Protein AF-0000000087412540 (afdb_homodimer)

Solvent-accessible surface area (backbone atoms only — not comparable to full-atom values): 39637 Å² total; per-residue (Å²): 127,53,72,64,56,51,34,50,54,49,45,61,53,50,50,49,47,44,45,43,29,36,66,30,49,36,34,37,52,28,37,33,37,39,32,28,35,69,85,44,72,61,42,77,41,51,27,46,19,31,36,70,96,54,81,54,59,36,45,64,71,35,19,38,80,34,24,37,55,26,21,46,58,40,35,47,55,48,50,42,36,37,77,68,64,77,45,56,52,80,39,49,39,48,81,55,36,56,70,61,69,72,46,31,24,46,74,52,61,48,100,82,59,45,74,36,72,43,77,60,94,52,78,49,25,43,45,29,26,45,52,23,14,39,17,32,47,31,52,46,56,20,63,66,46,33,52,45,28,65,67,69,66,42,52,57,62,75,63,26,38,69,64,25,66,62,59,55,19,70,40,59,50,70,74,51,70,36,74,41,52,31,39,31,52,52,24,48,38,48,19,52,74,70,71,41,56,43,59,58,48,42,40,66,62,45,25,55,79,60,71,38,73,62,60,37,52,49,76,49,73,71,45,55,76,36,44,49,39,34,27,40,44,38,68,62,16,41,66,45,69,35,80,83,64,67,72,46,78,72,42,84,30,66,38,18,33,34,44,31,32,29,21,60,63,44,53,49,46,55,53,28,28,60,52,47,37,18,68,83,65,38,52,48,68,54,44,54,58,33,58,35,75,68,46,77,88,52,59,47,78,63,51,53,45,52,29,69,75,52,17,36,62,46,54,82,60,56,54,50,53,28,24,28,13,56,48,31,38,26,31,66,38,59,43,46,39,41,50,58,50,58,25,38,29,55,47,15,54,35,36,28,39,38,38,42,34,63,90,74,36,36,33,40,38,38,38,42,42,34,25,15,17,74,30,45,30,53,46,38,38,42,52,52,46,51,20,23,50,37,37,39,35,34,75,67,66,71,39,94,94,131,52,70,65,58,51,34,49,55,48,44,61,51,48,50,51,46,42,46,44,29,34,66,30,49,35,35,36,52,28,35,33,38,38,32,30,35,68,86,45,71,61,40,78,40,50,25,47,19,30,37,68,97,52,81,55,58,35,43,62,70,34,19,36,79,34,22,38,54,26,22,44,58,40,35,48,56,49,49,43,36,37,78,69,65,76,44,55,53,79,38,48,39,48,81,53,39,54,72,61,70,71,47,32,24,47,71,52,61,48,98,86,58,44,74,33,70,43,76,59,92,51,79,48,26,44,44,28,26,48,51,23,13,37,16,32,46,31,53,45,54,21,60,68,46,32,50,46,27,64,67,68,65,41,50,56,62,72,62,26,39,70,61,25,65,64,59,54,19,68,39,59,48,69,72,51,69,32,75,41,50,29,38,31,53,50,23,49,38,47,21,53,74,69,73,42,57,44,60,58,49,41,39,65,62,46,25,56,77,59,69,36,72,60,58,36,53,50,76,47,74,70,44,55,77,36,42,48,39,32,27,39,43,38,67,60,16,40,66,45,70,34,79,83,63,67,72,47,78,69,42,83,29,65,39,18,31,31,44,28,32,27,20,58,62,43,53,49,47,54,52,27,29,59,51,48,37,17,66,83,64,38,52,49,68,54,44,54,57,31,58,36,76,70,46,75,87,51,58,46,76,61,52,53,46,53,29,68,74,53,18,37,61,45,54,82,62,54,54,52,53,27,24,28,15,55,48,30,37,26,31,67,38,60,43,45,38,42,50,58,49,57,25,39,29,55,46,14,52,34,36,27,40,39,38,41,34,62,89,75,36,36,31,38,38,38,38,41,42,34,26,14,17,75,30,45,30,52,47,40,37,41,52,52,45,51,20,23,51,35,36,38,36,36,75,68,66,73,38,94,97

Organism: NCBI:txid267746

Nearest PDB structures (foldseek):
  6kjd-assembly2_A  TM=8.462E-01  e=3.692E-27  Penicillium rubens Wisconsin 54-1255
  4ivi-assembly1_A  TM=7.961E-01  e=1.122E-27  uncultured bacterium
  6kje-assembly2_A  TM=8.165E-01  e=7.717E-27  Penicillium rubens Wisconsin 54-1255
  7atl-assembly1_AAA  TM=8.016E-01  e=2.117E-24  uncultured bacterium pCosCE1
  7ulw-assembly1_A  TM=6.589E-01  e=1.824E-18  Homo sapiens

Foldseek 3Di:
DDLVVLLVLLAVLQQVLQQCQCPDDLHAQKKWKWKAFLPGTSDTDIAHALFPPDDHGADLFFKEQFFQVLQLLLLLLLLLCCVVVLDPQQDQLCVQVVLLQVAWAFPDADPVLATDTDGAPDGAGNNLLLFQQQQAAALFQDVVQVSQCVNVVQDHVLLQAPSNRRTHGHDHRPDAHYDHLSSQSSQSSSCRSVVDASQVSSCVQPCVVLVQDFKGLAHDPVNLVSYRFFWWQDPVSDIHTDRPDDRDHNHNHDRSRGRMMGRVSSVVSVLSCLLVQNVVSDHNVSSVQQQAFSSVPHWDWWTPTPHQRQAHTDTDQPPWTWGAGSHWIFTQQAGPLQQHGRWTKDGRRQQKIKTHRSPLRMIMIMDDRYDGPVSVSSVVSVSSSSSSVNVSCVVVVSGPD/DDLVVLLVLLAVQLQVLQQCQCPDDLHAQKKWKWKAFLPGTSDTDMAHALFPPDDHGADLFFKEQFFQVLQLLLLLLLLLCCVVVLDPQFDQLCVQVVLLQVAWEFPDADPVLATDTDGAPDGAGNNLLLFQQQQAAALFQDVVQVSQCVNVVQDHVLLQAPSNRRTHGHDHRPPAHYDHLSSQSSQSSSCRSVVDASQVSSCVQPCVVLVQDFKGLAHDPVNLVRYRFFWFQDPVSDIHTDNVDDRDHNHNHPRSRGRMMGRVSSVVSVLSCLLNQNVVSDHNVSSVQQQAFSSVPHWDWWTPTPHQRQAHTDTDQPPWTWGAGSHWIFTQQAGPLQQHGRWTWDGRRQQKIKTHRSPLRMIMIMDDRYDGYVSVSSVVSVSSSSSSVNVSCVVVVSGVD

pLDDT: mean 97.21, std 3.03, range [70.19, 98.94]

Structure (mmCIF, N/CA/C/O backbone):
data_AF-0000000087412540-model_v1
#
loop_
_entity.id
_entity.type
_entity.pdbx_description
1 polymer '1,4-butanediol diacrylate esterase'
#
loop_
_atom_site.group_PDB
_atom_site.id
_atom_site.type_symbol
_atom_site.label_atom_id
_atom_site.label_alt_id
_atom_site.label_comp_id
_atom_site.label_asym_id
_atom_site.label_entity_id
_atom_site.label_seq_id
_atom_site.pdbx_PDB_ins_code
_atom_site.Cartn_x
_atom_site.Cartn_y
_atom_site.Cartn_z
_atom_site.occupancy
_atom_site.B_iso_or_equiv
_atom_site.auth_seq_id
_atom_site.auth_comp_id
_atom_site.auth_asym_id
_atom_site.auth_atom_id
_atom_site.pdbx_PDB_model_num
ATOM 1 N N . MET A 1 1 ? -27.844 -3.137 -12.75 1 72.25 1 MET A N 1
ATOM 2 C CA . MET A 1 1 ? -27.891 -3.811 -11.453 1 72.25 1 MET A CA 1
ATOM 3 C C . MET A 1 1 ? -28.547 -2.932 -10.406 1 72.25 1 MET A C 1
ATOM 5 O O . MET A 1 1 ? -28.406 -1.708 -10.43 1 72.25 1 MET A O 1
ATOM 9 N N . THR A 1 2 ? -29.281 -3.596 -9.461 1 81.75 2 THR A N 1
ATOM 10 C CA . THR A 1 2 ? -29.953 -2.844 -8.398 1 81.75 2 THR A CA 1
ATOM 11 C C . THR A 1 2 ? -28.938 -2.334 -7.383 1 81.75 2 THR A C 1
ATOM 13 O O . THR A 1 2 ? -27.812 -2.852 -7.301 1 81.75 2 THR A O 1
ATOM 16 N N . SER A 1 3 ? -29.297 -1.287 -6.875 1 83.81 3 SER A N 1
ATOM 17 C CA . SER A 1 3 ? -28.469 -0.729 -5.816 1 83.81 3 SER A CA 1
ATOM 18 C C . SER A 1 3 ? -28.156 -1.773 -4.75 1 83.81 3 SER A C 1
ATOM 20 O O . SER A 1 3 ? -27.031 -1.826 -4.238 1 83.81 3 SER A O 1
ATOM 22 N N . GLN A 1 4 ? -29.094 -2.615 -4.531 1 84.75 4 GLN A N 1
ATOM 23 C CA . GLN A 1 4 ? -28.906 -3.654 -3.525 1 84.75 4 GLN A CA 1
ATOM 24 C C . GLN A 1 4 ? -27.875 -4.684 -3.99 1 84.75 4 GLN A C 1
ATOM 26 O O . GLN A 1 4 ? -27.062 -5.152 -3.197 1 84.75 4 GLN A O 1
ATOM 31 N N . ALA A 1 5 ? -27.953 -5.043 -5.227 1 88.62 5 ALA A N 1
ATOM 32 C CA . ALA A 1 5 ? -27 -6.012 -5.781 1 88.62 5 ALA A CA 1
ATOM 33 C C . ALA A 1 5 ? -25.578 -5.453 -5.777 1 88.62 5 ALA A C 1
ATOM 35 O O . ALA A 1 5 ? -24.625 -6.176 -5.496 1 88.62 5 ALA A O 1
ATOM 36 N N . ILE A 1 6 ? -25.531 -4.234 -6.059 1 90.19 6 ILE A N 1
ATOM 37 C CA . ILE A 1 6 ? -24.25 -3.564 -6.059 1 90.19 6 ILE A CA 1
ATOM 38 C C . ILE A 1 6 ? -23.656 -3.566 -4.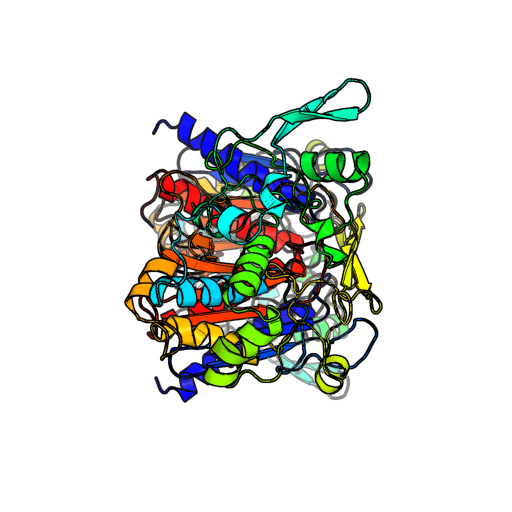645 1 90.19 6 ILE A C 1
ATOM 40 O O . ILE A 1 6 ? -22.5 -3.92 -4.449 1 90.19 6 ILE A O 1
ATOM 44 N N . LYS A 1 7 ? -24.531 -3.229 -3.652 1 91.81 7 LYS A N 1
ATOM 45 C CA . LYS A 1 7 ? -24.094 -3.184 -2.262 1 91.81 7 LYS A CA 1
ATOM 46 C C . LYS A 1 7 ? -23.688 -4.57 -1.768 1 91.81 7 LYS A C 1
ATOM 48 O O . LYS A 1 7 ? -22.703 -4.711 -1.045 1 91.81 7 LYS A O 1
ATOM 53 N N . SER A 1 8 ? -24.359 -5.559 -2.227 1 94 8 SER A N 1
ATOM 54 C CA . SER A 1 8 ? -24.062 -6.926 -1.808 1 94 8 SER A CA 1
ATOM 55 C C . SER A 1 8 ? -22.719 -7.391 -2.367 1 94 8 SER A C 1
ATOM 57 O O . SER A 1 8 ? -21.906 -7.977 -1.646 1 94 8 SER A O 1
ATOM 59 N N . THR A 1 9 ? -22.531 -7.102 -3.625 1 94.44 9 THR A N 1
ATOM 60 C CA . THR A 1 9 ? -21.281 -7.504 -4.262 1 94.44 9 THR A CA 1
ATOM 61 C C . THR A 1 9 ? -20.094 -6.766 -3.641 1 94.44 9 THR A C 1
ATOM 63 O O . THR A 1 9 ? -19.047 -7.367 -3.377 1 94.44 9 THR A O 1
ATOM 66 N N . LEU A 1 10 ? -20.281 -5.531 -3.385 1 96.12 10 LEU A N 1
ATOM 67 C CA . LEU A 1 10 ? -19.25 -4.738 -2.725 1 96.12 10 LEU A CA 1
ATOM 68 C C . LEU A 1 10 ? -18.938 -5.289 -1.338 1 96.12 10 LEU A C 1
ATOM 70 O O . LEU A 1 10 ? -17.781 -5.457 -0.976 1 96.12 10 LEU A O 1
ATOM 74 N N . THR A 1 11 ? -19.984 -5.574 -0.607 1 97.19 11 THR A N 1
ATOM 75 C CA . THR A 1 11 ? -19.828 -6.066 0.756 1 97.19 11 THR A CA 1
ATOM 76 C C . THR A 1 11 ? -19.078 -7.395 0.766 1 97.19 11 THR A C 1
ATOM 78 O O . THR A 1 11 ? -18.141 -7.582 1.543 1 97.19 11 THR A O 1
ATOM 81 N N . ASP A 1 12 ? -19.406 -8.312 -0.122 1 96.31 12 ASP A N 1
ATOM 82 C CA . ASP A 1 12 ? -18.781 -9.625 -0.184 1 96.31 12 ASP A CA 1
ATOM 83 C C . ASP A 1 12 ? -17.297 -9.5 -0.489 1 96.31 12 ASP A C 1
ATOM 85 O O . ASP A 1 12 ? -16.469 -10.156 0.153 1 96.31 12 ASP A O 1
ATOM 89 N N . THR A 1 13 ? -17 -8.633 -1.391 1 96.62 13 THR A N 1
ATOM 90 C CA . THR A 1 13 ? -15.617 -8.453 -1.816 1 96.62 13 THR A CA 1
ATOM 91 C C . THR A 1 13 ? -14.812 -7.727 -0.744 1 96.62 13 THR A C 1
ATOM 93 O O . THR A 1 13 ? -13.727 -8.172 -0.364 1 96.62 13 THR A O 1
ATOM 96 N N . LEU A 1 14 ? -15.352 -6.715 -0.234 1 98.5 14 LEU A N 1
ATOM 97 C CA . LEU A 1 14 ? -14.578 -5.828 0.63 1 98.5 14 LEU A CA 1
ATOM 98 C C . LEU A 1 14 ? -14.469 -6.402 2.039 1 98.5 14 LEU A C 1
ATOM 100 O O . LEU A 1 14 ? -13.461 -6.195 2.721 1 98.5 14 LEU A O 1
ATOM 104 N N . ASP A 1 15 ? -15.484 -7.156 2.533 1 98.44 15 ASP A N 1
ATOM 105 C CA . ASP A 1 15 ? -15.367 -7.832 3.82 1 98.44 15 ASP A CA 1
ATOM 106 C C . ASP A 1 15 ? -14.195 -8.805 3.826 1 98.44 15 ASP A C 1
ATOM 108 O O . ASP A 1 15 ? -13.516 -8.961 4.84 1 98.44 15 ASP A O 1
ATOM 112 N N . LYS A 1 16 ? -13.977 -9.461 2.723 1 97.56 16 LYS A N 1
ATOM 113 C CA . LYS A 1 16 ? -12.852 -10.383 2.631 1 97.56 16 LYS A CA 1
ATOM 114 C C . LYS A 1 16 ? -11.523 -9.633 2.703 1 97.56 16 LYS A C 1
ATOM 116 O O . LYS A 1 16 ? -10.578 -10.102 3.342 1 97.56 16 LYS A O 1
ATOM 121 N N . VAL A 1 17 ? -11.5 -8.5 2.047 1 98.19 17 VAL A N 1
ATOM 122 C CA . VAL A 1 17 ? -10.289 -7.684 2.078 1 98.19 17 VAL A CA 1
ATOM 123 C C . VAL A 1 17 ? -9.977 -7.289 3.518 1 98.19 17 VAL A C 1
ATOM 125 O O . VAL A 1 17 ? -8.828 -7.402 3.963 1 98.19 17 VAL A O 1
ATOM 128 N N . LEU A 1 18 ? -11.016 -6.848 4.285 1 98.81 18 LEU A N 1
ATOM 129 C CA . LEU A 1 18 ? -10.805 -6.43 5.668 1 98.81 18 LEU A CA 1
ATOM 130 C C . LEU A 1 18 ? -10.43 -7.621 6.547 1 98.81 18 LEU A C 1
ATOM 132 O O . LEU A 1 18 ? -9.555 -7.516 7.406 1 98.81 18 LEU A O 1
ATOM 136 N N . SER A 1 19 ? -11.07 -8.781 6.332 1 98.19 19 SER A N 1
ATOM 137 C CA . SER A 1 19 ? -10.766 -9.992 7.09 1 98.19 19 SER A CA 1
ATOM 138 C C . SER A 1 19 ? -9.32 -10.43 6.867 1 98.19 19 SER A C 1
ATOM 140 O O . SER A 1 19 ? -8.633 -10.82 7.816 1 98.19 19 SER A O 1
ATOM 142 N N . ASN A 1 20 ? -8.891 -10.312 5.672 1 97.5 20 ASN A N 1
ATOM 143 C CA . ASN A 1 20 ? -7.508 -10.672 5.359 1 97.5 20 ASN A CA 1
ATOM 144 C C . ASN A 1 20 ? -6.516 -9.711 6.008 1 97.5 20 ASN A C 1
ATOM 146 O O . ASN A 1 20 ? -5.461 -10.125 6.48 1 97.5 20 ASN A O 1
ATOM 150 N N . ALA A 1 21 ? -6.801 -8.5 6.023 1 98.06 21 ALA A N 1
ATOM 151 C CA . ALA A 1 21 ? -5.91 -7.496 6.602 1 98.06 21 ALA A CA 1
ATOM 152 C C . ALA A 1 21 ? -5.641 -7.785 8.07 1 98.06 21 ALA A C 1
ATOM 154 O O . ALA A 1 21 ? -4.539 -7.535 8.57 1 98.06 21 ALA A O 1
ATOM 155 N N . VAL A 1 22 ? -6.668 -8.281 8.805 1 98.12 22 VAL A N 1
ATOM 156 C CA . VAL A 1 22 ? -6.523 -8.516 10.242 1 98.12 22 VAL A CA 1
ATOM 157 C C . VAL A 1 22 ? -6.051 -9.945 10.484 1 98.12 22 VAL A C 1
ATOM 159 O O . VAL A 1 22 ? -5.371 -10.227 11.469 1 98.12 22 VAL A O 1
ATOM 162 N N . GLY A 1 23 ? -6.297 -10.906 9.562 1 97.25 23 GLY A N 1
ATOM 163 C CA . GLY A 1 23 ? -6.105 -12.32 9.828 1 97.25 23 GLY A CA 1
ATOM 164 C C . GLY A 1 23 ? -4.746 -12.836 9.391 1 97.25 23 GLY A C 1
ATOM 165 O O . GLY A 1 23 ? -4.289 -13.875 9.867 1 97.25 23 GLY A O 1
ATOM 166 N N . ARG A 1 24 ? -4.102 -12.156 8.469 1 97.31 24 ARG A N 1
ATOM 167 C CA . ARG A 1 24 ? -2.824 -12.641 7.961 1 97.31 24 ARG A CA 1
ATOM 168 C C . ARG A 1 24 ? -1.731 -12.508 9.016 1 97.31 24 ARG A C 1
ATOM 170 O O . ARG A 1 24 ? -1.815 -11.656 9.898 1 97.31 24 ARG A O 1
ATOM 177 N N . ALA A 1 25 ? -0.652 -13.461 8.875 1 97.69 25 ALA A N 1
ATOM 178 C CA . ALA A 1 25 ? 0.524 -13.328 9.734 1 97.69 25 ALA A CA 1
ATOM 179 C C . ALA A 1 25 ? 1.15 -11.945 9.594 1 97.69 25 ALA A C 1
ATOM 181 O O . ALA A 1 25 ? 1.479 -11.516 8.484 1 97.69 25 ALA A O 1
ATOM 182 N N . GLY A 1 26 ? 1.24 -11.227 10.773 1 97.06 26 GLY A N 1
ATOM 183 C CA . GLY A 1 26 ? 1.769 -9.875 10.766 1 97.06 26 GLY A CA 1
ATOM 184 C C . GLY A 1 26 ? 0.727 -8.828 10.406 1 97.06 26 GLY A C 1
ATOM 185 O O . GLY A 1 26 ? 1.065 -7.68 10.117 1 97.06 26 GLY A O 1
ATOM 186 N N . GLY A 1 27 ? -0.595 -9.18 10.344 1 97.94 27 GLY A N 1
ATOM 187 C CA . GLY A 1 27 ? -1.669 -8.258 10.008 1 97.94 27 GLY A CA 1
ATOM 188 C C . GLY A 1 27 ? -1.882 -7.18 11.055 1 97.94 27 GLY A C 1
ATOM 189 O O . GLY A 1 27 ? -1.048 -6.996 11.945 1 97.94 27 GLY A O 1
ATOM 190 N N . ILE A 1 28 ? -2.904 -6.34 10.891 1 98.38 28 ILE A N 1
ATOM 191 C CA . ILE A 1 28 ? -3.193 -5.246 11.812 1 98.38 28 ILE A CA 1
ATOM 192 C C . ILE A 1 28 ? -4.234 -5.695 12.828 1 98.38 28 ILE A C 1
ATOM 194 O O . ILE A 1 28 ? -5 -6.629 12.578 1 98.38 28 ILE A O 1
ATOM 198 N N . PRO A 1 29 ? -4.328 -5 14.062 1 98.38 29 PRO A N 1
ATOM 199 C CA . PRO A 1 29 ? -5.262 -5.387 15.125 1 98.38 29 PRO A CA 1
ATOM 200 C C . PRO A 1 29 ? -6.723 -5.227 14.711 1 98.38 29 PRO A C 1
ATOM 202 O O . PRO A 1 29 ? -7.559 -6.066 15.047 1 98.38 29 PRO A O 1
ATOM 205 N N . GLY A 1 30 ? -6.984 -4.176 14.016 1 98.81 30 GLY A N 1
ATOM 206 C CA . GLY A 1 30 ? -8.344 -3.852 13.625 1 98.81 30 GLY A CA 1
ATOM 207 C C . GLY A 1 30 ? -8.422 -2.77 12.562 1 98.81 30 GLY A C 1
ATOM 208 O O . GLY A 1 30 ? -7.465 -2.014 12.367 1 98.81 30 GLY A O 1
ATOM 209 N N . VAL A 1 31 ? -9.625 -2.711 11.859 1 98.94 31 VAL A N 1
ATOM 210 C CA . VAL A 1 31 ? -9.82 -1.752 10.781 1 98.94 31 VAL A CA 1
ATOM 211 C C . VAL A 1 31 ? -11.305 -1.429 10.633 1 98.94 31 VAL A C 1
ATOM 213 O O . VAL A 1 31 ? -12.156 -2.287 10.859 1 98.94 31 VAL A O 1
ATOM 216 N N . VAL A 1 32 ? -11.625 -0.198 10.336 1 98.94 32 VAL A N 1
ATOM 217 C CA . VAL A 1 32 ? -12.906 0.257 9.805 1 98.94 32 VAL A CA 1
ATOM 218 C C . VAL A 1 32 ? -12.703 0.863 8.422 1 98.94 32 VAL A C 1
ATOM 220 O O . VAL A 1 32 ? -11.75 1.613 8.195 1 98.94 32 VAL A O 1
ATOM 223 N N . ALA A 1 33 ? -13.531 0.486 7.488 1 98.94 33 ALA A N 1
ATOM 224 C CA . ALA A 1 33 ? -13.477 1.056 6.145 1 98.94 33 ALA A CA 1
ATOM 225 C C . ALA A 1 33 ? -14.883 1.334 5.613 1 98.94 33 ALA A C 1
ATOM 227 O O . ALA A 1 33 ? -15.82 0.582 5.891 1 98.94 33 ALA A O 1
ATOM 228 N N . MET A 1 34 ? -15.016 2.43 4.891 1 98.94 34 MET A N 1
ATOM 229 C CA . MET A 1 34 ? -16.312 2.824 4.344 1 98.94 34 MET A CA 1
ATOM 230 C C . MET A 1 34 ? -16.156 3.412 2.945 1 98.94 34 MET A C 1
ATOM 232 O O . MET A 1 34 ? -15.086 3.936 2.604 1 98.94 34 MET A O 1
ATOM 236 N N . ILE A 1 35 ? -17.172 3.275 2.119 1 98.81 35 ILE A N 1
ATOM 237 C CA . ILE A 1 35 ? -17.328 3.916 0.818 1 98.81 35 ILE A CA 1
ATOM 238 C C . ILE A 1 35 ? -18.641 4.684 0.774 1 98.81 35 ILE A C 1
ATOM 240 O O . ILE A 1 35 ? -19.672 4.188 1.236 1 98.81 35 ILE A O 1
ATOM 244 N N . THR A 1 36 ? -18.594 5.902 0.261 1 98.38 36 THR A N 1
ATOM 245 C CA . THR A 1 36 ? -19.812 6.695 0.055 1 98.38 36 THR A CA 1
ATOM 246 C C . THR A 1 36 ? -19.922 7.148 -1.397 1 98.38 36 THR A C 1
ATOM 248 O O . THR A 1 36 ? -18.906 7.273 -2.092 1 98.38 36 THR A O 1
ATOM 251 N N . ASP A 1 37 ? -21.109 7.246 -1.837 1 97.25 37 ASP A N 1
ATOM 252 C CA . ASP A 1 37 ? -21.375 8.062 -3.018 1 97.25 37 ASP A CA 1
ATOM 253 C C . ASP A 1 37 ? -22 9.406 -2.633 1 97.25 37 ASP A C 1
ATOM 255 O O . ASP A 1 37 ? -21.875 9.844 -1.487 1 97.25 37 ASP A O 1
ATOM 259 N N . ARG A 1 38 ? -22.656 10.133 -3.561 1 97.62 38 ARG A N 1
ATOM 260 C CA . ARG A 1 38 ? -23.188 11.461 -3.312 1 97.62 38 ARG A CA 1
ATOM 261 C C . ARG A 1 38 ? -24.391 11.406 -2.373 1 97.62 38 ARG A C 1
ATOM 263 O O . ARG A 1 38 ? -24.75 12.414 -1.754 1 97.62 38 ARG A O 1
ATOM 270 N N . GLU A 1 39 ? -24.953 10.273 -2.215 1 96.94 39 GLU A N 1
ATOM 271 C CA . GLU A 1 39 ? -26.203 10.156 -1.473 1 96.94 39 GLU A CA 1
ATOM 272 C C . GLU A 1 39 ? -25.969 9.586 -0.078 1 96.94 39 GLU A C 1
ATOM 274 O O . GLU A 1 39 ? -26.609 10 0.886 1 96.94 39 GLU A O 1
ATOM 279 N N . GLY A 1 40 ? -25.156 8.625 -0.004 1 97.19 40 GLY A N 1
ATOM 280 C CA . GLY A 1 40 ? -24.906 7.953 1.263 1 97.19 40 GLY A CA 1
ATOM 281 C C . GLY A 1 40 ? -23.844 6.871 1.168 1 97.19 40 GLY A C 1
ATOM 282 O O . GLY A 1 40 ? -23.312 6.605 0.086 1 97.19 40 GLY A O 1
ATOM 283 N N . ASN A 1 41 ? -23.562 6.305 2.314 1 97.81 41 ASN A N 1
ATOM 284 C CA . ASN A 1 41 ? -22.594 5.207 2.33 1 97.81 41 ASN A CA 1
ATOM 285 C C . ASN A 1 41 ? -23.125 3.988 1.583 1 97.81 41 ASN A C 1
ATOM 287 O O . ASN A 1 41 ? -24.266 3.57 1.798 1 97.81 41 ASN A O 1
ATOM 291 N N . ILE A 1 42 ? -22.266 3.4 0.698 1 97.88 42 ILE A N 1
ATOM 292 C CA . ILE A 1 42 ? -22.656 2.215 -0.052 1 97.88 42 ILE A CA 1
ATOM 293 C C . ILE A 1 42 ? -21.922 0.991 0.493 1 97.88 42 ILE A C 1
ATOM 295 O O . ILE A 1 42 ? -22.203 -0.141 0.096 1 97.88 42 ILE A O 1
ATOM 299 N N . TYR A 1 43 ? -21.016 1.169 1.463 1 98.44 43 TYR A N 1
ATOM 300 C CA . TYR A 1 43 ? -20.328 0.103 2.193 1 98.44 43 TYR A CA 1
ATOM 301 C C . TYR A 1 43 ? -19.844 0.596 3.549 1 98.44 43 TYR A C 1
ATOM 303 O O . TYR A 1 43 ? -19.297 1.697 3.656 1 98.44 43 TYR A O 1
ATOM 311 N N . GLU A 1 44 ? -20.047 -0.076 4.562 1 98.62 44 GLU A N 1
ATOM 312 C CA . GLU A 1 44 ? -19.5 0.081 5.906 1 98.62 44 GLU A CA 1
ATOM 313 C C . GLU A 1 44 ? -19.031 -1.258 6.469 1 98.62 44 GLU A C 1
ATOM 315 O O . GLU A 1 44 ? -19.828 -2.184 6.629 1 98.62 44 GLU A O 1
ATOM 320 N N . GLY A 1 45 ? -17.734 -1.4 6.77 1 98.81 45 GLY A N 1
ATOM 321 C CA . GLY A 1 45 ? -17.203 -2.652 7.285 1 98.81 45 GLY A CA 1
ATOM 322 C C . GLY A 1 45 ? -16.203 -2.457 8.406 1 98.81 45 GLY A C 1
ATOM 323 O O . GLY A 1 45 ? -15.625 -1.373 8.555 1 98.81 45 GLY A O 1
ATOM 324 N N . ALA A 1 46 ? -16.078 -3.389 9.234 1 98.88 46 ALA A N 1
ATOM 325 C CA . ALA A 1 46 ? -15.086 -3.463 10.305 1 98.88 46 ALA A CA 1
ATOM 326 C C . ALA A 1 46 ? -14.562 -4.887 10.469 1 98.88 46 ALA A C 1
ATOM 328 O O . ALA A 1 46 ? -15.281 -5.855 10.203 1 98.88 46 ALA A O 1
ATOM 329 N N . ALA A 1 47 ? -13.352 -5.094 10.852 1 98.88 47 ALA A N 1
ATOM 330 C CA . ALA A 1 47 ? -12.742 -6.379 11.18 1 98.88 47 ALA A CA 1
ATOM 331 C C . ALA A 1 47 ? -11.703 -6.223 12.281 1 98.88 47 ALA A C 1
ATOM 333 O O . ALA A 1 47 ? -11.102 -5.156 12.438 1 98.88 47 ALA A O 1
ATOM 334 N N . GLY A 1 48 ? -11.477 -7.266 13.086 1 98.75 48 GLY A N 1
ATOM 335 C CA . GLY A 1 48 ? -10.461 -7.277 14.133 1 98.75 48 GLY A CA 1
ATOM 336 C C . GLY A 1 48 ? -10.969 -6.73 15.453 1 98.75 48 GLY A C 1
ATOM 337 O O . GLY A 1 48 ? -12.164 -6.789 15.742 1 98.75 48 GLY A O 1
ATOM 338 N N . VAL A 1 49 ? -9.977 -6.262 16.281 1 98.75 49 VAL A N 1
ATOM 339 C CA . VAL A 1 49 ? -10.273 -5.832 17.641 1 98.75 49 VAL A CA 1
ATOM 340 C C . VAL A 1 49 ? -9.766 -4.406 17.859 1 98.75 49 VAL A C 1
ATOM 342 O O . VAL A 1 49 ? -8.898 -3.932 17.125 1 98.75 49 VAL A O 1
ATOM 345 N N . ARG A 1 50 ? -10.305 -3.744 18.828 1 98.69 50 ARG A N 1
ATOM 346 C CA . ARG A 1 50 ? -9.914 -2.375 19.156 1 98.69 50 ARG A CA 1
ATOM 347 C C . ARG A 1 50 ? -8.539 -2.338 19.812 1 98.69 50 ARG A C 1
ATOM 349 O O . ARG A 1 50 ? -7.824 -1.338 19.719 1 98.69 50 ARG A O 1
ATOM 356 N N . GLU A 1 51 ? -8.211 -3.402 20.469 1 98.56 51 GLU A N 1
ATOM 357 C CA . GLU A 1 51 ? -6.93 -3.564 21.156 1 98.56 51 GLU A CA 1
ATOM 358 C C . GLU A 1 51 ? -6.473 -5.02 21.125 1 98.56 51 GLU A C 1
ATOM 360 O O . GLU A 1 51 ? -7.172 -5.906 21.609 1 98.56 51 GLU A O 1
ATOM 365 N N . ILE A 1 52 ? -5.258 -5.199 20.562 1 97.19 52 ILE A N 1
ATOM 366 C CA . ILE A 1 52 ? -4.738 -6.559 20.5 1 97.19 52 ILE A CA 1
ATOM 367 C C . ILE A 1 52 ? -4.637 -7.133 21.922 1 97.19 52 ILE A C 1
ATOM 369 O O . ILE A 1 52 ? -4.254 -6.426 22.859 1 97.19 52 ILE A O 1
ATOM 373 N N . GLY A 1 53 ? -4.906 -8.438 22.078 1 96.19 53 GLY A N 1
ATOM 374 C CA . GLY A 1 53 ? -4.891 -9.086 23.391 1 96.19 53 GLY A CA 1
ATOM 375 C C . GLY A 1 53 ? -6.223 -9 24.109 1 96.19 53 GLY A C 1
ATOM 376 O O . GLY A 1 53 ? -6.434 -9.695 25.109 1 96.19 53 GLY A O 1
ATOM 377 N N . LYS A 1 54 ? -7.109 -8.086 23.656 1 97.19 54 LYS A N 1
ATOM 378 C CA . LYS A 1 54 ? -8.469 -7.996 24.188 1 97.19 54 LYS A CA 1
ATOM 379 C C . LYS A 1 54 ? -9.484 -8.531 23.172 1 97.19 54 LYS A C 1
ATOM 381 O O . LYS A 1 54 ? -9.141 -8.789 22.016 1 97.19 54 LYS A O 1
ATOM 386 N N . GLU A 1 55 ? -10.758 -8.688 23.578 1 97.19 55 GLU A N 1
ATOM 387 C CA . GLU A 1 55 ? -11.766 -9.344 22.766 1 97.19 55 GLU A CA 1
ATOM 388 C C . GLU A 1 55 ? -12.742 -8.328 22.172 1 97.19 55 GLU A C 1
ATOM 390 O O . GLU A 1 55 ? -13.562 -8.672 21.312 1 97.19 55 GLU A O 1
ATOM 395 N N . THR A 1 56 ? -12.641 -7.082 22.594 1 98.38 56 THR A N 1
ATOM 396 C CA . THR A 1 56 ? -13.586 -6.086 22.094 1 98.38 56 THR A CA 1
ATOM 397 C C . THR A 1 56 ? -13.398 -5.863 20.594 1 98.38 56 THR A C 1
ATOM 399 O O . THR A 1 56 ? -12.352 -5.391 20.156 1 98.38 56 THR A O 1
ATOM 402 N N . PRO A 1 57 ? -14.414 -6.16 19.812 1 98.62 57 PRO A N 1
ATOM 403 C CA . PRO A 1 57 ? -14.273 -6.051 18.359 1 98.62 57 PRO A CA 1
ATOM 404 C C . PRO A 1 57 ? -14.266 -4.605 17.875 1 98.62 57 PRO A C 1
ATOM 406 O O . PRO A 1 57 ? -14.828 -3.727 18.531 1 98.62 57 PRO A O 1
ATOM 409 N N . MET A 1 58 ? -13.57 -4.348 16.766 1 98.75 58 MET A N 1
ATOM 410 C CA . MET A 1 58 ? -13.836 -3.145 15.984 1 98.75 58 MET A CA 1
ATOM 411 C C . MET A 1 58 ? -15.289 -3.111 15.516 1 98.75 58 MET A C 1
ATOM 413 O O . MET A 1 58 ? -15.836 -4.133 15.102 1 98.75 58 MET A O 1
ATOM 417 N N . THR A 1 59 ? -15.906 -1.993 15.617 1 98.81 59 THR A N 1
ATOM 418 C CA . THR A 1 59 ? -17.234 -1.738 15.055 1 98.81 59 THR A CA 1
ATOM 419 C C . THR A 1 59 ? -17.219 -0.478 14.195 1 98.81 59 THR A C 1
ATOM 421 O O . THR A 1 59 ? -16.297 0.333 14.281 1 98.81 59 THR A O 1
ATOM 424 N N . THR A 1 60 ? -18.203 -0.295 13.352 1 98.69 60 THR A N 1
ATOM 425 C CA . THR A 1 60 ? -18.234 0.81 12.398 1 98.69 60 THR A CA 1
ATOM 426 C C . THR A 1 60 ? -18.328 2.148 13.125 1 98.69 60 THR A C 1
ATOM 428 O O . THR A 1 60 ? -18.094 3.201 12.539 1 98.69 60 THR A O 1
ATOM 431 N N . ASP A 1 61 ? -18.656 2.168 14.406 1 98.56 61 ASP A N 1
ATOM 432 C CA . ASP A 1 61 ? -18.75 3.422 15.148 1 98.56 61 ASP A CA 1
ATOM 433 C C . ASP A 1 61 ? -17.531 3.617 16.047 1 98.56 61 ASP A C 1
ATOM 435 O O . ASP A 1 61 ? -17.516 4.504 16.906 1 98.56 61 ASP A O 1
ATOM 439 N N . THR A 1 62 ? -16.531 2.727 15.906 1 98.88 62 THR A N 1
ATOM 440 C CA . THR A 1 62 ? -15.266 2.9 16.609 1 98.88 62 THR A CA 1
ATOM 441 C C . THR A 1 62 ? -14.688 4.293 16.359 1 98.88 62 THR A C 1
ATOM 443 O O . THR A 1 62 ? -14.781 4.816 15.25 1 98.88 62 THR A O 1
ATOM 446 N N . VAL A 1 63 ? -14.125 4.887 17.453 1 98.94 63 VAL A N 1
ATOM 447 C CA . VAL A 1 63 ? -13.578 6.242 17.391 1 98.94 63 VAL A CA 1
ATOM 448 C C . VAL A 1 63 ? -12.062 6.184 17.203 1 98.94 63 VAL A C 1
ATOM 450 O O . VAL A 1 63 ? -11.383 5.391 17.859 1 98.94 63 VAL A O 1
ATOM 453 N N . PHE A 1 64 ? -11.547 7.051 16.328 1 98.88 64 PHE A N 1
ATOM 454 C CA . PHE A 1 64 ? -10.133 7.066 15.953 1 98.88 64 PHE A CA 1
ATOM 455 C C . PHE A 1 64 ? -9.516 8.43 16.234 1 98.88 64 PHE A C 1
ATOM 457 O O . PHE A 1 64 ? -10.195 9.461 16.125 1 98.88 64 PHE A O 1
ATOM 464 N N . ALA A 1 65 ? -8.227 8.453 16.656 1 98.81 65 ALA A N 1
ATOM 465 C CA . ALA A 1 65 ? -7.43 9.664 16.453 1 98.81 65 ALA A CA 1
ATOM 466 C C . ALA A 1 65 ? -7.203 9.938 14.977 1 98.81 65 ALA A C 1
ATOM 468 O O . ALA A 1 65 ? -6.633 9.109 14.266 1 98.81 65 ALA A O 1
ATOM 469 N N . LEU A 1 66 ? -7.598 11.062 14.531 1 98.69 66 LEU A N 1
ATOM 470 C CA . LEU A 1 66 ? -7.648 11.32 13.094 1 98.69 66 LEU A CA 1
ATOM 471 C C . LEU A 1 66 ? -6.293 11.789 12.586 1 98.69 66 LEU A C 1
ATOM 473 O O . LEU A 1 66 ? -6.02 11.711 11.383 1 98.69 66 LEU A O 1
ATOM 477 N N . PHE A 1 67 ? -5.539 12.328 13.477 1 98.44 67 PHE A N 1
ATOM 478 C CA . PHE A 1 67 ? -4.27 12.922 13.07 1 98.44 67 PHE A CA 1
ATOM 479 C C . PHE A 1 67 ? -4.449 13.781 11.828 1 98.44 67 PHE A C 1
ATOM 481 O O . PHE A 1 67 ? -5.355 14.609 11.766 1 98.44 67 PHE A O 1
ATOM 488 N N . SER A 1 68 ? -3.654 13.703 10.875 1 98.62 68 SER A N 1
ATOM 489 C CA . SER A 1 68 ? -3.572 14.648 9.773 1 98.62 68 SER A CA 1
ATOM 490 C C . SER A 1 68 ? -4.836 14.609 8.914 1 98.62 68 SER A C 1
ATOM 492 O O . SER A 1 68 ? -5.039 15.477 8.062 1 98.62 68 SER A O 1
ATOM 494 N N . THR A 1 69 ? -5.762 13.688 9.039 1 98.69 69 THR A N 1
ATOM 495 C CA . THR A 1 69 ? -7.027 13.797 8.32 1 98.69 69 THR A CA 1
ATOM 496 C C . THR A 1 69 ? -7.855 14.961 8.859 1 98.69 69 THR A C 1
ATOM 498 O O . THR A 1 69 ? -8.844 15.359 8.242 1 98.69 69 THR A O 1
ATOM 501 N N . THR A 1 70 ? -7.395 15.602 9.953 1 98.81 70 THR A N 1
ATOM 502 C CA . THR A 1 70 ? -7.965 16.828 10.508 1 98.81 70 THR A CA 1
ATOM 503 C C . THR A 1 70 ? -7.785 18 9.547 1 98.81 70 THR A C 1
ATOM 505 O O . THR A 1 70 ? -8.648 18.875 9.461 1 98.81 70 THR A O 1
ATOM 508 N N . LYS A 1 71 ? -6.766 17.984 8.789 1 98.88 71 LYS A N 1
ATOM 509 C CA . LYS A 1 71 ? -6.332 19.109 7.977 1 98.88 71 LYS A CA 1
ATOM 510 C C . LYS A 1 71 ? -7.434 19.547 7.016 1 98.88 71 LYS A C 1
ATOM 512 O O . LYS A 1 71 ? -7.645 20.75 6.809 1 98.88 71 LYS A O 1
ATOM 517 N N . ALA A 1 72 ? -8.109 18.594 6.441 1 98.62 72 ALA A N 1
ATOM 518 C CA . ALA A 1 72 ? -9.117 18.938 5.445 1 98.62 72 ALA A CA 1
ATOM 519 C C . ALA A 1 72 ? -10.258 19.734 6.07 1 98.62 72 ALA A C 1
ATOM 521 O O . ALA A 1 72 ? -10.828 20.625 5.43 1 98.62 72 ALA A O 1
ATOM 522 N N . ILE A 1 73 ? -10.57 19.469 7.262 1 98.81 73 ILE A N 1
ATOM 523 C CA . ILE A 1 73 ? -11.641 20.172 7.961 1 98.81 73 ILE A CA 1
ATOM 524 C C . ILE A 1 73 ? -11.195 21.594 8.289 1 98.81 73 ILE A C 1
ATOM 526 O O . ILE A 1 73 ? -11.945 22.547 8.07 1 98.81 73 ILE A O 1
ATOM 530 N N . THR A 1 74 ? -9.984 21.703 8.766 1 98.88 74 THR A N 1
ATOM 531 C CA . THR A 1 74 ? -9.422 23.031 9.023 1 98.88 74 THR A CA 1
ATOM 532 C C . THR A 1 74 ? -9.375 23.859 7.746 1 98.88 74 THR A C 1
ATOM 534 O O . THR A 1 74 ? -9.789 25.016 7.742 1 98.88 74 THR A O 1
ATOM 537 N N . GLY A 1 75 ? -8.844 23.266 6.668 1 98.75 75 GLY A N 1
ATOM 538 C CA . GLY A 1 75 ? -8.797 23.969 5.391 1 98.75 75 GLY A CA 1
ATOM 539 C C . GLY A 1 75 ? -10.164 24.391 4.895 1 98.75 75 GLY A C 1
ATOM 540 O O . GLY A 1 75 ? -10.305 25.469 4.312 1 98.75 75 GLY A O 1
ATOM 541 N N . THR A 1 76 ? -11.188 23.594 5.18 1 98.81 76 THR A N 1
ATOM 542 C CA . THR A 1 76 ? -12.555 23.906 4.777 1 98.81 76 THR A CA 1
ATOM 543 C C . THR A 1 76 ? -13.062 25.141 5.516 1 98.81 76 THR A C 1
ATOM 545 O O . THR A 1 76 ? -13.656 26.031 4.91 1 98.81 76 THR A O 1
ATOM 548 N N . VAL A 1 77 ? -12.836 25.25 6.805 1 98.81 77 VAL A N 1
ATOM 549 C CA . VAL A 1 77 ? -13.227 26.422 7.57 1 98.81 77 VAL A CA 1
ATOM 550 C C . VAL A 1 77 ? -12.539 27.656 7 1 98.81 77 VAL A C 1
ATOM 552 O O . VAL A 1 77 ? -13.18 28.703 6.809 1 98.81 77 VAL A O 1
ATOM 555 N N . LEU A 1 78 ? -11.266 27.516 6.77 1 98.88 78 LEU A N 1
ATOM 556 C CA . LEU A 1 78 ? -10.531 28.641 6.215 1 98.88 78 LEU A CA 1
ATOM 557 C C . LEU A 1 78 ? -11.133 29.078 4.883 1 98.88 78 LEU A C 1
ATOM 559 O O . LEU A 1 78 ? -11.312 30.281 4.637 1 98.88 78 LEU A O 1
ATOM 563 N N . MET A 1 79 ? -11.461 28.141 4.012 1 98.81 79 MET A N 1
ATOM 564 C CA . MET A 1 79 ? -11.977 28.484 2.688 1 98.81 79 MET A CA 1
ATOM 565 C C . MET A 1 79 ? -13.375 29.078 2.783 1 98.81 79 MET A C 1
ATOM 567 O O . MET A 1 79 ? -13.781 29.859 1.926 1 98.81 79 MET A O 1
ATOM 571 N N . GLN A 1 80 ? -14.156 28.75 3.887 1 98.75 80 GLN A N 1
ATOM 572 C CA . GLN A 1 80 ? -15.391 29.484 4.168 1 98.75 80 GLN A CA 1
ATOM 573 C C . GLN A 1 80 ? -15.102 30.969 4.41 1 98.75 80 GLN A C 1
ATOM 575 O O . GLN A 1 80 ? -15.797 31.828 3.877 1 98.75 80 GLN A O 1
ATOM 580 N N . LEU A 1 81 ? -14.141 31.219 5.172 1 98.81 81 LEU A N 1
ATOM 581 C CA . LEU A 1 81 ? -13.781 32.594 5.484 1 98.81 81 LEU A CA 1
ATOM 582 C C . LEU A 1 81 ? -13.297 33.344 4.234 1 98.81 81 LEU A C 1
ATOM 584 O O . LEU A 1 81 ? -13.531 34.531 4.09 1 98.81 81 LEU A O 1
ATOM 588 N N . VAL A 1 82 ? -12.633 32.625 3.297 1 98.75 82 VAL A N 1
ATOM 589 C CA . VAL A 1 82 ? -12.211 33.188 2.025 1 98.75 82 VAL A CA 1
ATOM 590 C C . VAL A 1 82 ? -13.43 33.562 1.187 1 98.75 82 VAL A C 1
ATOM 592 O O . VAL A 1 82 ? -13.539 34.688 0.69 1 98.75 82 VAL A O 1
ATOM 595 N N . GLN A 1 83 ? -14.414 32.562 1.088 1 97.88 83 GLN A N 1
ATOM 596 C CA . GLN A 1 83 ? -15.578 32.875 0.247 1 97.88 83 GLN A CA 1
ATOM 597 C C . GLN A 1 83 ? -16.453 33.938 0.87 1 97.88 83 GLN A C 1
ATOM 599 O O . GLN A 1 83 ? -17.234 34.594 0.172 1 97.88 83 GLN A O 1
ATOM 604 N N . GLU A 1 84 ? -16.312 34.219 2.172 1 98.19 84 GLU A N 1
ATOM 605 C CA . GLU A 1 84 ? -17.031 35.281 2.879 1 98.19 84 GLU A CA 1
ATOM 606 C C . GLU A 1 84 ? -16.297 36.625 2.791 1 98.19 84 GLU A C 1
ATOM 608 O O . GLU A 1 84 ? -16.812 37.625 3.25 1 98.19 84 GLU A O 1
ATOM 613 N N . GLY A 1 85 ? -15.133 36.594 2.334 1 98.12 85 GLY A N 1
ATOM 614 C CA . GLY A 1 85 ? -14.352 37.812 2.203 1 98.12 85 GLY A CA 1
ATOM 615 C C . GLY A 1 85 ? -13.703 38.25 3.504 1 98.12 85 GLY A C 1
ATOM 616 O O . GLY A 1 85 ? -13.211 39.375 3.611 1 98.12 85 GLY A O 1
ATOM 617 N N . LYS A 1 86 ? -13.656 37.438 4.445 1 98.62 86 LYS A N 1
ATOM 618 C CA . LYS A 1 86 ? -13.102 37.781 5.75 1 98.62 86 LYS A CA 1
ATOM 619 C C . LYS A 1 86 ? -11.586 37.594 5.762 1 98.62 86 LYS A C 1
ATOM 621 O O . LYS A 1 86 ? -10.898 38.219 6.586 1 98.62 86 LYS A O 1
ATOM 626 N N . VAL A 1 87 ? -11.141 36.719 4.906 1 98.31 87 VAL A N 1
ATOM 627 C CA . VAL A 1 87 ? -9.711 36.531 4.715 1 98.31 87 VAL A CA 1
ATOM 628 C C . VAL A 1 87 ? -9.406 36.375 3.227 1 98.31 87 VAL A C 1
ATOM 630 O O . VAL A 1 87 ? -10.281 36 2.441 1 98.31 87 VAL A O 1
ATOM 633 N N . ARG A 1 88 ? -8.211 36.719 2.828 1 98.44 88 ARG A N 1
ATOM 634 C CA . ARG A 1 88 ? -7.688 36.438 1.496 1 98.44 88 ARG A CA 1
ATOM 635 C C . ARG A 1 88 ? -6.508 35.469 1.565 1 98.44 88 ARG A C 1
ATOM 637 O O . ARG A 1 88 ? -5.676 35.562 2.471 1 98.44 88 ARG A O 1
ATOM 644 N N . LEU A 1 89 ? -6.406 34.594 0.605 1 98.56 89 LEU A N 1
ATOM 645 C CA . LEU A 1 89 ? -5.328 33.625 0.574 1 98.56 89 LEU A CA 1
ATOM 646 C C . LEU A 1 89 ? -3.971 34.312 0.5 1 98.56 89 LEU A C 1
ATOM 648 O O . LEU A 1 89 ? -2.98 33.812 1.029 1 98.56 89 LEU A O 1
ATOM 652 N N . ASP A 1 90 ? -3.865 35.438 -0.092 1 98.25 90 ASP A N 1
ATOM 653 C CA . ASP A 1 90 ? -2.594 36.156 -0.25 1 98.25 90 ASP A CA 1
ATOM 654 C C . ASP A 1 90 ? -2.287 37.031 0.971 1 98.25 90 ASP A C 1
ATOM 656 O O . ASP A 1 90 ? -1.228 37.656 1.045 1 98.25 90 ASP A O 1
ATOM 660 N N . ASP A 1 91 ? -3.201 37.031 1.985 1 98.56 91 ASP A N 1
ATOM 661 C CA . ASP A 1 91 ? -2.922 37.781 3.203 1 98.56 91 ASP A CA 1
ATOM 662 C C . ASP A 1 91 ? -1.678 37.25 3.908 1 98.56 91 ASP A C 1
ATOM 664 O O . ASP A 1 91 ? -1.482 36.031 3.998 1 98.56 91 ASP A O 1
ATOM 668 N N . PRO A 1 92 ? -0.782 38.219 4.391 1 98.69 92 PRO A N 1
ATOM 669 C CA . PRO A 1 92 ? 0.225 37.75 5.344 1 98.69 92 PRO A CA 1
ATOM 670 C C . PRO A 1 92 ? -0.39 37.188 6.633 1 98.69 92 PRO A C 1
ATOM 672 O O . PRO A 1 92 ? -1.3 37.812 7.191 1 98.69 92 PRO A O 1
ATOM 675 N N . VAL A 1 93 ? 0.052 36.125 7.078 1 98.88 93 VAL A N 1
ATOM 676 C CA . VAL A 1 93 ? -0.489 35.469 8.258 1 98.88 93 VAL A CA 1
ATOM 677 C C . VAL A 1 93 ? -0.314 36.375 9.484 1 98.88 93 VAL A C 1
ATOM 679 O O . VAL A 1 93 ? -1.164 36.375 10.375 1 98.88 93 VAL A O 1
ATOM 682 N N . ARG A 1 94 ? 0.717 37.156 9.508 1 98.44 94 ARG A N 1
ATOM 683 C CA . ARG A 1 94 ? 1.042 38 10.648 1 98.44 94 ARG A CA 1
ATOM 684 C C . ARG A 1 94 ? -0.085 39 10.938 1 98.44 94 ARG A C 1
ATOM 686 O O . ARG A 1 94 ? -0.185 39.531 12.039 1 98.44 94 ARG A O 1
ATOM 693 N N . LYS A 1 95 ? -0.882 39.25 9.922 1 98.38 95 LYS A N 1
ATOM 694 C CA . LYS A 1 95 ? -2.053 40.094 10.094 1 98.38 95 LYS A CA 1
ATOM 695 C C . LYS A 1 95 ? -3.01 39.5 11.125 1 98.38 95 LYS A C 1
ATOM 697 O O . LYS A 1 95 ? -3.717 40.25 11.812 1 98.38 95 LYS A O 1
ATOM 702 N N . TYR A 1 96 ? -3.01 38.281 11.266 1 98.75 96 TYR A N 1
ATOM 703 C CA . TYR A 1 96 ? -3.967 37.562 12.117 1 98.75 96 TYR A CA 1
ATOM 704 C C . TYR A 1 96 ? -3.27 36.938 13.32 1 98.75 96 TYR A C 1
ATOM 706 O O . TYR A 1 96 ? -3.818 36.938 14.43 1 98.75 96 TYR A O 1
ATOM 714 N N . VAL A 1 97 ? -2.172 36.438 13.086 1 98.75 97 VAL A N 1
ATOM 715 C CA . VAL A 1 97 ? -1.375 35.75 14.102 1 98.75 97 VAL A CA 1
ATOM 716 C C . VAL A 1 97 ? 0.043 36.344 14.117 1 98.75 97 VAL A C 1
ATOM 718 O O . VAL A 1 97 ? 0.964 35.719 13.562 1 98.75 97 VAL A O 1
ATOM 721 N N . PRO A 1 98 ? 0.291 37.344 14.875 1 98.56 98 PRO A N 1
ATOM 722 C CA . PRO A 1 98 ? 1.566 38.062 14.805 1 98.56 98 PRO A CA 1
ATOM 723 C C . PRO A 1 98 ? 2.748 37.188 15.258 1 98.56 98 PRO A C 1
ATOM 725 O O . PRO A 1 98 ? 3.887 37.438 14.859 1 98.56 98 PRO A O 1
ATOM 728 N N . GLU A 1 99 ? 2.463 36.188 16.031 1 98.38 99 GLU A N 1
ATOM 729 C CA . GLU A 1 99 ? 3.525 35.344 16.547 1 98.38 99 GLU A CA 1
ATOM 730 C C . GLU A 1 99 ? 4.301 34.656 15.43 1 98.38 99 GLU A C 1
ATOM 732 O O . GLU A 1 99 ? 5.465 34.281 15.602 1 98.38 99 GLU A O 1
ATOM 737 N N . ILE A 1 100 ? 3.721 34.531 14.328 1 98.69 100 ILE A N 1
ATOM 738 C CA . ILE A 1 100 ? 4.367 33.812 13.242 1 98.69 100 ILE A CA 1
ATOM 739 C C . ILE A 1 100 ? 5.59 34.594 12.758 1 98.69 100 ILE A C 1
ATOM 741 O O . ILE A 1 100 ? 6.484 34.031 12.125 1 98.69 100 ILE A O 1
ATOM 745 N N . SER A 1 101 ? 5.656 35.844 12.992 1 97.38 101 SER A N 1
ATOM 746 C CA . SER A 1 101 ? 6.762 36.688 12.57 1 97.38 101 SER A CA 1
ATOM 747 C C . SER A 1 101 ? 8.039 36.375 13.336 1 97.38 101 SER A C 1
ATOM 749 O O . SER A 1 101 ? 9.133 36.781 12.945 1 97.38 101 SER A O 1
ATOM 751 N N . GLU A 1 102 ? 7.828 35.688 14.383 1 97.44 102 GLU A N 1
ATOM 752 C CA . GLU A 1 102 ? 8.992 35.312 15.188 1 97.44 102 GLU A CA 1
ATOM 753 C C . GLU A 1 102 ? 9.711 34.094 14.602 1 97.44 102 GLU A C 1
ATOM 755 O O . GLU A 1 102 ? 10.836 33.781 14.992 1 97.44 102 GLU A O 1
ATOM 760 N N . ILE A 1 103 ? 9.148 33.406 13.789 1 98.56 103 ILE A N 1
ATOM 761 C CA . ILE A 1 103 ? 9.727 32.188 13.211 1 98.56 103 ILE A CA 1
ATOM 762 C C . ILE A 1 103 ? 10.789 32.562 12.188 1 98.56 103 ILE A C 1
ATOM 764 O O . ILE A 1 103 ? 10.555 33.375 11.305 1 98.56 103 ILE A O 1
ATOM 768 N N . LYS A 1 104 ? 11.922 31.953 12.227 1 98.62 104 LYS A N 1
ATOM 769 C CA . LYS A 1 104 ? 13.07 32.25 11.383 1 98.62 104 LYS A CA 1
ATOM 770 C C . LYS A 1 104 ? 13.375 31.094 10.438 1 98.62 104 LYS A C 1
ATOM 772 O O . LYS A 1 104 ? 12.82 30 10.578 1 98.62 104 LYS A O 1
ATOM 777 N N . VAL A 1 105 ? 14.156 31.359 9.445 1 98.75 105 VAL A N 1
ATOM 778 C CA . VAL A 1 105 ? 14.617 30.359 8.477 1 98.75 105 VAL A CA 1
ATOM 779 C C . VAL A 1 105 ? 15.922 29.734 8.953 1 98.75 105 VAL A C 1
ATOM 781 O O . VAL A 1 105 ? 16.844 30.438 9.367 1 98.75 105 VAL A O 1
ATOM 784 N N . LEU A 1 106 ? 16.047 28.453 8.859 1 98.81 106 LEU A N 1
ATOM 785 C CA . LEU A 1 106 ? 17.234 27.703 9.242 1 98.81 106 LEU A CA 1
ATOM 786 C C . LEU A 1 106 ? 18.266 27.703 8.117 1 98.81 106 LEU A C 1
ATOM 788 O O . LEU A 1 106 ? 17.953 27.359 6.977 1 98.81 106 LEU A O 1
ATOM 792 N N . GLU A 1 107 ? 19.422 28.125 8.406 1 98.19 107 GLU A N 1
ATOM 793 C CA . GLU A 1 107 ? 20.531 28.109 7.457 1 98.19 107 GLU A CA 1
ATOM 794 C C . GLU A 1 107 ? 21.594 27.094 7.875 1 98.19 107 GLU A C 1
ATOM 796 O O . GLU A 1 107 ? 22.781 27.344 7.727 1 98.19 107 GLU A O 1
ATOM 801 N N . GLY A 1 108 ? 21.109 26.078 8.508 1 97.81 108 GLY A N 1
ATOM 802 C CA . GLY A 1 108 ? 22.031 25.062 8.969 1 97.81 108 GLY A CA 1
ATOM 803 C C . GLY A 1 108 ? 22.359 25.156 10.445 1 97.81 108 GLY A C 1
ATOM 804 O O . GLY A 1 108 ? 21.625 25.781 11.211 1 97.81 108 GLY A O 1
ATOM 805 N N . PHE A 1 109 ? 23.406 24.438 10.797 1 97.88 109 PHE A N 1
ATOM 806 C CA . PHE A 1 109 ? 23.859 24.406 12.188 1 97.88 109 PHE A CA 1
ATOM 807 C C . PHE A 1 109 ? 25.344 24.734 12.289 1 97.88 109 PHE A C 1
ATOM 809 O O . PHE A 1 109 ? 26.109 24.438 11.367 1 97.88 109 PHE A O 1
ATOM 816 N N . ASP A 1 110 ? 25.688 25.328 13.406 1 97.81 110 ASP A N 1
ATOM 817 C CA . ASP A 1 110 ? 27.094 25.625 13.625 1 97.81 110 ASP A CA 1
ATOM 818 C C . ASP A 1 110 ? 27.828 24.422 14.211 1 97.81 110 ASP A C 1
ATOM 820 O O . ASP A 1 110 ? 27.234 23.344 14.344 1 97.81 110 ASP A O 1
ATOM 824 N N . ALA A 1 111 ? 29.156 24.625 14.477 1 95.12 111 ALA A N 1
ATOM 825 C CA . ALA A 1 111 ? 30.031 23.562 14.93 1 95.12 111 ALA A CA 1
ATOM 826 C C . ALA A 1 111 ? 29.578 23 16.281 1 95.12 111 ALA A C 1
ATOM 828 O O . ALA A 1 111 ? 29.859 21.844 16.609 1 95.12 111 ALA A O 1
ATOM 829 N N . ASP A 1 112 ? 28.875 23.906 16.953 1 96.38 112 ASP A N 1
ATOM 830 C CA . ASP A 1 112 ? 28.406 23.516 18.281 1 96.38 112 ASP A CA 1
ATOM 831 C C . ASP A 1 112 ? 27 22.938 18.219 1 96.38 112 ASP A C 1
ATOM 833 O O . ASP A 1 112 ? 26.406 22.625 19.25 1 96.38 112 ASP A O 1
ATOM 837 N N . GLY A 1 113 ? 26.422 22.797 17.156 1 96.19 113 GLY A N 1
ATOM 838 C CA . GLY A 1 113 ? 25.094 22.234 16.984 1 96.19 113 GLY A CA 1
ATOM 839 C C . GLY A 1 113 ? 23.984 23.234 17.172 1 96.19 113 GLY A C 1
ATOM 840 O O . GLY A 1 113 ? 22.797 22.875 17.234 1 96.19 113 GLY A O 1
ATOM 841 N N . GLN A 1 114 ? 24.312 24.5 17.344 1 97.62 114 GLN A N 1
ATOM 842 C CA . GLN A 1 114 ? 23.297 25.547 17.469 1 97.62 114 GLN A CA 1
ATOM 843 C C . GLN A 1 114 ? 22.812 26.016 16.109 1 97.62 114 GLN A C 1
ATOM 845 O O . GLN A 1 114 ? 23.609 26.141 15.172 1 97.62 114 GLN A O 1
ATOM 850 N N . PRO A 1 115 ? 21.547 26.219 15.984 1 98.56 115 PRO A N 1
ATOM 851 C CA . PRO A 1 115 ? 21.016 26.625 14.68 1 98.56 115 PRO A CA 1
ATOM 852 C C . PRO A 1 115 ? 21.469 28.016 14.266 1 98.56 115 PRO A C 1
ATOM 854 O O . PRO A 1 115 ? 21.562 28.922 15.102 1 98.56 115 PRO A O 1
ATOM 857 N N . LYS A 1 116 ? 21.828 28.094 12.992 1 98.62 116 LYS A N 1
ATOM 858 C CA . LYS A 1 116 ? 22.016 29.375 12.312 1 98.62 116 LYS A CA 1
ATOM 859 C C . LYS A 1 116 ? 20.703 29.844 11.672 1 98.62 116 LYS A C 1
ATOM 861 O O . LYS A 1 116 ? 20.125 29.141 10.844 1 98.62 116 LYS A O 1
ATOM 866 N N . LEU A 1 117 ? 20.297 31.047 12.125 1 98.5 117 LEU A N 1
ATOM 867 C CA . LEU A 1 117 ? 18.969 31.516 11.727 1 98.5 117 LEU A CA 1
ATOM 868 C C . LEU A 1 117 ? 19.062 32.844 11.008 1 98.5 117 LEU A C 1
ATOM 870 O O . LEU A 1 117 ? 19.969 33.656 11.273 1 98.5 117 LEU A O 1
ATOM 874 N N . ARG A 1 118 ? 18.172 33.062 10.031 1 98.19 118 ARG A N 1
ATOM 875 C CA . ARG A 1 118 ? 17.953 34.375 9.406 1 98.19 118 ARG A CA 1
ATOM 876 C C . ARG A 1 118 ? 16.469 34.719 9.328 1 98.19 118 ARG A C 1
ATOM 878 O O . ARG A 1 118 ? 15.625 33.812 9.438 1 98.19 118 ARG A O 1
ATOM 885 N N . GLU A 1 119 ? 16.125 36.031 9.203 1 98.19 119 GLU A N 1
ATOM 886 C CA . GLU A 1 119 ? 14.758 36.469 8.953 1 98.19 119 GLU A CA 1
ATOM 887 C C . GLU A 1 119 ? 14.273 36 7.582 1 98.19 119 GLU A C 1
ATOM 889 O O . GLU A 1 119 ? 15.039 36 6.617 1 98.19 119 GLU A O 1
ATOM 894 N N . PRO A 1 120 ? 13.086 35.5 7.621 1 98.31 120 PRO A N 1
ATOM 895 C CA . PRO A 1 120 ? 12.539 35.281 6.281 1 98.31 120 PRO A CA 1
ATOM 896 C C . PRO A 1 120 ? 12.516 36.562 5.43 1 98.31 120 PRO A C 1
ATOM 898 O O . PRO A 1 120 ? 12.352 37.656 5.961 1 98.31 120 PRO A O 1
ATOM 901 N N . ARG A 1 121 ? 12.789 36.438 4.012 1 95.94 121 ARG A N 1
ATOM 902 C CA . ARG A 1 121 ? 12.758 37.531 3.062 1 95.94 121 ARG A CA 1
ATOM 903 C C . ARG A 1 121 ? 11.32 37.844 2.631 1 95.94 121 ARG A C 1
ATOM 905 O O . ARG A 1 121 ? 11.039 38.938 2.125 1 95.94 121 ARG A O 1
ATOM 912 N N . THR A 1 122 ? 10.43 36.906 2.828 1 95.94 122 THR A N 1
ATOM 913 C CA . THR A 1 122 ? 9.031 37.031 2.414 1 95.94 122 THR A CA 1
ATOM 914 C C . THR A 1 122 ? 8.094 36.656 3.559 1 95.94 122 THR A C 1
ATOM 916 O O . THR A 1 122 ? 8.391 35.75 4.344 1 95.94 122 THR A O 1
ATOM 919 N N . ASN A 1 123 ? 7.09 37.438 3.602 1 97.31 123 ASN A N 1
ATOM 920 C CA . ASN A 1 123 ? 6.07 37.094 4.582 1 97.31 123 ASN A CA 1
ATOM 921 C C . ASN A 1 123 ? 5.391 35.75 4.238 1 97.31 123 ASN A C 1
ATOM 923 O O . ASN A 1 123 ? 5.113 35.5 3.07 1 97.31 123 ASN A O 1
ATOM 927 N N . ILE A 1 124 ? 5.098 35 5.289 1 98.62 124 ILE A N 1
ATOM 928 C CA . ILE A 1 124 ? 4.297 33.781 5.113 1 98.62 124 ILE A CA 1
ATOM 929 C C . ILE A 1 124 ? 2.844 34.188 4.844 1 98.62 124 ILE A C 1
ATOM 931 O O . ILE A 1 124 ? 2.24 34.938 5.609 1 98.62 124 ILE A O 1
ATOM 935 N N . THR A 1 125 ? 2.26 33.719 3.73 1 98.88 125 THR A N 1
ATOM 936 C CA . THR A 1 125 ? 0.86 33.969 3.414 1 98.88 125 THR A CA 1
ATOM 937 C C . THR A 1 125 ? -0.011 32.781 3.789 1 98.88 125 THR A C 1
ATOM 939 O O . THR A 1 125 ? 0.499 31.688 4.035 1 98.88 125 THR A O 1
ATOM 942 N N . ILE A 1 126 ? -1.25 33.031 3.865 1 98.88 126 ILE A N 1
ATOM 943 C CA . ILE A 1 126 ? -2.211 31.984 4.129 1 98.88 126 ILE A CA 1
ATOM 944 C C . ILE A 1 126 ? -2.137 30.922 3.021 1 98.88 126 ILE A C 1
ATOM 946 O O . ILE A 1 126 ? -2.209 29.719 3.291 1 98.88 126 ILE A O 1
ATOM 950 N N . ASN A 1 127 ? -1.975 31.359 1.743 1 98.62 127 ASN A N 1
ATOM 951 C CA . ASN A 1 127 ? -1.818 30.453 0.611 1 98.62 127 ASN A CA 1
ATOM 952 C C . ASN A 1 127 ? -0.652 29.5 0.82 1 98.62 127 ASN A C 1
ATOM 954 O O . ASN A 1 127 ? -0.784 28.297 0.584 1 98.62 127 ASN A O 1
ATOM 958 N N . MET A 1 128 ? 0.491 30 1.265 1 98.62 128 MET A N 1
ATOM 959 C CA . MET A 1 128 ? 1.684 29.188 1.492 1 98.62 128 MET A CA 1
ATOM 960 C C . MET A 1 128 ? 1.428 28.141 2.562 1 98.62 128 MET A C 1
ATOM 962 O O . MET A 1 128 ? 1.911 27 2.455 1 98.62 128 MET A O 1
ATOM 966 N N . LEU A 1 129 ? 0.654 28.5 3.633 1 98.88 129 LEU A N 1
ATOM 967 C CA . LEU A 1 129 ? 0.302 27.547 4.672 1 98.88 129 LEU A CA 1
ATOM 968 C C . LEU A 1 129 ? -0.603 26.453 4.113 1 98.88 129 LEU A C 1
ATOM 970 O O . LEU A 1 129 ? -0.333 25.266 4.301 1 98.88 129 LEU A O 1
ATOM 974 N N . MET A 1 130 ? -1.604 26.859 3.32 1 98.75 130 MET A N 1
ATOM 975 C CA . MET A 1 130 ? -2.592 25.922 2.795 1 98.75 130 MET A CA 1
ATOM 976 C C . MET A 1 130 ? -1.944 24.938 1.836 1 98.75 130 MET A C 1
ATOM 978 O O . MET A 1 130 ? -2.373 23.781 1.745 1 98.75 130 MET A O 1
ATOM 982 N N . LEU A 1 131 ? -0.826 25.344 1.189 1 98.5 131 LEU A N 1
ATOM 983 C CA . LEU A 1 131 ? -0.194 24.531 0.153 1 98.5 131 LEU A CA 1
ATOM 984 C C . LEU A 1 131 ? 1.087 23.891 0.671 1 98.5 131 LEU A C 1
ATOM 986 O O . LEU A 1 131 ? 1.812 23.234 -0.088 1 98.5 131 LEU A O 1
ATOM 990 N N . HIS A 1 132 ? 1.43 24.031 1.93 1 98.38 132 HIS A N 1
ATOM 991 C CA . HIS A 1 132 ? 2.635 23.484 2.541 1 98.38 132 HIS A CA 1
ATOM 992 C C . HIS A 1 132 ? 3.889 23.984 1.829 1 98.38 132 HIS A C 1
ATOM 994 O O . HIS A 1 132 ? 4.797 23.203 1.544 1 98.38 132 HIS A O 1
ATOM 1000 N N . THR A 1 133 ? 3.883 25.281 1.542 1 98.12 133 THR A N 1
ATOM 1001 C CA . THR A 1 133 ? 5.062 25.859 0.909 1 98.12 133 THR A CA 1
ATOM 1002 C C . THR A 1 133 ? 5.68 26.938 1.8 1 98.12 133 THR A C 1
ATOM 1004 O O . THR A 1 133 ? 6.562 27.672 1.366 1 98.12 133 THR A O 1
ATOM 1007 N N . ALA A 1 134 ? 5.25 27.016 3.082 1 98.5 134 ALA A N 1
ATOM 1008 C CA . ALA A 1 134 ? 5.734 28.078 3.967 1 98.5 134 ALA A CA 1
ATOM 1009 C C . ALA A 1 134 ? 7.137 27.75 4.484 1 98.5 134 ALA A C 1
ATOM 1011 O O . ALA A 1 134 ? 7.848 28.641 4.949 1 98.5 134 ALA A O 1
ATOM 1012 N N . GLY A 1 135 ? 7.512 26.484 4.5 1 98.44 135 GLY A N 1
ATOM 1013 C CA . GLY A 1 135 ? 8.844 26.109 4.953 1 98.44 135 GLY A CA 1
ATOM 1014 C C . GLY A 1 135 ? 8.828 25.328 6.25 1 98.44 135 GLY A C 1
ATOM 1015 O O . GLY A 1 135 ? 9.883 24.906 6.738 1 98.44 135 GLY A O 1
ATOM 1016 N N . PHE A 1 136 ? 7.758 25.016 6.781 1 98.56 136 PHE A N 1
ATOM 1017 C CA . PHE A 1 136 ? 7.641 24.281 8.031 1 98.56 136 PHE A CA 1
ATOM 1018 C C . PHE A 1 136 ? 7.836 22.781 7.805 1 98.56 136 PHE A C 1
ATOM 1020 O O . PHE A 1 136 ? 7.594 22.281 6.707 1 98.56 136 PHE A O 1
ATOM 1027 N N . GLY A 1 137 ? 8.227 22.109 8.836 1 97.69 137 GLY A N 1
ATOM 1028 C CA . GLY A 1 137 ? 8.32 20.656 8.836 1 97.69 137 GLY A CA 1
ATOM 1029 C C . GLY A 1 137 ? 7.68 20.016 10.055 1 97.69 137 GLY A C 1
ATOM 1030 O O . GLY A 1 137 ? 7.207 20.719 10.953 1 97.69 137 GLY A O 1
ATOM 1031 N N . TYR A 1 138 ? 7.621 18.688 10.055 1 97.69 138 TYR A N 1
ATOM 1032 C CA . TYR A 1 138 ? 7.348 17.875 11.234 1 97.69 138 TYR A CA 1
ATOM 1033 C C . TYR A 1 138 ? 8.625 17.234 11.766 1 97.69 138 TYR A C 1
ATOM 1035 O O . TYR A 1 138 ? 9.477 16.781 10.984 1 97.69 138 TYR A O 1
ATOM 1043 N N . GLU A 1 139 ? 8.695 17.188 13.055 1 97.69 139 GLU A N 1
ATOM 1044 C CA . GLU A 1 139 ? 9.906 16.641 13.664 1 97.69 139 GLU A CA 1
ATOM 1045 C C . GLU A 1 139 ? 10.117 15.18 13.281 1 97.69 139 GLU A C 1
ATOM 1047 O O . GLU A 1 139 ? 11.227 14.664 13.367 1 97.69 139 GLU A O 1
ATOM 1052 N N . PHE A 1 140 ? 9.125 14.43 12.828 1 96.75 140 PHE A N 1
ATOM 1053 C CA . PHE A 1 140 ? 9.25 13.008 12.508 1 96.75 140 PHE A CA 1
ATOM 1054 C C . PHE A 1 140 ? 9.43 12.812 11.008 1 96.75 140 PHE A C 1
ATOM 1056 O O . PHE A 1 140 ? 9.617 11.688 10.547 1 96.75 140 PHE A O 1
ATOM 1063 N N . PHE A 1 141 ? 9.391 13.938 10.18 1 97.12 141 PHE A N 1
ATOM 1064 C CA . PHE A 1 141 ? 9.617 13.867 8.742 1 97.12 141 PHE A CA 1
ATOM 1065 C C . PHE A 1 141 ? 10.773 14.773 8.328 1 97.12 141 PHE A C 1
ATOM 1067 O O . PHE A 1 141 ? 11 14.984 7.141 1 97.12 141 PHE A O 1
ATOM 1074 N N . SER A 1 142 ? 11.484 15.336 9.297 1 97 142 SER A N 1
ATOM 1075 C CA . SER A 1 142 ? 12.586 16.25 9.008 1 97 142 SER A CA 1
ATOM 1076 C C . SER A 1 142 ? 13.688 16.141 10.062 1 97 142 SER A C 1
ATOM 1078 O O . SER A 1 142 ? 13.484 16.516 11.219 1 97 142 SER A O 1
ATOM 1080 N N . HIS A 1 143 ? 14.875 15.633 9.555 1 96.94 143 HIS A N 1
ATOM 1081 C CA . HIS A 1 143 ? 16.031 15.562 10.438 1 96.94 143 HIS A CA 1
ATOM 1082 C C . HIS A 1 143 ? 16.438 16.953 10.922 1 96.94 143 HIS A C 1
ATOM 1084 O O . HIS A 1 143 ? 16.828 17.125 12.078 1 96.94 143 HIS A O 1
ATOM 1090 N N . GLU A 1 144 ? 16.281 17.969 10.094 1 97.88 144 GLU A N 1
ATOM 1091 C CA . GLU A 1 144 ? 16.656 19.344 10.43 1 97.88 144 GLU A CA 1
ATOM 1092 C C . GLU A 1 144 ? 15.703 19.938 11.461 1 97.88 144 GLU A C 1
ATOM 1094 O O . GLU A 1 144 ? 16.141 20.594 12.414 1 97.88 144 GLU A O 1
ATOM 1099 N N . ASP A 1 145 ? 14.461 19.688 11.227 1 98.12 145 ASP A N 1
ATOM 1100 C CA . ASP A 1 145 ? 13.484 20.188 12.188 1 98.12 145 ASP A CA 1
ATOM 1101 C C . ASP A 1 145 ? 13.68 19.547 13.555 1 98.12 145 ASP A C 1
ATOM 1103 O O . ASP A 1 145 ? 13.641 20.219 14.578 1 98.12 145 ASP A O 1
ATOM 1107 N N . ARG A 1 146 ? 13.828 18.297 13.586 1 97.81 146 ARG A N 1
ATOM 1108 C CA . ARG A 1 146 ? 14.047 17.578 14.836 1 97.81 146 ARG A CA 1
ATOM 1109 C C . ARG A 1 146 ? 15.266 18.109 15.57 1 97.81 146 ARG A C 1
ATOM 1111 O O . ARG A 1 146 ? 15.211 18.359 16.781 1 97.81 146 ARG A O 1
ATOM 1118 N N . LYS A 1 147 ? 16.422 18.234 14.812 1 98.19 147 LYS A N 1
ATOM 1119 C CA . LYS A 1 147 ? 17.641 18.766 15.414 1 98.19 147 LYS A CA 1
ATOM 1120 C C . LYS A 1 147 ? 17.406 20.156 15.977 1 98.19 147 LYS A C 1
ATOM 1122 O O . LYS A 1 147 ? 17.906 20.484 17.062 1 98.19 147 LYS A O 1
ATOM 1127 N N . TYR A 1 148 ? 16.703 20.984 15.312 1 98.56 148 TYR A N 1
ATOM 1128 C CA . TYR A 1 148 ? 16.375 22.312 15.797 1 98.56 148 TYR A CA 1
ATOM 1129 C C . TYR A 1 148 ? 15.562 22.25 17.078 1 98.56 148 TYR A C 1
ATOM 1131 O O . TYR A 1 148 ? 15.875 22.938 18.062 1 98.56 148 TYR A O 1
ATOM 1139 N N . ARG A 1 149 ? 14.516 21.531 17.047 1 98.19 149 ARG A N 1
ATOM 1140 C CA . ARG A 1 149 ? 13.664 21.391 18.219 1 98.19 149 ARG A CA 1
ATOM 1141 C C . ARG A 1 149 ? 14.477 20.953 19.438 1 98.19 149 ARG A C 1
ATOM 1143 O O . ARG A 1 149 ? 14.266 21.453 20.547 1 98.19 149 ARG A O 1
ATOM 1150 N N . ASP A 1 150 ? 15.344 20 19.234 1 97.56 150 ASP A N 1
ATOM 1151 C CA . ASP A 1 150 ? 16.203 19.531 20.312 1 97.56 150 ASP A CA 1
ATOM 1152 C C . ASP A 1 150 ? 17.078 20.672 20.844 1 97.56 150 ASP A C 1
ATOM 1154 O O . ASP A 1 150 ? 17.203 20.844 22.062 1 97.56 150 ASP A O 1
ATOM 1158 N N . ALA A 1 151 ? 17.703 21.391 19.953 1 97.88 151 ALA A N 1
ATOM 1159 C CA . ALA A 1 151 ? 18.609 22.469 20.312 1 97.88 151 ALA A CA 1
ATOM 1160 C C . ALA A 1 151 ? 17.875 23.609 21.031 1 97.88 151 ALA A C 1
ATOM 1162 O O . ALA A 1 151 ? 18.438 24.234 21.922 1 97.88 151 ALA A O 1
ATOM 1163 N N . LYS A 1 152 ? 16.672 23.875 20.703 1 98.06 152 LYS A N 1
ATOM 1164 C CA . LYS A 1 152 ? 15.953 25.031 21.219 1 98.06 152 LYS A CA 1
ATOM 1165 C C . LYS A 1 152 ? 14.852 24.625 22.188 1 98.06 152 LYS A C 1
ATOM 1167 O O . LYS A 1 152 ? 14.094 25.453 22.672 1 98.06 152 LYS A O 1
ATOM 1172 N N . GLU A 1 153 ? 14.688 23.328 22.406 1 97.94 153 GLU A N 1
ATOM 1173 C CA . GLU A 1 153 ? 13.727 22.766 23.359 1 97.94 153 GLU A CA 1
ATOM 1174 C C . GLU A 1 153 ? 12.297 23.094 22.953 1 97.94 153 GLU A C 1
ATOM 1176 O O . GLU A 1 153 ? 11.477 23.5 23.781 1 97.94 153 GLU A O 1
ATOM 1181 N N . VAL A 1 154 ? 12.078 23.062 21.719 1 98.38 154 VAL A N 1
ATOM 1182 C CA . VAL A 1 154 ? 10.711 23.172 21.219 1 98.38 154 VAL A CA 1
ATOM 1183 C C . VAL A 1 154 ? 9.953 21.875 21.484 1 98.38 154 VAL A C 1
ATOM 1185 O O . VAL A 1 154 ? 10.422 20.797 21.125 1 98.38 154 VAL A O 1
ATOM 1188 N N . PRO A 1 155 ? 8.781 22 22.125 1 98.06 155 PRO A N 1
ATOM 1189 C CA . PRO A 1 155 ? 8.039 20.766 22.422 1 98.06 155 PRO A CA 1
ATOM 1190 C C . PRO A 1 155 ? 7.566 20.047 21.156 1 98.06 155 PRO A C 1
ATOM 1192 O O . PRO A 1 155 ? 7.453 20.656 20.094 1 98.06 155 PRO A O 1
ATOM 1195 N N . SER A 1 156 ? 7.336 18.719 21.312 1 96.62 156 SER A N 1
ATOM 1196 C CA . SER A 1 156 ? 6.746 17.922 20.234 1 96.62 156 SER A CA 1
ATOM 1197 C C . SER A 1 156 ? 5.352 18.438 19.875 1 96.62 156 SER A C 1
ATOM 1199 O O . SER A 1 156 ? 4.602 18.875 20.75 1 96.62 156 SER A O 1
ATOM 1201 N N . ILE A 1 157 ? 5.07 18.375 18.578 1 96.69 157 ILE A N 1
ATOM 1202 C CA . ILE A 1 157 ? 3.744 18.781 18.125 1 96.69 157 ILE A CA 1
ATOM 1203 C C . ILE A 1 157 ? 2.678 17.953 18.844 1 96.69 157 ILE A C 1
ATOM 1205 O O . ILE A 1 157 ? 1.524 18.375 18.938 1 96.69 157 ILE A O 1
ATOM 1209 N N . LEU A 1 158 ? 2.994 16.719 19.328 1 94.38 158 LEU A N 1
ATOM 1210 C CA . LEU A 1 158 ? 2.049 15.82 19.984 1 94.38 158 LEU A CA 1
ATOM 1211 C C . LEU A 1 158 ? 1.641 16.344 21.344 1 94.38 158 LEU A C 1
ATOM 1213 O O . LEU A 1 158 ? 0.679 15.852 21.953 1 94.38 158 LEU A O 1
ATOM 1217 N N . THR A 1 159 ? 2.357 17.469 21.906 1 97 159 THR A N 1
ATOM 1218 C CA . THR A 1 159 ? 1.953 18.109 23.141 1 97 159 THR A CA 1
ATOM 1219 C C . THR A 1 159 ? 0.731 19 22.922 1 97 159 THR A C 1
ATOM 1221 O O . THR A 1 159 ? 0.082 19.422 23.875 1 97 159 THR A O 1
ATOM 1224 N N . SER A 1 160 ? 0.404 19.297 21.672 1 98.12 160 SER A N 1
ATOM 1225 C CA . SER A 1 160 ? -0.741 20.109 21.281 1 98.12 160 SER A CA 1
ATOM 1226 C C . SER A 1 160 ? -0.723 21.469 21.969 1 98.12 160 SER A C 1
ATOM 1228 O O . SER A 1 160 ? -1.732 21.891 22.531 1 98.12 160 SER A O 1
ATOM 1230 N N . THR A 1 161 ? 0.441 22.156 21.953 1 98.31 161 THR A N 1
ATOM 1231 C CA . THR A 1 161 ? 0.613 23.5 22.484 1 98.31 161 THR A CA 1
ATOM 1232 C C . THR A 1 161 ? 0.978 24.484 21.359 1 98.31 161 THR A C 1
ATOM 1234 O O . THR A 1 161 ? 1.441 24.062 20.297 1 98.31 161 THR A O 1
ATOM 1237 N N . PHE A 1 162 ? 0.653 25.641 21.594 1 98.25 162 PHE A N 1
ATOM 1238 C CA . PHE A 1 162 ? 1.034 26.656 20.625 1 98.25 162 PHE A CA 1
ATOM 1239 C C . PHE A 1 162 ? 2.547 26.703 20.453 1 98.25 162 PHE A C 1
ATOM 1241 O O . PHE A 1 162 ? 3.047 26.875 19.328 1 98.25 162 PHE A O 1
ATOM 1248 N N . ASP A 1 163 ? 3.309 26.516 21.531 1 98.25 163 ASP A N 1
ATOM 1249 C CA . ASP A 1 163 ? 4.766 26.516 21.484 1 98.25 163 ASP A CA 1
ATOM 1250 C C . ASP A 1 163 ? 5.285 25.391 20.594 1 98.25 163 ASP A C 1
ATOM 1252 O O . ASP A 1 163 ? 6.359 25.516 20 1 98.25 163 ASP A O 1
ATOM 1256 N N . SER A 1 164 ? 4.492 24.359 20.406 1 98.31 164 SER A N 1
ATOM 1257 C CA . SER A 1 164 ? 4.953 23.188 19.641 1 98.31 164 SER A CA 1
ATOM 1258 C C . SER A 1 164 ? 4.961 23.484 18.141 1 98.31 164 SER A C 1
ATOM 1260 O O . SER A 1 164 ? 5.59 22.75 17.375 1 98.31 164 SER A O 1
ATOM 1262 N N . VAL A 1 165 ? 4.238 24.531 17.75 1 98.5 165 VAL A N 1
ATOM 1263 C CA . VAL A 1 165 ? 4.223 24.812 16.312 1 98.5 165 VAL A CA 1
ATOM 1264 C C . VAL A 1 165 ? 5.203 25.938 16 1 98.5 165 VAL A C 1
ATOM 1266 O O . VAL A 1 165 ? 5.414 26.281 14.836 1 98.5 165 VAL A O 1
ATOM 1269 N N . LYS A 1 166 ? 5.777 26.516 16.984 1 98.12 166 LYS A N 1
ATOM 1270 C CA . LYS A 1 166 ? 6.738 27.594 16.828 1 98.12 166 LYS A CA 1
ATOM 1271 C C . LYS A 1 166 ? 8.156 27.062 16.656 1 98.12 166 LYS A C 1
ATOM 1273 O O . LYS A 1 166 ? 9.055 27.391 17.438 1 98.12 166 LYS A O 1
ATOM 1278 N N . SER A 1 167 ? 8.289 26.375 15.664 1 98.06 167 SER A N 1
ATOM 1279 C CA . SER A 1 167 ? 9.594 25.844 15.328 1 98.06 167 SER A CA 1
ATOM 1280 C C . SER A 1 167 ? 10.352 26.75 14.375 1 98.06 167 SER A C 1
ATOM 1282 O O . SER A 1 167 ? 10.578 27.922 14.688 1 98.06 167 SER A O 1
ATOM 1284 N N . VAL A 1 168 ? 10.891 26.125 13.203 1 98.56 168 VAL A N 1
ATOM 1285 C CA . VAL A 1 168 ? 11.758 26.844 12.281 1 98.56 168 VAL A CA 1
ATOM 1286 C C . VAL A 1 168 ? 11.297 26.609 10.844 1 98.56 168 VAL A C 1
ATOM 1288 O O . VAL A 1 168 ? 10.594 25.641 10.562 1 98.56 168 VAL A O 1
ATOM 1291 N N . LEU A 1 169 ? 11.586 27.531 10.008 1 98.81 169 LEU A N 1
ATOM 1292 C CA . LEU A 1 169 ? 11.422 27.312 8.57 1 98.81 169 LEU A CA 1
ATOM 1293 C C . LEU A 1 169 ? 12.641 26.609 7.984 1 98.81 169 LEU A C 1
ATOM 1295 O O . LEU A 1 169 ? 13.773 27.047 8.195 1 98.81 169 LEU A O 1
ATOM 1299 N N . LEU A 1 170 ? 12.445 25.547 7.25 1 98.5 170 LEU A N 1
ATOM 1300 C CA . LEU A 1 170 ? 13.516 24.75 6.676 1 98.5 170 LEU A CA 1
ATOM 1301 C C . LEU A 1 170 ? 14.07 25.391 5.414 1 98.5 170 LEU A C 1
ATOM 1303 O O . LEU A 1 170 ? 15.156 25.031 4.949 1 98.5 170 LEU A O 1
ATOM 1307 N N . PHE A 1 171 ? 13.312 26.312 4.781 1 98.25 171 PHE A N 1
ATOM 1308 C CA . PHE A 1 171 ? 13.664 27.078 3.588 1 98.25 171 PHE A CA 1
ATOM 1309 C C . PHE A 1 171 ? 12.844 28.359 3.492 1 98.25 171 PHE A C 1
ATOM 1311 O O . PHE A 1 171 ? 11.953 28.578 4.312 1 98.25 171 PHE A O 1
ATOM 1318 N N . GLU A 1 172 ? 13.188 29.219 2.611 1 98.06 172 GLU A N 1
ATOM 1319 C CA . GLU A 1 172 ? 12.445 30.453 2.379 1 98.06 172 GLU A CA 1
ATOM 1320 C C . GLU A 1 172 ? 11 30.156 1.981 1 98.06 172 GLU A C 1
ATOM 1322 O O . GLU A 1 172 ? 10.742 29.281 1.157 1 98.06 172 GLU A O 1
ATOM 1327 N N . PRO A 1 173 ? 10.031 30.875 2.6 1 98.12 173 PRO A N 1
ATOM 1328 C CA . PRO A 1 173 ? 8.633 30.656 2.217 1 98.12 173 PRO A CA 1
ATOM 1329 C C . PRO A 1 173 ? 8.406 30.781 0.711 1 98.12 173 PRO A C 1
ATOM 1331 O O . PRO A 1 173 ? 8.891 31.734 0.085 1 98.12 173 PRO A O 1
ATOM 1334 N N . GLY A 1 174 ? 7.711 29.781 0.151 1 96.62 174 GLY A N 1
ATOM 1335 C CA . GLY A 1 174 ? 7.355 29.812 -1.26 1 96.62 174 GLY A CA 1
ATOM 1336 C C . GLY A 1 174 ? 8.32 29.031 -2.129 1 96.62 174 GLY A C 1
ATOM 1337 O O . GLY A 1 174 ? 8.047 28.797 -3.309 1 96.62 174 GLY A O 1
ATOM 1338 N N . GLU A 1 175 ? 9.406 28.422 -1.626 1 95.56 175 GLU A N 1
ATOM 1339 C CA . GLU A 1 175 ? 10.492 27.859 -2.42 1 95.56 175 GLU A CA 1
ATOM 1340 C C . GLU A 1 175 ? 10.234 26.406 -2.76 1 95.56 175 GLU A C 1
ATOM 1342 O O . GLU A 1 175 ? 10.539 25.953 -3.863 1 95.56 175 GLU A O 1
ATOM 1347 N N . ARG A 1 176 ? 9.836 25.734 -1.781 1 95.88 176 ARG A N 1
ATOM 1348 C CA . ARG A 1 176 ? 9.656 24.281 -1.906 1 95.88 176 ARG A CA 1
ATOM 1349 C C . ARG A 1 176 ? 8.375 23.828 -1.227 1 95.88 176 ARG A C 1
ATOM 1351 O O . ARG A 1 176 ? 7.684 24.641 -0.589 1 95.88 176 ARG A O 1
ATOM 1358 N N . TRP A 1 177 ? 8.031 22.641 -1.562 1 96.69 177 TRP A N 1
ATOM 1359 C CA . TRP A 1 177 ? 6.977 21.953 -0.824 1 96.69 177 TRP A CA 1
ATOM 1360 C C . TRP A 1 177 ? 7.559 21.125 0.315 1 96.69 177 TRP A C 1
ATOM 1362 O O . TRP A 1 177 ? 8.539 20.406 0.126 1 96.69 177 TRP A O 1
ATOM 1372 N N . ASN A 1 178 ? 7.082 21.328 1.537 1 97.56 178 ASN A N 1
ATOM 1373 C CA . ASN A 1 178 ? 7.457 20.5 2.672 1 97.56 178 ASN A CA 1
ATOM 1374 C C . ASN A 1 178 ? 6.297 20.328 3.648 1 97.56 178 ASN A C 1
ATOM 1376 O O . ASN A 1 178 ? 5.734 21.312 4.129 1 97.56 178 ASN A O 1
ATOM 1380 N N . TYR A 1 179 ? 5.938 19.109 3.857 1 97.38 179 TYR A N 1
ATOM 1381 C CA . TYR A 1 179 ? 4.852 18.766 4.77 1 97.38 179 TYR A CA 1
ATOM 1382 C C . TYR A 1 179 ? 5.227 19.094 6.211 1 97.38 179 TYR A C 1
ATOM 1384 O O . TYR A 1 179 ? 6.305 18.719 6.676 1 97.38 179 TYR A O 1
ATOM 1392 N N . GLY A 1 180 ? 4.41 19.875 6.91 1 97.75 180 GLY A N 1
ATOM 1393 C CA . GLY A 1 180 ? 4.734 20.281 8.266 1 97.75 180 GLY A CA 1
ATOM 1394 C C . GLY A 1 180 ? 3.549 20.859 9.016 1 97.75 180 GLY A C 1
ATOM 1395 O O . GLY A 1 180 ? 2.404 20.469 8.773 1 97.75 180 GLY A O 1
ATOM 1396 N N . VAL A 1 181 ? 3.76 21.703 9.969 1 98.44 181 VAL A N 1
ATOM 1397 C CA . VAL A 1 181 ? 2.773 22.203 10.914 1 98.44 181 VAL A CA 1
ATOM 1398 C C . VAL A 1 181 ? 1.985 23.344 10.281 1 98.44 181 VAL A C 1
ATOM 1400 O O . VAL A 1 181 ? 1.336 24.125 10.984 1 98.44 181 VAL A O 1
ATOM 1403 N N . ASN A 1 182 ? 1.966 23.484 8.945 1 98.75 182 ASN A N 1
ATOM 1404 C CA . ASN A 1 182 ? 1.344 24.578 8.203 1 98.75 182 ASN A CA 1
ATOM 1405 C C . ASN A 1 182 ? -0.126 24.75 8.578 1 98.75 182 ASN A C 1
ATOM 1407 O O . ASN A 1 182 ? -0.57 25.844 8.898 1 98.75 182 ASN A O 1
ATOM 1411 N N . ILE A 1 183 ? -0.846 23.688 8.656 1 98.81 183 ILE A N 1
ATOM 1412 C CA . ILE A 1 183 ? -2.293 23.766 8.828 1 98.81 183 ILE A CA 1
ATOM 1413 C C . ILE A 1 183 ? -2.627 24.047 10.289 1 98.81 183 ILE A C 1
ATOM 1415 O O . ILE A 1 183 ? -3.715 24.547 10.602 1 98.81 183 ILE A O 1
ATOM 1419 N N . ASP A 1 184 ? -1.737 23.812 11.188 1 98.88 184 ASP A N 1
ATOM 1420 C CA . ASP A 1 184 ? -1.924 24.25 12.57 1 98.88 184 ASP A CA 1
ATOM 1421 C C . ASP A 1 184 ? -1.938 25.766 12.672 1 98.88 184 ASP A C 1
ATOM 1423 O O . ASP A 1 184 ? -2.729 26.344 13.43 1 98.88 184 ASP A O 1
ATOM 1427 N N . TRP A 1 185 ? -1.107 26.375 11.977 1 98.88 185 TRP A N 1
ATOM 1428 C CA . TRP A 1 185 ? -1.121 27.828 11.914 1 98.88 185 TRP A CA 1
ATOM 1429 C C . TRP A 1 185 ? -2.406 28.328 11.273 1 98.88 185 TRP A C 1
ATOM 1431 O O . TRP A 1 185 ? -2.949 29.359 11.672 1 98.88 185 TRP A O 1
ATOM 1441 N N . VAL A 1 186 ? -2.842 27.625 10.227 1 98.94 186 VAL A N 1
ATOM 1442 C CA . VAL A 1 186 ? -4.125 27.984 9.625 1 98.94 186 VAL A CA 1
ATOM 1443 C C . VAL A 1 186 ? -5.215 27.969 10.695 1 98.94 186 VAL A C 1
ATOM 1445 O O . VAL A 1 186 ? -6.086 28.828 10.719 1 98.94 18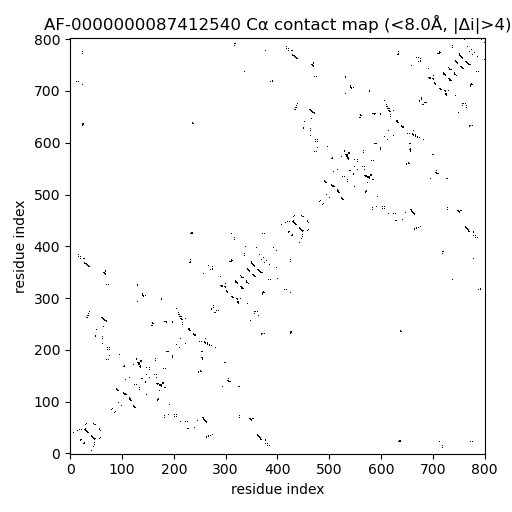6 VAL A O 1
ATOM 1448 N N . GLY A 1 187 ? -5.215 26.969 11.578 1 98.88 187 GLY A N 1
ATOM 1449 C CA . GLY A 1 187 ? -6.156 26.922 12.688 1 98.88 187 GLY A CA 1
ATOM 1450 C C . GLY A 1 187 ? -6.129 28.188 13.539 1 98.88 187 GLY A C 1
ATOM 1451 O O . GLY A 1 187 ? -7.176 28.688 13.945 1 98.88 187 GLY A O 1
ATOM 1452 N N . LYS A 1 188 ? -4.945 28.734 13.781 1 98.88 188 LYS A N 1
ATOM 1453 C CA . LYS A 1 188 ? -4.805 29.969 14.562 1 98.88 188 LYS A CA 1
ATOM 1454 C C . LYS A 1 188 ? -5.371 31.172 13.812 1 98.88 188 LYS A C 1
ATOM 1456 O O . LYS A 1 188 ? -5.934 32.062 14.422 1 98.88 188 LYS A O 1
ATOM 1461 N N . VAL A 1 189 ? -5.184 31.188 12.539 1 98.94 189 VAL A N 1
ATOM 1462 C CA . VAL A 1 189 ? -5.789 32.25 11.742 1 98.94 189 VAL A CA 1
ATOM 1463 C C . VAL A 1 189 ? -7.309 32.188 11.891 1 98.94 189 VAL A C 1
ATOM 1465 O O . VAL A 1 189 ? -7.949 33.219 12.117 1 98.94 189 VAL A O 1
ATOM 1468 N N . VAL A 1 190 ? -7.871 31.016 11.773 1 98.94 190 VAL A N 1
ATOM 1469 C CA . VAL A 1 190 ? -9.312 30.844 11.914 1 98.94 190 VAL A CA 1
ATOM 1470 C C . VAL A 1 190 ? -9.766 31.359 13.281 1 98.94 190 VAL A C 1
ATOM 1472 O O . VAL A 1 190 ? -10.766 32.094 13.375 1 98.94 190 VAL A O 1
ATOM 1475 N N . GLU A 1 191 ? -9.078 31 14.297 1 98.88 191 GLU A N 1
ATOM 1476 C CA . GLU A 1 191 ? -9.422 31.453 15.641 1 98.88 191 GLU A CA 1
ATOM 1477 C C . GLU A 1 191 ? -9.367 32.969 15.734 1 98.88 191 GLU A C 1
ATOM 1479 O O . GLU A 1 191 ? -10.242 33.594 16.344 1 98.88 191 GLU A O 1
ATOM 1484 N N . ALA A 1 192 ? -8.367 33.562 15.203 1 98.81 192 ALA A N 1
ATOM 1485 C CA . ALA A 1 192 ? -8.195 35 15.242 1 98.81 192 ALA A CA 1
ATOM 1486 C C . ALA A 1 192 ? -9.352 35.719 14.555 1 98.81 192 ALA A C 1
ATOM 1488 O O . ALA A 1 192 ? -9.852 36.719 15.039 1 98.81 192 ALA A O 1
ATOM 1489 N N . VAL A 1 193 ? -9.766 35.219 13.469 1 98.81 193 VAL A N 1
ATOM 1490 C CA . VAL A 1 193 ? -10.797 35.875 12.648 1 98.81 193 VAL A CA 1
ATOM 1491 C C . VAL A 1 193 ? -12.164 35.656 13.281 1 98.81 193 VAL A C 1
ATOM 1493 O O . VAL A 1 193 ? -13 36.562 13.297 1 98.81 193 VAL A O 1
ATOM 1496 N N . CYS A 1 194 ? -12.406 34.5 13.805 1 98.62 194 CYS A N 1
ATOM 1497 C CA . CYS A 1 194 ? -13.734 34.125 14.289 1 98.62 194 CYS A CA 1
ATOM 1498 C C . CYS A 1 194 ? -13.898 34.5 15.758 1 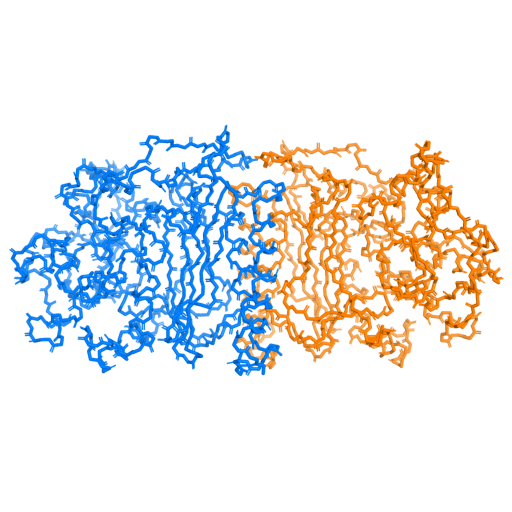98.62 194 CYS A C 1
ATOM 1500 O O . CYS A 1 194 ? -15.023 34.562 16.266 1 98.62 194 CYS A O 1
ATOM 1502 N N . GLY A 1 195 ? -12.812 34.625 16.484 1 98.44 195 GLY A N 1
ATOM 1503 C CA . GLY A 1 195 ? -12.867 34.969 17.891 1 98.44 195 GLY A CA 1
ATOM 1504 C C . GLY A 1 195 ? -13.266 33.812 18.781 1 98.44 195 GLY A C 1
ATOM 1505 O O . GLY A 1 195 ? -13.844 34.031 19.859 1 98.44 195 GLY A O 1
ATOM 1506 N N . LYS A 1 196 ? -13.164 32.656 18.375 1 98.38 196 LYS A N 1
ATOM 1507 C CA . LYS A 1 196 ? -13.477 31.422 19.078 1 98.38 196 LYS A CA 1
ATOM 1508 C C . LYS A 1 196 ? -12.383 30.375 18.875 1 98.38 196 LYS A C 1
ATOM 1510 O O . LYS A 1 196 ? -11.57 30.5 17.953 1 98.38 196 LYS A O 1
ATOM 1515 N N . ARG A 1 197 ? -12.328 29.422 19.781 1 98.25 197 ARG A N 1
ATOM 1516 C CA . ARG A 1 197 ? -11.43 28.281 19.594 1 98.25 197 ARG A CA 1
ATOM 1517 C C . ARG A 1 197 ? -11.781 27.516 18.328 1 98.25 197 ARG A C 1
ATOM 1519 O O . ARG A 1 197 ? -12.953 27.438 17.938 1 98.25 197 ARG A O 1
ATOM 1526 N N . LEU A 1 198 ? -10.789 26.906 17.703 1 98.81 198 LEU A N 1
ATOM 1527 C CA . LEU A 1 198 ? -10.969 26.25 16.422 1 98.81 198 LEU A CA 1
ATOM 1528 C C . LEU A 1 198 ? -12.062 25.188 16.5 1 98.81 198 LEU A C 1
ATOM 1530 O O . LEU A 1 198 ? -12.898 25.078 15.602 1 98.81 198 LEU A O 1
ATOM 1534 N N . GLY A 1 199 ? -12.062 24.375 17.609 1 98.75 199 GLY A N 1
ATOM 1535 C CA . GLY A 1 199 ? -13.078 23.344 17.766 1 98.75 199 GLY A CA 1
ATOM 1536 C C . GLY A 1 199 ? -14.484 23.906 17.781 1 98.75 199 GLY A C 1
ATOM 1537 O O . GLY A 1 199 ? -15.406 23.297 17.234 1 98.75 199 GLY A O 1
ATOM 1538 N N . GLU A 1 200 ? -14.656 25.109 18.406 1 98.69 200 GLU A N 1
ATOM 1539 C CA . GLU A 1 200 ? -15.953 25.766 18.422 1 98.69 200 GLU A CA 1
ATOM 1540 C C . GLU A 1 200 ? -16.359 26.234 17.031 1 98.69 200 GLU A C 1
ATOM 1542 O O . GLU A 1 200 ? -17.531 26.094 16.641 1 98.69 200 GLU A O 1
ATOM 1547 N N . VAL A 1 201 ? -15.453 26.766 16.344 1 98.88 201 VAL A N 1
ATOM 1548 C CA . VAL A 1 201 ? -15.719 27.234 14.984 1 98.88 201 VAL A CA 1
ATOM 1549 C C . VAL A 1 201 ? -16.109 26.047 14.102 1 98.88 201 VAL A C 1
ATOM 1551 O O . VAL A 1 201 ? -17.078 26.109 13.344 1 98.88 201 VAL A O 1
ATOM 1554 N N . MET A 1 202 ? -15.359 24.938 14.156 1 98.88 202 MET A N 1
ATOM 1555 C CA . MET A 1 202 ? -15.664 23.75 13.383 1 98.88 202 MET A CA 1
ATOM 1556 C C . MET A 1 202 ? -17.062 23.219 13.711 1 98.88 202 MET A C 1
ATOM 1558 O O . MET A 1 202 ? -17.797 22.828 12.812 1 98.88 202 MET A O 1
ATOM 1562 N N . ALA A 1 203 ? -17.375 23.156 15.023 1 98.62 203 ALA A N 1
ATOM 1563 C CA . ALA A 1 203 ? -18.688 22.672 15.453 1 98.62 203 ALA A CA 1
ATOM 1564 C C . ALA A 1 203 ? -19.812 23.5 14.836 1 98.62 203 ALA A C 1
ATOM 1566 O O . ALA A 1 203 ? -20.781 22.953 14.312 1 98.62 203 ALA A O 1
ATOM 1567 N N . GLU A 1 204 ? -19.641 24.828 14.828 1 98.44 204 GLU A N 1
ATOM 1568 C CA . GLU A 1 204 ? -20.672 25.75 14.344 1 98.44 204 GLU A CA 1
ATOM 1569 C C . GLU A 1 204 ? -20.766 25.719 12.828 1 98.44 204 GLU A C 1
ATOM 1571 O O . GLU A 1 204 ? -21.859 25.734 12.266 1 98.44 204 GLU A O 1
ATOM 1576 N N . ARG A 1 205 ? -19.688 25.594 12.18 1 98.44 205 ARG A N 1
ATOM 1577 C CA . ARG A 1 205 ? -19.672 25.906 10.75 1 98.44 205 ARG A CA 1
ATOM 1578 C C . ARG A 1 205 ? -19.641 24.641 9.914 1 98.44 205 ARG A C 1
ATOM 1580 O O . ARG A 1 205 ? -19.984 24.656 8.727 1 98.44 205 ARG A O 1
ATOM 1587 N N . ILE A 1 206 ? -19.188 23.547 10.484 1 98.69 206 ILE A N 1
ATOM 1588 C CA . ILE A 1 206 ? -19.031 22.328 9.703 1 98.69 206 ILE A CA 1
ATOM 1589 C C . ILE A 1 206 ? -19.812 21.203 10.359 1 98.69 206 ILE A C 1
ATOM 1591 O O . ILE A 1 206 ? -20.719 20.609 9.734 1 98.69 206 ILE A O 1
ATOM 1595 N N . PHE A 1 207 ? -19.562 20.891 11.68 1 98.75 207 PHE A N 1
ATOM 1596 C CA . PHE A 1 207 ? -20.125 19.703 12.312 1 98.75 207 PHE A CA 1
ATOM 1597 C C . PHE A 1 207 ? -21.641 19.797 12.398 1 98.75 207 PHE A C 1
ATOM 1599 O O . PHE A 1 207 ? -22.344 18.875 11.992 1 98.75 207 PHE A O 1
ATOM 1606 N N . ALA A 1 208 ? -22.141 20.938 12.852 1 98.38 208 ALA A N 1
ATOM 1607 C CA . ALA A 1 208 ? -23.594 21.078 13.023 1 98.38 208 ALA A CA 1
ATOM 1608 C C . ALA A 1 208 ? -24.312 21.047 11.68 1 98.38 208 ALA A C 1
ATOM 1610 O O . ALA A 1 208 ? -25.234 20.25 11.477 1 98.38 208 ALA A O 1
ATOM 1611 N N . PRO A 1 209 ? -23.828 21.781 10.727 1 98.44 209 PRO A N 1
ATOM 1612 C CA . PRO A 1 209 ? -24.516 21.766 9.43 1 98.44 209 PRO A CA 1
ATOM 1613 C C . PRO A 1 209 ? -24.516 20.391 8.773 1 98.4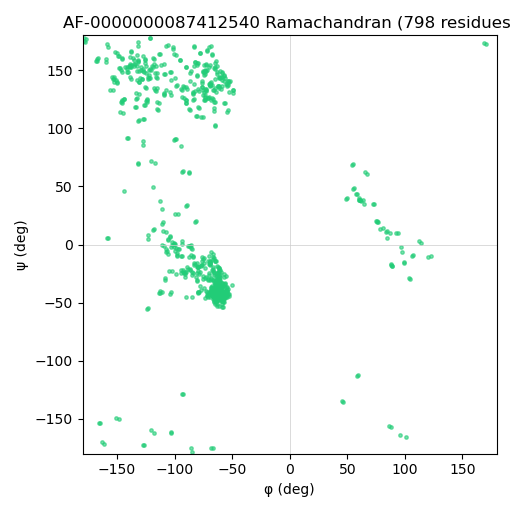4 209 PRO A C 1
ATOM 1615 O O . PRO A 1 209 ? -25.422 20.047 8.023 1 98.44 209 PRO A O 1
ATOM 1618 N N . LEU A 1 210 ? -23.547 19.562 9.023 1 98.38 210 LEU A N 1
ATOM 1619 C CA . LEU A 1 210 ? -23.422 18.266 8.383 1 98.38 210 LEU A CA 1
ATOM 1620 C C . LEU A 1 210 ? -23.906 17.156 9.297 1 98.38 210 LEU A C 1
ATOM 1622 O O . LEU A 1 210 ? -23.734 15.969 8.992 1 98.38 210 LEU A O 1
ATOM 1626 N N . ASP A 1 211 ? -24.375 17.547 10.461 1 98.12 211 ASP A N 1
ATOM 1627 C CA . ASP A 1 211 ? -24.891 16.594 11.445 1 98.12 211 ASP A CA 1
ATOM 1628 C C . ASP A 1 211 ? -23.797 15.617 11.883 1 98.12 211 ASP A C 1
ATOM 1630 O O . ASP A 1 211 ? -24.031 14.406 11.953 1 98.12 211 ASP A O 1
ATOM 1634 N N . MET A 1 212 ? -22.594 16.094 12.008 1 98.25 212 MET A N 1
ATOM 1635 C CA . MET A 1 212 ? -21.484 15.336 12.555 1 98.25 212 MET A CA 1
ATOM 1636 C C . MET A 1 212 ? -21.438 15.453 14.078 1 98.25 212 MET A C 1
ATOM 1638 O O . MET A 1 212 ? -21.219 16.547 14.609 1 98.25 212 MET A O 1
ATOM 1642 N N . ASN A 1 213 ? -21.625 14.375 14.766 1 97.44 213 ASN A N 1
ATOM 1643 C CA . ASN A 1 213 ? -21.844 14.438 16.203 1 97.44 213 ASN A CA 1
ATOM 1644 C C . ASN A 1 213 ? -20.688 13.828 16.984 1 97.44 213 ASN A C 1
ATOM 1646 O O . ASN A 1 213 ? -20.266 14.367 18.016 1 97.44 213 ASN A O 1
ATOM 1650 N N . ASP A 1 214 ? -20.125 12.695 16.562 1 97.69 214 ASP A N 1
ATOM 1651 C CA . ASP A 1 214 ? -19.016 12.023 17.234 1 97.69 214 ASP A CA 1
ATOM 1652 C C . ASP A 1 214 ? -17.672 12.453 16.656 1 97.69 214 ASP A C 1
ATOM 1654 O O . ASP A 1 214 ? -16.938 11.641 16.109 1 97.69 214 ASP A O 1
ATOM 1658 N N . ILE A 1 215 ? -17.406 13.773 16.812 1 98.69 215 ILE A N 1
ATOM 1659 C CA . ILE A 1 215 ? -16.172 14.375 16.328 1 98.69 215 ILE A CA 1
ATOM 1660 C C . ILE A 1 215 ? -15.789 15.562 17.219 1 98.69 215 ILE A C 1
ATOM 1662 O O . ILE A 1 215 ? -16.656 16.312 17.656 1 98.69 215 ILE A O 1
ATOM 1666 N N . GLY A 1 216 ? -14.492 15.695 17.516 1 98.56 216 GLY A N 1
ATOM 1667 C CA . GLY A 1 216 ? -14.016 16.828 18.297 1 98.56 216 GLY A CA 1
ATOM 1668 C C . GLY A 1 216 ? -12.57 16.688 18.734 1 98.56 216 GLY A C 1
ATOM 1669 O O . GLY A 1 216 ? -11.961 15.625 18.547 1 98.56 216 GLY A O 1
ATOM 1670 N N . PHE A 1 217 ? -11.992 17.766 19.328 1 98.69 217 PHE A N 1
ATOM 1671 C CA . PHE A 1 217 ? -10.633 17.766 19.844 1 98.69 217 PHE A CA 1
ATOM 1672 C C . PHE A 1 217 ? -10.57 17.094 21.219 1 98.69 217 PHE A C 1
ATOM 1674 O O . PHE A 1 217 ? -9.508 16.672 21.672 1 98.69 217 PHE A O 1
ATOM 1681 N N . THR A 1 218 ? -11.672 17.062 21.875 1 98.12 218 THR A N 1
ATOM 1682 C CA . THR A 1 218 ? -11.82 16.391 23.172 1 98.12 218 THR A CA 1
ATOM 1683 C C . THR A 1 218 ? -12.812 15.242 23.062 1 98.12 218 THR A C 1
ATOM 1685 O O . THR A 1 218 ? -13.898 15.398 22.484 1 98.12 218 THR A O 1
ATOM 1688 N N . LEU A 1 219 ? -12.422 14.141 23.578 1 98.12 219 LEU A N 1
ATOM 1689 C CA . LEU A 1 219 ? -13.273 12.961 23.562 1 98.12 219 LEU A CA 1
ATOM 1690 C C . LEU A 1 219 ? -14.414 13.102 24.562 1 98.12 219 LEU A C 1
ATOM 1692 O O . LEU A 1 219 ? -14.18 13.43 25.734 1 98.12 219 LEU A O 1
ATOM 1696 N N . THR A 1 220 ? -15.648 12.883 24.125 1 98 220 THR A N 1
ATOM 1697 C CA . THR A 1 220 ? -16.734 12.664 25.078 1 98 220 THR A CA 1
ATOM 1698 C C . THR A 1 220 ? -16.609 11.297 25.75 1 98 220 THR A C 1
ATOM 1700 O O . THR A 1 220 ? -15.859 10.438 25.281 1 98 220 THR A O 1
ATOM 1703 N N . PRO A 1 221 ? -17.359 11.125 26.812 1 97.88 221 PRO A N 1
ATOM 1704 C CA . PRO A 1 221 ? -17.328 9.797 27.438 1 97.88 221 PRO A CA 1
ATOM 1705 C C . PRO A 1 221 ? -17.703 8.68 26.484 1 97.88 221 PRO A C 1
ATOM 1707 O O . PRO A 1 221 ? -17.078 7.621 26.469 1 97.88 221 PRO A O 1
ATOM 1710 N N . SER A 1 222 ? -18.703 8.977 25.703 1 98.25 222 SER A N 1
ATOM 1711 C CA . SER A 1 222 ? -19.141 7.98 24.734 1 98.25 222 SER A CA 1
ATOM 1712 C C . SER A 1 222 ? -18.047 7.695 23.703 1 98.25 222 SER A C 1
ATOM 1714 O O . SER A 1 222 ? -17.812 6.539 23.359 1 98.25 222 SER A O 1
ATOM 1716 N N . MET A 1 223 ? -17.359 8.672 23.219 1 98.5 223 MET A N 1
ATOM 1717 C CA . MET A 1 223 ? -16.266 8.492 22.281 1 98.5 223 MET A CA 1
ATOM 1718 C C . MET A 1 223 ? -15.117 7.719 22.922 1 98.5 223 MET A C 1
ATOM 1720 O O . MET A 1 223 ? -14.531 6.84 22.297 1 98.5 223 MET A O 1
ATOM 1724 N N . MET A 1 224 ? -14.828 8.031 24.141 1 97.94 224 MET A N 1
ATOM 1725 C CA . MET A 1 224 ? -13.742 7.367 24.875 1 97.94 224 MET A CA 1
ATOM 1726 C C . MET A 1 224 ? -14.016 5.875 25 1 97.94 224 MET A C 1
ATOM 1728 O O . MET A 1 224 ? -13.109 5.059 24.828 1 97.94 224 MET A O 1
ATOM 1732 N N . GLU A 1 225 ? -15.234 5.508 25.266 1 97.75 225 GLU A N 1
ATOM 1733 C CA . GLU A 1 225 ? -15.633 4.113 25.438 1 97.75 225 GLU A CA 1
ATOM 1734 C C . GLU A 1 225 ? -15.445 3.32 24.141 1 97.75 225 GLU A C 1
ATOM 1736 O O . GLU A 1 225 ? -15.203 2.113 24.188 1 97.75 225 GLU A O 1
ATOM 1741 N N . ARG A 1 226 ? -15.508 3.986 23 1 98.38 226 ARG A N 1
ATOM 1742 C CA . ARG A 1 226 ? -15.484 3.322 21.703 1 98.38 226 ARG A CA 1
ATOM 1743 C C . ARG A 1 226 ? -14.148 3.547 21 1 98.38 226 ARG A C 1
ATOM 1745 O O . ARG A 1 226 ? -14.008 3.23 19.812 1 98.38 226 ARG A O 1
ATOM 1752 N N . ARG A 1 227 ? -13.188 4.082 21.734 1 98.56 227 ARG A N 1
ATOM 1753 C CA . ARG A 1 227 ? -11.922 4.484 21.141 1 98.56 227 ARG A CA 1
ATOM 1754 C C . ARG A 1 227 ? -11.07 3.264 20.781 1 98.56 227 ARG A C 1
ATOM 1756 O O . ARG A 1 227 ? -10.977 2.32 21.578 1 98.56 227 ARG A O 1
ATOM 1763 N N . ALA A 1 228 ? -10.508 3.205 19.578 1 98.81 228 ALA A N 1
ATOM 1764 C CA . ALA A 1 228 ? -9.5 2.213 19.234 1 98.81 228 ALA A CA 1
ATOM 1765 C C . ALA A 1 228 ? -8.148 2.562 19.844 1 98.81 228 ALA A C 1
ATOM 1767 O O . ALA A 1 228 ? -7.727 3.721 19.812 1 98.81 228 ALA A O 1
ATOM 1768 N N . THR A 1 229 ? -7.43 1.562 20.438 1 98.69 229 THR A N 1
ATOM 1769 C CA . THR A 1 229 ? -6.09 1.73 20.984 1 98.69 229 THR A CA 1
ATOM 1770 C C . THR A 1 229 ? -5.059 1.866 19.875 1 98.69 229 THR A C 1
ATOM 1772 O O . THR A 1 229 ? -5.109 1.141 18.875 1 98.69 229 THR A O 1
ATOM 1775 N N . ILE A 1 230 ? -4.18 2.848 19.984 1 98.62 230 ILE A N 1
ATOM 1776 C CA . ILE A 1 230 ? -3.029 2.938 19.094 1 98.62 230 ILE A CA 1
ATOM 1777 C C . ILE A 1 230 ? -2.051 1.804 19.391 1 98.62 230 ILE A C 1
ATOM 1779 O O . ILE A 1 230 ? -1.809 1.478 20.547 1 98.62 230 ILE A O 1
ATOM 1783 N N . HIS A 1 231 ? -1.484 1.166 18.344 1 98.75 231 HIS A N 1
ATOM 1784 C CA . HIS A 1 231 ? -0.51 0.087 18.453 1 98.75 231 HIS A CA 1
ATOM 1785 C C . HIS A 1 231 ? 0.822 0.481 17.828 1 98.75 231 HIS A C 1
ATOM 1787 O O . HIS A 1 231 ? 0.891 1.449 17.062 1 98.75 231 HIS A O 1
ATOM 1793 N N . ARG A 1 232 ? 1.878 -0.204 18.203 1 98.12 232 ARG A N 1
ATOM 1794 C CA . ARG A 1 232 ? 3.205 -0.007 17.625 1 98.12 232 ARG A CA 1
ATOM 1795 C C . ARG A 1 232 ? 3.756 -1.312 17.062 1 98.12 232 ARG A C 1
ATOM 1797 O O . ARG A 1 232 ? 3.789 -2.33 17.75 1 98.12 232 ARG A O 1
ATOM 1804 N N . ARG A 1 233 ? 4.098 -1.302 15.766 1 98 233 ARG A N 1
ATOM 1805 C CA . ARG A 1 233 ? 4.887 -2.379 15.172 1 98 233 ARG A CA 1
ATOM 1806 C C . ARG A 1 233 ? 6.379 -2.084 15.273 1 98 233 ARG A C 1
ATOM 1808 O O . ARG A 1 233 ? 6.844 -1.043 14.805 1 98 233 ARG A O 1
ATOM 1815 N N . THR A 1 234 ? 7.145 -3.033 15.883 1 96.69 234 THR A N 1
ATOM 1816 C CA . THR A 1 234 ? 8.586 -2.885 16.016 1 96.69 234 THR A CA 1
ATOM 1817 C C . THR A 1 234 ? 9.297 -3.328 14.742 1 96.69 234 THR A C 1
ATOM 1819 O O . THR A 1 234 ? 8.664 -3.857 13.828 1 96.69 234 THR A O 1
ATOM 1822 N N . GLN A 1 235 ? 10.586 -3.057 14.664 1 93.88 235 GLN A N 1
ATOM 1823 C CA . GLN A 1 235 ? 11.391 -3.365 13.484 1 93.88 235 GLN A CA 1
ATOM 1824 C C . GLN A 1 235 ? 11.305 -4.848 13.133 1 93.88 235 GLN A C 1
ATOM 1826 O O . GLN A 1 235 ? 11.281 -5.211 11.961 1 93.88 235 GLN A O 1
ATOM 1831 N N . ASP A 1 236 ? 11.18 -5.719 14.117 1 91.69 236 ASP A N 1
ATOM 1832 C CA . ASP A 1 236 ? 11.156 -7.16 13.883 1 91.69 236 ASP A CA 1
ATOM 1833 C C . ASP A 1 236 ? 9.742 -7.637 13.555 1 91.69 236 ASP A C 1
ATOM 1835 O O . ASP A 1 236 ? 9.516 -8.828 13.328 1 91.69 236 ASP A O 1
ATOM 1839 N N . GLY A 1 237 ? 8.773 -6.699 13.594 1 95.56 237 GLY A N 1
ATOM 1840 C CA . GLY A 1 237 ? 7.441 -7.008 13.109 1 95.56 237 GLY A CA 1
ATOM 1841 C C . GLY A 1 237 ? 6.426 -7.188 14.219 1 95.56 237 GLY A C 1
ATOM 1842 O O . GLY A 1 237 ? 5.219 -7.199 13.969 1 95.56 237 GLY A O 1
ATOM 1843 N N . ASN A 1 238 ? 6.887 -7.246 15.5 1 95.25 238 ASN A N 1
ATOM 1844 C CA . ASN A 1 238 ? 5.984 -7.457 16.625 1 95.25 238 ASN A CA 1
ATOM 1845 C C . ASN A 1 238 ? 5.078 -6.25 16.859 1 95.25 238 ASN A C 1
ATOM 1847 O O . ASN A 1 238 ? 5.535 -5.105 16.766 1 95.25 238 ASN A O 1
ATOM 1851 N N . ILE A 1 239 ? 3.771 -6.508 17.125 1 96.38 239 ILE A N 1
ATOM 1852 C CA . ILE A 1 239 ? 2.807 -5.438 17.359 1 96.38 239 ILE A CA 1
ATOM 1853 C C . ILE A 1 239 ? 2.402 -5.43 18.828 1 96.38 239 ILE A C 1
ATOM 1855 O O . ILE A 1 239 ? 2.045 -6.473 19.391 1 96.38 239 ILE A O 1
ATOM 1859 N N . THR A 1 240 ? 2.467 -4.25 19.484 1 97.12 240 THR A N 1
ATOM 1860 C CA . THR A 1 240 ? 2.09 -4.074 20.875 1 97.12 240 THR A CA 1
ATOM 1861 C C . THR A 1 240 ? 1.114 -2.91 21.031 1 97.12 240 THR A C 1
ATOM 1863 O O . THR A 1 240 ? 1.221 -1.906 20.328 1 97.12 240 THR A O 1
ATOM 1866 N N . PRO A 1 241 ? 0.132 -3.041 21.922 1 98.12 241 PRO A N 1
ATOM 1867 C CA . PRO A 1 241 ? -0.784 -1.927 22.172 1 98.12 241 PRO A CA 1
ATOM 1868 C C . PRO A 1 241 ? -0.146 -0.822 23.016 1 98.12 241 PRO A C 1
ATOM 1870 O O . PRO A 1 241 ? 0.727 -1.096 23.844 1 98.12 241 PRO A O 1
ATOM 1873 N N . LEU A 1 242 ? -0.561 0.409 22.766 1 98.12 242 LEU A N 1
ATOM 1874 C CA . LEU A 1 242 ? -0.201 1.577 23.562 1 98.12 242 LEU A CA 1
ATOM 1875 C C . LEU A 1 242 ? -1.444 2.238 24.141 1 98.12 242 LEU A C 1
ATOM 1877 O O . LEU A 1 242 ? -1.79 3.361 23.766 1 98.12 242 LEU A O 1
ATOM 1881 N N . PRO A 1 243 ? -2.064 1.596 25.125 1 96.56 243 PRO A N 1
ATOM 1882 C CA . PRO A 1 243 ? -3.355 2.086 25.609 1 96.56 243 PRO A CA 1
ATOM 1883 C C . PRO A 1 243 ? -3.266 3.488 26.203 1 96.56 243 PRO A C 1
ATOM 1885 O O . PRO A 1 243 ? -4.25 4.23 26.203 1 96.56 243 PRO A O 1
ATOM 1888 N N . GLY A 1 244 ? -2.17 3.846 26.688 1 95.81 244 GLY A N 1
ATOM 1889 C CA . GLY A 1 244 ? -2.006 5.152 27.312 1 95.81 244 GLY A CA 1
ATOM 1890 C C . GLY A 1 244 ? -1.718 6.254 26.312 1 95.81 244 GLY A C 1
ATOM 1891 O O . GLY A 1 244 ? -1.717 7.438 26.656 1 95.81 244 GLY A O 1
ATOM 1892 N N . LEU A 1 245 ? -1.43 5.926 25.078 1 96.12 245 LEU A N 1
ATOM 1893 C CA . LEU A 1 245 ? -1.096 6.934 24.078 1 96.12 245 LEU A CA 1
ATOM 1894 C C . LEU A 1 245 ? -2.357 7.582 23.516 1 96.12 245 LEU A C 1
ATOM 1896 O O . LEU A 1 245 ? -3.154 6.926 22.844 1 96.12 245 LEU A O 1
ATOM 1900 N N . MET A 1 246 ? -2.516 8.789 23.859 1 96.06 246 MET A N 1
ATOM 1901 C CA . MET A 1 246 ? -3.607 9.641 23.391 1 96.06 246 MET A CA 1
ATOM 1902 C C . MET A 1 246 ? -3.148 11.086 23.266 1 96.06 246 MET A C 1
ATOM 1904 O O . MET A 1 246 ? -2.254 11.531 23.984 1 96.06 246 MET A O 1
ATOM 1908 N N . LEU A 1 247 ? -3.75 11.812 22.344 1 96.56 247 LEU A N 1
ATOM 1909 C CA . LEU A 1 247 ? -3.529 13.258 22.297 1 96.56 247 LEU A CA 1
ATOM 1910 C C . LEU A 1 247 ? -4.07 13.93 23.547 1 96.56 247 LEU A C 1
ATOM 1912 O O . LEU A 1 247 ? -4.977 13.406 24.203 1 96.56 247 LEU A O 1
ATOM 1916 N N . PRO A 1 248 ? -3.498 15.078 23.922 1 96.62 248 PRO A N 1
ATOM 1917 C CA . PRO A 1 248 ? -3.92 15.766 25.141 1 96.62 248 PRO A CA 1
ATOM 1918 C C . PRO A 1 248 ? -5.43 15.992 25.203 1 96.62 248 PRO A C 1
ATOM 1920 O O . PRO A 1 248 ? -6.043 16.359 24.203 1 96.62 248 PRO A O 1
ATOM 1923 N N . GLN A 1 249 ? -6.02 15.82 26.422 1 96.38 249 GLN A N 1
ATOM 1924 C CA . GLN A 1 249 ? -7.449 15.953 26.688 1 96.38 249 GLN A CA 1
ATOM 1925 C C . GLN A 1 249 ? -7.707 16.828 27.906 1 96.38 249 GLN A C 1
ATOM 1927 O O . GLN A 1 249 ? -7.551 16.375 29.047 1 96.38 249 GLN A O 1
ATOM 1932 N N . SER A 1 250 ? -8.164 18.031 27.828 1 94.62 250 SER A N 1
ATOM 1933 C CA . SER A 1 250 ? -8.305 18.75 26.562 1 94.62 250 SER A CA 1
ATOM 1934 C C . SER A 1 250 ? -6.98 19.391 26.141 1 94.62 250 SER A C 1
ATOM 1936 O O . SER A 1 250 ? -6.133 19.688 26.984 1 94.62 250 SER A O 1
ATOM 1938 N N . PRO A 1 251 ? -6.734 19.609 24.875 1 97.94 251 PRO A N 1
ATOM 1939 C CA . PRO A 1 251 ? -5.484 20.219 24.406 1 97.94 251 PRO A CA 1
ATOM 1940 C C . PRO A 1 251 ? -5.418 21.719 24.703 1 97.94 251 PRO A C 1
ATOM 1942 O O . PRO A 1 251 ? -6.449 22.391 24.734 1 97.94 251 PRO A O 1
ATOM 1945 N N . GLU A 1 252 ? -4.254 22.172 24.953 1 98.19 252 GLU A N 1
ATOM 1946 C CA . GLU A 1 252 ? -4.043 23.609 25.062 1 98.19 252 GLU A CA 1
ATOM 1947 C C . GLU A 1 252 ? -4.391 24.328 23.75 1 98.19 252 GLU A C 1
ATOM 1949 O O . GLU A 1 252 ? -5.047 25.375 23.766 1 98.19 252 GLU A O 1
ATOM 1954 N N . MET A 1 253 ? -4.059 23.766 22.734 1 98.44 253 MET A N 1
ATOM 1955 C CA . MET A 1 253 ? -4.328 24.266 21.391 1 98.44 253 MET A CA 1
ATOM 1956 C C . MET A 1 253 ? -5.09 23.234 20.562 1 98.44 253 MET A C 1
ATOM 1958 O O . MET A 1 253 ? -4.715 22.062 20.531 1 98.44 253 MET A O 1
ATOM 1962 N N . ASP A 1 254 ? -6.242 23.656 20.016 1 98.69 254 ASP A N 1
ATOM 1963 C CA . ASP A 1 254 ? -6.859 22.844 18.984 1 98.69 254 ASP A CA 1
ATOM 1964 C C . ASP A 1 254 ? -5.98 22.781 17.734 1 98.69 254 ASP A C 1
ATOM 1966 O O . ASP A 1 254 ? -5.949 23.719 16.938 1 98.69 254 ASP A O 1
ATOM 1970 N N . MET A 1 255 ? -5.336 21.672 17.609 1 98.75 255 MET A N 1
ATOM 1971 C CA . MET A 1 255 ? -4.395 21.531 16.5 1 98.75 255 MET A CA 1
ATOM 1972 C C . MET A 1 255 ? -5.129 21.281 15.188 1 98.75 255 MET A C 1
ATOM 1974 O O . MET A 1 255 ? -5.602 20.172 14.945 1 98.75 255 MET A O 1
ATOM 1978 N N . GLY A 1 256 ? -5.102 22.281 14.32 1 98.75 256 GLY A N 1
ATOM 1979 C CA . GLY A 1 256 ? -5.793 22.172 13.047 1 98.75 256 GLY A CA 1
ATOM 1980 C C . GLY A 1 256 ? -5.164 21.172 12.102 1 98.75 256 GLY A C 1
ATOM 1981 O O . GLY A 1 256 ? -5.797 20.734 11.133 1 98.75 256 GLY A O 1
ATOM 1982 N N . GLY A 1 257 ? -3.99 20.766 12.398 1 98.5 257 GLY A N 1
ATOM 1983 C CA . GLY A 1 257 ? -3.268 19.828 11.562 1 98.5 257 GLY A CA 1
ATOM 1984 C C . GLY A 1 257 ? -3.504 18.375 11.953 1 98.5 257 GLY A C 1
ATOM 1985 O O . GLY A 1 257 ? -3.328 17.469 11.133 1 98.5 257 GLY A O 1
ATOM 1986 N N . HIS A 1 258 ? -3.877 17.906 13.25 1 97 258 HIS A N 1
ATOM 1987 C CA . HIS A 1 258 ? -3.906 16.5 13.586 1 97 258 HIS A CA 1
ATOM 1988 C C . HIS A 1 258 ? -4.824 16.234 14.773 1 97 258 HIS A C 1
ATOM 1990 O O . HIS A 1 258 ? -5.105 15.07 15.102 1 97 258 HIS A O 1
ATOM 1996 N N . GLY A 1 259 ? -5.617 17.109 15.391 1 97.12 259 GLY A N 1
ATOM 1997 C CA . GLY A 1 259 ? -6.051 17.016 16.781 1 97.12 259 GLY A CA 1
ATOM 1998 C C . GLY A 1 259 ? -7.422 16.391 16.938 1 97.12 259 GLY A C 1
ATOM 1999 O O . GLY A 1 259 ? -7.809 16.016 18.047 1 97.12 259 GLY A O 1
ATOM 2000 N N . LEU A 1 260 ? -8.086 16.078 15.852 1 98.75 260 LEU A N 1
ATOM 2001 C CA . LEU A 1 260 ? -9.469 15.625 15.977 1 98.75 260 LEU A CA 1
ATOM 2002 C C . LEU A 1 260 ? -9.516 14.117 16.234 1 98.75 260 LEU A C 1
ATOM 2004 O O . LEU A 1 260 ? -8.625 13.383 15.797 1 98.75 260 LEU A O 1
ATOM 2008 N N . TYR A 1 261 ? -10.562 13.672 16.984 1 98.81 261 TYR A N 1
ATOM 2009 C CA . TYR A 1 261 ? -11.086 12.32 17.078 1 98.81 261 TYR A CA 1
ATOM 2010 C C . TYR A 1 261 ? -12.445 12.211 16.406 1 98.81 261 TYR A C 1
ATOM 2012 O O . TYR A 1 261 ? -13.234 13.156 16.438 1 98.81 261 TYR A O 1
ATOM 2020 N N . ALA A 1 262 ? -12.711 11.094 15.836 1 98.88 262 ALA A N 1
ATOM 2021 C CA . ALA A 1 262 ? -14.031 10.898 15.25 1 98.88 262 ALA A CA 1
ATOM 2022 C C . ALA A 1 262 ? -14.266 9.438 14.906 1 98.88 262 ALA A C 1
ATOM 2024 O O . ALA A 1 262 ? -13.32 8.641 14.844 1 98.88 262 ALA A O 1
ATOM 2025 N N . SER A 1 263 ? -15.57 9.031 14.797 1 98.75 263 SER A N 1
ATOM 2026 C CA . SER A 1 263 ? -15.906 7.84 14.023 1 98.75 263 SER A CA 1
ATOM 2027 C C . SER A 1 263 ? -15.766 8.102 12.523 1 98.75 263 SER A C 1
ATOM 2029 O O . SER A 1 263 ? -15.883 9.242 12.078 1 98.75 263 SER A O 1
ATOM 2031 N N . ILE A 1 264 ? -15.531 7.074 11.766 1 98.81 264 ILE A N 1
ATOM 2032 C CA . ILE A 1 264 ? -15.297 7.234 10.336 1 98.81 264 ILE A CA 1
ATOM 2033 C C . ILE A 1 264 ? -16.609 7.617 9.641 1 98.81 264 ILE A C 1
ATOM 2035 O O . ILE A 1 264 ? -16.594 8.367 8.664 1 98.81 264 ILE A O 1
ATOM 2039 N N . GLY A 1 265 ? -17.719 7.16 10.211 1 98.81 265 GLY A N 1
ATOM 2040 C CA . GLY A 1 265 ? -19 7.578 9.688 1 98.81 265 GLY A CA 1
ATOM 2041 C C . GLY A 1 265 ? -19.172 9.086 9.656 1 98.81 265 GLY A C 1
ATOM 2042 O O . GLY A 1 265 ? -19.766 9.633 8.727 1 98.81 265 GLY A O 1
ATOM 2043 N N . GLU A 1 266 ? -18.719 9.781 10.648 1 98.81 266 GLU A N 1
ATOM 2044 C CA . GLU A 1 266 ? -18.766 11.242 10.68 1 98.81 266 GLU A CA 1
ATOM 2045 C C . GLU A 1 266 ? -17.922 11.852 9.562 1 98.81 266 GLU A C 1
ATOM 2047 O O . GLU A 1 266 ? -18.359 12.789 8.891 1 98.81 266 GLU A O 1
ATOM 2052 N N . TYR A 1 267 ? -16.734 11.297 9.352 1 98.81 267 TYR A N 1
ATOM 2053 C CA . TYR A 1 267 ? -15.852 11.82 8.32 1 98.81 267 TYR A CA 1
ATOM 2054 C C . TYR A 1 267 ? -16.438 11.602 6.934 1 98.81 267 TYR A C 1
ATOM 2056 O O . TYR A 1 267 ? -16.219 12.398 6.023 1 98.81 267 TYR A O 1
ATOM 2064 N N . MET A 1 268 ? -17.25 10.492 6.73 1 98.88 268 MET A N 1
ATOM 2065 C CA . MET A 1 268 ? -17.891 10.234 5.445 1 98.88 268 MET A CA 1
ATOM 2066 C C . MET A 1 268 ? -18.859 11.359 5.082 1 98.88 268 MET A C 1
ATOM 2068 O O . MET A 1 268 ? -19.031 11.68 3.904 1 98.88 268 MET A O 1
ATOM 2072 N N . LYS A 1 269 ? -19.516 12.016 6.109 1 98.81 269 LYS A N 1
ATOM 2073 C CA . LYS A 1 269 ? -20.391 13.156 5.859 1 98.81 269 LYS A CA 1
ATOM 2074 C C . LYS A 1 269 ? -19.609 14.336 5.293 1 98.81 269 LYS A C 1
ATOM 2076 O O . LYS A 1 269 ? -20.078 15.031 4.395 1 98.81 269 LYS A O 1
ATOM 2081 N N . PHE A 1 270 ? -18.453 14.5 5.797 1 98.81 270 PHE A N 1
ATOM 2082 C CA . PHE A 1 270 ? -17.562 15.531 5.273 1 98.81 270 PHE A CA 1
ATOM 2083 C C . PHE A 1 270 ? -17.172 15.234 3.828 1 98.81 270 PHE A C 1
ATOM 2085 O O . PHE A 1 270 ? -17.234 16.109 2.969 1 98.81 270 PHE A O 1
ATOM 2092 N N . ILE A 1 271 ? -16.734 13.969 3.547 1 98.88 271 ILE A N 1
ATOM 2093 C CA . ILE A 1 271 ? -16.375 13.555 2.195 1 98.88 271 ILE A CA 1
ATOM 2094 C C . ILE A 1 271 ? -17.547 13.789 1.249 1 98.88 271 ILE A C 1
ATOM 2096 O O . ILE A 1 271 ? -17.375 14.312 0.144 1 98.88 271 ILE A O 1
ATOM 2100 N N . ARG A 1 272 ? -18.719 13.508 1.661 1 98.75 272 ARG A N 1
ATOM 2101 C CA . ARG A 1 272 ? -19.922 13.68 0.835 1 98.75 272 ARG A CA 1
ATOM 2102 C C . ARG A 1 272 ? -20.203 15.156 0.582 1 98.75 272 ARG A C 1
ATOM 2104 O O . ARG A 1 272 ? -20.688 15.523 -0.489 1 98.75 272 ARG A O 1
ATOM 2111 N N . MET A 1 273 ? -19.953 15.969 1.521 1 98.88 273 MET A N 1
ATOM 2112 C CA . MET A 1 273 ? -20.094 17.406 1.328 1 98.88 273 MET A CA 1
ATOM 2113 C C . MET A 1 273 ? -19.234 17.875 0.16 1 98.88 273 MET A C 1
ATOM 2115 O O . MET A 1 273 ? -19.688 18.656 -0.683 1 98.88 273 MET A O 1
ATOM 2119 N N . ILE A 1 274 ? -18.016 17.406 0.074 1 98.75 274 ILE A N 1
ATOM 2120 C CA . ILE A 1 274 ? -17.141 17.766 -1.034 1 98.75 274 ILE A CA 1
ATOM 2121 C C . ILE A 1 274 ? -17.672 17.156 -2.332 1 98.75 274 ILE A C 1
ATOM 2123 O O . ILE A 1 274 ? -17.703 17.828 -3.367 1 98.75 274 ILE A O 1
ATOM 2127 N N . LEU A 1 275 ? -18.141 15.914 -2.291 1 98.62 275 LEU A N 1
ATOM 2128 C CA . LEU A 1 275 ? -18.688 15.258 -3.469 1 98.62 275 LEU A CA 1
ATOM 2129 C C . LEU A 1 275 ? -19.891 16.016 -4.004 1 98.62 275 LEU A C 1
ATOM 2131 O O . LEU A 1 275 ? -20.156 16 -5.211 1 98.62 275 LEU A O 1
ATOM 2135 N N . ASN A 1 276 ? -20.641 16.641 -3.078 1 98.5 276 ASN A N 1
ATOM 2136 C CA . ASN A 1 276 ? -21.844 17.359 -3.445 1 98.5 276 ASN A CA 1
ATOM 2137 C C . ASN A 1 276 ? -21.594 18.859 -3.602 1 98.5 276 ASN A C 1
ATOM 2139 O O . ASN A 1 276 ? -22.469 19.672 -3.299 1 98.5 276 ASN A O 1
ATOM 2143 N N . GLU A 1 277 ? -20.422 19.234 -3.904 1 98.12 277 GLU A N 1
ATOM 2144 C CA . GLU A 1 277 ? -20.047 20.578 -4.293 1 98.12 277 GLU A CA 1
ATOM 2145 C C . GLU A 1 277 ? -20.344 21.578 -3.18 1 98.12 277 GLU A C 1
ATOM 2147 O O . GLU A 1 277 ? -20.875 22.656 -3.438 1 98.12 277 GLU A O 1
ATOM 2152 N N . GLY A 1 278 ? -20.109 21.172 -1.965 1 97.81 278 GLY A N 1
ATOM 2153 C CA . GLY A 1 278 ? -20.188 22.062 -0.821 1 97.81 278 GLY A CA 1
ATOM 2154 C C . GLY A 1 278 ? -21.438 21.859 0.011 1 97.81 278 GLY A C 1
ATOM 2155 O O . GLY A 1 278 ? -21.453 22.156 1.208 1 97.81 278 GLY A O 1
ATOM 2156 N N . ALA A 1 279 ? -22.5 21.422 -0.658 1 95.25 279 ALA A N 1
ATOM 2157 C CA . ALA A 1 279 ? -23.734 21.078 0.023 1 95.25 279 ALA A CA 1
ATOM 2158 C C . ALA A 1 279 ? -24.172 22.188 0.976 1 95.25 279 ALA A C 1
ATOM 2160 O O . ALA A 1 279 ? -24.594 21.922 2.107 1 95.25 279 ALA A O 1
ATOM 2161 N N . GLY A 1 280 ? -24.062 23.359 0.669 1 94.38 280 GLY A N 1
ATOM 2162 C CA . GLY A 1 280 ? -24.5 24.484 1.479 1 94.38 280 GLY A CA 1
ATOM 2163 C C . GLY A 1 280 ? -23.438 24.969 2.461 1 94.38 280 GLY A C 1
ATOM 2164 O O . GLY A 1 280 ? -23.5 26.094 2.945 1 94.38 280 GLY A O 1
ATOM 2165 N N . VAL A 1 281 ? -22.438 24.141 2.744 1 97.56 281 VAL A N 1
ATOM 2166 C CA . VAL A 1 281 ? -21.344 24.484 3.631 1 97.56 281 VAL A CA 1
ATOM 2167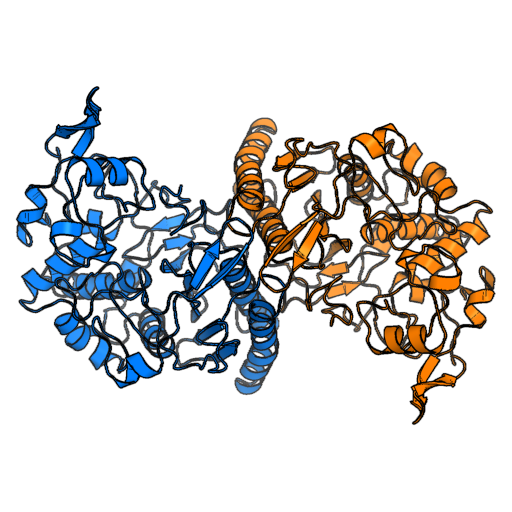 C C . VAL A 1 281 ? -20.328 25.344 2.871 1 97.56 281 VAL A C 1
ATOM 2169 O O . VAL A 1 281 ? -19.781 26.297 3.416 1 97.56 281 VAL A O 1
ATOM 2172 N N . LEU A 1 282 ? -20.047 25 1.663 1 98.31 282 LEU A N 1
ATOM 2173 C CA . LEU A 1 282 ? -19.203 25.719 0.718 1 98.31 282 LEU A CA 1
ATOM 2174 C C . LEU A 1 282 ? -19.953 26 -0.575 1 98.31 282 LEU A C 1
ATOM 2176 O O . LEU A 1 282 ? -20.906 25.281 -0.919 1 98.31 282 LEU A O 1
ATOM 2180 N N . ASN A 1 283 ? -19.594 27.047 -1.33 1 98 283 ASN A N 1
ATOM 2181 C CA . ASN A 1 283 ? -20.031 27.25 -2.707 1 98 283 ASN A CA 1
ATOM 2182 C C . ASN A 1 283 ? -19.328 26.281 -3.66 1 98 283 ASN A C 1
ATOM 2184 O O . ASN A 1 283 ? -18.188 25.891 -3.434 1 98 283 ASN A O 1
ATOM 2188 N N . PRO A 1 284 ? -20.031 25.922 -4.73 1 98.12 284 PRO A N 1
ATOM 2189 C CA . PRO A 1 284 ? -19.422 25.016 -5.707 1 98.12 284 PRO A CA 1
ATOM 2190 C C . PRO A 1 284 ? -18.094 25.547 -6.254 1 98.12 284 PRO A C 1
ATOM 2192 O O . PRO A 1 284 ? -17.156 24.766 -6.473 1 98.12 284 PRO A O 1
ATOM 2195 N N . GLU A 1 285 ? -18.016 26.797 -6.449 1 97.88 285 GLU A N 1
ATOM 2196 C CA . GLU A 1 285 ? -16.781 27.391 -6.973 1 97.88 285 GLU A CA 1
ATOM 2197 C C . GLU A 1 285 ? -15.625 27.219 -6 1 97.88 285 GLU A C 1
ATOM 2199 O O . GLU A 1 285 ? -14.484 27.016 -6.418 1 97.88 285 GLU A O 1
ATOM 2204 N N . THR A 1 286 ? -15.969 27.297 -4.703 1 98.19 286 THR A N 1
ATOM 2205 C CA . THR A 1 286 ? -14.945 27.109 -3.678 1 98.19 286 THR A CA 1
ATOM 2206 C C . THR A 1 286 ? -14.477 25.656 -3.648 1 98.19 286 THR A C 1
ATOM 2208 O O . THR A 1 286 ? -13.273 25.391 -3.541 1 98.19 286 THR A O 1
ATOM 2211 N N . VAL A 1 287 ? -15.375 24.719 -3.803 1 98.56 287 VAL A N 1
ATOM 2212 C CA . VAL A 1 287 ? -15.016 23.297 -3.855 1 98.56 287 VAL A CA 1
ATOM 2213 C C . VAL A 1 287 ? -14.102 23.047 -5.051 1 98.56 287 VAL A C 1
ATOM 2215 O O . VAL A 1 287 ? -13.094 22.344 -4.938 1 98.56 287 VAL A O 1
ATOM 2218 N N . ALA A 1 288 ? -14.445 23.641 -6.176 1 97.94 288 ALA A N 1
ATOM 2219 C CA . ALA A 1 288 ? -13.609 23.516 -7.367 1 97.94 288 ALA A CA 1
ATOM 2220 C C . ALA A 1 288 ? -12.211 24.062 -7.117 1 97.94 288 ALA A C 1
ATOM 2222 O O . ALA A 1 288 ? -11.211 23.438 -7.504 1 97.94 288 ALA A O 1
ATOM 2223 N N . GLN A 1 289 ? -12.141 25.172 -6.453 1 97.31 289 GLN A N 1
ATOM 2224 C CA . GLN A 1 289 ? -10.852 25.781 -6.133 1 97.31 289 GLN A CA 1
ATOM 2225 C C . GLN A 1 289 ? -10.039 24.891 -5.195 1 97.31 289 GLN A C 1
ATOM 2227 O O . GLN A 1 289 ? -8.828 24.75 -5.355 1 97.31 289 GLN A O 1
ATOM 2232 N N . MET A 1 290 ? -10.688 24.266 -4.289 1 98.19 290 MET A N 1
ATOM 2233 C CA . MET A 1 290 ? -10.039 23.422 -3.287 1 98.19 290 MET A CA 1
ATOM 2234 C C . MET A 1 290 ? -9.508 22.141 -3.916 1 98.19 290 MET A C 1
ATOM 2236 O O . MET A 1 290 ? -8.711 21.422 -3.303 1 98.19 290 MET A O 1
ATOM 2240 N N . SER A 1 291 ? -9.953 21.844 -5.168 1 97.56 291 SER A N 1
ATOM 2241 C CA . SER A 1 291 ? -9.711 20.531 -5.742 1 97.56 291 SER A CA 1
ATOM 2242 C C . SER A 1 291 ? -8.719 20.594 -6.898 1 97.56 291 SER A C 1
ATOM 2244 O O . SER A 1 291 ? -8.633 19.672 -7.711 1 97.56 291 SER A O 1
ATOM 2246 N N . GLN A 1 292 ? -7.969 21.672 -6.984 1 96.06 292 GLN A N 1
ATOM 2247 C CA . GLN A 1 292 ? -7.039 21.875 -8.094 1 96.06 292 GLN A CA 1
ATOM 2248 C C . GLN A 1 292 ? -5.602 21.969 -7.594 1 96.06 292 GLN A C 1
ATOM 2250 O O . GLN A 1 292 ? -5.352 22.344 -6.453 1 96.06 292 GLN A O 1
ATOM 2255 N N . ASN A 1 293 ? -4.715 21.594 -8.445 1 96.44 293 ASN A N 1
ATOM 2256 C CA . ASN A 1 293 ? -3.291 21.766 -8.172 1 96.44 293 ASN A CA 1
ATOM 2257 C C . ASN A 1 293 ? -2.963 23.219 -7.809 1 96.44 293 ASN A C 1
ATOM 2259 O O . ASN A 1 293 ? -3.129 24.125 -8.633 1 96.44 293 ASN A O 1
ATOM 2263 N N . GLY A 1 294 ? -2.506 23.422 -6.574 1 96.81 294 GLY A N 1
ATOM 2264 C CA . GLY A 1 294 ? -2.105 24.734 -6.113 1 96.81 294 GLY A CA 1
ATOM 2265 C C . GLY A 1 294 ? -0.602 24.938 -6.129 1 96.81 294 GLY A C 1
ATOM 2266 O O . GLY A 1 294 ? -0.118 26.047 -5.84 1 96.81 294 GLY A O 1
ATOM 2267 N N . LEU A 1 295 ? 0.155 23.891 -6.582 1 96.75 295 LEU A N 1
ATOM 2268 C CA . LEU A 1 295 ? 1.609 23.922 -6.465 1 96.75 295 LEU A CA 1
ATOM 2269 C C . LEU A 1 295 ? 2.252 24.359 -7.777 1 96.75 295 LEU A C 1
ATOM 2271 O O . LEU A 1 295 ? 3.451 24.641 -7.82 1 96.75 295 LEU A O 1
ATOM 2275 N N . GLY A 1 296 ? 1.516 24.484 -8.867 1 94.56 296 GLY A N 1
ATOM 2276 C CA . GLY A 1 296 ? 2.143 24.719 -10.164 1 94.56 296 GLY A CA 1
ATOM 2277 C C . GLY A 1 296 ? 3.119 23.625 -10.547 1 94.56 296 GLY A C 1
ATOM 2278 O O . GLY A 1 296 ? 2.748 22.453 -10.625 1 94.56 296 GLY A O 1
ATOM 2279 N N . ALA A 1 297 ? 4.398 23.891 -10.633 1 91.5 297 ALA A N 1
ATOM 2280 C CA . ALA A 1 297 ? 5.422 22.953 -11.094 1 91.5 297 ALA A CA 1
ATOM 2281 C C . ALA A 1 297 ? 5.969 22.125 -9.93 1 91.5 297 ALA A C 1
ATOM 2283 O O . ALA A 1 297 ? 6.602 21.094 -10.141 1 91.5 297 ALA A O 1
ATOM 2284 N N . LEU A 1 298 ? 5.801 22.641 -8.695 1 93.19 298 LEU A N 1
ATOM 2285 C CA . LEU A 1 298 ? 6.242 21.875 -7.539 1 93.19 298 LEU A CA 1
ATOM 2286 C C . LEU A 1 298 ? 5.43 20.578 -7.402 1 93.19 298 LEU A C 1
ATOM 2288 O O . LEU A 1 298 ? 4.32 20.484 -7.926 1 93.19 298 LEU A O 1
ATOM 2292 N N . LYS A 1 299 ? 6.059 19.594 -6.832 1 92.19 299 LYS A N 1
ATOM 2293 C CA . LYS A 1 299 ? 5.418 18.297 -6.637 1 92.19 299 LYS A CA 1
ATOM 2294 C C . LYS A 1 299 ? 5.402 17.922 -5.16 1 92.19 299 LYS A C 1
ATOM 2296 O O . LYS A 1 299 ? 6.277 18.328 -4.395 1 92.19 299 LYS A O 1
ATOM 2301 N N . SER A 1 300 ? 4.312 17.312 -4.848 1 92.25 300 SER A N 1
ATOM 2302 C CA . SER A 1 300 ? 4.266 16.641 -3.547 1 92.25 300 SER A CA 1
ATOM 2303 C C . SER A 1 300 ? 4.703 15.188 -3.652 1 92.25 300 SER A C 1
ATOM 2305 O O . SER A 1 300 ? 4.43 14.523 -4.656 1 92.25 300 SER A O 1
ATOM 2307 N N . GLY A 1 301 ? 5.504 14.727 -2.766 1 83.81 301 GLY A N 1
ATOM 2308 C CA . GLY A 1 301 ? 6.047 13.391 -2.939 1 83.81 301 GLY A CA 1
ATOM 2309 C C . GLY A 1 301 ? 6.305 12.672 -1.626 1 83.81 301 GLY A C 1
ATOM 2310 O O . GLY A 1 301 ? 5.578 12.875 -0.651 1 83.81 301 GLY A O 1
ATOM 2311 N N . GLY A 1 302 ? 7.387 11.742 -1.671 1 89.5 302 GLY A N 1
ATOM 2312 C CA . GLY A 1 302 ? 7.77 10.859 -0.578 1 89.5 302 GLY A CA 1
ATOM 2313 C C . GLY A 1 302 ? 8.391 11.602 0.592 1 89.5 302 GLY A C 1
ATOM 2314 O O . GLY A 1 302 ? 8.477 12.836 0.579 1 89.5 302 GLY A O 1
ATOM 2315 N N . TRP A 1 303 ? 8.57 10.891 1.71 1 94.69 303 TRP A N 1
ATOM 2316 C CA . TRP A 1 303 ? 9.156 11.414 2.938 1 94.69 303 TRP A CA 1
ATOM 2317 C C . TRP A 1 303 ? 10.25 10.492 3.461 1 94.69 303 TRP A C 1
ATOM 2319 O O . TRP A 1 303 ? 10.281 9.305 3.123 1 94.69 303 TRP A O 1
ATOM 2329 N N . SER A 1 304 ? 11.211 11.047 4.094 1 94.06 304 SER A N 1
ATOM 2330 C CA . SER A 1 304 ? 12.219 10.352 4.895 1 94.06 304 SER A CA 1
ATOM 2331 C C . SER A 1 304 ? 11.93 10.492 6.387 1 94.06 304 SER A C 1
ATOM 2333 O O . SER A 1 304 ? 11.719 11.609 6.879 1 94.06 304 SER A O 1
ATOM 2335 N N . SER A 1 305 ? 11.906 9.43 7.059 1 96.69 305 SER A N 1
ATOM 2336 C CA . SER A 1 305 ? 11.562 9.445 8.477 1 96.69 305 SER A CA 1
ATOM 2337 C C . SER A 1 305 ? 12.773 9.828 9.328 1 96.69 305 SER A C 1
ATOM 2339 O O . SER A 1 305 ? 13.867 9.305 9.125 1 96.69 305 SER A O 1
ATOM 2341 N N . SER A 1 306 ? 12.539 10.734 10.211 1 97.5 306 SER A N 1
ATOM 2342 C CA . SER A 1 306 ? 13.523 11.062 11.234 1 97.5 306 SER A CA 1
ATOM 2343 C C . SER A 1 306 ? 13.148 10.445 12.578 1 97.5 306 SER A C 1
ATOM 2345 O O . SER A 1 306 ? 13.859 10.625 13.57 1 97.5 306 SER A O 1
ATOM 2347 N N . ASP A 1 307 ? 12.094 9.797 12.672 1 96.75 307 ASP A N 1
ATOM 2348 C CA . ASP A 1 307 ? 11.641 9.047 13.836 1 96.75 307 ASP A CA 1
ATOM 2349 C C . ASP A 1 307 ? 10.984 7.73 13.406 1 96.75 307 ASP A C 1
ATOM 2351 O O . ASP A 1 307 ? 9.766 7.656 13.258 1 96.75 307 ASP A O 1
ATOM 2355 N N . PRO A 1 308 ? 11.742 6.637 13.312 1 95.25 308 PRO A N 1
ATOM 2356 C CA . PRO A 1 308 ? 11.227 5.359 12.805 1 95.25 308 PRO A CA 1
ATOM 2357 C C . PRO A 1 308 ? 10.141 4.766 13.695 1 95.25 308 PRO A C 1
ATOM 2359 O O . PRO A 1 308 ? 9.43 3.85 13.273 1 95.25 308 PRO A O 1
ATOM 2362 N N . SER A 1 309 ? 9.961 5.242 14.914 1 95.12 309 SER A N 1
ATOM 2363 C CA . SER A 1 309 ? 8.883 4.762 15.773 1 95.12 309 SER A CA 1
ATOM 2364 C C . SER A 1 309 ? 7.543 5.359 15.359 1 95.12 309 SER A C 1
ATOM 2366 O O . SER A 1 309 ? 6.488 4.816 15.688 1 95.12 309 SER A O 1
ATOM 2368 N N . LEU A 1 310 ? 7.57 6.508 14.547 1 96.81 310 LEU A N 1
ATOM 2369 C CA . LEU A 1 310 ? 6.34 7.195 14.164 1 96.81 310 LEU A CA 1
ATOM 2370 C C . LEU A 1 310 ? 6.039 6.98 12.688 1 96.81 310 LEU A C 1
ATOM 2372 O O . LEU A 1 310 ? 4.871 6.926 12.289 1 96.81 310 LEU A O 1
ATOM 2376 N N . ALA A 1 311 ? 7.109 6.793 11.938 1 97.62 311 ALA A N 1
ATOM 2377 C CA . ALA A 1 311 ? 6.875 6.664 10.5 1 97.62 311 ALA A CA 1
ATOM 2378 C C . ALA A 1 311 ? 7.988 5.859 9.836 1 97.62 311 ALA A C 1
ATOM 2380 O O . ALA A 1 311 ? 9.156 5.953 10.227 1 97.62 311 ALA A O 1
ATOM 2381 N N . ASN A 1 312 ? 7.645 5.078 8.844 1 98.06 312 ASN A N 1
ATOM 2382 C CA . ASN A 1 312 ? 8.594 4.543 7.879 1 98.06 312 ASN A CA 1
ATOM 2383 C C . ASN A 1 312 ? 8.914 5.551 6.781 1 98.06 312 ASN A C 1
ATOM 2385 O O . ASN A 1 312 ? 8.172 6.516 6.582 1 98.06 312 ASN A O 1
ATOM 2389 N N . ASP A 1 313 ? 10.133 5.371 6.117 1 96 313 ASP A N 1
ATOM 2390 C CA . ASP A 1 313 ? 10.297 6.043 4.828 1 96 313 ASP A CA 1
ATOM 2391 C C . ASP A 1 313 ? 9.203 5.617 3.85 1 96 313 ASP A C 1
ATOM 2393 O O . ASP A 1 313 ? 8.672 4.508 3.947 1 96 313 ASP A O 1
ATOM 2397 N N . GLY A 1 314 ? 8.781 6.617 3.004 1 94.31 314 GLY A N 1
ATOM 2398 C CA . GLY A 1 314 ? 7.777 6.129 2.07 1 94.31 314 GLY A CA 1
ATOM 2399 C C . GLY A 1 314 ? 7.312 7.188 1.088 1 94.31 314 GLY A C 1
ATOM 2400 O O . GLY A 1 314 ? 7.836 8.305 1.075 1 94.31 314 GLY A O 1
ATOM 2401 N N . GLU A 1 315 ? 6.527 6.715 0.218 1 93.62 315 GLU A N 1
ATOM 2402 C CA . GLU A 1 315 ? 5.785 7.492 -0.77 1 93.62 315 GLU A CA 1
ATOM 2403 C C . GLU A 1 315 ? 4.484 6.793 -1.155 1 93.62 315 GLU A C 1
ATOM 2405 O O . GLU A 1 315 ? 4.438 5.562 -1.247 1 93.62 315 GLU A O 1
ATOM 2410 N N . PHE A 1 316 ? 3.432 7.625 -1.338 1 96.25 316 PHE A N 1
ATOM 2411 C CA . PHE A 1 316 ? 2.223 7.035 -1.898 1 96.25 316 PHE A CA 1
ATOM 2412 C C . PHE A 1 316 ? 2.398 6.754 -3.387 1 96.25 316 PHE A C 1
ATOM 2414 O O . PHE A 1 316 ? 2.803 7.637 -4.145 1 96.25 316 PHE A O 1
ATOM 2421 N N . TYR A 1 317 ? 2.201 5.523 -3.844 1 95.88 317 TYR A N 1
ATOM 2422 C CA . TYR A 1 317 ? 2.15 5.137 -5.25 1 95.88 317 TYR A CA 1
ATOM 2423 C C . TYR A 1 317 ? 3.412 5.578 -5.98 1 95.88 317 TYR A C 1
ATOM 2425 O O . TYR A 1 317 ? 3.354 6.426 -6.879 1 95.88 317 TYR A O 1
ATOM 2433 N N . PRO A 1 318 ? 4.586 4.953 -5.668 1 93.31 318 PRO A N 1
ATOM 2434 C CA . PRO A 1 318 ? 5.828 5.301 -6.359 1 93.31 318 PRO A CA 1
ATOM 2435 C C . PRO A 1 318 ? 5.676 5.312 -7.879 1 93.31 318 PRO A C 1
ATOM 2437 O O . PRO A 1 318 ? 5.004 4.445 -8.445 1 93.31 318 PRO A O 1
ATOM 2440 N N . GLY A 1 319 ? 6.191 6.375 -8.492 1 91.25 319 GLY A N 1
ATOM 2441 C CA . GLY A 1 319 ? 6.137 6.504 -9.938 1 91.25 319 GLY A CA 1
ATOM 2442 C C . GLY A 1 319 ? 5.012 7.402 -10.414 1 91.25 319 GLY A C 1
ATOM 2443 O O . GLY A 1 319 ? 5.004 7.84 -11.57 1 91.25 319 GLY A O 1
ATOM 2444 N N . VAL A 1 320 ? 4.023 7.715 -9.523 1 94.38 320 VAL A N 1
ATOM 2445 C CA . VAL A 1 320 ? 2.91 8.594 -9.867 1 94.38 320 VAL A CA 1
ATOM 2446 C C . VAL A 1 320 ? 3.238 10.023 -9.445 1 94.38 320 VAL A C 1
ATOM 2448 O O . VAL A 1 320 ? 3.699 10.258 -8.328 1 94.38 320 VAL A O 1
ATOM 2451 N N . GLN A 1 321 ? 2.994 10.953 -10.328 1 94.12 321 GLN A N 1
ATOM 2452 C CA . GLN A 1 321 ? 3.193 12.352 -9.977 1 94.12 321 GLN A CA 1
ATOM 2453 C C . GLN A 1 321 ? 2.016 12.891 -9.172 1 94.12 321 GLN A C 1
ATOM 2455 O O . GLN A 1 321 ? 0.859 12.594 -9.477 1 94.12 321 GLN A O 1
ATOM 2460 N N . LYS A 1 322 ? 2.326 13.609 -8.086 1 96.81 322 LYS A N 1
ATOM 2461 C CA . LYS A 1 322 ? 1.313 14.195 -7.215 1 96.81 322 LYS A CA 1
ATOM 2462 C C . LYS A 1 322 ? 1.583 15.68 -6.973 1 96.81 322 LYS A C 1
ATOM 2464 O O . LYS A 1 322 ? 2.73 16.125 -7.035 1 96.81 322 LYS A O 1
ATOM 2469 N N . SER A 1 323 ? 0.519 16.391 -6.715 1 97.62 323 SER A N 1
ATOM 2470 C CA . SER A 1 323 ? 0.535 17.781 -6.301 1 97.62 323 SER A CA 1
ATOM 2471 C C . SER A 1 323 ? -0.272 18 -5.023 1 97.62 323 SER A C 1
ATOM 2473 O O . SER A 1 323 ? -0.57 17.047 -4.309 1 97.62 323 SER A O 1
ATOM 2475 N N . TRP A 1 324 ? -0.445 19.234 -4.656 1 98.12 324 TRP A N 1
ATOM 2476 C CA . TRP A 1 324 ? -1.193 19.609 -3.459 1 98.12 324 TRP A CA 1
ATOM 2477 C C . TRP A 1 324 ? -2.213 20.703 -3.775 1 98.12 324 TRP A C 1
ATOM 2479 O O . TRP A 1 324 ? -1.946 21.594 -4.582 1 98.12 324 TRP A O 1
ATOM 2489 N N . ALA A 1 325 ? -3.422 20.531 -3.131 1 98.12 325 ALA A N 1
ATOM 2490 C CA . ALA A 1 325 ? -4.512 21.5 -3.217 1 98.12 325 ALA A CA 1
ATOM 2491 C C . ALA A 1 325 ? -4.848 22.078 -1.841 1 98.12 325 ALA A C 1
ATOM 2493 O O . ALA A 1 325 ? -3.99 22.125 -0.955 1 98.12 325 ALA A O 1
ATOM 2494 N N . TYR A 1 326 ? -6.105 22.75 -1.61 1 97.81 326 TYR A N 1
ATOM 2495 C CA . TYR A 1 326 ? -6.504 23.344 -0.338 1 97.81 326 TYR A CA 1
ATOM 2496 C C . TYR A 1 326 ? -7.332 22.359 0.485 1 97.81 326 TYR A C 1
ATOM 2498 O O . TYR A 1 326 ? -8.562 22.391 0.44 1 97.81 326 TYR A O 1
ATOM 2506 N N . THR A 1 327 ? -6.551 21.5 1.215 1 93 327 THR A N 1
ATOM 2507 C CA . THR A 1 327 ? -5.527 20.797 1.975 1 93 327 THR A CA 1
ATOM 2508 C C . THR A 1 327 ? -5.559 19.297 1.657 1 93 327 THR A C 1
ATOM 2510 O O . THR A 1 327 ? -5.551 18.469 2.564 1 93 327 THR A O 1
ATOM 2513 N N . PHE A 1 328 ? -5.641 18.906 0.351 1 97.69 328 PHE A N 1
ATOM 2514 C CA . PHE A 1 328 ? -5.605 17.547 -0.146 1 97.69 328 PHE A CA 1
ATOM 2515 C C . PHE A 1 328 ? -4.391 17.312 -1.034 1 97.69 328 PHE A C 1
ATOM 2517 O O . PHE A 1 328 ? -3.939 18.234 -1.722 1 97.69 328 PHE A O 1
ATOM 2524 N N . GLN A 1 329 ? -3.852 16.062 -1.02 1 98 329 GLN A N 1
ATOM 2525 C CA . GLN A 1 329 ? -2.98 15.672 -2.121 1 98 329 GLN A CA 1
ATOM 2526 C C . GLN A 1 329 ? -3.789 15.352 -3.377 1 98 329 GLN A C 1
ATOM 2528 O O . GLN A 1 329 ? -4.875 14.773 -3.293 1 98 329 GLN A O 1
ATOM 2533 N N . VAL A 1 330 ? -3.248 15.781 -4.562 1 98.06 330 VAL A N 1
ATOM 2534 C CA . VAL A 1 330 ? -3.869 15.523 -5.855 1 98.06 330 VAL A CA 1
ATOM 2535 C C . VAL A 1 330 ? -2.967 14.617 -6.691 1 98.06 330 VAL A C 1
ATOM 2537 O O . VAL A 1 330 ? -1.776 14.891 -6.852 1 98.06 330 VAL A O 1
ATOM 2540 N N . ASN A 1 331 ? -3.506 13.461 -7.117 1 96.62 331 ASN A N 1
ATOM 2541 C CA . ASN A 1 331 ? -2.75 12.656 -8.07 1 96.62 331 ASN A CA 1
ATOM 2542 C C . ASN A 1 331 ? -2.877 13.195 -9.492 1 96.62 331 ASN A C 1
ATOM 2544 O O . ASN A 1 331 ? -3.971 13.211 -10.062 1 96.62 331 ASN A O 1
ATOM 2548 N N . GLU A 1 332 ? -1.742 13.586 -10.07 1 94.62 332 GLU A N 1
ATOM 2549 C CA . GLU A 1 332 ? -1.738 14.18 -11.406 1 94.62 332 GLU A CA 1
ATOM 2550 C C . GLU A 1 332 ? -1.942 13.125 -12.484 1 94.62 332 GLU A C 1
ATOM 2552 O O . GLU A 1 332 ? -2.432 13.422 -13.578 1 94.62 332 GLU A O 1
ATOM 2557 N N . ASP A 1 333 ? -1.486 11.938 -12.164 1 92.69 333 ASP A N 1
ATOM 2558 C CA . ASP A 1 333 ? -1.712 10.75 -12.992 1 92.69 333 ASP A CA 1
ATOM 2559 C C . ASP A 1 333 ? -2.682 9.789 -12.32 1 92.69 333 ASP A C 1
ATOM 2561 O O . ASP A 1 333 ? -2.902 9.859 -11.109 1 92.69 333 ASP A O 1
ATOM 2565 N N . PRO A 1 334 ? -3.369 8.953 -13.18 1 93.19 334 PRO A N 1
ATOM 2566 C CA . PRO A 1 334 ? -4.195 7.93 -12.539 1 93.19 334 PRO A CA 1
ATOM 2567 C C . PRO A 1 334 ? -3.406 7.055 -11.57 1 93.19 334 PRO A C 1
ATOM 2569 O O . PRO A 1 334 ? -2.246 6.73 -11.836 1 93.19 334 PRO A O 1
ATOM 2572 N N . ILE A 1 335 ? -4.008 6.781 -10.43 1 94.06 335 ILE A N 1
ATOM 2573 C CA . ILE A 1 335 ? -3.416 5.914 -9.414 1 94.06 335 ILE A CA 1
ATOM 2574 C C . ILE A 1 335 ? -3.637 4.453 -9.789 1 94.06 335 ILE A C 1
ATOM 2576 O O . ILE A 1 335 ? -4.688 4.094 -10.328 1 94.06 335 ILE A O 1
ATOM 2580 N N . PRO A 1 336 ? -2.662 3.602 -9.445 1 91.81 336 PRO A N 1
ATOM 2581 C CA . PRO A 1 336 ? -2.76 2.182 -9.797 1 91.81 336 PRO A CA 1
ATOM 2582 C C . PRO A 1 336 ? -4.027 1.525 -9.25 1 91.81 336 PRO A C 1
ATOM 2584 O O . PRO A 1 336 ? -4.578 0.618 -9.875 1 91.81 336 PRO A O 1
ATOM 2587 N N . THR A 1 337 ? -4.539 1.949 -8.242 1 94.81 337 THR A N 1
ATOM 2588 C CA . THR A 1 337 ? -5.695 1.313 -7.613 1 94.81 337 THR A CA 1
ATOM 2589 C C . THR A 1 337 ? -6.969 1.609 -8.398 1 94.81 337 THR A C 1
ATOM 2591 O O . THR A 1 337 ? -8.023 1.031 -8.125 1 94.81 337 THR A O 1
ATOM 2594 N N . GLY A 1 338 ? -6.957 2.555 -9.344 1 94.31 338 GLY A N 1
ATOM 2595 C CA . GLY A 1 338 ? -8.125 2.822 -10.172 1 94.31 338 GLY A CA 1
ATOM 2596 C C . GLY A 1 338 ? -8.602 4.258 -10.086 1 94.31 338 GLY A C 1
ATOM 2597 O O . GLY A 1 338 ? -9.43 4.691 -10.883 1 94.31 338 GLY A O 1
ATOM 2598 N N . ARG A 1 339 ? -8.031 5.043 -9.109 1 96.69 339 ARG A N 1
ATOM 2599 C CA . ARG A 1 339 ? -8.438 6.434 -8.953 1 96.69 339 ARG A CA 1
ATOM 2600 C C . ARG A 1 339 ? -7.953 7.285 -10.125 1 96.69 339 ARG A C 1
ATOM 2602 O O . ARG A 1 339 ? -6.762 7.289 -10.445 1 96.69 339 ARG A O 1
ATOM 2609 N N . PRO A 1 340 ? -8.891 8.047 -10.781 1 96.5 340 PRO A N 1
ATOM 2610 C CA . PRO A 1 340 ? -8.477 8.867 -11.93 1 96.5 340 PRO A CA 1
ATOM 2611 C C . PRO A 1 340 ? -7.562 10.016 -11.531 1 96.5 340 PRO A C 1
ATOM 2613 O O . PRO A 1 340 ? -7.461 10.352 -10.344 1 96.5 340 PRO A O 1
ATOM 2616 N N . ALA A 1 341 ? -6.875 10.555 -12.57 1 96 341 ALA A N 1
ATOM 2617 C CA . ALA A 1 341 ? -6.059 11.75 -12.359 1 96 341 ALA A CA 1
ATOM 2618 C C . ALA A 1 341 ? -6.898 12.906 -11.836 1 96 341 ALA A C 1
ATOM 2620 O O . ALA A 1 341 ? -8.078 13.031 -12.18 1 96 341 ALA A O 1
ATOM 2621 N N . GLY A 1 342 ? -6.34 13.656 -10.953 1 97.19 342 GLY A N 1
ATOM 2622 C CA . GLY A 1 342 ? -6.957 14.898 -10.531 1 97.19 342 GLY A CA 1
ATOM 2623 C C . GLY A 1 342 ? -7.82 14.742 -9.289 1 97.19 342 GLY A C 1
ATOM 2624 O O . GLY A 1 342 ? -8.578 15.648 -8.938 1 97.19 342 GLY A O 1
ATOM 2625 N N . GLN A 1 343 ? -7.727 13.578 -8.648 1 97.94 343 GLN A N 1
ATOM 2626 C CA . GLN A 1 343 ? -8.594 13.352 -7.496 1 97.94 343 GLN A CA 1
ATOM 2627 C C . GLN A 1 343 ? -7.828 13.555 -6.188 1 97.94 343 GLN A C 1
ATOM 2629 O O . GLN A 1 343 ? -6.609 13.734 -6.199 1 97.94 343 GLN A O 1
ATOM 2634 N N . LEU A 1 344 ? -8.617 13.602 -5.09 1 98.69 344 LEU A N 1
ATOM 2635 C CA . LEU A 1 344 ? -8.109 14.07 -3.809 1 98.69 344 LEU A CA 1
ATOM 2636 C C . LEU A 1 344 ? -7.84 12.906 -2.867 1 98.69 344 LEU A C 1
ATOM 2638 O O . LEU A 1 344 ? -8.555 11.898 -2.898 1 98.69 344 LEU A O 1
ATOM 2642 N N . MET A 1 345 ? -6.836 13.07 -2.004 1 98.44 345 MET A N 1
ATOM 2643 C CA . MET A 1 345 ? -6.555 12.086 -0.963 1 98.44 345 MET A CA 1
ATOM 2644 C C . MET A 1 345 ? -5.738 12.703 0.165 1 98.44 345 MET A C 1
ATOM 2646 O O . MET A 1 345 ? -5.105 13.75 -0.022 1 98.44 345 MET A O 1
ATOM 2650 N N . TRP A 1 346 ? -5.766 12.102 1.263 1 98.44 346 TRP A N 1
ATOM 2651 C CA . TRP A 1 346 ? -4.746 12.312 2.287 1 98.44 346 TRP A CA 1
ATOM 2652 C C . TRP A 1 346 ? -4.773 11.188 3.316 1 98.44 346 TRP A C 1
ATOM 2654 O O . TRP A 1 346 ? -5.332 10.117 3.061 1 98.44 346 TRP A O 1
ATOM 2664 N N . ALA A 1 347 ? -3.996 11.398 4.445 1 98.5 347 ALA A N 1
ATOM 2665 C CA . ALA A 1 347 ? -3.773 10.336 5.414 1 98.5 347 ALA A CA 1
ATOM 2666 C C . ALA A 1 347 ? -3.521 10.898 6.809 1 98.5 347 ALA A C 1
ATOM 2668 O O . ALA A 1 347 ? -3.367 12.109 6.973 1 98.5 347 ALA A O 1
ATOM 2669 N N . GLY A 1 348 ? -3.596 10.055 7.773 1 98.38 348 GLY A N 1
ATOM 2670 C CA . GLY A 1 348 ? -3.234 10.328 9.156 1 98.38 348 GLY A CA 1
ATOM 2671 C C . GLY A 1 348 ? -2.166 9.398 9.688 1 98.38 348 GLY A C 1
ATOM 2672 O O . GLY A 1 348 ? -2.068 8.242 9.266 1 98.38 348 GLY A O 1
ATOM 2673 N N . LEU A 1 349 ? -1.349 9.844 10.617 1 97.75 349 LEU A N 1
ATOM 2674 C CA . LEU A 1 349 ? -0.102 9.266 11.117 1 97.75 349 LEU A CA 1
ATOM 2675 C C . LEU A 1 349 ? -0.309 7.828 11.57 1 97.75 349 LEU A C 1
ATOM 2677 O O . LEU A 1 349 ? 0.568 6.98 11.383 1 97.75 349 LEU A O 1
ATOM 2681 N N . ALA A 1 350 ? -1.455 7.449 12.211 1 98.19 350 ALA A N 1
ATOM 2682 C CA . ALA A 1 350 ? -1.708 6.09 12.68 1 98.19 350 ALA A CA 1
ATOM 2683 C C . ALA A 1 350 ? -2.4 5.258 11.609 1 98.19 350 ALA A C 1
ATOM 2685 O O . ALA A 1 350 ? -3.258 4.426 11.914 1 98.19 350 ALA A O 1
ATOM 2686 N N . ASN A 1 351 ? -2.037 5.59 10.391 1 98.75 351 ASN A N 1
ATOM 2687 C CA . ASN A 1 351 ? -2.414 4.836 9.203 1 98.75 351 ASN A CA 1
ATOM 2688 C C . ASN A 1 351 ? -3.916 4.918 8.938 1 98.75 351 ASN A C 1
ATOM 2690 O O . ASN A 1 351 ? -4.602 3.891 8.914 1 98.75 351 ASN A O 1
ATOM 2694 N N . LEU A 1 352 ? -4.363 6.105 8.727 1 98.88 352 LEU A N 1
ATOM 2695 C CA . LEU A 1 352 ? -5.672 6.465 8.188 1 98.88 352 LEU A CA 1
ATOM 2696 C C . LEU A 1 352 ? -5.547 6.992 6.762 1 98.88 352 LEU A C 1
ATOM 2698 O O . LEU A 1 352 ? -4.668 7.809 6.469 1 98.88 352 LEU A O 1
ATOM 2702 N N . PHE A 1 353 ? -6.371 6.508 5.871 1 98.88 353 PHE A N 1
ATOM 2703 C CA . PHE A 1 353 ? -6.32 6.902 4.469 1 98.88 353 PHE A CA 1
ATOM 2704 C C . PHE A 1 353 ? -7.715 7.219 3.945 1 98.88 353 PHE A C 1
ATOM 2706 O O . PHE A 1 353 ? -8.648 6.441 4.148 1 98.88 353 PHE A O 1
ATOM 2713 N N . TYR A 1 354 ? -7.922 8.328 3.293 1 98.88 354 TYR A N 1
ATOM 2714 C CA . TYR A 1 354 ? -9.188 8.617 2.621 1 98.88 354 TYR A CA 1
ATOM 2715 C C . TYR A 1 354 ? -8.938 9.195 1.232 1 98.88 354 TYR A C 1
ATOM 2717 O O . TYR A 1 354 ? -7.848 9.688 0.94 1 98.88 354 TYR A O 1
ATOM 2725 N N . TRP A 1 355 ? -9.875 9.039 0.376 1 98.88 355 TRP A N 1
ATOM 2726 C CA . TRP A 1 355 ? -9.82 9.664 -0.94 1 98.88 355 TRP A CA 1
ATOM 2727 C C . TRP A 1 355 ? -11.195 10.156 -1.365 1 98.88 355 TRP A C 1
ATOM 2729 O O . TRP A 1 355 ? -12.211 9.719 -0.821 1 98.88 355 TRP A O 1
ATOM 2739 N N . ILE A 1 356 ? -11.219 11.172 -2.207 1 98.81 356 ILE A N 1
ATOM 2740 C CA . ILE A 1 356 ? -12.414 11.781 -2.785 1 98.81 356 ILE A CA 1
ATOM 2741 C C . ILE A 1 356 ? -12.289 11.82 -4.305 1 98.81 356 ILE A C 1
ATOM 2743 O O . ILE A 1 356 ? -11.469 12.57 -4.848 1 98.81 356 ILE A O 1
ATOM 2747 N N . ASP A 1 357 ? -13.023 11.023 -4.957 1 98.56 357 ASP A N 1
ATOM 2748 C CA . ASP A 1 357 ? -13.102 10.961 -6.414 1 98.56 357 ASP A CA 1
ATOM 2749 C C . ASP A 1 357 ? -14.328 11.695 -6.938 1 98.56 357 ASP A C 1
ATOM 2751 O O . ASP A 1 357 ? -15.391 11.102 -7.109 1 98.56 357 ASP A O 1
ATOM 2755 N N . ARG A 1 358 ? -14.156 12.977 -7.223 1 97.94 358 ARG A N 1
ATOM 2756 C CA . ARG A 1 358 ? -15.258 13.836 -7.656 1 97.94 358 ARG A CA 1
ATOM 2757 C C . ARG A 1 358 ? -15.742 13.438 -9.047 1 97.94 358 ARG A C 1
ATOM 2759 O O . ARG A 1 358 ? -16.922 13.594 -9.359 1 97.94 358 ARG A O 1
ATOM 2766 N N . GLN A 1 359 ? -14.836 12.914 -9.844 1 97.31 359 GLN A N 1
ATOM 2767 C CA . GLN A 1 359 ? -15.18 12.516 -11.203 1 97.31 359 GLN A CA 1
ATOM 2768 C C . GLN A 1 359 ? -16.188 11.367 -11.203 1 97.31 359 GLN A C 1
ATOM 2770 O O . GLN A 1 359 ? -17.203 11.414 -11.906 1 97.31 359 GLN A O 1
ATOM 2775 N N . ASN A 1 360 ? -15.977 10.359 -10.391 1 97.38 360 ASN A N 1
ATOM 2776 C CA . ASN A 1 360 ? -16.859 9.195 -10.336 1 97.38 360 ASN A CA 1
ATOM 2777 C C . ASN A 1 360 ? -17.922 9.352 -9.258 1 97.38 360 ASN A C 1
ATOM 2779 O O . ASN A 1 360 ? -18.844 8.539 -9.164 1 97.38 360 ASN A O 1
ATOM 2783 N N . GLY A 1 361 ? -17.812 10.383 -8.391 1 97.69 361 GLY A N 1
ATOM 2784 C CA . GLY A 1 361 ? -18.781 10.641 -7.348 1 97.69 361 GLY A CA 1
ATOM 2785 C C . GLY A 1 361 ? -18.719 9.641 -6.207 1 97.69 361 GLY A C 1
ATOM 2786 O O . GLY A 1 361 ? -19.75 9.227 -5.68 1 97.69 361 GLY A O 1
ATOM 2787 N N . ILE A 1 362 ? -17.5 9.18 -5.898 1 98.38 362 ILE A N 1
ATOM 2788 C CA . ILE A 1 362 ? -17.344 8.266 -4.773 1 98.38 362 ILE A CA 1
ATOM 2789 C C . ILE A 1 362 ? -16.203 8.742 -3.877 1 98.38 362 ILE A C 1
ATOM 2791 O O . ILE A 1 362 ? -15.352 9.523 -4.305 1 98.38 362 ILE A O 1
ATOM 2795 N N . GLY A 1 363 ? -16.203 8.344 -2.668 1 98.62 363 GLY A N 1
ATOM 2796 C CA . GLY A 1 363 ? -15.125 8.531 -1.703 1 98.62 363 GLY A CA 1
ATOM 2797 C C . GLY A 1 363 ? -14.984 7.375 -0.729 1 98.62 363 GLY A C 1
ATOM 2798 O O . GLY A 1 363 ? -15.914 6.57 -0.577 1 98.62 363 GLY A O 1
ATOM 2799 N N . GLY A 1 364 ? -13.906 7.234 -0.129 1 98.81 364 GLY A N 1
ATOM 2800 C CA . GLY A 1 364 ? -13.664 6.137 0.793 1 98.81 364 GLY A CA 1
ATOM 2801 C C . GLY A 1 364 ? -12.719 6.496 1.922 1 98.81 364 GLY A C 1
ATOM 2802 O O . GLY A 1 364 ? -12.078 7.547 1.886 1 98.81 364 GLY A O 1
ATOM 2803 N N . PHE A 1 365 ? -12.727 5.715 2.945 1 98.94 365 PHE A N 1
ATOM 2804 C CA . PHE A 1 365 ? -11.891 5.84 4.133 1 98.94 365 PHE A CA 1
ATOM 2805 C C . PHE A 1 365 ? -11.492 4.469 4.668 1 98.94 365 PHE A C 1
ATOM 2807 O O . PHE A 1 365 ? -12.336 3.58 4.797 1 98.94 365 PHE A O 1
ATOM 2814 N N . PHE A 1 366 ? -10.188 4.152 4.859 1 98.94 366 PHE A N 1
ATOM 2815 C CA . PHE A 1 366 ? -9.602 2.988 5.512 1 98.94 366 PHE A CA 1
ATOM 2816 C C . PHE A 1 366 ? -8.859 3.398 6.777 1 98.94 366 PHE A C 1
ATOM 2818 O O . PHE A 1 366 ? -7.871 4.133 6.719 1 98.94 366 PHE A O 1
ATOM 2825 N N . ALA A 1 367 ? -9.328 2.93 7.957 1 98.94 367 ALA A N 1
ATOM 2826 C CA . ALA A 1 367 ? -8.812 3.469 9.211 1 98.94 367 ALA A CA 1
ATOM 2827 C C . ALA A 1 367 ? -8.289 2.355 10.109 1 98.94 367 ALA A C 1
ATOM 2829 O O . ALA A 1 367 ? -9.023 1.429 10.461 1 98.94 367 ALA A O 1
ATOM 2830 N N . SER A 1 368 ? -7.035 2.41 10.445 1 98.69 368 SER A N 1
ATOM 2831 C CA . SER A 1 368 ? -6.406 1.646 11.516 1 98.69 368 SER A CA 1
ATOM 2832 C C . SER A 1 368 ? -5.77 2.566 12.555 1 98.69 368 SER A C 1
ATOM 2834 O O . SER A 1 368 ? -5.938 3.787 12.492 1 98.69 368 SER A O 1
ATOM 2836 N N . GLN A 1 369 ? -5.18 2.072 13.648 1 98.75 369 GLN A N 1
ATOM 2837 C CA . GLN A 1 369 ? -4.449 2.797 14.688 1 98.75 369 GLN A CA 1
ATOM 2838 C C . GLN A 1 369 ? -3.117 2.119 14.992 1 98.75 369 GLN A C 1
ATOM 2840 O O . GLN A 1 369 ? -2.926 1.586 16.094 1 98.75 369 GLN A O 1
ATOM 2845 N N . VAL A 1 370 ? -2.146 2.188 13.984 1 98.62 370 VAL A N 1
ATOM 2846 C CA . VAL A 1 370 ? -0.871 1.488 14.094 1 98.62 370 VAL A CA 1
ATOM 2847 C C . VAL A 1 370 ? 0.27 2.436 13.727 1 98.62 370 VAL A C 1
ATOM 2849 O O . VAL A 1 370 ? 0.195 3.146 12.727 1 98.62 370 VAL A O 1
ATOM 2852 N N . PHE A 1 371 ? 1.224 2.592 14.562 1 98.5 371 PHE A N 1
ATOM 2853 C CA . PHE A 1 371 ? 2.525 3.143 14.211 1 98.5 371 PHE A CA 1
ATOM 2854 C C . PHE A 1 371 ? 3.486 2.035 13.789 1 98.5 371 PHE A C 1
ATOM 2856 O O . PHE A 1 371 ? 3.373 0.899 14.258 1 98.5 371 PHE A O 1
ATOM 2863 N N . PRO A 1 372 ? 4.465 2.365 12.953 1 98.44 372 PRO A N 1
ATOM 2864 C CA . PRO A 1 372 ? 4.719 3.654 12.305 1 98.44 372 PRO A CA 1
ATOM 2865 C C . PRO A 1 372 ? 3.803 3.908 11.109 1 98.44 372 PRO A C 1
ATOM 2867 O O . PRO A 1 372 ? 3.119 2.992 10.648 1 98.44 372 PRO A O 1
ATOM 2870 N N . PHE A 1 373 ? 3.75 5.156 10.672 1 98.31 373 PHE A N 1
ATOM 2871 C CA . PHE A 1 373 ? 3.051 5.496 9.438 1 98.31 373 PHE A CA 1
ATOM 2872 C C . PHE A 1 373 ? 3.639 4.738 8.258 1 98.31 373 PHE A C 1
ATOM 2874 O O . PHE A 1 373 ? 4.848 4.5 8.203 1 98.31 373 PHE A O 1
ATOM 2881 N N . GLN A 1 374 ? 2.707 4.441 7.32 1 97.81 374 GLN A N 1
ATOM 2882 C CA . GLN A 1 374 ? 3.002 3.531 6.219 1 97.81 374 GLN A CA 1
ATOM 2883 C C . GLN A 1 374 ? 3.381 2.146 6.734 1 97.81 374 GLN A C 1
ATOM 2885 O O . GLN A 1 374 ? 4.355 1.55 6.27 1 97.81 374 GLN A O 1
ATOM 2890 N N . ASP A 1 375 ? 2.686 1.744 7.77 1 98.56 375 ASP A N 1
ATOM 2891 C CA . ASP A 1 375 ? 2.775 0.389 8.305 1 98.56 375 ASP A CA 1
ATOM 2892 C C . ASP A 1 375 ? 2.523 -0.651 7.215 1 98.56 375 ASP A C 1
ATOM 2894 O O . ASP A 1 375 ? 1.565 -0.535 6.449 1 98.56 375 ASP A O 1
ATOM 2898 N N . VAL A 1 376 ? 3.305 -1.598 7.262 1 97.88 376 VAL A N 1
ATOM 2899 C CA . VAL A 1 376 ? 3.357 -2.566 6.172 1 97.88 376 VAL A CA 1
ATOM 2900 C C . VAL A 1 376 ? 1.986 -3.215 5.988 1 97.88 376 VAL A C 1
ATOM 2902 O O . VAL A 1 376 ? 1.491 -3.33 4.867 1 97.88 376 VAL A O 1
ATOM 2905 N N . ALA A 1 377 ? 1.322 -3.639 7.008 1 98.31 377 ALA A N 1
ATOM 2906 C CA . ALA A 1 377 ? 0.048 -4.348 6.922 1 98.31 377 ALA A CA 1
ATOM 2907 C C . ALA A 1 377 ? -1.103 -3.377 6.668 1 98.31 377 ALA A C 1
ATOM 2909 O O . ALA A 1 377 ? -2.008 -3.67 5.883 1 98.31 377 ALA A O 1
ATOM 2910 N N . SER A 1 378 ? -1.106 -2.184 7.328 1 98.69 378 SER A N 1
ATOM 2911 C CA . SER A 1 378 ? -2.156 -1.188 7.145 1 98.69 378 SER A CA 1
ATOM 2912 C C . SER A 1 378 ? -2.17 -0.657 5.715 1 98.69 378 SER A C 1
ATOM 2914 O O . SER A 1 378 ? -3.232 -0.556 5.094 1 98.69 378 SER A O 1
ATOM 2916 N N . TYR A 1 379 ? -0.981 -0.347 5.25 1 98.62 379 TYR A N 1
ATOM 2917 C CA . TYR A 1 379 ? -0.898 0.235 3.914 1 98.62 379 TYR A CA 1
ATOM 2918 C C . TYR A 1 379 ? -1.282 -0.786 2.85 1 98.62 379 TYR A C 1
ATOM 2920 O O . TYR A 1 379 ? -1.988 -0.458 1.894 1 98.62 379 TYR A O 1
ATOM 2928 N N . LEU A 1 380 ? -0.862 -2.039 2.975 1 98.5 380 LEU A N 1
ATOM 2929 C CA . LEU A 1 380 ? -1.322 -3.076 2.059 1 98.5 380 LEU A CA 1
ATOM 2930 C C . LEU A 1 380 ? -2.842 -3.193 2.09 1 98.5 380 LEU A C 1
ATOM 2932 O O . LEU A 1 380 ? -3.482 -3.299 1.041 1 98.5 380 LEU A O 1
ATOM 2936 N N . GLY A 1 381 ? -3.424 -3.266 3.342 1 98.62 381 GLY A N 1
ATOM 2937 C CA . GLY A 1 381 ? -4.871 -3.314 3.465 1 98.62 381 GLY A CA 1
ATOM 2938 C C . GLY A 1 381 ? -5.57 -2.191 2.725 1 98.62 381 GLY A C 1
ATOM 2939 O O . GLY A 1 381 ? -6.574 -2.42 2.043 1 98.62 381 GLY A O 1
ATOM 2940 N N . PHE A 1 382 ? -5.023 -1.002 2.836 1 98.81 382 PHE A N 1
ATOM 2941 C CA . PHE A 1 382 ? -5.578 0.163 2.158 1 98.81 382 PHE A CA 1
ATOM 2942 C C . PHE A 1 382 ? -5.5 -0.003 0.646 1 98.81 382 PHE A C 1
ATOM 2944 O O . PHE A 1 382 ? -6.48 0.24 -0.061 1 98.81 382 PHE A O 1
ATOM 2951 N N . ILE A 1 383 ? -4.332 -0.4 0.078 1 98.44 383 ILE A N 1
ATOM 2952 C CA . ILE A 1 383 ? -4.137 -0.572 -1.357 1 98.44 383 ILE A CA 1
ATOM 2953 C C . ILE A 1 383 ? -5.117 -1.613 -1.892 1 98.44 383 ILE A C 1
ATOM 2955 O O . ILE A 1 383 ? -5.762 -1.398 -2.92 1 98.44 383 ILE A O 1
ATOM 2959 N N . GLU A 1 384 ? -5.227 -2.746 -1.199 1 98.25 384 GLU A N 1
ATOM 2960 C CA . GLU A 1 384 ? -6.16 -3.791 -1.615 1 98.25 384 GLU A CA 1
ATOM 2961 C C . GLU A 1 384 ? -7.602 -3.303 -1.554 1 98.25 384 GLU A C 1
ATOM 2963 O O . GLU A 1 384 ? -8.406 -3.617 -2.432 1 98.25 384 GLU A O 1
ATOM 2968 N N . PHE A 1 385 ? -7.961 -2.502 -0.47 1 98.69 385 PHE A N 1
ATOM 2969 C CA . PHE A 1 385 ? -9.312 -1.983 -0.288 1 98.69 385 PHE A CA 1
ATOM 2970 C C . PHE A 1 385 ? -9.695 -1.048 -1.429 1 98.69 385 PHE A C 1
ATOM 2972 O O . PHE A 1 385 ? -10.695 -1.266 -2.109 1 98.69 385 PHE A O 1
ATOM 2979 N N . GLU A 1 386 ? -8.828 -0.073 -1.711 1 98.62 386 GLU A N 1
ATOM 2980 C CA . GLU A 1 386 ? -9.133 0.887 -2.77 1 98.62 386 GLU A CA 1
ATOM 2981 C C . GLU A 1 386 ? -9.188 0.206 -4.133 1 98.62 386 GLU A C 1
ATOM 2983 O O . GLU A 1 386 ? -10.086 0.47 -4.934 1 98.62 386 GLU A O 1
ATOM 2988 N N . SER A 1 387 ? -8.281 -0.67 -4.391 1 97.88 387 SER A N 1
ATOM 2989 C CA . SER A 1 387 ? -8.25 -1.392 -5.656 1 97.88 387 SER A CA 1
ATOM 2990 C C . SER A 1 387 ? -9.523 -2.205 -5.859 1 97.88 387 SER A C 1
ATOM 2992 O O . SER A 1 387 ? -10.102 -2.203 -6.949 1 97.88 387 SER A O 1
ATOM 2994 N N . ALA A 1 388 ? -9.914 -2.904 -4.816 1 97.62 388 ALA A N 1
ATOM 2995 C CA . ALA A 1 388 ? -11.109 -3.74 -4.895 1 97.62 388 ALA A CA 1
ATOM 2996 C C . ALA A 1 388 ? -12.352 -2.893 -5.129 1 97.62 388 ALA A C 1
ATOM 2998 O O . ALA A 1 388 ? -13.273 -3.314 -5.836 1 97.62 388 ALA A O 1
ATOM 2999 N N . VAL A 1 389 ? -12.383 -1.713 -4.52 1 98.06 389 VAL A N 1
ATOM 3000 C CA . VAL A 1 389 ? -13.5 -0.8 -4.73 1 98.06 389 VAL A CA 1
ATOM 3001 C C . VAL A 1 389 ? -13.625 -0.468 -6.215 1 98.06 389 VAL A C 1
ATOM 3003 O O . VAL A 1 389 ? -14.688 -0.661 -6.812 1 98.06 389 VAL A O 1
ATOM 3006 N N . TYR A 1 390 ? -12.586 -0.022 -6.816 1 96.94 390 TYR A N 1
ATOM 3007 C CA . TYR A 1 390 ? -12.633 0.417 -8.203 1 96.94 390 TYR A CA 1
ATOM 3008 C C . TYR A 1 390 ? -12.883 -0.759 -9.141 1 96.94 390 TYR A C 1
ATOM 3010 O O . TYR A 1 390 ? -13.695 -0.659 -10.07 1 96.94 390 TYR A O 1
ATOM 3018 N N . SER A 1 391 ? -12.227 -1.882 -8.922 1 95.31 391 SER A N 1
ATOM 3019 C CA . SER A 1 391 ? -12.414 -3.049 -9.773 1 95.31 391 SER A CA 1
ATOM 3020 C C . SER A 1 391 ? -13.852 -3.541 -9.727 1 95.31 391 SER A C 1
ATOM 3022 O O . SER A 1 391 ? -14.438 -3.863 -10.766 1 95.31 391 SER A O 1
ATOM 3024 N N . THR A 1 392 ? -14.398 -3.611 -8.516 1 95.5 392 THR A N 1
ATOM 3025 C CA . THR A 1 392 ? -15.758 -4.098 -8.344 1 95.5 392 THR A CA 1
ATOM 3026 C C . THR A 1 392 ? -16.766 -3.137 -8.984 1 95.5 392 THR A C 1
ATOM 3028 O O . THR A 1 392 ? -17.656 -3.562 -9.711 1 95.5 392 THR A O 1
ATOM 3031 N N . LEU A 1 393 ? -16.609 -1.861 -8.758 1 96.25 393 LEU A N 1
ATOM 3032 C CA . LEU A 1 393 ? -17.547 -0.879 -9.297 1 96.25 393 LEU A CA 1
ATOM 3033 C C . LEU A 1 393 ? -17.453 -0.824 -10.82 1 96.25 393 LEU A C 1
ATOM 3035 O O . LEU A 1 393 ? -18.453 -0.626 -11.5 1 96.25 393 LEU A O 1
ATOM 3039 N N . LYS A 1 394 ? -16.25 -0.936 -11.328 1 93.56 394 LYS A N 1
ATOM 3040 C CA . LYS A 1 394 ? -16.078 -0.978 -12.773 1 93.56 394 LYS A CA 1
ATOM 3041 C C . LYS A 1 394 ? -16.75 -2.207 -13.375 1 93.56 394 LYS A C 1
ATOM 3043 O O . LYS A 1 394 ? -17.438 -2.111 -14.391 1 93.56 394 LYS A O 1
ATOM 3048 N N . GLN A 1 395 ? -16.516 -3.328 -12.805 1 89.69 395 GLN A N 1
ATOM 3049 C CA . GLN A 1 395 ? -17.125 -4.574 -13.266 1 89.69 395 GLN A CA 1
ATOM 3050 C C . GLN A 1 395 ? -18.641 -4.48 -13.266 1 89.69 395 GLN A C 1
ATOM 3052 O O . GLN A 1 395 ? -19.312 -5.051 -14.141 1 89.69 395 GLN A O 1
ATOM 3057 N N . LEU A 1 396 ? -19.156 -3.719 -12.281 1 92.12 396 LEU A N 1
ATOM 3058 C CA . LEU A 1 396 ? -20.609 -3.584 -12.141 1 92.12 396 LEU A CA 1
ATOM 3059 C C . LEU A 1 396 ? -21.125 -2.451 -13.023 1 92.12 396 LEU A C 1
ATOM 3061 O O . LEU A 1 396 ? -22.328 -2.178 -13.031 1 92.12 396 LEU A O 1
ATOM 3065 N N . GLY A 1 397 ? -20.266 -1.736 -13.758 1 91.5 397 GLY A N 1
ATOM 3066 C CA . GLY A 1 397 ? -20.672 -0.674 -14.664 1 91.5 397 GLY A CA 1
ATOM 3067 C C . GLY A 1 397 ? -21.062 0.604 -13.953 1 91.5 397 GLY A C 1
ATOM 3068 O O . GLY A 1 397 ? -21.844 1.401 -14.484 1 91.5 397 GLY A O 1
ATOM 3069 N N . GLN A 1 398 ? -20.609 0.744 -12.688 1 92.56 398 GLN A N 1
ATOM 3070 C CA . GLN A 1 398 ? -21 1.912 -11.906 1 92.56 398 GLN A CA 1
ATOM 3071 C C . GLN A 1 398 ? -20.047 3.078 -12.156 1 92.56 398 GLN A C 1
ATOM 3073 O O . GLN A 1 398 ? -20.375 4.23 -11.859 1 92.56 398 GLN A O 1
ATOM 3078 N N . ILE A 1 399 ? -18.859 2.688 -12.641 1 91.25 399 ILE A N 1
ATOM 3079 C CA . ILE A 1 399 ? -17.891 3.721 -13.008 1 91.25 399 ILE A CA 1
ATOM 3080 C C . ILE A 1 399 ? -17.203 3.34 -14.312 1 91.25 399 ILE A C 1
ATOM 3082 O O . ILE A 1 399 ? -17.188 2.17 -14.703 1 91.25 399 ILE A O 1
ATOM 3086 N N . ASP A 1 400 ? -16.641 4.426 -15.133 1 79.56 400 ASP A N 1
ATOM 3087 C CA . ASP A 1 400 ? -16.031 4.211 -16.438 1 79.56 400 ASP A CA 1
ATOM 3088 C C . ASP A 1 400 ? -14.523 4.051 -16.328 1 79.56 400 ASP A C 1
ATOM 3090 O O . ASP A 1 400 ? -13.883 3.484 -17.219 1 79.56 400 ASP A O 1
ATOM 3094 N N . THR A 1 401 ? -13.977 4.566 -15.328 1 71.12 401 THR A N 1
ATOM 3095 C CA . THR A 1 401 ? -12.523 4.562 -15.242 1 71.12 401 THR A CA 1
ATOM 3096 C C . THR A 1 401 ? -12.047 3.615 -14.148 1 71.12 401 THR A C 1
ATOM 3098 O O . THR A 1 401 ? -12.766 3.361 -13.18 1 71.12 401 THR A O 1
ATOM 3101 N N . MET B 1 1 ? 12.711 9.781 -25.219 1 71.94 1 MET B N 1
ATOM 3102 C CA . MET B 1 1 ? 13.719 9.57 -24.188 1 71.94 1 MET B CA 1
ATOM 3103 C C . MET B 1 1 ? 14.68 8.453 -24.594 1 71.94 1 MET B C 1
ATOM 3105 O O . MET B 1 1 ? 14.273 7.484 -25.234 1 71.94 1 MET B O 1
ATOM 3109 N N . THR B 1 2 ? 15.922 8.547 -24.219 1 81.62 2 THR B N 1
ATOM 3110 C CA . THR B 1 2 ? 16.906 7.52 -24.531 1 81.62 2 THR B CA 1
ATOM 3111 C C . THR B 1 2 ? 16.688 6.289 -23.656 1 81.62 2 THR B C 1
ATOM 3113 O O . THR B 1 2 ? 16.062 6.375 -22.594 1 81.62 2 THR B O 1
ATOM 3116 N N . SER B 1 3 ? 17.094 5.312 -24.172 1 84.62 3 SER B N 1
ATOM 3117 C CA . SER B 1 3 ? 17.031 4.066 -23.422 1 84.62 3 SER B CA 1
ATOM 3118 C C . SER B 1 3 ? 17.734 4.195 -22.078 1 84.62 3 SER B C 1
ATOM 3120 O O . SER B 1 3 ? 17.266 3.666 -21.062 1 84.62 3 SER B O 1
ATOM 3122 N N . GLN B 1 4 ? 18.75 4.895 -22.109 1 86.75 4 GLN B N 1
ATOM 3123 C CA . GLN B 1 4 ? 19.5 5.078 -20.891 1 86.75 4 GLN B CA 1
ATOM 3124 C C . GLN B 1 4 ? 18.719 5.902 -19.875 1 86.75 4 GLN B C 1
ATOM 3126 O O . GLN B 1 4 ? 18.734 5.613 -18.672 1 86.75 4 GLN B O 1
ATOM 3131 N N . ALA B 1 5 ? 18.094 6.961 -20.328 1 89.19 5 ALA B N 1
ATOM 3132 C CA . ALA B 1 5 ? 17.281 7.801 -19.453 1 89.19 5 ALA B CA 1
ATOM 3133 C C . ALA B 1 5 ? 16.109 7.012 -18.859 1 89.19 5 ALA B C 1
ATOM 3135 O O . ALA B 1 5 ? 15.766 7.184 -17.688 1 89.19 5 ALA B O 1
ATOM 3136 N N . ILE B 1 6 ? 15.594 6.145 -19.672 1 90.06 6 ILE B N 1
ATOM 3137 C CA . ILE B 1 6 ? 14.484 5.305 -19.219 1 90.06 6 ILE B CA 1
ATOM 3138 C C . ILE B 1 6 ? 14.961 4.355 -18.125 1 90.06 6 ILE B C 1
ATOM 3140 O O . ILE B 1 6 ? 14.328 4.238 -17.078 1 90.06 6 ILE B O 1
ATOM 3144 N N . LYS B 1 7 ? 16.141 3.805 -18.328 1 92.81 7 LYS B N 1
ATOM 3145 C CA . LYS B 1 7 ? 16.703 2.865 -17.359 1 92.81 7 LYS B CA 1
ATOM 3146 C C . LYS B 1 7 ? 17.062 3.566 -16.062 1 92.81 7 LYS B C 1
ATOM 3148 O O . LYS B 1 7 ? 16.844 3.02 -14.977 1 92.81 7 LYS B O 1
ATOM 3153 N N . SER B 1 8 ? 17.547 4.664 -16.203 1 94.69 8 SER B N 1
ATOM 3154 C CA . SER B 1 8 ? 17.922 5.414 -15.016 1 94.69 8 SER B CA 1
ATOM 3155 C C . SER B 1 8 ? 16.703 5.777 -14.172 1 94.69 8 SER B C 1
ATOM 3157 O O . SER B 1 8 ? 16.719 5.621 -12.953 1 94.69 8 SER B O 1
ATOM 3159 N N . THR B 1 9 ? 15.68 6.285 -14.828 1 94.31 9 THR B N 1
ATOM 3160 C CA . THR B 1 9 ? 14.461 6.66 -14.125 1 94.31 9 THR B CA 1
ATOM 3161 C C . THR B 1 9 ? 13.82 5.438 -13.469 1 94.31 9 THR B C 1
ATOM 3163 O O . THR B 1 9 ? 13.367 5.504 -12.32 1 94.31 9 THR B O 1
ATOM 3166 N N . LEU B 1 10 ? 13.828 4.32 -14.18 1 96.12 10 LEU B N 1
ATOM 3167 C CA . LEU B 1 10 ? 13.305 3.07 -13.641 1 96.12 10 LEU B CA 1
ATOM 3168 C C . LEU B 1 10 ? 14.109 2.633 -12.414 1 96.12 10 LEU B C 1
ATOM 3170 O O . LEU B 1 10 ? 13.531 2.277 -11.383 1 96.12 10 LEU B O 1
ATOM 3174 N N . THR B 1 11 ? 15.383 2.736 -12.539 1 97.44 11 THR B N 1
ATOM 3175 C CA . THR B 1 11 ? 16.266 2.299 -11.461 1 97.44 11 THR B CA 1
ATOM 3176 C C . THR B 1 11 ? 16.047 3.152 -10.211 1 97.44 11 THR B C 1
ATOM 3178 O O . THR B 1 11 ? 15.914 2.625 -9.109 1 97.44 11 THR B O 1
ATOM 3181 N N . ASP B 1 12 ? 15.992 4.41 -10.375 1 96.31 12 ASP B N 1
ATOM 3182 C CA . ASP B 1 12 ? 15.812 5.32 -9.25 1 96.31 12 ASP B CA 1
ATOM 3183 C C . ASP B 1 12 ? 14.5 5.031 -8.516 1 96.31 12 ASP B C 1
ATOM 3185 O O . ASP B 1 12 ? 14.477 4.973 -7.285 1 96.31 12 ASP B O 1
ATOM 3189 N N . THR B 1 13 ? 13.477 4.832 -9.281 1 96.62 13 THR B N 1
ATOM 3190 C CA . THR B 1 13 ? 12.156 4.594 -8.711 1 96.62 13 THR B CA 1
ATOM 3191 C C . THR B 1 13 ? 12.086 3.215 -8.062 1 96.62 13 THR B C 1
ATOM 3193 O O . THR B 1 13 ? 11.648 3.082 -6.918 1 96.62 13 THR B O 1
ATOM 3196 N N . LEU B 1 14 ? 12.586 2.223 -8.727 1 98.56 14 LEU B N 1
ATOM 3197 C CA . LEU B 1 14 ? 12.367 0.847 -8.297 1 98.56 14 LEU B CA 1
ATOM 3198 C C . LEU B 1 14 ? 13.328 0.469 -7.176 1 98.56 14 LEU B C 1
ATOM 3200 O O . LEU B 1 14 ? 12.992 -0.328 -6.297 1 98.56 14 LEU B O 1
ATOM 3204 N N . ASP B 1 15 ? 14.555 1.06 -7.156 1 98.44 15 ASP B N 1
ATOM 3205 C CA . ASP B 1 15 ? 15.469 0.821 -6.043 1 98.44 15 ASP B CA 1
ATOM 3206 C C . ASP B 1 15 ? 14.859 1.301 -4.723 1 98.44 15 ASP B C 1
ATOM 3208 O O . ASP B 1 15 ? 15.055 0.675 -3.68 1 98.44 15 ASP B O 1
ATOM 3212 N N . LYS B 1 16 ? 14.164 2.391 -4.758 1 97.5 16 LYS B N 1
ATOM 3213 C CA . LYS B 1 16 ? 13.508 2.895 -3.555 1 97.5 16 LYS B CA 1
ATOM 3214 C C . LYS B 1 16 ? 12.414 1.942 -3.088 1 97.5 16 LYS B C 1
ATOM 3216 O O . LYS B 1 16 ? 12.25 1.715 -1.887 1 97.5 16 LYS B O 1
ATOM 3221 N N . VAL B 1 17 ? 11.711 1.391 -4.098 1 98.19 17 VAL B N 1
ATOM 3222 C CA . VAL B 1 17 ? 10.656 0.436 -3.773 1 98.19 17 VAL B CA 1
ATOM 3223 C C . VAL B 1 17 ? 11.258 -0.775 -3.062 1 98.19 17 VAL B C 1
ATOM 3225 O O . VAL B 1 17 ? 10.742 -1.221 -2.037 1 98.19 17 VAL B O 1
ATOM 3228 N N . LEU B 1 18 ? 12.375 -1.252 -3.527 1 98.81 18 LEU B N 1
ATOM 3229 C CA . LEU B 1 18 ? 13.008 -2.416 -2.922 1 98.81 18 LEU B CA 1
ATOM 3230 C C . LEU B 1 18 ? 13.594 -2.07 -1.558 1 98.81 18 LEU B C 1
ATOM 3232 O O . LEU B 1 18 ? 13.484 -2.855 -0.613 1 98.81 18 LEU B O 1
ATOM 3236 N N . SER B 1 19 ? 14.227 -0.938 -1.489 1 98.19 19 SER B N 1
ATOM 3237 C CA . SER B 1 19 ? 14.789 -0.5 -0.216 1 98.19 19 SER B CA 1
ATOM 3238 C C . SER B 1 19 ? 13.711 -0.379 0.853 1 98.19 19 SER B C 1
ATOM 3240 O O . SER B 1 19 ? 13.914 -0.784 1.999 1 98.19 19 SER B O 1
ATOM 3242 N N . ASN B 1 20 ? 12.586 0.172 0.524 1 97.44 20 ASN B N 1
ATOM 3243 C CA . ASN B 1 20 ? 11.477 0.297 1.457 1 97.44 20 ASN B CA 1
ATOM 3244 C C . ASN B 1 20 ? 10.938 -1.068 1.881 1 97.44 20 ASN B C 1
ATOM 3246 O O . ASN B 1 20 ? 10.578 -1.266 3.043 1 97.44 20 ASN B O 1
ATOM 3250 N N . ALA B 1 21 ? 10.891 -2.064 0.929 1 98.19 21 ALA B N 1
ATOM 3251 C CA . ALA B 1 21 ? 10.375 -3.398 1.217 1 98.19 21 ALA B CA 1
ATOM 3252 C C . ALA B 1 21 ? 11.195 -4.082 2.305 1 98.19 21 ALA B C 1
ATOM 3254 O O . ALA B 1 21 ? 10.656 -4.836 3.119 1 98.19 21 ALA B O 1
ATOM 3255 N N . VAL B 1 22 ? 12.477 -3.754 2.367 1 98.12 22 VAL B N 1
ATOM 3256 C CA . VAL B 1 22 ? 13.352 -4.43 3.326 1 98.12 22 VAL B CA 1
ATOM 3257 C C . VAL B 1 22 ? 13.523 -3.559 4.566 1 98.12 22 VAL B C 1
ATOM 3259 O O . VAL B 1 22 ? 13.75 -4.07 5.668 1 98.12 22 VAL B O 1
ATOM 3262 N N . GLY B 1 23 ? 13.375 -2.266 4.453 1 97.25 23 GLY B N 1
ATOM 3263 C CA . GLY B 1 23 ? 13.75 -1.354 5.52 1 97.25 23 GLY B CA 1
ATOM 3264 C C . GLY B 1 23 ? 12.609 -1.03 6.465 1 97.25 23 GLY B C 1
ATOM 3265 O O . GLY B 1 23 ? 12.836 -0.599 7.594 1 97.25 23 GLY B O 1
ATOM 3266 N N . ARG B 1 24 ? 11.383 -1.152 6.047 1 97.25 24 ARG B N 1
ATOM 3267 C CA . ARG B 1 24 ? 10.25 -0.791 6.887 1 97.25 24 ARG B CA 1
ATOM 3268 C C . ARG B 1 24 ? 10.109 -1.759 8.055 1 97.25 24 ARG B C 1
ATOM 3270 O O . ARG B 1 24 ? 10.523 -2.916 7.969 1 97.25 24 ARG B O 1
ATOM 3277 N N . ALA B 1 25 ? 9.461 -1.234 9.195 1 97.69 25 ALA B N 1
ATOM 3278 C CA . ALA B 1 25 ? 9.117 -2.105 10.312 1 97.69 25 ALA B CA 1
ATOM 3279 C C . ALA B 1 25 ? 8.234 -3.262 9.859 1 97.69 25 ALA B C 1
ATOM 3281 O O . ALA B 1 25 ? 7.18 -3.045 9.258 1 97.69 25 ALA B O 1
ATOM 3282 N N . GLY B 1 26 ? 8.742 -4.496 10.102 1 96.94 26 GLY B N 1
ATOM 3283 C CA . GLY B 1 26 ? 8.016 -5.68 9.664 1 96.94 26 GLY B CA 1
ATOM 3284 C C . GLY B 1 26 ? 8.289 -6.047 8.219 1 96.94 26 GLY B C 1
ATOM 3285 O O . GLY B 1 26 ? 7.582 -6.867 7.633 1 96.94 26 GLY B O 1
ATOM 3286 N N . GLY B 1 27 ? 9.312 -5.438 7.547 1 97.88 27 GLY B N 1
ATOM 3287 C CA . GLY B 1 27 ? 9.648 -5.707 6.16 1 97.88 27 GLY B CA 1
ATOM 3288 C C . GLY B 1 27 ? 10.211 -7.098 5.941 1 97.88 27 GLY B C 1
ATOM 3289 O O . GLY B 1 27 ? 10.141 -7.945 6.832 1 97.88 27 GLY B O 1
ATOM 3290 N N . ILE B 1 28 ? 10.641 -7.414 4.727 1 98.38 28 ILE B N 1
ATOM 3291 C CA . ILE B 1 28 ? 11.18 -8.727 4.391 1 98.38 28 ILE B CA 1
ATOM 3292 C C . ILE B 1 28 ? 12.703 -8.703 4.492 1 98.38 28 ILE B C 1
ATOM 3294 O O . ILE B 1 28 ? 13.32 -7.641 4.402 1 98.38 28 ILE B O 1
ATOM 3298 N N . PRO B 1 29 ? 13.375 -9.922 4.652 1 98.25 29 PRO B N 1
ATOM 3299 C CA . PRO B 1 29 ? 14.828 -9.992 4.82 1 98.25 29 PRO B CA 1
ATOM 3300 C C . PRO B 1 29 ? 15.586 -9.531 3.574 1 98.25 29 PRO B C 1
ATOM 3302 O O . PRO B 1 29 ? 16.609 -8.859 3.684 1 98.25 29 PRO B O 1
ATOM 3305 N N . GLY B 1 30 ? 15.062 -9.898 2.463 1 98.81 30 GLY B N 1
ATOM 3306 C CA . GLY B 1 30 ? 15.719 -9.602 1.201 1 98.81 30 GLY B CA 1
ATOM 3307 C C . GLY B 1 30 ? 14.828 -9.836 -0.005 1 98.81 30 GLY B C 1
ATOM 3308 O O . GLY B 1 30 ? 13.828 -10.555 0.084 1 98.81 30 GLY B O 1
ATOM 3309 N N . VAL B 1 31 ? 15.227 -9.172 -1.163 1 98.94 31 VAL B N 1
ATOM 3310 C CA . VAL B 1 31 ? 14.438 -9.258 -2.385 1 98.94 31 VAL B CA 1
ATOM 3311 C C . VAL B 1 31 ? 15.336 -9.07 -3.602 1 98.94 31 VAL B C 1
ATOM 3313 O O . VAL B 1 31 ? 16.312 -8.328 -3.549 1 98.94 31 VAL B O 1
ATOM 3316 N N . VAL B 1 32 ? 15.055 -9.789 -4.625 1 98.94 32 VAL B N 1
ATOM 3317 C CA . VAL B 1 32 ? 15.539 -9.531 -5.977 1 98.94 32 VAL B CA 1
ATOM 3318 C C . VAL B 1 32 ? 14.352 -9.266 -6.902 1 98.94 32 VAL B C 1
ATOM 3320 O O . VAL B 1 32 ? 13.336 -9.969 -6.836 1 98.94 32 VAL B O 1
ATOM 3323 N N . ALA B 1 33 ? 14.461 -8.242 -7.711 1 98.94 33 ALA B N 1
ATOM 3324 C CA . ALA B 1 33 ? 13.414 -7.934 -8.688 1 98.94 33 ALA B CA 1
ATOM 3325 C C . ALA B 1 33 ? 14.023 -7.516 -10.023 1 98.94 33 ALA B C 1
ATOM 3327 O O . ALA B 1 33 ? 15.07 -6.859 -10.062 1 98.94 33 ALA B O 1
ATOM 3328 N N . MET B 1 34 ? 13.375 -7.906 -11.055 1 98.94 34 MET B N 1
ATOM 3329 C CA . MET B 1 34 ? 13.867 -7.586 -12.391 1 98.94 34 MET B CA 1
ATOM 3330 C C . MET B 1 34 ? 12.703 -7.293 -13.344 1 98.94 34 MET B C 1
ATOM 3332 O O . MET B 1 34 ? 11.594 -7.777 -13.133 1 98.94 34 MET B O 1
ATOM 3336 N N . ILE B 1 35 ? 12.938 -6.484 -14.359 1 98.81 35 ILE B N 1
ATOM 3337 C CA . ILE B 1 35 ? 12.055 -6.203 -15.484 1 98.81 35 ILE B CA 1
ATOM 3338 C C . ILE B 1 35 ? 12.797 -6.465 -16.797 1 98.81 35 ILE B C 1
ATOM 3340 O O . ILE B 1 35 ? 13.961 -6.094 -16.938 1 98.81 35 ILE B O 1
ATOM 3344 N N . THR B 1 36 ? 12.125 -7.105 -17.688 1 98.5 36 THR B N 1
ATOM 3345 C CA . THR B 1 36 ? 12.68 -7.316 -19.016 1 98.5 36 THR B CA 1
ATOM 3346 C C . THR B 1 36 ? 11.711 -6.82 -20.094 1 98.5 36 THR B C 1
ATOM 3348 O O . THR B 1 36 ? 10.5 -6.77 -19.875 1 98.5 36 THR B O 1
ATOM 3351 N N . ASP B 1 37 ? 12.242 -6.355 -21.172 1 97.31 37 ASP B N 1
ATOM 3352 C CA . ASP B 1 37 ? 11.477 -6.25 -22.406 1 97.31 37 ASP B CA 1
ATOM 3353 C C . ASP B 1 37 ? 11.852 -7.367 -23.375 1 97.31 37 ASP B C 1
ATOM 3355 O O . ASP B 1 37 ? 12.383 -8.398 -22.969 1 97.31 37 ASP B O 1
ATOM 3359 N N . ARG B 1 38 ? 11.547 -7.27 -24.656 1 97.81 38 ARG B N 1
ATOM 3360 C CA . ARG B 1 38 ? 11.766 -8.328 -25.641 1 97.81 38 ARG B CA 1
ATOM 3361 C C . ARG B 1 38 ? 13.258 -8.531 -25.906 1 97.81 38 ARG B C 1
ATOM 3363 O O . ARG B 1 38 ? 13.664 -9.594 -26.375 1 97.81 38 ARG B O 1
ATOM 3370 N N . GLU B 1 39 ? 14.039 -7.551 -25.531 1 97.06 39 GLU B N 1
ATOM 3371 C CA . GLU B 1 39 ? 15.453 -7.582 -25.891 1 97.06 39 GLU B CA 1
ATOM 3372 C C . GLU B 1 39 ? 16.328 -7.988 -24.703 1 97.06 39 GLU B C 1
ATOM 3374 O O . GLU B 1 39 ? 17.312 -8.703 -24.875 1 97.06 39 GLU B O 1
ATOM 3379 N N . GLY B 1 40 ? 16.016 -7.5 -23.609 1 97.38 40 GLY B N 1
ATOM 3380 C CA . GLY B 1 40 ? 16.812 -7.758 -22.422 1 97.38 40 GLY B CA 1
ATOM 3381 C C . GLY B 1 40 ? 16.266 -7.105 -21.172 1 97.38 40 GLY B C 1
ATOM 3382 O O . GLY B 1 40 ? 15.258 -6.391 -21.234 1 97.38 40 GLY B O 1
ATOM 3383 N N . ASN B 1 41 ? 16.938 -7.359 -20.062 1 97.88 41 ASN B N 1
ATOM 3384 C CA . ASN B 1 41 ? 16.516 -6.738 -18.812 1 97.88 41 ASN B CA 1
ATOM 3385 C C . ASN B 1 41 ? 16.719 -5.227 -18.844 1 97.88 41 ASN B C 1
ATOM 3387 O O . ASN B 1 41 ? 17.781 -4.742 -19.234 1 97.88 41 ASN B O 1
ATOM 3391 N N . ILE B 1 42 ? 15.695 -4.539 -18.422 1 97.94 42 ILE B N 1
ATOM 3392 C CA . ILE B 1 42 ? 15.789 -3.086 -18.375 1 97.94 42 ILE B CA 1
ATOM 3393 C C . ILE B 1 42 ? 15.906 -2.615 -16.938 1 97.94 42 ILE B C 1
ATOM 3395 O O . ILE B 1 42 ? 16.141 -1.431 -16.672 1 97.94 42 ILE B O 1
ATOM 3399 N N . TYR B 1 43 ? 15.781 -3.514 -15.977 1 98.5 43 TYR B N 1
ATOM 3400 C CA . TYR B 1 43 ? 16.016 -3.258 -14.562 1 98.5 43 TYR B CA 1
ATOM 3401 C C . TYR B 1 43 ? 16.422 -4.535 -13.836 1 98.5 43 TYR B C 1
ATOM 3403 O O . TYR B 1 43 ? 15.828 -5.594 -14.055 1 98.5 43 TYR B O 1
ATOM 3411 N N . GLU B 1 44 ? 17.438 -4.531 -13.039 1 98.69 44 GLU B N 1
ATOM 3412 C CA . GLU B 1 44 ? 17.859 -5.551 -12.086 1 98.69 44 GLU B CA 1
ATOM 3413 C C . GLU B 1 44 ? 18.203 -4.934 -10.734 1 98.69 44 GLU B C 1
ATOM 3415 O O . GLU B 1 44 ? 19.109 -4.102 -10.641 1 98.69 44 GLU B O 1
ATOM 3420 N N . GLY B 1 45 ? 17.484 -5.328 -9.711 1 98.81 45 GLY B N 1
ATOM 3421 C CA . GLY B 1 45 ? 17.734 -4.77 -8.391 1 98.81 45 GLY B CA 1
ATOM 3422 C C . GLY B 1 45 ? 17.672 -5.809 -7.281 1 98.81 45 GLY B C 1
ATOM 3423 O O . GLY B 1 45 ? 17.094 -6.879 -7.457 1 98.81 45 GLY B O 1
ATOM 3424 N N . ALA B 1 46 ? 18.375 -5.562 -6.234 1 98.81 46 ALA B N 1
ATOM 3425 C CA . ALA B 1 46 ? 18.359 -6.352 -5.008 1 98.81 46 ALA B CA 1
ATOM 3426 C C . ALA B 1 46 ? 18.438 -5.457 -3.775 1 98.81 46 ALA B C 1
ATOM 3428 O O . ALA B 1 46 ? 19.016 -4.367 -3.826 1 98.81 46 ALA B O 1
ATOM 3429 N N . ALA B 1 47 ? 17.859 -5.84 -2.725 1 98.88 47 ALA B N 1
ATOM 3430 C CA . ALA B 1 47 ? 17.938 -5.168 -1.432 1 98.88 47 ALA B CA 1
ATOM 3431 C C . ALA B 1 47 ? 17.844 -6.168 -0.284 1 98.88 47 ALA B C 1
ATOM 3433 O O . ALA B 1 47 ? 17.266 -7.242 -0.429 1 98.88 47 ALA B O 1
ATOM 3434 N N . GLY B 1 48 ? 18.453 -5.828 0.864 1 98.75 48 GLY B N 1
ATOM 3435 C CA . GLY B 1 48 ? 18.406 -6.66 2.057 1 98.75 48 GLY B CA 1
ATOM 3436 C C . GLY B 1 48 ? 19.484 -7.723 2.1 1 98.75 48 GLY B C 1
ATOM 3437 O O . GLY B 1 48 ? 20.547 -7.555 1.511 1 98.75 48 GLY B O 1
ATOM 3438 N N . VAL B 1 49 ? 19.172 -8.805 2.889 1 98.69 49 VAL B N 1
ATOM 3439 C CA . VAL B 1 49 ? 20.172 -9.844 3.148 1 98.69 49 VAL B CA 1
ATOM 3440 C C . VAL B 1 49 ? 19.594 -11.211 2.773 1 98.69 49 VAL B C 1
ATOM 3442 O O . VAL B 1 49 ? 18.375 -11.375 2.689 1 98.69 49 VAL B O 1
ATOM 3445 N N . ARG B 1 50 ? 20.438 -12.141 2.562 1 98.56 50 ARG B N 1
ATOM 3446 C CA . ARG B 1 50 ? 20.031 -13.5 2.199 1 98.56 50 ARG B CA 1
ATOM 3447 C C . ARG B 1 50 ? 19.453 -14.242 3.398 1 98.56 50 ARG B C 1
ATOM 3449 O O . ARG B 1 50 ? 18.625 -15.141 3.236 1 98.56 50 ARG B O 1
ATOM 3456 N N . GLU B 1 51 ? 19.938 -13.844 4.52 1 98.38 51 GLU B N 1
ATOM 3457 C CA . GLU B 1 51 ? 19.484 -14.422 5.781 1 98.38 51 GLU B CA 1
ATOM 3458 C C . GLU B 1 51 ? 19.484 -13.375 6.895 1 98.38 51 GLU B C 1
ATOM 3460 O O . GLU B 1 51 ? 20.531 -12.781 7.195 1 98.38 51 GLU B O 1
ATOM 3465 N N . ILE B 1 52 ? 18.281 -13.219 7.496 1 97.12 52 ILE B N 1
ATOM 3466 C CA . ILE B 1 52 ? 18.203 -12.242 8.578 1 97.12 52 ILE B CA 1
ATOM 3467 C C . ILE B 1 52 ? 19.172 -12.625 9.688 1 97.12 52 ILE B C 1
ATOM 3469 O O . ILE B 1 52 ? 19.344 -13.805 10 1 97.12 52 ILE B O 1
ATOM 3473 N N . GLY B 1 53 ? 19.781 -11.617 10.32 1 95.88 53 GLY B N 1
ATOM 3474 C CA . GLY B 1 53 ? 20.766 -11.852 11.359 1 95.88 53 GLY B CA 1
ATOM 3475 C C . GLY B 1 53 ? 22.172 -12 10.828 1 95.88 53 GLY B C 1
ATOM 3476 O O . GLY B 1 53 ? 23.141 -11.969 11.586 1 95.88 53 GLY B O 1
ATOM 3477 N N . LYS B 1 54 ? 22.312 -12.266 9.531 1 96.88 54 LYS B N 1
ATOM 3478 C CA . LYS B 1 54 ? 23.625 -12.297 8.875 1 96.88 54 LYS B CA 1
ATOM 3479 C C . LYS B 1 54 ? 23.828 -11.055 8.008 1 96.88 54 LYS B C 1
ATOM 3481 O O . LYS B 1 54 ? 22.891 -10.281 7.789 1 96.88 54 LYS B O 1
ATOM 3486 N N . GLU B 1 55 ? 25.047 -10.867 7.492 1 96.62 55 GLU B N 1
ATOM 3487 C CA . GLU B 1 55 ? 25.391 -9.641 6.793 1 96.62 55 GLU B CA 1
ATOM 3488 C C . GLU B 1 55 ? 25.484 -9.867 5.285 1 96.62 55 GLU B C 1
ATOM 3490 O O . GLU B 1 55 ? 25.609 -8.906 4.516 1 96.62 55 GLU B O 1
ATOM 3495 N N . THR B 1 56 ? 25.359 -11.102 4.863 1 98.38 56 THR B N 1
ATOM 3496 C CA . THR B 1 56 ? 25.484 -11.375 3.434 1 98.38 56 THR B CA 1
ATOM 3497 C C . THR B 1 56 ? 24.344 -10.742 2.658 1 98.38 56 THR B C 1
ATOM 3499 O O . THR B 1 56 ? 23.188 -11.117 2.846 1 98.38 56 THR B O 1
ATOM 3502 N N . PRO B 1 57 ? 24.625 -9.789 1.809 1 98.5 57 PRO B N 1
ATOM 3503 C CA . PRO B 1 57 ? 23.562 -9.078 1.097 1 98.5 57 PRO B CA 1
ATOM 3504 C C . PRO B 1 57 ? 22.891 -9.945 0.027 1 98.5 57 PRO B C 1
ATOM 3506 O O . PRO B 1 57 ? 23.516 -10.867 -0.505 1 98.5 57 PRO B O 1
ATOM 3509 N N . MET B 1 58 ? 21.641 -9.727 -0.261 1 98.62 58 MET B N 1
ATOM 3510 C CA . MET B 1 58 ? 21.031 -10.164 -1.515 1 98.62 58 MET B CA 1
ATOM 3511 C C . MET B 1 58 ? 21.781 -9.578 -2.711 1 98.62 58 MET B C 1
ATOM 3513 O O . MET B 1 58 ? 22.156 -8.406 -2.699 1 98.62 58 MET B O 1
ATOM 3517 N N . THR B 1 59 ? 21.938 -10.297 -3.654 1 98.81 59 THR B N 1
ATOM 3518 C CA . THR B 1 59 ? 22.469 -9.859 -4.938 1 98.81 59 THR B CA 1
ATOM 3519 C C . THR B 1 59 ? 21.625 -10.375 -6.09 1 98.81 59 THR B C 1
ATOM 3521 O O . THR B 1 59 ? 20.812 -11.289 -5.91 1 98.81 59 THR B O 1
ATOM 3524 N N . THR B 1 60 ? 21.766 -9.805 -7.262 1 98.62 60 THR B N 1
ATOM 3525 C CA . THR B 1 60 ? 20.906 -10.125 -8.391 1 98.62 60 THR B CA 1
ATOM 3526 C C . THR B 1 60 ? 21.125 -11.562 -8.852 1 98.62 60 THR B C 1
ATOM 3528 O O . THR B 1 60 ? 20.312 -12.117 -9.594 1 98.62 60 THR B O 1
ATOM 3531 N N . ASP B 1 61 ? 22.172 -12.234 -8.391 1 98.5 61 ASP B N 1
ATOM 3532 C CA . ASP B 1 61 ? 22.422 -13.625 -8.781 1 98.5 61 ASP B CA 1
ATOM 3533 C C . ASP B 1 61 ? 22.047 -14.586 -7.648 1 98.5 61 ASP B C 1
ATOM 3535 O O . ASP B 1 61 ? 22.375 -15.773 -7.711 1 98.5 61 ASP B O 1
ATOM 3539 N N . THR B 1 62 ? 21.453 -14.016 -6.613 1 98.88 62 THR B N 1
ATOM 3540 C CA . THR B 1 62 ? 20.953 -14.867 -5.539 1 98.88 62 THR B CA 1
ATOM 3541 C C . THR B 1 62 ? 20.031 -15.945 -6.086 1 98.88 62 THR B C 1
ATOM 3543 O O . THR B 1 62 ? 19.25 -15.703 -7.012 1 98.88 62 THR B O 1
ATOM 3546 N N . VAL B 1 63 ? 20.188 -17.203 -5.473 1 98.88 63 VAL B N 1
ATOM 3547 C CA . VAL B 1 63 ? 19.422 -18.359 -5.934 1 98.88 63 VAL B CA 1
ATOM 3548 C C . VAL B 1 63 ? 18.219 -18.578 -5.02 1 98.88 63 VAL B C 1
ATOM 3550 O O . VAL B 1 63 ? 18.328 -18.5 -3.797 1 98.88 63 VAL B O 1
ATOM 3553 N N . PHE B 1 64 ? 17.062 -18.859 -5.664 1 98.88 64 PHE B N 1
ATOM 3554 C CA . PHE B 1 64 ? 15.797 -19 -4.957 1 98.88 64 PHE B CA 1
ATOM 3555 C C . PHE B 1 64 ? 15.195 -20.375 -5.191 1 98.88 64 PHE B C 1
ATOM 3557 O O . PHE B 1 64 ? 15.359 -20.953 -6.27 1 98.88 64 PHE B O 1
ATOM 3564 N N . ALA B 1 65 ? 14.531 -20.969 -4.133 1 98.75 65 ALA B N 1
ATOM 3565 C CA . ALA B 1 65 ? 13.539 -22 -4.41 1 98.75 65 ALA B CA 1
ATOM 3566 C C . ALA B 1 65 ? 12.352 -21.422 -5.176 1 98.75 65 ALA B C 1
ATOM 3568 O O . ALA B 1 65 ? 11.688 -20.5 -4.703 1 98.75 65 ALA B O 1
ATOM 3569 N N . LEU B 1 66 ? 12.055 -21.938 -6.32 1 98.69 66 LEU B N 1
ATOM 3570 C CA . LEU B 1 66 ? 11.109 -21.328 -7.238 1 98.69 66 LEU B CA 1
ATOM 3571 C C . LEU B 1 66 ? 9.68 -21.719 -6.898 1 98.69 66 LEU B C 1
ATOM 3573 O O . LEU B 1 66 ? 8.727 -21.047 -7.297 1 98.69 66 LEU B O 1
ATOM 3577 N N . PHE B 1 67 ? 9.586 -22.828 -6.254 1 98.44 67 PHE B N 1
ATOM 3578 C CA . PHE B 1 67 ? 8.258 -23.359 -5.973 1 98.44 67 PHE B CA 1
ATOM 3579 C C . PHE B 1 67 ? 7.375 -23.297 -7.211 1 98.44 67 PHE B C 1
ATOM 3581 O O . PHE B 1 67 ? 7.789 -23.703 -8.297 1 98.44 67 PHE B O 1
ATOM 3588 N N . SER B 1 68 ? 6.188 -22.891 -7.141 1 98.56 68 SER B N 1
ATOM 3589 C CA . SER B 1 68 ? 5.184 -23.031 -8.188 1 98.56 68 SER B CA 1
ATOM 3590 C C . SER B 1 68 ? 5.551 -22.219 -9.422 1 98.56 68 SER B C 1
ATOM 3592 O O . SER B 1 68 ? 4.934 -22.359 -10.477 1 98.56 68 SER B O 1
ATOM 3594 N N . THR B 1 69 ? 6.523 -21.328 -9.398 1 98.69 69 THR B N 1
ATOM 3595 C CA . THR B 1 69 ? 6.949 -20.703 -10.648 1 98.69 69 THR B CA 1
ATOM 3596 C C . THR B 1 69 ? 7.605 -21.734 -11.57 1 98.69 69 THR B C 1
ATOM 3598 O O . THR B 1 69 ? 7.82 -21.469 -12.75 1 98.69 69 THR B O 1
ATOM 3601 N N . THR B 1 70 ? 7.84 -22.922 -11.102 1 98.81 70 THR B N 1
ATOM 3602 C CA . THR B 1 70 ? 8.312 -24.078 -11.875 1 98.81 70 THR B CA 1
ATOM 3603 C C . THR B 1 70 ? 7.27 -24.484 -12.906 1 98.81 70 THR B C 1
ATOM 3605 O O . THR B 1 70 ? 7.621 -24.922 -14.008 1 98.81 70 THR B O 1
ATOM 3608 N N . LYS B 1 71 ? 6.012 -24.281 -12.625 1 98.81 71 LYS B N 1
ATOM 3609 C CA . LYS B 1 71 ? 4.898 -24.828 -13.406 1 98.81 71 LYS B CA 1
ATOM 3610 C C . LYS B 1 71 ? 4.969 -24.359 -14.852 1 98.81 71 LYS B C 1
ATOM 3612 O O . LYS B 1 71 ? 4.699 -25.125 -15.773 1 98.81 71 LYS B O 1
ATOM 3617 N N . ALA B 1 72 ? 5.316 -23.125 -15.023 1 98.62 72 ALA B N 1
ATOM 3618 C CA . ALA B 1 72 ? 5.332 -22.578 -16.375 1 98.62 72 ALA B CA 1
ATOM 3619 C C . ALA B 1 72 ? 6.367 -23.297 -17.25 1 98.62 72 ALA B C 1
ATOM 3621 O O . ALA B 1 72 ? 6.152 -23.484 -18.438 1 98.62 72 ALA B O 1
ATOM 3622 N N . ILE B 1 73 ? 7.438 -23.672 -16.656 1 98.81 73 ILE B N 1
ATOM 3623 C CA . ILE B 1 73 ? 8.492 -24.359 -17.406 1 98.81 73 ILE B CA 1
ATOM 3624 C C . ILE B 1 73 ? 8.031 -25.781 -17.75 1 98.81 73 ILE B C 1
ATOM 3626 O O . ILE B 1 73 ? 8.195 -26.234 -18.891 1 98.81 73 ILE B O 1
ATOM 3630 N N . THR B 1 74 ? 7.391 -26.422 -16.828 1 98.88 74 THR B N 1
ATOM 3631 C CA . THR B 1 74 ? 6.832 -27.75 -17.078 1 98.88 74 THR B CA 1
ATOM 3632 C C . THR B 1 74 ? 5.773 -27.688 -18.172 1 98.88 74 THR B C 1
ATOM 3634 O O . THR B 1 74 ? 5.785 -28.5 -19.094 1 98.88 74 THR B O 1
ATOM 3637 N N . GLY B 1 75 ? 4.875 -26.719 -18.016 1 98.62 75 GLY B N 1
ATOM 3638 C CA . GLY B 1 75 ? 3.85 -26.547 -19.031 1 98.62 75 GLY B CA 1
ATOM 3639 C C . GLY B 1 75 ? 4.414 -26.281 -20.422 1 98.62 75 GLY B C 1
ATOM 3640 O O . GLY B 1 75 ? 3.877 -26.75 -21.422 1 98.62 75 GLY B O 1
ATOM 3641 N N . THR B 1 76 ? 5.496 -25.578 -20.469 1 98.75 76 THR B N 1
ATOM 3642 C CA . THR B 1 76 ? 6.148 -25.281 -21.734 1 98.75 76 THR B CA 1
ATOM 3643 C C . THR B 1 76 ? 6.691 -26.547 -22.375 1 98.75 76 THR B C 1
ATOM 3645 O O . THR B 1 76 ? 6.516 -26.766 -23.578 1 98.75 76 THR B O 1
ATOM 3648 N N . VAL B 1 77 ? 7.34 -27.406 -21.641 1 98.75 77 VAL B N 1
ATOM 3649 C CA . VAL B 1 77 ? 7.832 -28.672 -22.172 1 98.75 77 VAL B CA 1
ATOM 3650 C C . VAL B 1 77 ? 6.664 -29.484 -22.719 1 98.75 77 VAL B C 1
ATOM 3652 O O . VAL B 1 77 ? 6.75 -30.031 -23.812 1 98.75 77 VAL B O 1
ATOM 3655 N N . LEU B 1 78 ? 5.609 -29.516 -21.938 1 98.81 78 LEU B N 1
ATOM 3656 C CA . LEU B 1 78 ? 4.449 -30.281 -22.391 1 98.81 78 LEU B CA 1
ATOM 3657 C C . LEU B 1 78 ? 3.92 -29.719 -23.719 1 98.81 78 LEU B C 1
ATOM 3659 O O . LEU B 1 78 ? 3.604 -30.469 -24.625 1 98.81 78 LEU B O 1
ATOM 3663 N N . MET B 1 79 ? 3.859 -28.422 -23.797 1 98.69 79 MET B N 1
ATOM 3664 C CA . MET B 1 79 ? 3.305 -27.797 -25 1 98.69 79 MET B CA 1
ATOM 3665 C C . MET B 1 79 ? 4.238 -27.984 -26.188 1 98.69 79 MET B C 1
ATOM 3667 O O . MET B 1 79 ? 3.791 -28.031 -27.344 1 98.69 79 MET B O 1
ATOM 3671 N N . GLN B 1 80 ? 5.539 -28.156 -25.953 1 98.69 80 GLN B N 1
ATOM 3672 C CA . GLN B 1 80 ? 6.438 -28.594 -27.016 1 98.69 80 GLN B CA 1
ATOM 3673 C C . GLN B 1 80 ? 6.023 -29.969 -27.547 1 98.69 80 GLN B C 1
ATOM 3675 O O . GLN B 1 80 ? 5.977 -30.188 -28.766 1 98.69 80 GLN B O 1
ATOM 3680 N N . LEU B 1 81 ? 5.758 -30.828 -26.703 1 98.69 81 LEU B N 1
ATOM 3681 C CA . LEU B 1 81 ? 5.367 -32.188 -27.094 1 98.69 81 LEU B CA 1
ATOM 3682 C C . LEU B 1 81 ? 4.039 -32.156 -27.844 1 98.69 81 LEU B C 1
ATOM 3684 O O . LEU B 1 81 ? 3.822 -32.969 -28.75 1 98.69 81 LEU B O 1
ATOM 3688 N N . VAL B 1 82 ? 3.176 -31.25 -27.453 1 98.56 82 VAL B N 1
ATOM 3689 C CA . VAL B 1 82 ? 1.907 -31.078 -28.156 1 98.56 82 VAL B CA 1
ATOM 3690 C C . VAL B 1 82 ? 2.166 -30.594 -29.578 1 98.56 82 VAL B C 1
ATOM 3692 O O . VAL B 1 82 ? 1.647 -31.172 -30.547 1 98.56 82 VAL B O 1
ATOM 3695 N N . GLN B 1 83 ? 2.963 -29.531 -29.703 1 97.81 83 GLN B N 1
ATOM 3696 C CA . GLN B 1 83 ? 3.191 -29 -31.031 1 97.81 83 GLN B CA 1
ATOM 3697 C C . GLN B 1 83 ? 3.975 -29.984 -31.891 1 97.81 83 GLN B C 1
ATOM 3699 O O . GLN B 1 83 ? 3.932 -29.922 -33.125 1 97.81 83 GLN B O 1
ATOM 3704 N N . GLU B 1 84 ? 4.691 -30.984 -31.297 1 98 84 GLU B N 1
ATOM 3705 C CA . GLU B 1 84 ? 5.418 -32.031 -32 1 98 84 GLU B CA 1
ATOM 3706 C C . GLU B 1 84 ? 4.504 -33.219 -32.344 1 98 84 GLU B C 1
ATOM 3708 O O . GLU B 1 84 ? 4.918 -34.156 -33 1 98 84 GLU B O 1
ATOM 3713 N N . GLY B 1 85 ? 3.312 -33.188 -31.812 1 97.88 85 GLY B N 1
ATOM 3714 C CA . GLY B 1 85 ? 2.357 -34.25 -32.062 1 97.88 85 GLY B CA 1
ATOM 3715 C C . GLY B 1 85 ? 2.617 -35.5 -31.234 1 97.88 85 GLY B C 1
ATOM 3716 O O . GLY B 1 85 ? 2.039 -36.562 -31.484 1 97.88 85 GLY B O 1
ATOM 3717 N N . LYS B 1 86 ? 3.428 -35.406 -30.266 1 98.44 86 LYS B N 1
ATOM 3718 C CA . LYS B 1 86 ? 3.779 -36.531 -29.422 1 98.44 86 LYS B CA 1
ATOM 3719 C C . LYS B 1 86 ? 2.727 -36.781 -28.344 1 98.44 86 LYS B C 1
ATOM 3721 O O . LYS B 1 86 ? 2.604 -37.906 -27.828 1 98.44 86 LYS B O 1
ATOM 3726 N N . VAL B 1 87 ? 2.076 -35.719 -27.984 1 98.31 87 VAL B N 1
ATOM 3727 C CA . VAL B 1 87 ? 0.965 -35.812 -27.047 1 98.31 87 VAL B CA 1
ATOM 3728 C C . VAL B 1 87 ? -0.178 -34.906 -27.516 1 98.31 87 VAL B C 1
ATOM 3730 O O . VAL B 1 87 ? 0.039 -33.969 -28.281 1 98.31 87 VAL B O 1
ATOM 3733 N N . ARG B 1 88 ? -1.388 -35.25 -27.125 1 98.31 88 ARG B N 1
ATOM 3734 C CA . ARG B 1 88 ? -2.553 -34.375 -27.328 1 98.31 88 ARG B CA 1
ATOM 3735 C C . ARG B 1 88 ? -3.137 -33.938 -25.984 1 98.31 88 ARG B C 1
ATOM 3737 O O . ARG B 1 88 ? -3.189 -34.719 -25.031 1 98.31 88 ARG B O 1
ATOM 3744 N N . LEU B 1 89 ? -3.596 -32.75 -25.969 1 98.44 89 LEU B N 1
ATOM 3745 C CA . LEU B 1 89 ? -4.16 -32.219 -24.734 1 98.44 89 LEU B CA 1
ATOM 3746 C C . LEU B 1 89 ? -5.359 -33.031 -24.281 1 98.44 89 LEU B C 1
ATOM 3748 O O . LEU B 1 89 ? -5.613 -33.188 -23.078 1 98.44 89 LEU B O 1
ATOM 3752 N N . ASP B 1 90 ? -6.055 -33.625 -25.172 1 98.19 90 ASP B N 1
ATOM 3753 C CA . ASP B 1 90 ? -7.25 -34.375 -24.828 1 98.19 90 ASP B CA 1
ATOM 3754 C C . ASP B 1 90 ? -6.898 -35.812 -24.5 1 98.19 90 ASP B C 1
ATOM 3756 O O . ASP B 1 90 ? -7.773 -36.625 -24.125 1 98.19 90 ASP B O 1
ATOM 3760 N N . ASP B 1 91 ? -5.641 -36.219 -24.578 1 98.62 91 ASP B N 1
ATOM 3761 C CA . ASP B 1 91 ? -5.246 -37.594 -24.219 1 98.62 91 ASP B CA 1
ATOM 3762 C C . ASP B 1 91 ? -5.562 -37.875 -22.75 1 98.62 91 ASP B C 1
ATOM 3764 O O . ASP B 1 91 ? -5.344 -37 -21.891 1 98.62 91 ASP B O 1
ATOM 3768 N N . PRO B 1 92 ? -6.117 -39.031 -22.469 1 98.69 92 PRO B N 1
ATOM 3769 C CA . PRO B 1 92 ? -6.125 -39.438 -21.062 1 98.69 92 PRO B CA 1
ATOM 3770 C C . PRO B 1 92 ? -4.719 -39.625 -20.484 1 98.69 92 PRO B C 1
ATOM 3772 O O . PRO B 1 92 ? -3.85 -40.188 -21.141 1 98.69 92 PRO B O 1
ATOM 3775 N N . VAL B 1 93 ? -4.543 -39.156 -19.344 1 98.81 93 VAL B N 1
ATOM 3776 C CA . VAL B 1 93 ? -3.227 -39.188 -18.703 1 98.81 93 VAL B CA 1
ATOM 3777 C C . VAL B 1 93 ? -2.785 -40.625 -18.469 1 98.81 93 VAL B C 1
ATOM 3779 O O . VAL B 1 93 ? -1.599 -40.938 -18.578 1 98.81 93 VAL B O 1
ATOM 3782 N N . ARG B 1 94 ? -3.727 -41.531 -18.25 1 98.44 94 ARG B N 1
ATOM 3783 C CA . ARG B 1 94 ? -3.438 -42.938 -17.938 1 98.44 94 ARG B CA 1
ATOM 3784 C C . ARG B 1 94 ? -2.682 -43.594 -19.094 1 98.44 94 ARG B C 1
ATOM 3786 O O . ARG B 1 94 ? -2.025 -44.625 -18.891 1 98.44 94 ARG B O 1
ATOM 3793 N N . LYS B 1 95 ? -2.789 -43 -20.25 1 98.19 95 LYS B N 1
ATOM 3794 C CA . LYS B 1 95 ? -2.041 -43.5 -21.406 1 98.19 95 LYS B CA 1
ATOM 3795 C C . LYS B 1 95 ? -0.538 -43.406 -21.156 1 98.19 95 LYS B C 1
ATOM 3797 O O . LYS B 1 95 ? 0.23 -44.219 -21.688 1 98.19 95 LYS B O 1
ATOM 3802 N N . TYR B 1 96 ? -0.155 -42.5 -20.406 1 98.56 96 TYR B N 1
ATOM 3803 C CA . TYR B 1 96 ? 1.26 -42.219 -20.188 1 98.56 96 TYR B CA 1
ATOM 3804 C C . TYR B 1 96 ? 1.684 -42.594 -18.766 1 98.56 96 TYR B C 1
ATOM 3806 O O . TYR B 1 96 ? 2.789 -43.094 -18.562 1 98.56 96 TYR B O 1
ATOM 3814 N N . VAL B 1 97 ? 0.884 -42.312 -17.875 1 98.62 97 VAL B N 1
ATOM 3815 C CA . VAL B 1 97 ? 1.132 -42.562 -16.453 1 98.62 97 VAL B CA 1
ATOM 3816 C C . VAL B 1 97 ? -0.031 -43.344 -15.852 1 98.62 97 VAL B C 1
ATOM 3818 O O . VAL B 1 97 ? -0.911 -42.781 -15.211 1 98.62 97 VAL B O 1
ATOM 3821 N N . PRO B 1 98 ? -0.014 -44.594 -15.945 1 98.44 98 PRO B N 1
ATOM 3822 C CA . PRO B 1 98 ? -1.167 -45.406 -15.57 1 98.44 98 PRO B CA 1
ATOM 3823 C C . PRO B 1 98 ? -1.519 -45.281 -14.094 1 98.44 98 PRO B C 1
ATOM 3825 O O . PRO B 1 98 ? -2.666 -45.531 -13.703 1 98.44 98 PRO B O 1
ATOM 3828 N N . GLU B 1 99 ? -0.577 -44.906 -13.242 1 98.38 99 GLU B N 1
ATOM 3829 C CA . GLU B 1 99 ? -0.798 -44.812 -11.805 1 98.38 99 GLU B CA 1
ATOM 3830 C C . GLU B 1 99 ? -1.913 -43.812 -11.492 1 98.38 99 GLU B C 1
ATOM 3832 O O . GLU B 1 99 ? -2.559 -43.906 -10.445 1 98.38 99 GLU B O 1
ATOM 3837 N N . ILE B 1 100 ? -2.145 -42.906 -12.391 1 98.56 100 ILE B N 1
ATOM 3838 C CA . ILE B 1 100 ? -3.137 -41.875 -12.117 1 98.56 100 ILE B CA 1
ATOM 3839 C C . ILE B 1 100 ? -4.523 -42.5 -12.031 1 98.56 100 ILE B C 1
ATOM 3841 O O . ILE B 1 100 ? -5.445 -41.938 -11.453 1 98.56 100 ILE B O 1
ATOM 3845 N N . SER B 1 101 ? -4.742 -43.688 -12.594 1 97.44 101 SER B N 1
ATOM 3846 C CA . SER B 1 101 ? -6.031 -44.375 -12.578 1 97.44 101 SER B CA 1
ATOM 3847 C C . SER B 1 101 ? -6.387 -44.844 -11.18 1 97.44 101 SER B C 1
ATOM 3849 O O . SER B 1 101 ? -7.535 -45.219 -10.922 1 97.44 101 SER B O 1
ATOM 3851 N N . GLU B 1 102 ? -5.398 -44.844 -10.312 1 97.38 102 GLU B N 1
ATOM 3852 C CA . GLU B 1 102 ? -5.637 -45.281 -8.945 1 97.38 102 GLU B CA 1
ATOM 3853 C C . GLU B 1 102 ? -6.234 -44.188 -8.094 1 97.38 102 GLU B C 1
ATOM 3855 O O . GLU B 1 102 ? -6.727 -44.438 -6.992 1 97.38 102 GLU B O 1
ATOM 3860 N N . ILE B 1 103 ? -6.141 -43.031 -8.547 1 98.5 103 ILE B N 1
ATOM 3861 C CA . ILE B 1 103 ? -6.629 -41.875 -7.781 1 98.5 103 ILE B CA 1
ATOM 3862 C C . ILE B 1 103 ? -8.156 -41.844 -7.824 1 98.5 103 ILE B C 1
ATOM 3864 O O . ILE B 1 103 ? -8.75 -41.938 -8.898 1 98.5 103 ILE B O 1
ATOM 3868 N N . LYS B 1 104 ? -8.797 -41.688 -6.688 1 98.56 104 LYS B N 1
ATOM 3869 C CA . LYS B 1 104 ? -10.25 -41.719 -6.566 1 98.56 104 LYS B CA 1
ATOM 3870 C C . LYS B 1 104 ? -10.797 -40.344 -6.188 1 98.56 104 LYS B C 1
ATOM 3872 O O . LYS B 1 104 ? -10.031 -39.438 -5.832 1 98.56 104 LYS B O 1
ATOM 3877 N N . VAL B 1 105 ? -12.078 -40.156 -6.355 1 98.75 105 VAL B N 1
ATOM 3878 C CA . VAL B 1 105 ? -12.789 -38.938 -5.992 1 98.75 105 VAL B CA 1
ATOM 3879 C C . VAL B 1 105 ? -13.266 -39.031 -4.543 1 98.75 105 VAL B C 1
ATOM 3881 O O . VAL B 1 105 ? -13.836 -40.031 -4.133 1 98.75 105 VAL B O 1
ATOM 3884 N N . LEU B 1 106 ? -13.055 -38.031 -3.854 1 98.81 106 LEU B N 1
ATOM 3885 C CA . LEU B 1 106 ? -13.477 -37.969 -2.461 1 98.81 106 LEU B CA 1
ATOM 3886 C C . LEU B 1 106 ? -14.945 -37.562 -2.359 1 98.81 106 LEU B C 1
ATOM 3888 O O . LEU B 1 106 ? -15.375 -36.562 -2.947 1 98.81 106 LEU B O 1
ATOM 3892 N N . GLU B 1 107 ? -15.695 -38.344 -1.698 1 98.06 107 GLU B N 1
ATOM 3893 C CA . GLU B 1 107 ? -17.094 -38.062 -1.436 1 98.06 107 GLU B CA 1
ATOM 3894 C C . GLU B 1 107 ? -17.344 -37.812 0.048 1 98.06 107 GLU B C 1
ATOM 3896 O O . GLU B 1 107 ? -18.312 -38.281 0.62 1 98.06 107 GLU B O 1
ATOM 3901 N N . GLY B 1 108 ? -16.359 -37.156 0.594 1 97.88 108 GLY B N 1
ATOM 3902 C CA . GLY B 1 108 ? -16.469 -36.844 2.008 1 97.88 108 GLY B CA 1
ATOM 3903 C C . GLY B 1 108 ? -15.773 -37.844 2.906 1 97.88 108 GLY B C 1
ATOM 3904 O O . GLY B 1 108 ? -14.891 -38.594 2.459 1 97.88 108 GLY B O 1
ATOM 3905 N N . PHE B 1 109 ? -16.125 -37.781 4.152 1 98 109 PHE B N 1
ATOM 3906 C CA . PHE B 1 109 ? -15.539 -38.656 5.164 1 98 109 PHE B CA 1
ATOM 3907 C C . PHE B 1 109 ? -16.625 -39.344 5.992 1 98 109 PHE B C 1
ATOM 3909 O O . PHE B 1 109 ? -17.703 -38.75 6.203 1 98 109 PHE B O 1
ATOM 3916 N N . ASP B 1 110 ? -16.344 -40.469 6.453 1 97.31 110 ASP B N 1
ATOM 3917 C CA . ASP B 1 110 ? -17.312 -41.156 7.312 1 97.31 110 ASP B CA 1
ATOM 3918 C C . ASP B 1 110 ? -17.156 -40.719 8.766 1 97.31 110 ASP B C 1
ATOM 3920 O O . ASP B 1 110 ? -16.375 -39.812 9.07 1 97.31 110 ASP B O 1
ATOM 3924 N N . ALA B 1 111 ? -17.922 -41.344 9.672 1 95.19 111 ALA B N 1
ATOM 3925 C CA . ALA B 1 111 ? -18.016 -40.969 11.078 1 95.19 111 ALA B CA 1
ATOM 3926 C C . ALA B 1 111 ? -16.688 -41.188 11.789 1 95.19 111 ALA B C 1
ATOM 3928 O O . ALA B 1 111 ? -16.391 -40.531 12.797 1 95.19 111 ALA B O 1
ATOM 3929 N N . ASP B 1 112 ? -15.891 -42.125 11.172 1 96.19 112 ASP B N 1
ATOM 3930 C CA . ASP B 1 112 ? -14.609 -42.469 11.766 1 96.19 112 ASP B CA 1
ATOM 3931 C C . ASP B 1 112 ? -13.477 -41.625 11.156 1 96.19 112 ASP B C 1
ATOM 3933 O O . ASP B 1 112 ? -12.305 -41.844 11.477 1 96.19 112 ASP B O 1
ATOM 3937 N N . GLY B 1 113 ? -13.758 -40.781 10.273 1 96.19 113 GLY B N 1
ATOM 3938 C CA . GLY B 1 113 ? -12.781 -39.906 9.648 1 96.19 113 GLY B CA 1
ATOM 3939 C C . GLY B 1 113 ? -12.094 -40.531 8.453 1 96.19 113 GLY B C 1
ATOM 3940 O O . GLY B 1 113 ? -11.109 -40 7.938 1 96.19 113 GLY B O 1
ATOM 3941 N N . GLN B 1 114 ? -12.617 -41.656 8.055 1 97.62 114 GLN B N 1
ATOM 3942 C CA . GLN B 1 114 ? -12.047 -42.312 6.875 1 97.62 114 GLN B CA 1
ATOM 3943 C C . GLN B 1 114 ? -12.695 -41.781 5.598 1 97.62 114 GLN B C 1
ATOM 3945 O O . GLN B 1 114 ? -13.906 -41.531 5.559 1 97.62 114 GLN B O 1
ATOM 3950 N N . PRO B 1 115 ? -11.883 -41.625 4.613 1 98.5 115 PRO B N 1
ATOM 3951 C CA . PRO B 1 115 ? -12.438 -41.062 3.379 1 98.5 115 PRO B CA 1
ATOM 3952 C C . PRO B 1 115 ? -13.391 -42.031 2.668 1 98.5 115 PRO B C 1
ATOM 3954 O O . PRO B 1 115 ? -13.156 -43.219 2.648 1 98.5 115 PRO B O 1
ATOM 3957 N N . LYS B 1 116 ? -14.547 -41.406 2.203 1 98.5 116 LYS B N 1
ATOM 3958 C CA . LYS B 1 116 ? -15.43 -42.094 1.25 1 98.5 116 LYS B CA 1
ATOM 3959 C C . LYS B 1 116 ? -15.016 -41.781 -0.188 1 98.5 116 LYS B C 1
ATOM 3961 O O . LYS B 1 116 ? -14.945 -40.625 -0.592 1 98.5 116 LYS B O 1
ATOM 3966 N N . LEU B 1 117 ? -14.727 -42.844 -0.868 1 98.44 117 LEU B N 1
ATOM 3967 C CA . LEU B 1 117 ? -14.133 -42.688 -2.188 1 98.44 117 LEU B CA 1
ATOM 3968 C C . LEU B 1 117 ? -14.992 -43.344 -3.262 1 98.44 117 LEU B C 1
ATOM 3970 O O . LEU B 1 117 ? -15.695 -44.312 -2.99 1 98.44 117 LEU B O 1
ATOM 3974 N N . ARG B 1 118 ? -14.961 -42.844 -4.484 1 98.19 118 ARG B N 1
ATOM 3975 C CA . ARG B 1 118 ? -15.531 -43.469 -5.68 1 98.19 118 ARG B CA 1
ATOM 3976 C C . ARG B 1 118 ? -14.586 -43.312 -6.867 1 98.19 118 ARG B C 1
ATOM 3978 O O . ARG B 1 118 ? -13.688 -42.469 -6.855 1 98.19 118 ARG B O 1
ATOM 3985 N N . GLU B 1 119 ? -14.812 -44.125 -7.824 1 98.06 119 GLU B N 1
ATOM 3986 C CA . GLU B 1 119 ? -14.086 -44 -9.086 1 98.06 119 GLU B CA 1
ATOM 3987 C C . GLU B 1 119 ? -14.5 -42.719 -9.828 1 98.06 119 GLU B C 1
ATOM 3989 O O . GLU B 1 119 ? -15.672 -42.344 -9.836 1 98.06 119 GLU B O 1
ATOM 3994 N N . PRO B 1 120 ? -13.492 -42.094 -10.391 1 98.25 120 PRO B N 1
ATOM 3995 C CA . PRO B 1 120 ? -13.906 -41 -11.289 1 98.25 120 PRO B CA 1
ATOM 3996 C C . PRO B 1 120 ? -14.75 -41.5 -12.461 1 98.25 120 PRO B C 1
ATOM 3998 O O . PRO B 1 120 ? -14.57 -42.625 -12.922 1 98.25 120 PRO B O 1
ATOM 4001 N N . ARG B 1 121 ? -15.789 -40.719 -12.945 1 96.62 121 ARG B N 1
ATOM 4002 C CA . ARG B 1 121 ? -16.641 -41.062 -14.078 1 96.62 121 ARG B CA 1
ATOM 4003 C C . ARG B 1 121 ? -15.969 -40.688 -15.398 1 96.62 121 ARG B C 1
ATOM 4005 O O . ARG B 1 121 ? -16.359 -41.188 -16.453 1 96.62 121 ARG B O 1
ATOM 4012 N N . THR B 1 122 ? -14.969 -39.875 -15.234 1 95.38 122 THR B N 1
ATOM 4013 C CA . THR B 1 122 ? -14.266 -39.375 -16.406 1 95.38 122 THR B CA 1
ATOM 4014 C C . THR B 1 122 ? -12.758 -39.5 -16.234 1 95.38 122 THR B C 1
ATOM 4016 O O . THR B 1 122 ? -12.242 -39.312 -15.133 1 95.38 122 THR B O 1
ATOM 4019 N N . ASN B 1 123 ? -12.133 -39.875 -17.406 1 97.31 123 ASN B N 1
ATOM 4020 C CA . ASN B 1 123 ? -10.68 -39.938 -17.359 1 97.31 123 ASN B CA 1
ATOM 4021 C C . ASN B 1 123 ? -10.078 -38.531 -17.219 1 97.31 123 ASN B C 1
ATOM 4023 O O . ASN B 1 123 ? -10.555 -37.594 -17.828 1 97.31 123 ASN B O 1
ATOM 4027 N N . ILE B 1 124 ? -9.07 -38.469 -16.391 1 98.69 124 ILE B N 1
ATOM 4028 C CA . ILE B 1 124 ? -8.297 -37.25 -16.312 1 98.69 124 ILE B CA 1
ATOM 4029 C C . ILE B 1 124 ? -7.512 -37.031 -17.609 1 98.69 124 ILE B C 1
ATOM 4031 O O . ILE B 1 124 ? -6.773 -37.938 -18.031 1 98.69 124 ILE B O 1
ATOM 4035 N N . THR B 1 125 ? -7.688 -35.906 -18.25 1 98.75 125 THR B N 1
ATOM 4036 C CA . THR B 1 125 ? -6.941 -35.594 -19.453 1 98.75 125 THR B CA 1
ATOM 4037 C C . THR B 1 125 ? -5.773 -34.656 -19.156 1 98.75 125 THR B C 1
ATOM 4039 O O . THR B 1 125 ? -5.723 -34.062 -18.094 1 98.75 125 THR B O 1
ATOM 4042 N N . ILE B 1 126 ? -4.875 -34.594 -20.094 1 98.88 126 ILE B N 1
ATOM 4043 C CA . ILE B 1 126 ? -3.742 -33.688 -19.969 1 98.88 126 ILE B CA 1
ATOM 4044 C C . ILE B 1 126 ? -4.246 -32.25 -19.906 1 98.88 126 ILE B C 1
ATOM 4046 O O . ILE B 1 126 ? -3.723 -31.438 -19.125 1 98.88 126 ILE B O 1
ATOM 4050 N N . ASN B 1 127 ? -5.289 -31.922 -20.672 1 98.62 127 ASN B N 1
ATOM 4051 C CA . ASN B 1 127 ? -5.902 -30.609 -20.625 1 98.62 127 ASN B CA 1
ATOM 4052 C C . ASN B 1 127 ? -6.375 -30.25 -19.234 1 98.62 127 ASN B C 1
ATOM 4054 O O . ASN B 1 127 ? -6.129 -29.141 -18.75 1 98.62 127 ASN B O 1
ATOM 4058 N N . MET B 1 128 ? -7.02 -31.188 -18.625 1 98.56 128 MET B N 1
ATOM 4059 C CA . MET B 1 128 ? -7.543 -30.953 -17.266 1 98.56 128 MET B CA 1
ATOM 4060 C C . MET B 1 128 ? -6.414 -30.672 -16.297 1 98.56 128 MET B C 1
ATOM 4062 O O . MET B 1 128 ? -6.555 -29.844 -15.391 1 98.56 128 MET B O 1
ATOM 4066 N N . LEU B 1 129 ? -5.301 -31.375 -16.422 1 98.81 129 LEU B N 1
ATOM 4067 C CA . LEU B 1 129 ? -4.141 -31.141 -15.562 1 98.81 129 LEU B CA 1
ATOM 4068 C C . LEU B 1 129 ? -3.568 -29.75 -15.805 1 98.81 129 LEU B C 1
ATOM 4070 O O . LEU B 1 129 ? -3.35 -28.984 -14.867 1 98.81 129 LEU B O 1
ATOM 4074 N N . MET B 1 130 ? -3.422 -29.391 -17.094 1 98.75 130 MET B N 1
ATOM 4075 C CA . MET B 1 130 ? -2.807 -28.109 -17.469 1 98.75 130 MET B CA 1
ATOM 4076 C C . MET B 1 130 ? -3.646 -26.938 -16.969 1 98.75 130 MET B C 1
ATOM 4078 O O . MET B 1 130 ? -3.107 -25.875 -16.641 1 98.75 130 MET B O 1
ATOM 4082 N N . LEU B 1 131 ? -4.953 -27.172 -16.828 1 98.44 131 LEU B N 1
ATOM 4083 C CA . LEU B 1 131 ? -5.883 -26.094 -16.5 1 98.44 131 LEU B CA 1
ATOM 4084 C C . LEU B 1 131 ? -6.32 -26.203 -15.031 1 98.44 131 LEU B C 1
ATOM 4086 O O . LEU B 1 131 ? -7.164 -25.422 -14.586 1 98.44 131 LEU B O 1
ATOM 4090 N N . HIS B 1 132 ? -5.789 -27.125 -14.297 1 98.38 132 HIS B N 1
ATOM 4091 C CA . HIS B 1 132 ? -6.133 -27.328 -12.891 1 98.38 132 HIS B CA 1
ATOM 4092 C C . HIS B 1 132 ? -7.625 -27.609 -12.727 1 98.38 132 HIS B C 1
ATOM 4094 O O . HIS B 1 132 ? -8.273 -27.062 -11.836 1 98.38 132 HIS B O 1
ATOM 4100 N N . THR B 1 133 ? -8.141 -28.453 -13.602 1 98 133 THR B N 1
ATOM 4101 C CA . THR B 1 133 ? -9.547 -28.828 -13.5 1 98 133 THR B CA 1
ATOM 4102 C C . THR B 1 133 ? -9.695 -30.328 -13.258 1 98 133 THR B C 1
ATOM 4104 O O . THR B 1 133 ? -10.797 -30.859 -13.32 1 98 133 THR B O 1
ATOM 4107 N N . ALA B 1 134 ? -8.648 -31 -12.922 1 98.44 134 ALA B N 1
ATOM 4108 C CA . ALA B 1 134 ? -8.688 -32.469 -12.75 1 98.44 134 ALA B CA 1
ATOM 4109 C C . ALA B 1 134 ? -9.297 -32.844 -11.398 1 98.44 134 ALA B C 1
ATOM 4111 O O . ALA B 1 134 ? -9.742 -33.969 -11.211 1 98.44 134 ALA B O 1
ATOM 4112 N N . GLY B 1 135 ? -9.203 -31.922 -10.422 1 98.44 135 GLY B N 1
ATOM 4113 C CA . GLY B 1 135 ? -9.781 -32.219 -9.117 1 98.44 135 GLY B CA 1
ATOM 4114 C C . GLY B 1 135 ? -8.742 -32.344 -8.016 1 98.44 135 GLY B C 1
ATOM 4115 O O . GLY B 1 135 ? -9.086 -32.531 -6.852 1 98.44 135 GLY B O 1
ATOM 4116 N N . PHE B 1 136 ? -7.543 -32.156 -8.328 1 98.62 136 PHE B N 1
ATOM 4117 C CA . PHE B 1 136 ? -6.469 -32.281 -7.344 1 98.62 136 PHE B CA 1
ATOM 4118 C C . PHE B 1 136 ? -6.383 -31.016 -6.492 1 98.62 136 PHE B C 1
ATOM 4120 O O . PHE B 1 136 ? -6.793 -29.938 -6.926 1 98.62 136 PHE B O 1
ATOM 4127 N N . GLY B 1 137 ? -5.828 -31.188 -5.289 1 97.75 137 GLY B N 1
ATOM 4128 C CA . GLY B 1 137 ? -5.543 -30.062 -4.406 1 97.75 137 GLY B CA 1
ATOM 4129 C C . GLY B 1 137 ? -4.141 -30.094 -3.834 1 97.75 137 GLY B C 1
ATOM 4130 O O . GLY B 1 137 ? -3.385 -31.031 -4.082 1 97.75 137 GLY B O 1
ATOM 4131 N N . TYR B 1 138 ? -3.752 -29.047 -3.191 1 97.75 138 TYR B N 1
ATOM 4132 C CA . TYR B 1 138 ? -2.596 -29.016 -2.301 1 97.75 138 TYR B CA 1
ATOM 4133 C C . TYR B 1 138 ? -3.027 -29.125 -0.844 1 97.75 138 TYR B C 1
ATOM 4135 O O . TYR B 1 138 ? -4.035 -28.547 -0.44 1 97.75 138 TYR B O 1
ATOM 4143 N N . GLU B 1 139 ? -2.221 -29.844 -0.039 1 97.62 139 GLU B N 1
ATOM 4144 C CA . GLU B 1 139 ? -2.562 -30.047 1.364 1 97.62 139 GLU B CA 1
ATOM 4145 C C . GLU B 1 139 ? -2.604 -28.734 2.129 1 97.62 139 GLU B C 1
ATOM 4147 O O . GLU B 1 139 ? -3.221 -28.641 3.191 1 97.62 139 GLU B O 1
ATOM 4152 N N . PHE B 1 140 ? -1.99 -27.656 1.615 1 97.25 140 PHE B N 1
ATOM 4153 C CA . PHE B 1 140 ? -1.946 -26.391 2.342 1 97.25 140 PHE B CA 1
ATOM 4154 C C . PHE B 1 140 ? -2.992 -25.422 1.806 1 97.25 140 PHE B C 1
ATOM 4156 O O . PHE B 1 140 ? -3.15 -24.312 2.332 1 97.25 140 PHE B O 1
ATOM 4163 N N . PHE B 1 141 ? -3.738 -25.812 0.784 1 97.12 141 PHE B N 1
ATOM 4164 C CA . PHE B 1 141 ? -4.812 -25 0.238 1 97.12 141 PHE B CA 1
ATOM 4165 C C . PHE B 1 141 ? -6.137 -25.75 0.263 1 97.12 141 PHE B C 1
ATOM 4167 O O . PHE B 1 141 ? -7.125 -25.297 -0.32 1 97.12 141 PHE B O 1
ATOM 4174 N N . SER B 1 142 ? -6.219 -26.922 0.814 1 97.25 142 SER B N 1
ATOM 4175 C CA . SER B 1 142 ? -7.43 -27.734 0.863 1 97.25 142 SER B CA 1
ATOM 4176 C C . SER B 1 142 ? -7.523 -28.516 2.172 1 97.25 142 SER B C 1
ATOM 4178 O O . SER B 1 142 ? -6.73 -29.422 2.416 1 97.25 142 SER B O 1
ATOM 4180 N N . HIS B 1 143 ? -8.531 -28.141 2.975 1 97 143 HIS B N 1
ATOM 4181 C CA . HIS B 1 143 ? -8.789 -28.875 4.211 1 97 143 HIS B CA 1
ATOM 4182 C C . HIS B 1 143 ? -9.117 -30.328 3.934 1 97 143 HIS B C 1
ATOM 4184 O O . HIS B 1 143 ? -8.695 -31.219 4.676 1 97 143 HIS B O 1
ATOM 4190 N N . GLU B 1 144 ? -9.82 -30.562 2.877 1 97.88 144 GLU B N 1
ATOM 4191 C CA . GLU B 1 144 ? -10.219 -31.922 2.521 1 97.88 144 GLU B CA 1
ATOM 4192 C C . GLU B 1 144 ? -9.016 -32.75 2.086 1 97.88 144 GLU B C 1
ATOM 4194 O O . GLU B 1 144 ? -8.875 -33.906 2.492 1 97.88 144 GLU B O 1
ATOM 4199 N N . ASP B 1 145 ? -8.172 -32.156 1.284 1 98.25 145 ASP B N 1
ATOM 4200 C CA . ASP B 1 145 ? -6.969 -32.875 0.86 1 98.25 145 ASP B CA 1
ATOM 4201 C C . ASP B 1 145 ? -6.066 -33.188 2.051 1 98.25 145 ASP B C 1
ATOM 4203 O O . ASP B 1 145 ? -5.551 -34.281 2.17 1 98.25 145 ASP B O 1
ATOM 4207 N N . ARG B 1 146 ? -5.879 -32.25 2.889 1 97.75 146 ARG B N 1
ATOM 4208 C CA . ARG B 1 146 ? -5.059 -32.438 4.078 1 97.75 146 ARG B CA 1
ATOM 4209 C C . ARG B 1 146 ? -5.598 -33.594 4.941 1 97.75 146 ARG B C 1
ATOM 4211 O O . ARG B 1 146 ? -4.844 -34.438 5.379 1 97.75 146 ARG B O 1
ATOM 4218 N N . LYS B 1 147 ? -6.895 -33.531 5.199 1 98.12 147 LYS B N 1
ATOM 4219 C CA . LYS B 1 147 ? -7.527 -34.562 5.996 1 98.12 147 LYS B CA 1
ATOM 4220 C C . LYS B 1 147 ? -7.348 -35.938 5.348 1 98.12 147 LYS B C 1
ATOM 4222 O O . LYS B 1 147 ? -7.098 -36.938 6.039 1 98.12 147 LYS B O 1
ATOM 4227 N N . TYR B 1 148 ? -7.527 -36 4.102 1 98.62 148 TYR B N 1
ATOM 4228 C CA . TYR B 1 148 ? -7.312 -37.25 3.383 1 98.62 148 TYR B CA 1
ATOM 4229 C C . TYR B 1 148 ? -5.879 -37.75 3.553 1 98.62 148 TYR B C 1
ATOM 4231 O O . TYR B 1 148 ? -5.648 -38.906 3.855 1 98.62 148 TYR B O 1
ATOM 4239 N N . ARG B 1 149 ? -4.926 -36.875 3.295 1 98.12 149 ARG B N 1
ATOM 4240 C CA . ARG B 1 149 ? -3.518 -37.25 3.422 1 98.12 149 ARG B CA 1
ATOM 4241 C C . ARG B 1 149 ? -3.213 -37.781 4.816 1 98.12 149 ARG B C 1
ATOM 4243 O O . ARG B 1 149 ? -2.469 -38.75 4.965 1 98.12 149 ARG B O 1
ATOM 4250 N N . ASP B 1 150 ? -3.754 -37.156 5.785 1 97.31 150 ASP B N 1
ATOM 4251 C CA . ASP B 1 150 ? -3.564 -37.625 7.16 1 97.31 150 ASP B CA 1
ATOM 4252 C C . ASP B 1 150 ? -4.141 -39 7.359 1 97.31 150 ASP B C 1
ATOM 4254 O O . ASP B 1 150 ? -3.498 -39.875 7.961 1 97.31 150 ASP B O 1
ATOM 4258 N N . ALA B 1 151 ? -5.32 -39.219 6.883 1 97.94 151 ALA B N 1
ATOM 4259 C CA . ALA B 1 151 ? -6.02 -40.5 7.055 1 97.94 151 ALA B CA 1
ATOM 4260 C C . ALA B 1 151 ? -5.305 -41.625 6.305 1 97.94 151 ALA B C 1
ATOM 4262 O O . ALA B 1 151 ? -5.281 -42.781 6.762 1 97.94 151 ALA B O 1
ATOM 4263 N N . LYS B 1 152 ? -4.711 -41.312 5.23 1 98 152 LYS B N 1
ATOM 4264 C CA . LYS B 1 152 ? -4.152 -42.344 4.371 1 98 152 LYS B CA 1
ATOM 4265 C C . LYS B 1 152 ? -2.625 -42.312 4.383 1 98 152 LYS B C 1
ATOM 4267 O O . LYS B 1 152 ? -1.974 -43.094 3.668 1 98 152 LYS B O 1
ATOM 4272 N N . GLU B 1 153 ? -2.055 -41.406 5.121 1 97.69 153 GLU B N 1
ATOM 4273 C CA . GLU B 1 153 ? -0.614 -41.281 5.312 1 97.69 153 GLU B CA 1
ATOM 4274 C C . GLU B 1 153 ? 0.089 -40.938 3.994 1 97.69 153 GLU B C 1
ATOM 4276 O O . GLU B 1 153 ? 1.123 -41.531 3.68 1 97.69 153 GLU B O 1
ATOM 4281 N N . VAL B 1 154 ? -0.578 -40.188 3.223 1 98.19 154 VAL B N 1
ATOM 4282 C CA . VAL B 1 154 ? 0.06 -39.656 2.018 1 98.19 154 VAL B CA 1
ATOM 4283 C C . VAL B 1 154 ? 1.103 -38.594 2.396 1 98.19 154 VAL B C 1
ATOM 4285 O O . VAL B 1 154 ? 0.804 -37.656 3.133 1 98.19 154 VAL B O 1
ATOM 4288 N N . PRO B 1 155 ? 2.328 -38.781 1.923 1 98.06 155 PRO B N 1
ATOM 4289 C CA . PRO B 1 155 ? 3.359 -37.812 2.297 1 98.06 155 PRO B CA 1
ATOM 4290 C C . PRO B 1 155 ? 3.074 -36.406 1.766 1 98.06 155 PRO B C 1
ATOM 4292 O O . PRO B 1 155 ? 2.322 -36.25 0.798 1 98.06 155 PRO B O 1
ATOM 4295 N N . SER B 1 156 ? 3.678 -35.406 2.414 1 97 156 SER B N 1
ATOM 4296 C CA . SER B 1 156 ? 3.604 -34.031 1.931 1 97 156 SER B CA 1
ATOM 4297 C C . SER B 1 156 ? 4.258 -33.906 0.562 1 97 156 SER B C 1
ATOM 4299 O O . SER B 1 156 ? 5.262 -34.562 0.276 1 97 156 SER B O 1
ATOM 4301 N N . ILE B 1 157 ? 3.658 -32.969 -0.224 1 96.19 157 ILE B N 1
ATOM 4302 C CA . ILE B 1 157 ? 4.227 -32.719 -1.543 1 96.19 157 ILE B CA 1
ATOM 4303 C C . ILE B 1 157 ? 5.66 -32.219 -1.397 1 96.19 157 ILE B C 1
ATOM 4305 O O . ILE B 1 157 ? 6.465 -32.344 -2.324 1 96.19 157 ILE B O 1
ATOM 4309 N N . LEU B 1 158 ? 6.027 -31.703 -0.248 1 94.5 158 LEU B N 1
ATOM 4310 C CA . LEU B 1 158 ? 7.352 -31.141 -0.011 1 94.5 158 LEU B CA 1
ATOM 4311 C C . LEU B 1 158 ? 8.398 -32.25 0.126 1 94.5 158 LEU B C 1
ATOM 4313 O O . LEU B 1 158 ? 9.602 -31.969 0.081 1 94.5 158 LEU B O 1
ATOM 4317 N N . THR B 1 159 ? 7.988 -33.5 0.25 1 96.62 159 THR B N 1
ATOM 4318 C CA . THR B 1 159 ? 8.922 -34.625 0.259 1 96.62 159 THR B CA 1
ATOM 4319 C C . THR B 1 159 ? 9.445 -34.906 -1.148 1 96.62 159 THR B C 1
ATOM 4321 O O . THR B 1 159 ? 10.422 -35.625 -1.319 1 96.62 159 THR B O 1
ATOM 4324 N N . SER B 1 160 ? 8.797 -34.375 -2.154 1 98.12 160 SER B N 1
ATOM 4325 C CA . SER B 1 160 ? 9.172 -34.531 -3.555 1 98.12 160 SER B CA 1
ATOM 4326 C C . SER B 1 160 ? 9.266 -36 -3.951 1 98.12 160 SER B C 1
ATOM 4328 O O . SER B 1 160 ? 10.258 -36.438 -4.555 1 98.12 160 SER B O 1
ATOM 4330 N N . THR B 1 161 ? 8.234 -36.75 -3.604 1 98.25 161 THR B N 1
ATOM 4331 C CA . THR B 1 161 ? 8.117 -38.156 -3.99 1 98.25 161 THR B CA 1
ATOM 4332 C C . THR B 1 161 ? 6.891 -38.375 -4.871 1 98.25 161 THR B C 1
ATOM 4334 O O . THR B 1 161 ? 5.961 -37.562 -4.867 1 98.25 161 THR B O 1
ATOM 4337 N N . PHE B 1 162 ? 6.961 -39.375 -5.633 1 98.25 162 PHE B N 1
ATOM 4338 C CA . PHE B 1 162 ? 5.809 -39.688 -6.461 1 98.25 162 PHE B CA 1
ATOM 4339 C C . PHE B 1 162 ? 4.59 -40 -5.598 1 98.25 162 PHE B C 1
ATOM 4341 O O . PHE B 1 162 ? 3.469 -39.625 -5.941 1 98.25 162 PHE B O 1
ATOM 4348 N N . ASP B 1 163 ? 4.805 -40.625 -4.441 1 98.12 163 ASP B N 1
ATOM 4349 C CA . ASP B 1 163 ? 3.709 -40.938 -3.533 1 98.12 163 ASP B CA 1
ATOM 4350 C C . ASP B 1 163 ? 3.031 -39.688 -3.014 1 98.12 163 ASP B C 1
ATOM 4352 O O . ASP B 1 163 ? 1.841 -39.688 -2.695 1 98.12 163 ASP B O 1
ATOM 4356 N N . SER B 1 164 ? 3.744 -38.625 -3.01 1 98.19 164 SER B N 1
ATOM 4357 C CA . SER B 1 164 ? 3.207 -37.375 -2.445 1 98.19 164 SER B CA 1
ATOM 4358 C C . SER B 1 164 ? 2.166 -36.75 -3.369 1 98.19 164 SER B C 1
ATOM 4360 O O . SER B 1 164 ? 1.391 -35.906 -2.947 1 98.19 164 SER B O 1
ATOM 4362 N N . VAL B 1 165 ? 2.172 -37.125 -4.652 1 98.5 165 VAL B N 1
ATOM 4363 C CA . VAL B 1 165 ? 1.192 -36.531 -5.559 1 98.5 165 VAL B CA 1
ATOM 4364 C C . VAL B 1 165 ? 0.004 -37.469 -5.727 1 98.5 165 VAL B C 1
ATOM 4366 O O . VAL B 1 165 ? -0.979 -37.125 -6.387 1 98.5 165 VAL B O 1
ATOM 4369 N N . LYS B 1 166 ? 0.078 -38.688 -5.188 1 98.25 166 LYS B N 1
ATOM 4370 C CA . LYS B 1 166 ? -0.993 -39.656 -5.27 1 98.25 166 LYS B CA 1
ATOM 4371 C C . LYS B 1 166 ? -2.002 -39.5 -4.141 1 98.25 166 LYS B C 1
ATOM 4373 O O . LYS B 1 166 ? -2.242 -40.406 -3.361 1 98.25 166 LYS B O 1
ATOM 4378 N N . SER B 1 167 ? -2.576 -38.406 -4.16 1 98 167 SER B N 1
ATOM 4379 C CA . SER B 1 167 ? -3.602 -38.094 -3.168 1 98 167 SER B CA 1
ATOM 4380 C C . SER B 1 167 ? -4.992 -38.438 -3.686 1 98 167 SER B C 1
ATOM 4382 O O . SER B 1 167 ? -5.25 -39.594 -4.047 1 98 167 SER B O 1
ATOM 4384 N N . VAL B 1 168 ? -5.961 -37.438 -3.605 1 98.56 168 VAL B N 1
ATOM 4385 C CA . VAL B 1 168 ? -7.359 -37.688 -3.932 1 98.56 168 VAL B CA 1
ATOM 4386 C C . VAL B 1 168 ? -7.895 -36.562 -4.82 1 98.56 168 VAL B C 1
ATOM 4388 O O . VAL B 1 168 ? -7.324 -35.469 -4.863 1 98.56 168 VAL B O 1
ATOM 4391 N N . LEU B 1 169 ? -8.891 -36.844 -5.582 1 98.81 169 LEU B N 1
ATOM 4392 C CA . LEU B 1 169 ? -9.633 -35.844 -6.297 1 98.81 169 LEU B CA 1
ATOM 4393 C C . LEU B 1 169 ? -10.719 -35.219 -5.414 1 98.81 169 LEU B C 1
ATOM 4395 O O . LEU B 1 169 ? -11.516 -35.969 -4.82 1 98.81 169 LEU B O 1
ATOM 4399 N N . LEU B 1 170 ? -10.773 -33.969 -5.387 1 98.5 170 LEU B N 1
ATOM 4400 C CA . LEU B 1 170 ? -11.719 -33.281 -4.527 1 98.5 170 LEU B CA 1
ATOM 4401 C C . LEU B 1 170 ? -13.094 -33.188 -5.184 1 98.5 170 LEU B C 1
ATOM 4403 O O . LEU B 1 170 ? -14.086 -32.906 -4.52 1 98.5 170 LEU B O 1
ATOM 4407 N N . PHE B 1 171 ? -13.148 -33.375 -6.469 1 98.38 171 PHE B N 1
ATOM 4408 C CA . PHE B 1 171 ? -14.367 -33.375 -7.273 1 98.38 171 PHE B CA 1
ATOM 4409 C C . PHE B 1 171 ? -14.148 -34.125 -8.586 1 98.38 171 PHE B C 1
ATOM 4411 O O . PHE B 1 171 ? -13.031 -34.562 -8.883 1 98.38 171 PHE B O 1
ATOM 4418 N N . GLU B 1 172 ? -15.25 -34.312 -9.32 1 97.69 172 GLU B N 1
ATOM 4419 C CA . GLU B 1 172 ? -15.156 -35 -10.617 1 97.69 172 GLU B CA 1
ATOM 4420 C C . GLU B 1 172 ? -14.297 -34.188 -11.594 1 97.69 172 GLU B C 1
ATOM 4422 O O . GLU B 1 172 ? -14.422 -32.969 -11.68 1 97.69 172 GLU B O 1
ATOM 4427 N N . PRO B 1 173 ? -13.312 -34.875 -12.266 1 98.19 173 PRO B N 1
ATOM 4428 C CA . PRO B 1 173 ? -12.492 -34.156 -13.234 1 98.19 173 PRO B CA 1
ATOM 4429 C C . PRO B 1 173 ? -13.32 -33.344 -14.227 1 98.19 173 PRO B C 1
ATOM 4431 O O . PRO B 1 173 ? -14.305 -33.812 -14.773 1 98.19 173 PRO B O 1
ATOM 4434 N N . GLY B 1 174 ? -12.938 -32.062 -14.375 1 96.38 174 GLY B N 1
ATOM 4435 C CA . GLY B 1 174 ? -13.594 -31.188 -15.336 1 96.38 174 GLY B CA 1
ATOM 4436 C C . GLY B 1 174 ? -14.656 -30.312 -14.711 1 96.38 174 GLY B C 1
ATOM 4437 O O . GLY B 1 174 ? -15.172 -29.391 -15.359 1 96.38 174 GLY B O 1
ATOM 4438 N N . GLU B 1 175 ? -14.961 -30.5 -13.453 1 95.81 175 GLU B N 1
ATOM 4439 C CA . GLU B 1 175 ? -16.125 -29.859 -12.844 1 95.81 175 GLU B CA 1
ATOM 4440 C C . GLU B 1 175 ? -15.797 -28.453 -12.352 1 95.81 175 GLU B C 1
ATOM 4442 O O . GLU B 1 175 ? -16.609 -27.531 -12.477 1 95.81 175 GLU B O 1
ATOM 4447 N N . ARG B 1 176 ? -14.727 -28.359 -11.734 1 96.19 176 ARG B N 1
ATOM 4448 C CA . ARG B 1 176 ? -14.328 -27.094 -11.102 1 96.19 176 ARG B CA 1
ATOM 4449 C C . ARG B 1 176 ? -12.844 -26.828 -11.328 1 96.19 176 ARG B C 1
ATOM 4451 O O . ARG B 1 176 ? -12.133 -27.656 -11.898 1 96.19 176 ARG B O 1
ATOM 4458 N N . TRP B 1 177 ? -12.5 -25.609 -11.031 1 96.62 177 TRP B N 1
ATOM 4459 C CA . TRP B 1 177 ? -11.086 -25.25 -10.945 1 96.62 177 TRP B CA 1
ATOM 4460 C C . TRP B 1 177 ? -10.578 -25.375 -9.516 1 96.62 177 TRP B C 1
ATOM 4462 O O . TRP B 1 177 ? -11.234 -24.938 -8.57 1 96.62 177 TRP B O 1
ATOM 4472 N N . ASN B 1 178 ? -9.477 -26.141 -9.391 1 97.69 178 ASN B N 1
ATOM 4473 C CA . ASN B 1 178 ? -8.812 -26.219 -8.094 1 97.69 178 ASN B CA 1
ATOM 4474 C C . ASN B 1 178 ? -7.305 -26.359 -8.242 1 97.69 178 ASN B C 1
ATOM 4476 O O . ASN B 1 178 ? -6.828 -27.266 -8.93 1 97.69 178 ASN B O 1
ATOM 4480 N N . TYR B 1 179 ? -6.645 -25.422 -7.598 1 97.12 179 TYR B N 1
ATOM 4481 C CA . TYR B 1 179 ? -5.184 -25.406 -7.645 1 97.12 179 TYR B CA 1
ATOM 4482 C C . TYR B 1 179 ? -4.605 -26.562 -6.844 1 97.12 179 TYR B C 1
ATOM 4484 O O . TYR B 1 179 ? -4.996 -26.797 -5.695 1 97.12 179 TYR B O 1
ATOM 4492 N N . GLY B 1 180 ? -3.723 -27.391 -7.488 1 97.69 180 GLY B N 1
ATOM 4493 C CA . GLY B 1 180 ? -3.186 -28.562 -6.82 1 97.69 180 GLY B CA 1
ATOM 4494 C C . GLY B 1 180 ? -1.989 -29.156 -7.535 1 97.69 180 GLY B C 1
ATOM 4495 O O . GLY B 1 180 ? -1.213 -28.438 -8.164 1 97.69 180 GLY B O 1
ATOM 4496 N N . VAL B 1 181 ? -1.775 -30.422 -7.355 1 98.44 181 VAL B N 1
ATOM 4497 C CA . VAL B 1 181 ? -0.572 -31.125 -7.797 1 98.44 181 VAL B CA 1
ATOM 4498 C C . VAL B 1 181 ? -0.689 -31.469 -9.281 1 98.44 181 VAL B C 1
ATOM 4500 O O . VAL B 1 181 ? 0.048 -32.312 -9.781 1 98.44 181 VAL B O 1
ATOM 4503 N N . ASN B 1 182 ? -1.562 -30.797 -10.039 1 98.69 182 ASN B N 1
ATOM 4504 C CA . ASN B 1 182 ? -1.854 -31.094 -11.438 1 98.69 182 ASN B CA 1
ATOM 4505 C C . ASN B 1 182 ? -0.586 -31.078 -12.289 1 98.69 182 ASN B C 1
ATOM 4507 O O . ASN B 1 182 ? -0.332 -32.031 -13.047 1 98.69 182 ASN B O 1
ATOM 4511 N N . ILE B 1 183 ? 0.233 -30.125 -12.109 1 98.81 183 ILE B N 1
ATOM 4512 C CA . ILE B 1 183 ? 1.371 -29.938 -13 1 98.81 183 ILE B CA 1
ATOM 4513 C C . ILE B 1 183 ? 2.488 -30.906 -12.625 1 98.81 183 ILE B C 1
ATOM 4515 O O . ILE B 1 183 ? 3.355 -31.219 -13.453 1 98.81 183 ILE B O 1
ATOM 4519 N N . ASP B 1 184 ? 2.479 -31.438 -11.438 1 98.88 184 ASP B N 1
ATOM 4520 C CA . ASP B 1 184 ? 3.393 -32.531 -11.094 1 98.88 184 ASP B CA 1
ATOM 4521 C C . ASP B 1 184 ? 3.09 -33.781 -11.914 1 98.88 184 ASP B C 1
ATOM 4523 O O . ASP B 1 184 ? 4.004 -34.469 -12.367 1 98.88 184 ASP B O 1
ATOM 4527 N N . TRP B 1 185 ? 1.844 -34.031 -12.109 1 98.81 185 TRP B N 1
ATOM 4528 C CA . TRP B 1 185 ? 1.457 -35.156 -12.977 1 98.81 185 TRP B CA 1
ATOM 4529 C C . TRP B 1 185 ? 1.85 -34.875 -14.422 1 98.81 185 TRP B C 1
ATOM 4531 O O . TRP B 1 185 ? 2.258 -35.781 -15.148 1 98.81 185 TRP B O 1
ATOM 4541 N N . VAL B 1 186 ? 1.712 -33.594 -14.812 1 98.88 186 VAL B N 1
ATOM 4542 C CA . VAL B 1 186 ? 2.166 -33.219 -16.156 1 98.88 186 VAL B CA 1
ATOM 4543 C C . VAL B 1 186 ? 3.648 -33.562 -16.297 1 98.88 186 VAL B C 1
ATOM 4545 O O . VAL B 1 186 ? 4.078 -34.062 -17.344 1 98.88 186 VAL B O 1
ATOM 4548 N N . GLY B 1 187 ? 4.43 -33.281 -15.273 1 98.88 187 GLY B N 1
ATOM 4549 C CA . GLY B 1 187 ? 5.836 -33.688 -15.289 1 98.88 187 GLY B CA 1
ATOM 4550 C C . GLY B 1 187 ? 6.051 -35.156 -15.547 1 98.88 187 GLY B C 1
ATOM 4551 O O . GLY B 1 187 ? 6.953 -35.531 -16.297 1 98.88 187 GLY B O 1
ATOM 4552 N N . LYS B 1 188 ? 5.25 -36 -14.969 1 98.81 188 LYS B N 1
ATOM 4553 C CA . LYS B 1 188 ? 5.348 -37.438 -15.172 1 98.81 188 LYS B CA 1
ATOM 4554 C C . LYS B 1 188 ? 4.98 -37.812 -16.609 1 98.81 188 LYS B C 1
ATOM 4556 O O . LYS B 1 188 ? 5.562 -38.75 -17.172 1 98.81 188 LYS B O 1
ATOM 4561 N N . VAL B 1 189 ? 3.998 -37.125 -17.141 1 98.88 189 VAL B N 1
ATOM 4562 C CA . VAL B 1 189 ? 3.668 -37.375 -18.547 1 98.88 189 VAL B CA 1
ATOM 4563 C C . VAL B 1 189 ? 4.879 -37.062 -19.422 1 98.88 189 VAL B C 1
ATOM 4565 O O . VAL B 1 189 ? 5.234 -37.844 -20.297 1 98.88 189 VAL B O 1
ATOM 4568 N N . VAL B 1 190 ? 5.5 -35.938 -19.156 1 98.88 190 VAL B N 1
ATOM 4569 C CA . VAL B 1 190 ? 6.68 -35.531 -19.922 1 98.88 190 VAL B CA 1
ATOM 4570 C C . VAL B 1 190 ? 7.758 -36.594 -19.812 1 98.88 190 VAL B C 1
ATOM 4572 O O . VAL B 1 190 ? 8.367 -37 -20.812 1 98.88 190 VAL B O 1
ATOM 4575 N N . GLU B 1 191 ? 7.996 -37.062 -18.625 1 98.88 191 GLU B N 1
ATOM 4576 C CA . GLU B 1 191 ? 8.992 -38.125 -18.422 1 98.88 191 GLU B CA 1
ATOM 4577 C C . GLU B 1 191 ? 8.641 -39.375 -19.188 1 98.88 191 GLU B C 1
ATOM 4579 O O . GLU B 1 191 ? 9.508 -40 -19.797 1 98.88 191 GLU B O 1
ATOM 4584 N N . ALA B 1 192 ? 7.426 -39.75 -19.172 1 98.75 192 ALA B N 1
ATOM 4585 C CA . ALA B 1 192 ? 6.973 -40.969 -19.859 1 98.75 192 ALA B CA 1
ATOM 4586 C C . ALA B 1 192 ? 7.195 -40.844 -21.359 1 98.75 192 ALA B C 1
ATOM 4588 O O . ALA B 1 192 ? 7.625 -41.812 -22 1 98.75 192 ALA B O 1
ATOM 4589 N N . VAL B 1 193 ? 6.922 -39.719 -21.875 1 98.69 193 VAL B N 1
ATOM 4590 C CA . VAL B 1 193 ? 6.984 -39.531 -23.328 1 98.69 193 VAL B CA 1
ATOM 4591 C C . VAL B 1 193 ? 8.438 -39.375 -23.766 1 98.69 193 VAL B C 1
ATOM 4593 O O . VAL B 1 193 ? 8.828 -39.906 -24.812 1 98.69 193 VAL B O 1
ATOM 4596 N N . CYS B 1 194 ? 9.211 -38.75 -22.984 1 98.56 194 CYS B N 1
ATOM 4597 C CA . CYS B 1 194 ? 10.57 -38.406 -23.391 1 98.56 194 CYS B CA 1
ATOM 4598 C C . CYS B 1 194 ? 11.555 -39.5 -22.953 1 98.56 194 CYS B C 1
ATOM 4600 O O . CYS B 1 194 ? 12.672 -39.562 -23.453 1 98.56 194 CYS B O 1
ATOM 4602 N N . GLY B 1 195 ? 11.195 -40.281 -21.969 1 98.25 195 GLY B N 1
ATOM 4603 C CA . GLY B 1 195 ? 12.055 -41.375 -21.484 1 98.25 195 GLY B CA 1
ATOM 4604 C C . GLY B 1 195 ? 13.211 -40.875 -20.641 1 98.25 195 GLY B C 1
ATOM 4605 O O . GLY B 1 195 ? 14.266 -41.5 -20.578 1 98.25 195 GLY B O 1
ATOM 4606 N N . LYS B 1 196 ? 13.125 -39.719 -20.109 1 98.19 196 LYS B N 1
ATOM 4607 C CA . LYS B 1 196 ? 14.125 -39.062 -19.266 1 98.19 196 LYS B CA 1
ATOM 4608 C C . LYS B 1 196 ? 13.461 -38.406 -18.062 1 98.19 196 LYS B C 1
ATOM 4610 O O . LYS B 1 196 ? 12.25 -38.156 -18.062 1 98.19 196 LYS B O 1
ATOM 4615 N N . ARG B 1 197 ? 14.281 -38.125 -17 1 98.06 197 ARG B N 1
ATOM 4616 C CA . ARG B 1 197 ? 13.789 -37.344 -15.875 1 98.06 197 ARG B CA 1
ATOM 4617 C C . ARG B 1 197 ? 13.414 -35.938 -16.312 1 98.06 197 ARG B C 1
ATOM 4619 O O . ARG B 1 197 ? 14.039 -35.375 -17.219 1 98.06 197 ARG B O 1
ATOM 4626 N N . LEU B 1 198 ? 12.438 -35.375 -15.664 1 98.81 198 LEU B N 1
ATOM 4627 C CA . LEU B 1 198 ? 11.906 -34.094 -16.062 1 98.81 198 LEU B CA 1
ATOM 4628 C C . LEU B 1 198 ? 13.016 -33.031 -16.141 1 98.81 198 LEU B C 1
ATOM 4630 O O . LEU B 1 198 ? 13.07 -32.25 -17.078 1 98.81 198 LEU B O 1
ATOM 4634 N N . GLY B 1 199 ? 13.922 -33.031 -15.109 1 98.62 199 GLY B N 1
ATOM 4635 C CA . GLY B 1 199 ? 15.016 -32.062 -15.102 1 98.62 199 GLY B CA 1
ATOM 4636 C C . GLY B 1 199 ? 15.914 -32.188 -16.312 1 98.62 199 GLY B C 1
ATOM 4637 O O . GLY B 1 199 ? 16.391 -31.172 -16.844 1 98.62 199 GLY B O 1
ATOM 4638 N N . GLU B 1 200 ? 16.156 -33.375 -16.766 1 98.56 200 GLU B N 1
ATOM 4639 C CA . GLU B 1 200 ? 16.953 -33.625 -17.969 1 98.56 200 GLU B CA 1
ATOM 4640 C C . GLU B 1 200 ? 16.234 -33.094 -19.203 1 98.56 200 GLU B C 1
ATOM 4642 O O . GLU B 1 200 ? 16.859 -32.5 -20.078 1 98.56 200 GLU B O 1
ATOM 4647 N N . VAL B 1 201 ? 14.961 -33.344 -19.281 1 98.88 201 VAL B N 1
ATOM 4648 C CA . VAL B 1 201 ? 14.172 -32.875 -20.422 1 98.88 201 VAL B CA 1
ATOM 4649 C C . VAL B 1 201 ? 14.172 -31.359 -20.453 1 98.88 201 VAL B C 1
ATOM 4651 O O . VAL B 1 201 ? 14.383 -30.766 -21.516 1 98.88 201 VAL B O 1
ATOM 4654 N N . MET B 1 202 ? 13.977 -30.719 -19.312 1 98.81 202 MET B N 1
ATOM 4655 C CA . MET B 1 202 ? 13.992 -29.266 -19.234 1 98.81 202 MET B CA 1
ATOM 4656 C C . MET B 1 202 ? 15.344 -28.719 -19.656 1 98.81 202 MET B C 1
ATOM 4658 O O . MET B 1 202 ? 15.406 -27.719 -20.391 1 98.81 202 MET B O 1
ATOM 4662 N N . ALA B 1 203 ? 16.406 -29.312 -19.156 1 98.56 203 ALA B N 1
ATOM 4663 C CA . ALA B 1 203 ? 17.75 -28.859 -19.5 1 98.56 203 ALA B CA 1
ATOM 4664 C C . ALA B 1 203 ? 17.969 -28.891 -21.016 1 98.56 203 ALA B C 1
ATOM 4666 O O . ALA B 1 203 ? 18.469 -27.922 -21.594 1 98.56 203 ALA B O 1
ATOM 4667 N N . GLU B 1 204 ? 17.547 -29.938 -21.625 1 98.38 204 GLU B N 1
ATOM 4668 C CA . GLU B 1 204 ? 17.75 -30.141 -23.062 1 98.38 204 GLU B CA 1
ATOM 4669 C C . GLU B 1 204 ? 16.844 -29.234 -23.875 1 98.38 204 GLU B C 1
ATOM 4671 O O . GLU B 1 204 ? 17.281 -28.672 -24.891 1 98.38 204 GLU B O 1
ATOM 4676 N N . ARG B 1 205 ? 15.641 -29.062 -23.469 1 98.38 205 ARG B N 1
ATOM 4677 C CA . ARG B 1 205 ? 14.641 -28.5 -24.375 1 98.38 205 ARG B CA 1
ATOM 4678 C C . ARG B 1 205 ? 14.398 -27.016 -24.062 1 98.38 205 ARG B C 1
ATOM 4680 O O . ARG B 1 205 ? 13.883 -26.281 -24.922 1 98.38 205 ARG B O 1
ATOM 4687 N N . ILE B 1 206 ? 14.703 -26.625 -22.859 1 98.56 206 ILE B N 1
ATOM 4688 C CA . ILE B 1 206 ? 14.391 -25.25 -22.484 1 98.56 206 ILE B CA 1
ATOM 4689 C C . ILE B 1 206 ? 15.664 -24.547 -22.016 1 98.56 206 ILE B C 1
ATOM 4691 O O . ILE B 1 206 ? 16.062 -23.531 -22.578 1 98.56 206 ILE B O 1
ATOM 4695 N N . PHE B 1 207 ? 16.406 -25.094 -21.016 1 98.62 207 PHE B N 1
ATOM 4696 C CA . PHE B 1 207 ? 17.5 -24.391 -20.375 1 98.62 207 PHE B CA 1
ATOM 4697 C C . PHE B 1 207 ? 18.641 -24.156 -21.375 1 98.62 207 PHE B C 1
ATOM 4699 O O . PHE B 1 207 ? 19.125 -23.031 -21.5 1 98.62 207 PHE B O 1
ATOM 4706 N N . ALA B 1 208 ? 19.031 -25.156 -22.047 1 98.5 208 ALA B N 1
ATOM 4707 C CA . ALA B 1 208 ? 20.156 -25.031 -22.969 1 98.5 208 ALA B CA 1
ATOM 4708 C C . ALA B 1 208 ? 19.828 -24.062 -24.109 1 98.5 208 ALA B C 1
ATOM 4710 O O . ALA B 1 208 ? 20.562 -23.109 -24.344 1 98.5 208 ALA B O 1
ATOM 4711 N N . PRO B 1 209 ? 18.672 -24.234 -24.719 1 98.44 209 PRO B N 1
ATOM 4712 C CA . PRO B 1 209 ? 18.344 -23.312 -25.812 1 98.44 209 PRO B CA 1
ATOM 4713 C C . PRO B 1 209 ? 18.25 -21.859 -25.359 1 98.44 209 PRO B C 1
ATOM 4715 O O . PRO B 1 209 ? 18.516 -20.938 -26.141 1 98.44 209 PRO B O 1
ATOM 4718 N N . LEU B 1 210 ? 17.938 -21.625 -24.141 1 98.38 210 LEU B N 1
ATOM 4719 C CA . LEU B 1 210 ? 17.734 -20.25 -23.656 1 98.38 210 LEU B CA 1
ATOM 4720 C C . LEU B 1 210 ? 18.953 -19.781 -22.875 1 98.38 210 LEU B C 1
ATOM 4722 O O . LEU B 1 210 ? 18.922 -18.719 -22.25 1 98.38 210 LEU B O 1
ATOM 4726 N N . ASP B 1 211 ? 19.938 -20.625 -22.812 1 98.06 211 ASP B N 1
ATOM 4727 C CA . ASP B 1 211 ? 21.188 -20.312 -22.094 1 98.06 211 ASP B CA 1
ATOM 4728 C C . ASP B 1 211 ? 20.906 -20.062 -20.625 1 98.06 211 ASP B C 1
ATOM 4730 O O . ASP B 1 211 ? 21.422 -19.094 -20.047 1 98.06 211 ASP B O 1
ATOM 4734 N N . MET B 1 212 ? 20.016 -20.797 -20.062 1 98.25 212 MET B N 1
ATOM 4735 C CA . MET B 1 212 ? 19.75 -20.781 -18.625 1 98.25 212 MET B CA 1
ATOM 4736 C C . MET B 1 212 ? 20.656 -21.75 -17.891 1 98.25 212 MET B C 1
ATOM 4738 O O . MET B 1 212 ? 20.578 -22.953 -18.094 1 98.25 212 MET B O 1
ATOM 4742 N N . ASN B 1 213 ? 21.5 -21.25 -17.031 1 96.81 213 ASN B N 1
ATOM 4743 C CA . ASN B 1 213 ? 22.562 -22.062 -16.484 1 96.81 213 ASN B CA 1
ATOM 4744 C C . ASN B 1 213 ? 22.375 -22.312 -14.984 1 96.81 213 ASN B C 1
ATOM 4746 O O . ASN B 1 213 ? 22.609 -23.406 -14.492 1 96.81 213 ASN B O 1
ATOM 4750 N N . ASP B 1 214 ? 21.984 -21.328 -14.234 1 97.5 214 ASP B N 1
ATOM 4751 C CA . ASP B 1 214 ? 21.781 -21.453 -12.789 1 97.5 214 ASP B CA 1
ATOM 4752 C C . ASP B 1 214 ? 20.328 -21.797 -12.469 1 97.5 214 ASP B C 1
ATOM 4754 O O . ASP B 1 214 ? 19.641 -21.016 -11.805 1 97.5 214 ASP B O 1
ATOM 4758 N N . ILE B 1 215 ? 19.922 -22.969 -12.945 1 98.62 215 ILE B N 1
ATOM 4759 C CA . ILE B 1 215 ? 18.562 -23.469 -12.75 1 98.62 215 ILE B CA 1
ATOM 4760 C C . ILE B 1 215 ? 18.578 -25 -12.711 1 98.62 215 ILE B C 1
ATOM 4762 O O . ILE B 1 215 ? 19.297 -25.641 -13.477 1 98.62 215 ILE B O 1
ATOM 4766 N N . GLY B 1 216 ? 17.781 -25.594 -11.82 1 98.5 216 GLY B N 1
ATOM 4767 C CA . GLY B 1 216 ? 17.656 -27.047 -11.766 1 98.5 216 GLY B CA 1
ATOM 4768 C C . GLY B 1 216 ? 16.922 -27.531 -10.531 1 98.5 216 GLY B C 1
ATOM 4769 O O . GLY B 1 216 ? 16.625 -26.75 -9.625 1 98.5 216 GLY B O 1
ATOM 4770 N N . PHE B 1 217 ? 16.641 -28.812 -10.445 1 98.56 217 PHE B N 1
ATOM 4771 C CA . PHE B 1 217 ? 15.984 -29.438 -9.305 1 98.56 217 PHE B CA 1
ATOM 4772 C C . PHE B 1 217 ? 16.984 -29.703 -8.188 1 98.56 217 PHE B C 1
ATOM 4774 O O . PHE B 1 217 ? 16.594 -29.891 -7.031 1 98.56 217 PHE B O 1
ATOM 4781 N N . THR B 1 218 ? 18.219 -29.812 -8.547 1 98.12 218 THR B N 1
ATOM 4782 C CA . THR B 1 218 ? 19.312 -29.969 -7.598 1 98.12 218 THR B CA 1
ATOM 4783 C C . THR B 1 218 ? 20.25 -28.766 -7.637 1 98.12 218 THR B C 1
ATOM 4785 O O . THR B 1 218 ? 20.641 -28.312 -8.711 1 98.12 218 THR B O 1
ATOM 4788 N N . LEU B 1 219 ? 20.594 -28.312 -6.5 1 97.88 219 LEU B N 1
ATOM 4789 C CA . LEU B 1 219 ? 21.484 -27.172 -6.391 1 97.88 219 LEU B CA 1
ATOM 4790 C C . LEU B 1 219 ? 22.922 -27.578 -6.695 1 97.88 219 LEU B C 1
ATOM 4792 O O . LEU B 1 219 ? 23.422 -28.562 -6.145 1 97.88 219 LEU B O 1
ATOM 4796 N N . THR B 1 220 ? 23.578 -26.859 -7.582 1 97.94 220 THR B N 1
ATOM 4797 C CA . THR B 1 220 ? 25.031 -26.969 -7.684 1 97.94 220 THR B CA 1
ATOM 4798 C C . THR B 1 220 ? 25.703 -26.312 -6.48 1 97.94 220 THR B C 1
ATOM 4800 O O . THR B 1 220 ? 25.062 -25.547 -5.742 1 97.94 220 THR B O 1
ATOM 4803 N N . PRO B 1 221 ? 26.969 -26.578 -6.344 1 97.69 221 PRO B N 1
ATOM 4804 C CA . PRO B 1 221 ? 27.688 -25.906 -5.25 1 97.69 221 PRO B CA 1
ATOM 4805 C C . PRO B 1 221 ? 27.625 -24.391 -5.352 1 97.69 221 PRO B C 1
ATOM 4807 O O . PRO B 1 221 ? 27.422 -23.703 -4.344 1 97.69 221 PRO B O 1
ATOM 4810 N N . SER B 1 222 ? 27.766 -23.953 -6.5 1 98.06 222 SER B N 1
ATOM 4811 C CA . SER B 1 222 ? 27.703 -22.516 -6.715 1 98.06 222 SER B CA 1
ATOM 4812 C C . SER B 1 222 ? 26.328 -21.969 -6.375 1 98.06 222 SER B C 1
ATOM 4814 O O . SER B 1 222 ? 26.203 -20.922 -5.734 1 98.06 222 SER B O 1
ATOM 4816 N N . MET B 1 223 ? 25.297 -22.625 -6.77 1 98.31 223 MET B N 1
ATOM 4817 C CA . MET B 1 223 ? 23.938 -22.219 -6.438 1 98.31 223 MET B CA 1
ATOM 4818 C C . MET B 1 223 ? 23.703 -22.25 -4.93 1 98.31 223 MET B C 1
ATOM 4820 O O . MET B 1 223 ? 23.094 -21.344 -4.371 1 98.31 223 MET B O 1
ATOM 4824 N N . MET B 1 224 ? 24.203 -23.266 -4.309 1 97.88 224 MET B N 1
ATOM 4825 C CA . MET B 1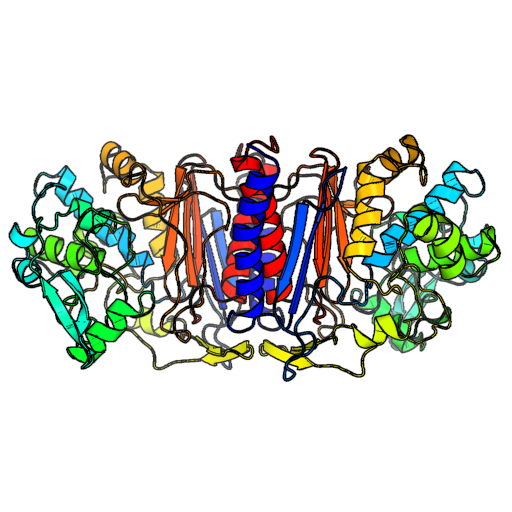 224 ? 24.047 -23.422 -2.867 1 97.88 224 MET B CA 1
ATOM 4826 C C . MET B 1 224 ? 24.688 -22.266 -2.121 1 97.88 224 MET B C 1
ATOM 4828 O O . MET B 1 224 ? 24.125 -21.734 -1.163 1 97.88 224 MET B O 1
ATOM 4832 N N . GLU B 1 225 ? 25.844 -21.812 -2.568 1 97.38 225 GLU B N 1
ATOM 4833 C CA . GLU B 1 225 ? 26.594 -20.734 -1.938 1 97.38 225 GLU B CA 1
ATOM 4834 C C . GLU B 1 225 ? 25.828 -19.406 -2.029 1 97.38 225 GLU B C 1
ATOM 4836 O O . GLU B 1 225 ? 25.969 -18.547 -1.165 1 97.38 225 GLU B O 1
ATOM 4841 N N . ARG B 1 226 ? 24.953 -19.312 -3.02 1 98.31 226 ARG B N 1
ATOM 4842 C CA . ARG B 1 226 ? 24.266 -18.047 -3.289 1 98.31 226 ARG B CA 1
ATOM 4843 C C . ARG B 1 226 ? 22.797 -18.141 -2.924 1 98.31 226 ARG B C 1
ATOM 4845 O O . ARG B 1 226 ? 22 -17.25 -3.258 1 98.31 226 ARG B O 1
ATOM 4852 N N . ARG B 1 227 ? 22.484 -19.188 -2.256 1 98.5 227 ARG B N 1
ATOM 4853 C CA . ARG B 1 227 ? 21.078 -19.469 -1.979 1 98.5 227 ARG B CA 1
ATOM 4854 C C . ARG B 1 227 ? 20.531 -18.531 -0.917 1 98.5 227 ARG B C 1
ATOM 4856 O O . ARG B 1 227 ? 21.203 -18.266 0.089 1 98.5 227 ARG B O 1
ATOM 4863 N N . ALA B 1 228 ? 19.359 -17.969 -1.144 1 98.75 228 ALA B N 1
ATOM 4864 C CA . ALA B 1 228 ? 18.641 -17.234 -0.107 1 98.75 228 ALA B CA 1
ATOM 4865 C C . ALA B 1 228 ? 17.984 -18.188 0.882 1 98.75 228 ALA B C 1
ATOM 4867 O O . ALA B 1 228 ? 17.375 -19.188 0.481 1 98.75 228 ALA B O 1
ATOM 4868 N N . THR B 1 229 ? 18.094 -17.922 2.176 1 98.69 229 THR B N 1
ATOM 4869 C CA . THR B 1 229 ? 17.453 -18.688 3.225 1 98.69 229 THR B CA 1
ATOM 4870 C C . THR B 1 229 ? 15.945 -18.406 3.248 1 98.69 229 THR B C 1
ATOM 4872 O O . THR B 1 229 ? 15.523 -17.266 3.123 1 98.69 229 THR B O 1
ATOM 4875 N N . ILE B 1 230 ? 15.141 -19.453 3.334 1 98.62 230 ILE B N 1
ATOM 4876 C CA . ILE B 1 230 ? 13.711 -19.297 3.564 1 98.62 230 ILE B CA 1
ATOM 4877 C C . ILE B 1 230 ? 13.469 -18.812 4.992 1 98.62 230 ILE B C 1
ATOM 4879 O O . ILE B 1 230 ? 14.109 -19.281 5.934 1 98.62 230 ILE B O 1
ATOM 4883 N N . HIS B 1 231 ? 12.57 -17.906 5.16 1 98.75 231 HIS B N 1
ATOM 4884 C CA . HIS B 1 231 ? 12.195 -17.359 6.457 1 98.75 231 HIS B CA 1
ATOM 4885 C C . HIS B 1 231 ? 10.727 -17.625 6.766 1 98.75 231 HIS B C 1
ATOM 4887 O O . HIS B 1 231 ? 9.953 -17.953 5.867 1 98.75 231 HIS B O 1
ATOM 4893 N N . ARG B 1 232 ? 10.398 -17.531 8.023 1 98.06 232 ARG B N 1
ATOM 4894 C CA . ARG B 1 232 ? 9.016 -17.688 8.477 1 98.06 232 ARG B CA 1
ATOM 4895 C C . ARG B 1 232 ? 8.57 -16.469 9.281 1 98.06 232 ARG B C 1
ATOM 4897 O O . ARG B 1 232 ? 9.234 -16.078 10.234 1 98.06 232 ARG B O 1
ATOM 4904 N N . ARG B 1 233 ? 7.484 -15.828 8.844 1 98.06 233 ARG B N 1
ATOM 4905 C CA . ARG B 1 233 ? 6.793 -14.836 9.656 1 98.06 233 ARG B CA 1
ATOM 4906 C C . ARG B 1 233 ? 5.703 -15.484 10.508 1 98.06 233 ARG B C 1
ATOM 4908 O O . ARG B 1 233 ? 4.809 -16.141 9.969 1 98.06 233 ARG B O 1
ATOM 4915 N N . THR B 1 234 ? 5.742 -15.305 11.828 1 96.69 234 THR B N 1
ATOM 4916 C CA . THR B 1 234 ? 4.746 -15.852 12.742 1 96.69 234 THR B CA 1
ATOM 4917 C C . THR B 1 234 ? 3.52 -14.945 12.812 1 96.69 234 THR B C 1
ATOM 4919 O O . THR B 1 234 ? 3.52 -13.852 12.25 1 96.69 234 THR B O 1
ATOM 4922 N N . GLN B 1 235 ? 2.479 -15.398 13.438 1 93.94 235 GLN B N 1
ATOM 4923 C CA . GLN B 1 235 ? 1.214 -14.672 13.539 1 93.94 235 GLN B CA 1
ATOM 4924 C C . GLN B 1 235 ? 1.416 -13.289 14.156 1 93.94 235 GLN B C 1
ATOM 4926 O O . GLN B 1 235 ? 0.768 -12.32 13.75 1 93.94 235 GLN B O 1
ATOM 4931 N N . ASP B 1 236 ? 2.357 -13.188 15.07 1 91.75 236 ASP B N 1
ATOM 4932 C CA . ASP B 1 236 ? 2.582 -11.922 15.758 1 91.75 236 ASP B CA 1
ATOM 4933 C C . ASP B 1 236 ? 3.506 -11.008 14.953 1 91.75 236 ASP B C 1
ATOM 4935 O O . ASP B 1 236 ? 3.809 -9.891 15.367 1 91.75 236 ASP B O 1
ATOM 4939 N N . GLY B 1 237 ? 4.008 -11.508 13.836 1 95.5 237 GLY B N 1
ATOM 4940 C CA . GLY B 1 237 ? 4.738 -10.656 12.906 1 95.5 237 GLY B CA 1
ATOM 4941 C C . GLY B 1 237 ? 6.234 -10.906 12.922 1 95.5 237 GLY B C 1
ATOM 4942 O O . GLY B 1 237 ? 6.957 -10.453 12.031 1 95.5 237 GLY B O 1
ATOM 4943 N N . ASN B 1 238 ? 6.723 -11.711 13.898 1 95.25 238 ASN B N 1
ATOM 4944 C CA . ASN B 1 238 ? 8.156 -11.961 14.008 1 95.25 238 ASN B CA 1
ATOM 4945 C C . ASN B 1 238 ? 8.664 -12.82 12.852 1 95.25 238 ASN B C 1
ATOM 4947 O O . ASN B 1 238 ? 8.008 -13.781 12.453 1 95.25 238 ASN B O 1
ATOM 4951 N N . ILE B 1 239 ? 9.852 -12.438 12.297 1 96.25 239 ILE B N 1
ATOM 4952 C CA . ILE B 1 239 ? 10.445 -13.18 11.188 1 96.25 239 ILE B CA 1
ATOM 4953 C C . ILE B 1 239 ? 11.688 -13.922 11.672 1 96.25 239 ILE B C 1
ATOM 4955 O O . ILE B 1 239 ? 12.555 -13.336 12.312 1 96.25 239 ILE B O 1
ATOM 4959 N N . THR B 1 240 ? 11.75 -15.234 11.383 1 96.94 240 THR B N 1
ATOM 4960 C CA . THR B 1 240 ? 12.891 -16.078 11.75 1 96.94 240 THR B CA 1
ATOM 4961 C C . THR B 1 240 ? 13.406 -16.844 10.531 1 96.94 240 THR B C 1
ATOM 4963 O O . THR B 1 240 ? 12.633 -17.25 9.672 1 96.94 240 THR B O 1
ATOM 4966 N N . PRO B 1 241 ? 14.734 -17 10.438 1 97.88 241 PRO B N 1
ATOM 4967 C CA . PRO B 1 241 ? 15.289 -17.797 9.344 1 97.88 241 PRO B CA 1
ATOM 4968 C C . PRO B 1 241 ? 15.094 -19.297 9.547 1 97.88 241 PRO B C 1
ATOM 4970 O O . PRO B 1 241 ? 15.055 -19.766 10.688 1 97.88 241 PRO B O 1
ATOM 4973 N N . LEU B 1 242 ? 14.891 -20 8.477 1 98.12 242 LEU B N 1
ATOM 4974 C CA . LEU B 1 242 ? 14.859 -21.453 8.445 1 98.12 242 LEU B CA 1
ATOM 4975 C C . LEU B 1 242 ? 15.977 -22.016 7.57 1 98.12 242 LEU B C 1
ATOM 4977 O O . LEU B 1 242 ? 15.711 -22.609 6.52 1 98.12 242 LEU B O 1
ATOM 4981 N N . PRO B 1 243 ? 17.234 -21.891 8.031 1 96.56 243 PRO B N 1
ATOM 4982 C CA . PRO B 1 243 ? 18.359 -22.25 7.172 1 96.56 243 PRO B CA 1
ATOM 4983 C C . PRO B 1 243 ? 18.328 -23.719 6.738 1 96.56 243 PRO B C 1
ATOM 4985 O O . PRO B 1 243 ? 18.859 -24.062 5.676 1 96.56 243 PRO B O 1
ATOM 4988 N N . GLY B 1 244 ? 17.734 -24.562 7.496 1 95.81 244 GLY B N 1
ATOM 4989 C CA . GLY B 1 244 ? 17.688 -25.969 7.176 1 95.81 244 GLY B CA 1
ATOM 4990 C C . GLY B 1 244 ? 16.562 -26.344 6.223 1 95.81 244 GLY B C 1
ATOM 4991 O O . GLY B 1 244 ? 16.5 -27.469 5.73 1 95.81 244 GLY B O 1
ATOM 4992 N N . LEU B 1 245 ? 15.648 -25.406 5.961 1 96.06 245 LEU B N 1
ATOM 4993 C CA . LEU B 1 245 ? 14.516 -25.703 5.098 1 96.06 245 LEU B CA 1
ATOM 4994 C C . LEU B 1 245 ? 14.906 -25.594 3.627 1 96.06 245 LEU B C 1
ATOM 4996 O O . LEU B 1 245 ? 15.203 -24.5 3.143 1 96.06 245 LEU B O 1
ATOM 5000 N N . MET B 1 246 ? 14.938 -26.719 3.039 1 96.06 246 MET B N 1
ATOM 5001 C CA . MET B 1 246 ? 15.227 -26.859 1.613 1 96.06 246 MET B CA 1
ATOM 5002 C C . MET B 1 246 ? 14.445 -28.016 1.015 1 96.06 246 MET B C 1
ATOM 5004 O O . MET B 1 246 ? 14.148 -29 1.707 1 96.06 246 MET B O 1
ATOM 5008 N N . LEU B 1 247 ? 14.094 -27.891 -0.246 1 96.62 247 LEU B N 1
ATOM 5009 C CA . LEU B 1 247 ? 13.539 -29.047 -0.95 1 96.62 247 LEU B CA 1
ATOM 5010 C C . LEU B 1 247 ? 14.57 -30.172 -1.036 1 96.62 247 LEU B C 1
ATOM 5012 O O . LEU B 1 247 ? 15.773 -29.922 -0.992 1 96.62 247 LEU B O 1
ATOM 5016 N N . PRO B 1 248 ? 14.102 -31.406 -1.138 1 96.56 248 PRO B N 1
ATOM 5017 C CA . PRO B 1 248 ? 15.023 -32.531 -1.168 1 96.56 248 PRO B CA 1
ATOM 5018 C C . PRO B 1 248 ? 16.109 -32.406 -2.234 1 96.56 248 PRO B C 1
ATOM 5020 O O . PRO B 1 248 ? 15.82 -31.969 -3.355 1 96.56 248 PRO B O 1
ATOM 5023 N N . GLN B 1 249 ? 17.344 -32.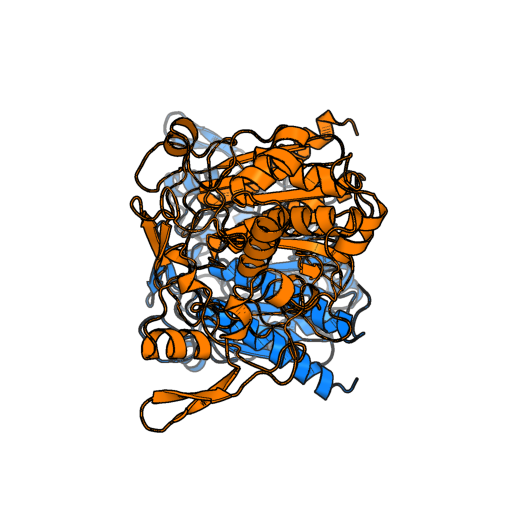812 -1.889 1 96.31 249 GLN B N 1
ATOM 5024 C CA . GLN B 1 249 ? 18.531 -32.719 -2.744 1 96.31 249 GLN B CA 1
ATOM 5025 C C . GLN B 1 249 ? 19.281 -34.062 -2.775 1 96.31 249 GLN B C 1
ATOM 5027 O O . GLN B 1 249 ? 19.984 -34.375 -1.823 1 96.31 249 GLN B O 1
ATOM 5032 N N . SER B 1 250 ? 19.266 -34.812 -3.797 1 94.81 250 SER B N 1
ATOM 5033 C CA . SER B 1 250 ? 18.375 -34.625 -4.941 1 94.81 250 SER B CA 1
ATOM 5034 C C . SER B 1 250 ? 16.984 -35.188 -4.664 1 94.81 250 SER B C 1
ATOM 5036 O O . SER B 1 250 ? 16.844 -36.094 -3.861 1 94.81 250 SER B O 1
ATOM 5038 N N . PRO B 1 251 ? 15.977 -34.719 -5.289 1 97.94 251 PRO B N 1
ATOM 5039 C CA . PRO B 1 251 ? 14.625 -35.219 -5.059 1 97.94 251 PRO B CA 1
ATOM 5040 C C . PRO B 1 251 ? 14.391 -36.594 -5.715 1 97.94 251 PRO B C 1
ATOM 5042 O O . PRO B 1 251 ? 15 -36.875 -6.75 1 97.94 251 PRO B O 1
ATOM 5045 N N . GLU B 1 252 ? 13.539 -37.375 -5.086 1 98.19 252 GLU B N 1
ATOM 5046 C CA . GLU B 1 252 ? 13.102 -38.625 -5.711 1 98.19 252 GLU B CA 1
ATOM 5047 C C . GLU B 1 252 ? 12.344 -38.375 -7.004 1 98.19 252 GLU B C 1
ATOM 5049 O O . GLU B 1 252 ? 12.562 -39.031 -8.016 1 98.19 252 GLU B O 1
ATOM 5054 N N . MET B 1 253 ? 11.562 -37.406 -6.984 1 98.31 253 MET B N 1
ATOM 5055 C CA . MET B 1 253 ? 10.773 -36.969 -8.133 1 98.31 253 MET B CA 1
ATOM 5056 C C . MET B 1 253 ? 11.047 -35.5 -8.469 1 98.31 253 MET B C 1
ATOM 5058 O O . MET B 1 253 ? 11.039 -34.656 -7.578 1 98.31 253 MET B O 1
ATOM 5062 N N . ASP B 1 254 ? 11.445 -35.25 -9.734 1 98.62 254 ASP B N 1
ATOM 5063 C CA . ASP B 1 254 ? 11.43 -33.875 -10.195 1 98.62 254 ASP B CA 1
ATOM 5064 C C . ASP B 1 254 ? 10 -33.312 -10.242 1 98.62 254 ASP B C 1
ATOM 5066 O O . ASP B 1 254 ? 9.242 -33.625 -11.164 1 98.62 254 ASP B O 1
ATOM 5070 N N . MET B 1 255 ? 9.742 -32.562 -9.258 1 98.69 255 MET B N 1
ATOM 5071 C CA . MET B 1 255 ? 8.383 -32.031 -9.141 1 98.69 255 MET B CA 1
ATOM 5072 C C . MET B 1 255 ? 8.141 -30.906 -10.148 1 98.69 255 MET B C 1
ATOM 5074 O O . MET B 1 255 ? 8.617 -29.797 -9.961 1 98.69 255 MET B O 1
ATOM 5078 N N . GLY B 1 256 ? 7.293 -31.219 -11.156 1 98.75 256 GLY B N 1
ATOM 5079 C CA . GLY B 1 256 ? 7.004 -30.25 -12.195 1 98.75 256 GLY B CA 1
ATOM 5080 C C . GLY B 1 256 ? 6.191 -29.078 -11.703 1 98.75 256 GLY B C 1
ATOM 5081 O O . GLY B 1 256 ? 6.137 -28.031 -12.359 1 98.75 256 GLY B O 1
ATOM 5082 N N . GLY B 1 257 ? 5.637 -29.234 -10.562 1 98.5 257 GLY B N 1
ATOM 5083 C CA . GLY B 1 257 ? 4.805 -28.172 -10 1 98.5 257 GLY B CA 1
ATOM 5084 C C . GLY B 1 257 ? 5.586 -27.203 -9.133 1 98.5 257 GLY B C 1
ATOM 5085 O O . GLY B 1 257 ? 5.16 -26.062 -8.938 1 98.5 257 GLY B O 1
ATOM 5086 N N . HIS B 1 258 ? 6.816 -27.469 -8.461 1 97 258 HIS B N 1
ATOM 5087 C CA . HIS B 1 258 ? 7.406 -26.547 -7.508 1 97 258 HIS B CA 1
ATOM 5088 C C . HIS B 1 258 ? 8.898 -26.797 -7.34 1 97 258 HIS B C 1
ATOM 5090 O O . HIS B 1 258 ? 9.602 -26.016 -6.699 1 97 258 HIS B O 1
ATOM 5096 N N . GLY B 1 259 ? 9.633 -27.641 -8.031 1 97 259 GLY B N 1
ATOM 5097 C CA . GLY B 1 259 ? 10.852 -28.266 -7.543 1 97 259 GLY B CA 1
ATOM 5098 C C . GLY B 1 259 ? 12.109 -27.531 -7.98 1 97 259 GLY B C 1
ATOM 5099 O O . GLY B 1 259 ? 13.195 -27.766 -7.449 1 97 259 GLY B O 1
ATOM 5100 N N . LEU B 1 260 ? 12.031 -26.469 -8.797 1 98.69 260 LEU B N 1
ATOM 5101 C CA . LEU B 1 260 ? 13.227 -25.844 -9.367 1 98.69 260 LEU B CA 1
ATOM 5102 C C . LEU B 1 260 ? 13.797 -24.812 -8.414 1 98.69 260 LEU B C 1
ATOM 5104 O O . LEU B 1 260 ? 13.062 -24.188 -7.648 1 98.69 260 LEU B O 1
ATOM 5108 N N . TYR B 1 261 ? 15.086 -24.672 -8.438 1 98.75 261 TYR B N 1
ATOM 5109 C CA . TYR B 1 261 ? 15.867 -23.547 -7.949 1 98.75 261 TYR B CA 1
ATOM 5110 C C . TYR B 1 261 ? 16.453 -22.75 -9.109 1 98.75 261 TYR B C 1
ATOM 5112 O O . TYR B 1 261 ? 16.812 -23.312 -10.141 1 98.75 261 TYR B O 1
ATOM 5120 N N . ALA B 1 262 ? 16.578 -21.469 -8.938 1 98.88 262 ALA B N 1
ATOM 5121 C CA . ALA B 1 262 ? 17.219 -20.656 -9.977 1 98.88 262 ALA B CA 1
ATOM 5122 C C . ALA B 1 262 ? 17.531 -19.25 -9.469 1 98.88 262 ALA B C 1
ATOM 5124 O O . ALA B 1 262 ? 16.984 -18.828 -8.445 1 98.88 262 ALA B O 1
ATOM 5125 N N . SER B 1 263 ? 18.484 -18.578 -10.125 1 98.75 263 SER B N 1
ATOM 5126 C CA . SER B 1 263 ? 18.516 -17.125 -10.055 1 98.75 263 SER B CA 1
ATOM 5127 C C . SER B 1 263 ? 17.375 -16.5 -10.875 1 98.75 263 SER B C 1
ATOM 5129 O O . SER B 1 263 ? 16.891 -17.125 -11.828 1 98.75 263 SER B O 1
ATOM 5131 N N . ILE B 1 264 ? 17.016 -15.328 -10.508 1 98.75 264 ILE B N 1
ATOM 5132 C CA . ILE B 1 264 ? 15.883 -14.688 -11.18 1 98.75 264 ILE B CA 1
ATOM 5133 C C . ILE B 1 264 ? 16.281 -14.289 -12.594 1 98.75 264 ILE B C 1
ATOM 5135 O O . ILE B 1 264 ? 15.469 -14.328 -13.516 1 98.75 264 ILE B O 1
ATOM 5139 N N . GLY B 1 265 ? 17.531 -13.984 -12.766 1 98.81 265 GLY B N 1
ATOM 5140 C CA . GLY B 1 265 ? 18.031 -13.703 -14.102 1 98.81 265 GLY B CA 1
ATOM 5141 C C . GLY B 1 265 ? 17.766 -14.828 -15.086 1 98.81 265 GLY B C 1
ATOM 5142 O O . GLY B 1 265 ? 17.469 -14.578 -16.25 1 98.81 265 GLY B O 1
ATOM 5143 N N . GLU B 1 266 ? 17.906 -16.047 -14.664 1 98.75 266 GLU B N 1
ATOM 5144 C CA . GLU B 1 266 ? 17.609 -17.188 -15.523 1 98.75 266 GLU B CA 1
ATOM 5145 C C . GLU B 1 266 ? 16.141 -17.234 -15.898 1 98.75 266 GLU B C 1
ATOM 5147 O O . GLU B 1 266 ? 15.789 -17.484 -17.047 1 98.75 266 GLU B O 1
ATOM 5152 N N . TYR B 1 267 ? 15.273 -16.953 -14.945 1 98.81 267 TYR B N 1
ATOM 5153 C CA . TYR B 1 267 ? 13.836 -17 -15.203 1 98.81 267 TYR B CA 1
ATOM 5154 C C . TYR B 1 267 ? 13.414 -15.891 -16.156 1 98.81 267 TYR B C 1
ATOM 5156 O O . TYR B 1 267 ? 12.477 -16.062 -16.938 1 98.81 267 TYR B O 1
ATOM 5164 N N . MET B 1 268 ? 14.156 -14.75 -16.141 1 98.88 268 MET B N 1
ATOM 5165 C CA . MET B 1 268 ? 13.867 -13.656 -17.078 1 98.88 268 MET B CA 1
ATOM 5166 C C . MET B 1 268 ? 14.055 -14.109 -18.516 1 98.88 268 MET B C 1
ATOM 5168 O O . MET B 1 268 ? 13.352 -13.641 -19.406 1 98.88 268 MET B O 1
ATOM 5172 N N . LYS B 1 269 ? 15.016 -14.977 -18.766 1 98.81 269 LYS B N 1
ATOM 5173 C CA . LYS B 1 269 ? 15.211 -15.523 -20.109 1 98.81 269 LYS B CA 1
ATOM 5174 C C . LYS B 1 269 ? 13.984 -16.312 -20.562 1 98.81 269 LYS B C 1
ATOM 5176 O O . LYS B 1 269 ? 13.578 -16.234 -21.719 1 98.81 269 LYS B O 1
ATOM 5181 N N . PHE B 1 270 ? 13.414 -17.047 -19.672 1 98.81 270 PHE B N 1
ATOM 5182 C CA . PHE B 1 270 ? 12.188 -17.781 -19.969 1 98.81 270 PHE B CA 1
ATOM 5183 C C . PHE B 1 270 ? 11.055 -16.812 -20.297 1 98.81 270 PHE B C 1
ATOM 5185 O O . PHE B 1 270 ? 10.336 -17 -21.281 1 98.81 270 PHE B O 1
ATOM 5192 N N . ILE B 1 271 ? 10.891 -15.742 -19.422 1 98.88 271 ILE B N 1
ATOM 5193 C CA . ILE B 1 271 ? 9.859 -14.734 -19.641 1 98.88 271 ILE B CA 1
ATOM 5194 C C . ILE B 1 271 ? 10.047 -14.102 -21.031 1 98.88 271 ILE B C 1
ATOM 5196 O O . ILE B 1 271 ? 9.078 -13.922 -21.766 1 98.88 271 ILE B O 1
ATOM 5200 N N . ARG B 1 272 ? 11.227 -13.836 -21.391 1 98.69 272 ARG B N 1
ATOM 5201 C CA . ARG B 1 272 ? 11.516 -13.219 -22.688 1 98.69 272 ARG B CA 1
ATOM 5202 C C . ARG B 1 272 ? 11.195 -14.164 -23.828 1 98.69 272 ARG B C 1
ATOM 5204 O O . ARG B 1 272 ? 10.766 -13.727 -24.906 1 98.69 272 ARG B O 1
ATOM 5211 N N . MET B 1 273 ? 11.422 -15.391 -23.641 1 98.88 273 MET B N 1
ATOM 5212 C CA . MET B 1 273 ? 11.047 -16.391 -24.641 1 98.88 273 MET B CA 1
ATOM 5213 C C . MET B 1 273 ? 9.555 -16.297 -24.969 1 98.88 273 MET B C 1
ATOM 5215 O O . MET B 1 273 ? 9.172 -16.297 -26.141 1 98.88 273 MET B O 1
ATOM 5219 N N . ILE B 1 274 ? 8.711 -16.156 -23.984 1 98.75 274 ILE B N 1
ATOM 5220 C CA . ILE B 1 274 ? 7.273 -16.016 -24.188 1 98.75 274 ILE B CA 1
ATOM 5221 C C . ILE B 1 274 ? 6.977 -14.68 -24.859 1 98.75 274 ILE B C 1
ATOM 5223 O O . ILE B 1 274 ? 6.168 -14.609 -25.797 1 98.75 274 ILE B O 1
ATOM 5227 N N . LEU B 1 275 ? 7.691 -13.633 -24.406 1 98.56 275 LEU B N 1
ATOM 5228 C CA . LEU B 1 275 ? 7.496 -12.305 -24.984 1 98.56 275 LEU B CA 1
ATOM 5229 C C . LEU B 1 275 ? 7.844 -12.305 -26.469 1 98.56 275 LEU B C 1
ATOM 5231 O O . LEU B 1 275 ? 7.262 -11.547 -27.25 1 98.56 275 LEU B O 1
ATOM 5235 N N . ASN B 1 276 ? 8.773 -13.141 -26.828 1 98.56 276 ASN B N 1
ATOM 5236 C CA . ASN B 1 276 ? 9.242 -13.195 -28.203 1 98.56 276 ASN B CA 1
ATOM 5237 C C . ASN B 1 276 ? 8.594 -14.344 -28.969 1 98.56 276 ASN B C 1
ATOM 5239 O O . ASN B 1 276 ? 9.227 -14.945 -29.844 1 98.56 276 ASN B O 1
ATOM 5243 N N . GLU B 1 277 ? 7.457 -14.75 -28.594 1 98.06 277 GLU B N 1
ATOM 5244 C CA . GLU B 1 277 ? 6.594 -15.68 -29.312 1 98.06 277 GLU B CA 1
ATOM 5245 C C . GLU B 1 277 ? 7.285 -17.031 -29.516 1 98.06 277 GLU B C 1
ATOM 5247 O O . GLU B 1 277 ? 7.238 -17.594 -30.594 1 98.06 277 GLU B O 1
ATOM 5252 N N . GLY B 1 278 ? 7.98 -17.438 -28.484 1 97.5 278 GLY B N 1
ATOM 5253 C CA . GLY B 1 278 ? 8.547 -18.781 -28.453 1 97.5 278 GLY B CA 1
ATOM 5254 C C . GLY B 1 278 ? 10.039 -18.797 -28.719 1 97.5 278 GLY B C 1
ATOM 5255 O O . GLY B 1 278 ? 10.742 -19.703 -28.266 1 97.5 278 GLY B O 1
ATOM 5256 N N . ALA B 1 279 ? 10.516 -17.812 -29.484 1 95.25 279 ALA B N 1
ATOM 5257 C CA . ALA B 1 279 ? 11.945 -17.641 -29.734 1 95.25 279 ALA B CA 1
ATOM 5258 C C . ALA B 1 279 ? 12.602 -18.953 -30.156 1 95.25 279 ALA B C 1
ATOM 5260 O O . ALA B 1 279 ? 13.695 -19.266 -29.703 1 95.25 279 ALA B O 1
ATOM 5261 N N . GLY B 1 280 ? 12.008 -19.734 -30.906 1 94 280 GLY B N 1
ATOM 5262 C CA . GLY B 1 280 ? 12.57 -20.969 -31.422 1 94 280 GLY B CA 1
ATOM 5263 C C . GLY B 1 280 ? 12.312 -22.156 -30.5 1 94 280 GLY B C 1
ATOM 5264 O O . GLY B 1 280 ? 12.375 -23.312 -30.953 1 94 280 GLY B O 1
ATOM 5265 N N . VAL B 1 281 ? 11.984 -21.906 -29.234 1 97.12 281 VAL B N 1
ATOM 5266 C CA . VAL B 1 281 ? 11.664 -22.953 -28.266 1 97.12 281 VAL B CA 1
ATOM 5267 C C . VAL B 1 281 ? 10.227 -23.422 -28.484 1 97.12 281 VAL B C 1
ATOM 5269 O O . VAL B 1 281 ? 9.945 -24.625 -28.422 1 97.12 281 VAL B O 1
ATOM 5272 N N . LEU B 1 282 ? 9.359 -22.5 -28.734 1 98 282 LEU B N 1
ATOM 5273 C CA . LEU B 1 282 ? 7.961 -22.75 -29.094 1 98 282 LEU B CA 1
ATOM 5274 C C . LEU B 1 282 ? 7.617 -22.047 -30.406 1 98 282 LEU B C 1
ATOM 5276 O O . LEU B 1 282 ? 8.258 -21.062 -30.781 1 98 282 LEU B O 1
ATOM 5280 N N . ASN B 1 283 ? 6.562 -22.562 -31.141 1 98.06 283 ASN B N 1
ATOM 5281 C CA . ASN B 1 283 ? 5.949 -21.828 -32.25 1 98.06 283 ASN B CA 1
ATOM 5282 C C . ASN B 1 283 ? 5.07 -20.688 -31.734 1 98.06 283 ASN B C 1
ATOM 5284 O O . ASN B 1 283 ? 4.469 -20.797 -30.656 1 98.06 283 ASN B O 1
ATOM 5288 N N . PRO B 1 284 ? 5.012 -19.625 -32.531 1 97.81 284 PRO B N 1
ATOM 5289 C CA . PRO B 1 284 ? 4.168 -18.5 -32.125 1 97.81 284 PRO B CA 1
ATOM 5290 C C . PRO B 1 284 ? 2.721 -18.906 -31.844 1 97.81 284 PRO B C 1
ATOM 5292 O O . PRO B 1 284 ? 2.092 -18.406 -30.922 1 97.81 284 PRO B O 1
ATOM 5295 N N . GLU B 1 285 ? 2.236 -19.828 -32.625 1 97.75 285 GLU B N 1
ATOM 5296 C CA . GLU B 1 285 ? 0.865 -20.297 -32.438 1 97.75 285 GLU B CA 1
ATOM 5297 C C . GLU B 1 285 ? 0.689 -20.984 -31.094 1 97.75 285 GLU B C 1
ATOM 5299 O O . GLU B 1 285 ? -0.359 -20.844 -30.469 1 97.75 285 GLU B O 1
ATOM 5304 N N . THR B 1 286 ? 1.704 -21.703 -30.688 1 98.25 286 THR B N 1
ATOM 5305 C CA . THR B 1 286 ? 1.664 -22.375 -29.406 1 98.25 286 THR B CA 1
ATOM 5306 C C . THR B 1 286 ? 1.704 -21.375 -28.25 1 98.25 286 THR B C 1
ATOM 5308 O O . THR B 1 286 ? 0.969 -21.516 -27.281 1 98.25 286 THR B O 1
ATOM 5311 N N . VAL B 1 287 ? 2.533 -20.344 -28.406 1 98.5 287 VAL B N 1
ATOM 5312 C CA . VAL B 1 287 ? 2.584 -19.297 -27.391 1 98.5 287 VAL B CA 1
ATOM 5313 C C . VAL B 1 287 ? 1.218 -18.625 -27.266 1 98.5 287 VAL B C 1
ATOM 5315 O O . VAL B 1 287 ? 0.735 -18.375 -26.172 1 98.5 287 VAL B O 1
ATOM 5318 N N . ALA B 1 288 ? 0.596 -18.359 -28.391 1 97.75 288 ALA B N 1
ATOM 5319 C CA . ALA B 1 288 ? -0.743 -17.766 -28.391 1 97.75 288 ALA B CA 1
ATOM 5320 C C . ALA B 1 288 ? -1.737 -18.672 -27.672 1 97.75 288 ALA B C 1
ATOM 5322 O O . ALA B 1 288 ? -2.553 -18.203 -26.875 1 97.75 288 ALA B O 1
ATOM 5323 N N . GLN B 1 289 ? -1.64 -19.938 -27.922 1 97.19 289 GLN B N 1
ATOM 5324 C CA . GLN B 1 289 ? -2.52 -20.906 -27.281 1 97.19 289 GLN B CA 1
ATOM 5325 C C . GLN B 1 289 ? -2.289 -20.938 -25.766 1 97.19 289 GLN B C 1
ATOM 5327 O O . GLN B 1 289 ? -3.242 -21.031 -25 1 97.19 289 GLN B O 1
ATOM 5332 N N . MET B 1 290 ? -1.094 -20.844 -25.375 1 98.19 290 MET B N 1
ATOM 5333 C CA . MET B 1 290 ? -0.711 -20.906 -23.969 1 98.19 290 MET B CA 1
ATOM 5334 C C . MET B 1 290 ? -1.184 -19.672 -23.203 1 98.19 290 MET B C 1
ATOM 5336 O O . MET B 1 290 ? -1.193 -19.656 -21.984 1 98.19 290 MET B O 1
ATOM 5340 N N . SER B 1 291 ? -1.562 -18.609 -23.984 1 97.56 291 SER B N 1
ATOM 5341 C CA . SER B 1 291 ? -1.78 -17.297 -23.375 1 97.56 291 SER B CA 1
ATOM 5342 C C . SER B 1 291 ? -3.26 -16.922 -23.375 1 97.56 291 SER B C 1
ATOM 5344 O O . SER B 1 291 ? -3.611 -15.758 -23.219 1 97.56 291 SER B O 1
ATOM 5346 N N . GLN B 1 292 ? -4.105 -17.922 -23.531 1 95.94 292 GLN B N 1
ATOM 5347 C CA . GLN B 1 292 ? -5.539 -17.656 -23.625 1 95.94 292 GLN B CA 1
ATOM 5348 C C . GLN B 1 292 ? -6.289 -18.359 -22.484 1 95.94 292 GLN B C 1
ATOM 5350 O O . GLN B 1 292 ? -5.832 -19.375 -21.969 1 95.94 292 GLN B O 1
ATOM 5355 N N . ASN B 1 293 ? -7.426 -17.797 -22.141 1 96.19 293 ASN B N 1
ATOM 5356 C CA . ASN B 1 293 ? -8.328 -18.422 -21.188 1 96.19 293 ASN B CA 1
ATOM 5357 C C . ASN B 1 293 ? -8.688 -19.844 -21.609 1 96.19 293 ASN B C 1
ATOM 5359 O O . ASN B 1 293 ? -9.312 -20.047 -22.656 1 96.19 293 ASN B O 1
ATOM 5363 N N . GLY B 1 294 ? -8.258 -20.828 -20.812 1 96.69 294 GLY B N 1
ATOM 5364 C CA . GLY B 1 294 ? -8.578 -22.219 -21.078 1 96.69 294 GLY B CA 1
ATOM 5365 C C . GLY B 1 294 ? -9.734 -22.734 -20.234 1 96.69 294 GLY B C 1
ATOM 5366 O O . GLY B 1 294 ? -10.172 -23.875 -20.406 1 96.69 294 GLY B O 1
ATOM 5367 N N . LEU B 1 295 ? -10.289 -21.828 -19.391 1 96.88 295 LEU B N 1
ATOM 5368 C CA . LEU B 1 295 ? -11.281 -22.266 -18.406 1 96.88 295 LEU B CA 1
ATOM 5369 C C . LEU B 1 295 ? -12.695 -22 -18.922 1 96.88 295 LEU B C 1
ATOM 5371 O O . LEU B 1 295 ? -13.664 -22.484 -18.328 1 96.88 295 LEU B O 1
ATOM 5375 N N . GLY B 1 296 ? -12.883 -21.281 -20 1 94.25 296 GLY B N 1
ATOM 5376 C CA . GLY B 1 296 ? -14.227 -20.859 -20.391 1 94.25 296 GLY B CA 1
ATOM 5377 C C . GLY B 1 296 ? -14.906 -20.016 -19.328 1 94.25 296 GLY B C 1
ATOM 5378 O O . GLY B 1 296 ? -14.391 -18.969 -18.938 1 94.25 296 GLY B O 1
ATOM 5379 N N . ALA B 1 297 ? -15.945 -20.531 -18.719 1 92.38 297 ALA B N 1
ATOM 5380 C CA . ALA B 1 297 ? -16.75 -19.766 -17.75 1 92.38 297 ALA B CA 1
ATOM 5381 C C . ALA B 1 297 ? -16.203 -19.922 -16.344 1 92.38 297 ALA B C 1
ATOM 5383 O O . ALA B 1 297 ? -16.531 -19.141 -15.453 1 92.38 297 ALA B O 1
ATOM 5384 N N . LEU B 1 298 ? -15.43 -20.953 -16.141 1 93.12 298 LEU B N 1
ATOM 5385 C CA . LEU B 1 298 ? -14.82 -21.125 -14.836 1 93.12 298 LEU B CA 1
ATOM 5386 C C . LEU B 1 298 ? -13.828 -20 -14.547 1 93.12 298 LEU B C 1
ATOM 5388 O O . LEU B 1 298 ? -13.328 -19.359 -15.469 1 93.12 298 LEU B O 1
ATOM 5392 N N . LYS B 1 299 ? -13.703 -19.75 -13.266 1 91.31 299 LYS B N 1
ATOM 5393 C CA . LYS B 1 299 ? -12.789 -18.703 -12.836 1 91.31 299 LYS B CA 1
ATOM 5394 C C . LYS B 1 299 ? -11.734 -19.234 -11.867 1 91.31 299 LYS B C 1
ATOM 5396 O O . LYS B 1 299 ? -11.977 -20.219 -11.156 1 91.31 299 LYS B O 1
ATOM 5401 N N . SER B 1 300 ? -10.555 -18.641 -12.109 1 92.06 300 SER B N 1
ATOM 5402 C CA . SER B 1 300 ? -9.523 -18.859 -11.102 1 92.06 300 SER B CA 1
ATOM 5403 C C . SER B 1 300 ? -9.539 -17.75 -10.055 1 92.06 300 SER B C 1
ATOM 5405 O O . SER B 1 300 ? -9.82 -16.594 -10.375 1 92.06 300 SER B O 1
ATOM 5407 N N . GLY B 1 301 ? -9.414 -18.109 -8.797 1 84.12 301 GLY B N 1
ATOM 5408 C CA . GLY B 1 301 ? -9.578 -17.078 -7.785 1 84.12 301 GLY B CA 1
ATOM 5409 C C . GLY B 1 301 ? -8.773 -17.344 -6.523 1 84.12 301 GLY B C 1
ATOM 5410 O O . GLY B 1 301 ? -7.676 -17.891 -6.59 1 84.12 301 GLY B O 1
ATOM 5411 N N . GLY B 1 302 ? -9.375 -16.844 -5.367 1 89.75 302 GLY B N 1
ATOM 5412 C CA . GLY B 1 302 ? -8.742 -16.875 -4.055 1 89.75 302 GLY B CA 1
ATOM 5413 C C . GLY B 1 302 ? -8.609 -18.281 -3.49 1 89.75 302 GLY B C 1
ATOM 5414 O O . GLY B 1 302 ? -8.953 -19.266 -4.156 1 89.75 302 GLY B O 1
ATOM 5415 N N . TRP B 1 303 ? -7.871 -18.422 -2.377 1 94.75 303 TRP B N 1
ATOM 5416 C CA . TRP B 1 303 ? -7.637 -19.688 -1.679 1 94.75 303 TRP B CA 1
ATOM 5417 C C . TRP B 1 303 ? -7.852 -19.531 -0.178 1 94.75 303 TRP B C 1
ATOM 5419 O O . TRP B 1 303 ? -7.789 -18.406 0.348 1 94.75 303 TRP B O 1
ATOM 5429 N N . SER B 1 304 ? -8.273 -20.562 0.393 1 94.06 304 SER B N 1
ATOM 5430 C CA . SER B 1 304 ? -8.312 -20.703 1.843 1 94.06 304 SER B CA 1
ATOM 5431 C C . SER B 1 304 ? -7.18 -21.594 2.336 1 94.06 304 SER B C 1
ATOM 5433 O O . SER B 1 304 ? -6.973 -22.703 1.819 1 94.06 304 SER B O 1
ATOM 5435 N N . SER B 1 305 ? -6.492 -21.109 3.332 1 97.06 305 SER B N 1
ATOM 5436 C CA . SER B 1 305 ? -5.336 -21.844 3.83 1 97.06 305 SER B CA 1
ATOM 5437 C C . SER B 1 305 ? -5.758 -22.906 4.828 1 97.06 305 SER B C 1
ATOM 5439 O O . SER B 1 305 ? -6.559 -22.656 5.727 1 97.06 305 SER B O 1
ATOM 5441 N N . SER B 1 306 ? -5.215 -24.125 4.582 1 97.75 306 SER B N 1
ATOM 5442 C CA . SER B 1 306 ? -5.352 -25.203 5.555 1 97.75 306 SER B CA 1
ATOM 5443 C C . SER B 1 306 ? -4.066 -25.391 6.352 1 97.75 306 SER B C 1
ATOM 5445 O O . SER B 1 306 ? -3.99 -26.266 7.219 1 97.75 306 SER B O 1
ATOM 5447 N N . ASP B 1 307 ? -3.094 -24.672 6.102 1 96.75 307 ASP B N 1
ATOM 5448 C CA . ASP B 1 307 ? -1.83 -24.625 6.832 1 96.75 307 ASP B CA 1
ATOM 5449 C C . ASP B 1 307 ? -1.303 -23.203 6.941 1 96.75 307 ASP B C 1
ATOM 5451 O O . ASP B 1 307 ? -0.508 -22.766 6.105 1 96.75 307 ASP B O 1
ATOM 5455 N N . PRO B 1 308 ? -1.636 -22.484 7.988 1 95.25 308 PRO B N 1
ATOM 5456 C CA . PRO B 1 308 ? -1.278 -21.062 8.125 1 95.25 308 PRO B CA 1
ATOM 5457 C C . PRO B 1 308 ? 0.23 -20.844 8.219 1 95.25 308 PRO B C 1
ATOM 5459 O O . PRO B 1 308 ? 0.703 -19.719 8.062 1 95.25 308 PRO B O 1
ATOM 5462 N N . SER B 1 309 ? 1.023 -21.875 8.453 1 95.19 309 SER B N 1
ATOM 5463 C CA . SER B 1 309 ? 2.475 -21.734 8.469 1 95.19 309 SER B CA 1
ATOM 5464 C C . SER B 1 309 ? 3.041 -21.641 7.055 1 95.19 309 SER B C 1
ATOM 5466 O O . SER B 1 309 ? 4.152 -21.156 6.855 1 95.19 309 SER B O 1
ATOM 5468 N N . LEU B 1 310 ? 2.242 -22.078 6.023 1 96.81 310 LEU B N 1
ATOM 5469 C CA . LEU B 1 310 ? 2.719 -22.109 4.648 1 96.81 310 LEU B CA 1
ATOM 5470 C C . LEU B 1 310 ? 2.045 -21.031 3.816 1 96.81 310 LEU B C 1
ATOM 5472 O O . LEU B 1 310 ? 2.656 -20.469 2.904 1 96.81 310 LEU B O 1
ATOM 5476 N N . ALA B 1 311 ? 0.812 -20.734 4.207 1 97.62 311 ALA B N 1
ATOM 5477 C CA . ALA B 1 311 ? 0.09 -19.75 3.396 1 97.62 311 ALA B CA 1
ATOM 5478 C C . ALA B 1 311 ? -0.949 -19.016 4.23 1 97.62 311 ALA B C 1
ATOM 5480 O O . ALA B 1 311 ? -1.572 -19.594 5.121 1 97.62 311 ALA B O 1
ATOM 5481 N N . ASN B 1 312 ? -1.128 -17.766 3.945 1 98.12 312 ASN B N 1
ATOM 5482 C CA . ASN B 1 312 ? -2.305 -17.016 4.379 1 98.12 312 ASN B CA 1
ATOM 5483 C C . ASN B 1 312 ? -3.49 -17.25 3.443 1 98.12 312 ASN B C 1
ATOM 5485 O O . ASN B 1 312 ? -3.312 -17.688 2.311 1 98.12 312 ASN B O 1
ATOM 5489 N N . ASP B 1 313 ? -4.77 -17.016 3.996 1 96.75 313 ASP B N 1
ATOM 5490 C CA . ASP B 1 313 ? -5.871 -16.844 3.057 1 96.75 313 ASP B CA 1
ATOM 5491 C C . ASP B 1 313 ? -5.602 -15.695 2.09 1 96.75 313 ASP B C 1
ATOM 5493 O O . ASP B 1 313 ? -4.879 -14.758 2.426 1 96.75 313 ASP B O 1
ATOM 5497 N N . GLY B 1 314 ? -6.105 -15.883 0.839 1 94.19 314 GLY B N 1
ATOM 5498 C CA . GLY B 1 314 ? -5.848 -14.727 -0.004 1 94.19 314 GLY B CA 1
ATOM 5499 C C . GLY B 1 314 ? -6.41 -14.867 -1.404 1 94.19 314 GLY B C 1
ATOM 5500 O O . GLY B 1 314 ? -7.082 -15.859 -1.71 1 94.19 314 GLY B O 1
ATOM 5501 N N . GLU B 1 315 ? -6.285 -13.836 -2.113 1 94.25 315 GLU B N 1
ATOM 5502 C CA . GLU B 1 315 ? -6.578 -13.695 -3.537 1 94.25 315 GLU B CA 1
ATOM 5503 C C . GLU B 1 315 ? -5.715 -12.609 -4.172 1 94.25 315 GLU B C 1
ATOM 5505 O O . GLU B 1 315 ? -5.469 -11.57 -3.559 1 94.25 315 GLU B O 1
ATOM 5510 N N . PHE B 1 316 ? -5.266 -12.898 -5.367 1 96.19 316 PHE B N 1
ATOM 5511 C CA . PHE B 1 316 ? -4.602 -11.82 -6.09 1 96.19 316 PHE B CA 1
ATOM 5512 C C . PHE B 1 316 ? -5.617 -10.797 -6.582 1 96.19 316 PHE B C 1
ATOM 5514 O O . PHE B 1 316 ? -6.613 -11.156 -7.211 1 96.19 316 PHE B O 1
ATOM 5521 N N . TYR B 1 317 ? -5.457 -9.547 -6.266 1 95.81 317 TYR B N 1
ATOM 5522 C CA . TYR B 1 317 ? -6.23 -8.438 -6.797 1 95.81 317 TYR B CA 1
ATOM 5523 C C . TYR B 1 317 ? -7.723 -8.664 -6.613 1 95.81 317 TYR B C 1
ATOM 5525 O O . TYR B 1 317 ? -8.461 -8.805 -7.59 1 95.81 317 TYR B O 1
ATOM 5533 N N . PRO B 1 318 ? -8.219 -8.641 -5.355 1 93.62 318 PRO B N 1
ATOM 5534 C CA . PRO B 1 318 ? -9.648 -8.812 -5.109 1 93.62 318 PRO B CA 1
ATOM 5535 C C . PRO B 1 318 ? -10.516 -7.914 -5.984 1 93.62 318 PRO B C 1
ATOM 5537 O O . PRO B 1 318 ? -10.18 -6.746 -6.199 1 93.62 318 PRO B O 1
ATOM 5540 N N . GLY B 1 319 ? -11.555 -8.531 -6.578 1 91.12 319 GLY B N 1
ATOM 5541 C CA . GLY B 1 319 ? -12.477 -7.789 -7.422 1 91.12 319 GLY B CA 1
ATOM 5542 C C . GLY B 1 319 ? -12.188 -7.945 -8.906 1 91.12 319 GLY B C 1
ATOM 5543 O O . GLY B 1 319 ? -13.023 -7.621 -9.742 1 91.12 319 GLY B O 1
ATOM 5544 N N . VAL B 1 320 ? -10.992 -8.438 -9.227 1 94.25 320 VAL B N 1
ATOM 5545 C CA . VAL B 1 320 ? -10.617 -8.664 -10.617 1 94.25 320 VAL B CA 1
ATOM 5546 C C . VAL B 1 320 ? -10.945 -10.109 -11.008 1 94.25 320 VAL B C 1
ATOM 5548 O O . VAL B 1 320 ? -10.625 -11.047 -10.266 1 94.25 320 VAL B O 1
ATOM 5551 N N . GLN 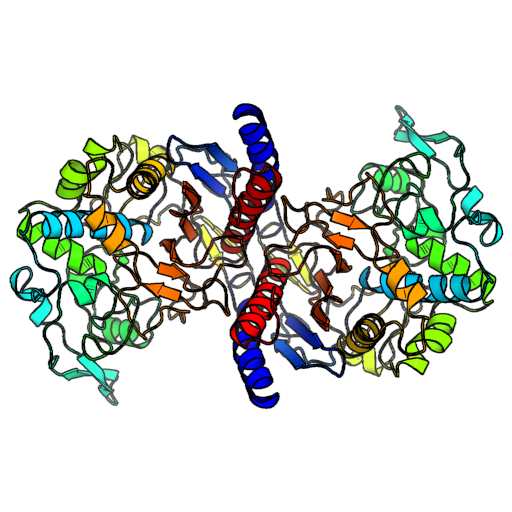B 1 321 ? -11.602 -10.266 -12.188 1 94 321 GLN B N 1
ATOM 5552 C CA . GLN B 1 321 ? -11.875 -11.617 -12.68 1 94 321 GLN B CA 1
ATOM 5553 C C . GLN B 1 321 ? -10.633 -12.227 -13.32 1 94 321 GLN B C 1
ATOM 5555 O O . GLN B 1 321 ? -9.914 -11.555 -14.07 1 94 321 GLN B O 1
ATOM 5560 N N . LYS B 1 322 ? -10.312 -13.492 -12.938 1 96.56 322 LYS B N 1
ATOM 5561 C CA . LYS B 1 322 ? -9.156 -14.211 -13.469 1 96.56 322 LYS B CA 1
ATOM 5562 C C . LYS B 1 322 ? -9.555 -15.578 -14.016 1 96.56 322 LYS B C 1
ATOM 5564 O O . LYS B 1 322 ? -10.516 -16.188 -13.539 1 96.56 322 LYS B O 1
ATOM 5569 N N . SER B 1 323 ? -8.781 -15.984 -14.977 1 97.56 323 SER B N 1
ATOM 5570 C CA . SER B 1 323 ? -8.875 -17.328 -15.547 1 97.56 323 SER B CA 1
ATOM 5571 C C . SER B 1 323 ? -7.52 -18.031 -15.531 1 97.56 323 SER B C 1
ATOM 5573 O O . SER B 1 323 ? -6.609 -17.625 -14.812 1 97.56 323 SER B O 1
ATOM 5575 N N . TRP B 1 324 ? -7.488 -19.141 -16.141 1 98.12 324 TRP B N 1
ATOM 5576 C CA . TRP B 1 324 ? -6.262 -19.922 -16.234 1 98.12 324 TRP B CA 1
ATOM 5577 C C . TRP B 1 324 ? -5.988 -20.344 -17.672 1 98.12 324 TRP B C 1
ATOM 5579 O O . TRP B 1 324 ? -6.918 -20.641 -18.422 1 98.12 324 TRP B O 1
ATOM 5589 N N . ALA B 1 325 ? -4.66 -20.328 -18 1 98.06 325 ALA B N 1
ATOM 5590 C CA . ALA B 1 325 ? -4.16 -20.766 -19.297 1 98.06 325 ALA B CA 1
ATOM 5591 C C . ALA B 1 325 ? -3.172 -21.922 -19.141 1 98.06 325 ALA B C 1
ATOM 5593 O O . ALA B 1 325 ? -3.229 -22.672 -18.156 1 98.06 325 ALA B O 1
ATOM 5594 N N . TYR B 1 326 ? -2.277 -22.188 -20.172 1 97.69 326 TYR B N 1
ATOM 5595 C CA . TYR B 1 326 ? -1.315 -23.281 -20.109 1 97.69 326 TYR B CA 1
ATOM 5596 C C . TYR B 1 326 ? 0.069 -22.781 -19.734 1 97.69 326 TYR B C 1
ATOM 5598 O O . TYR B 1 326 ? 0.885 -22.469 -20.594 1 97.69 326 TYR B O 1
ATOM 5606 N N . THR B 1 327 ? 0.28 -22.766 -18.406 1 92.88 327 THR B N 1
ATOM 5607 C CA . THR B 1 327 ? 0.055 -22.906 -16.969 1 92.88 327 THR B CA 1
ATOM 5608 C C . THR B 1 327 ? 0.213 -21.562 -16.266 1 92.88 327 THR B C 1
ATOM 5610 O O . THR B 1 327 ? 0.924 -21.453 -15.258 1 92.88 327 THR B O 1
ATOM 5613 N N . PHE B 1 328 ? -0.443 -20.484 -16.766 1 97.38 328 PHE B N 1
ATOM 5614 C CA . PHE B 1 328 ? -0.458 -19.141 -16.203 1 97.38 328 PHE B CA 1
ATOM 5615 C C . PHE B 1 328 ? -1.861 -18.75 -15.75 1 97.38 328 PHE B C 1
ATOM 5617 O O . PHE B 1 328 ? -2.852 -19.188 -16.344 1 97.38 328 PHE B O 1
ATOM 5624 N N . GLN B 1 329 ? -1.875 -17.938 -14.695 1 98 329 GLN B N 1
ATOM 5625 C CA . GLN B 1 329 ? -3.115 -17.203 -14.469 1 98 329 GLN B CA 1
ATOM 5626 C C . GLN B 1 329 ? -3.256 -16.031 -15.453 1 98 329 GLN B C 1
ATOM 5628 O O . GLN B 1 329 ? -2.271 -15.375 -15.781 1 98 329 GLN B O 1
ATOM 5633 N N . VAL B 1 330 ? -4.555 -15.852 -15.961 1 98 330 VAL B N 1
ATOM 5634 C CA . VAL B 1 330 ? -4.871 -14.758 -16.875 1 98 330 VAL B CA 1
ATOM 5635 C C . VAL B 1 330 ? -5.828 -13.781 -16.203 1 98 330 VAL B C 1
ATOM 5637 O O . VAL B 1 330 ? -6.863 -14.18 -15.664 1 98 330 VAL B O 1
ATOM 5640 N N . ASN B 1 331 ? -5.391 -12.484 -16.109 1 96.56 331 ASN B N 1
ATOM 5641 C CA . ASN B 1 331 ? -6.352 -11.492 -15.656 1 96.56 331 ASN B CA 1
ATOM 5642 C C . ASN B 1 331 ? -7.305 -11.07 -16.766 1 96.56 331 ASN B C 1
ATOM 5644 O O . ASN B 1 331 ? -6.879 -10.484 -17.766 1 96.56 331 ASN B O 1
ATOM 5648 N N . GLU B 1 332 ? -8.633 -11.352 -16.547 1 94.56 332 GLU B N 1
ATOM 5649 C CA . GLU B 1 332 ? -9.633 -11.062 -17.578 1 94.56 332 GLU B CA 1
ATOM 5650 C C . GLU B 1 332 ? -9.922 -9.562 -17.656 1 94.56 332 GLU B C 1
ATOM 5652 O O . GLU B 1 332 ? -10.352 -9.062 -18.688 1 94.56 332 GLU B O 1
ATOM 5657 N N . ASP B 1 333 ? -9.727 -8.898 -16.531 1 92.69 333 ASP B N 1
ATOM 5658 C CA . ASP B 1 333 ? -9.797 -7.445 -16.438 1 92.69 333 ASP B CA 1
ATOM 5659 C C . ASP B 1 333 ? -8.422 -6.84 -16.156 1 92.69 333 ASP B C 1
ATOM 5661 O O . ASP B 1 333 ? -7.504 -7.543 -15.727 1 92.69 333 ASP B O 1
ATOM 5665 N N . PRO B 1 334 ? -8.273 -5.551 -16.578 1 93.12 334 PRO B N 1
ATOM 5666 C CA . PRO B 1 334 ? -7.012 -4.914 -16.203 1 93.12 334 PRO B CA 1
ATOM 5667 C C . PRO B 1 334 ? -6.75 -4.977 -14.695 1 93.12 334 PRO B C 1
ATOM 5669 O O . PRO B 1 334 ? -7.68 -4.852 -13.898 1 93.12 334 PRO B O 1
ATOM 5672 N N . ILE B 1 335 ? -5.488 -5.273 -14.344 1 94.19 335 ILE B N 1
ATOM 5673 C CA . ILE B 1 335 ? -5.062 -5.316 -12.953 1 94.19 335 ILE B CA 1
ATOM 5674 C C . ILE B 1 335 ? -4.781 -3.902 -12.445 1 94.19 335 ILE B C 1
ATOM 5676 O O . ILE B 1 335 ? -4.273 -3.062 -13.195 1 94.19 335 ILE B O 1
ATOM 5680 N N . PRO B 1 336 ? -5.094 -3.664 -11.141 1 91.56 336 PRO B N 1
ATOM 5681 C CA . PRO B 1 336 ? -4.895 -2.332 -10.57 1 91.56 336 PRO B CA 1
ATOM 5682 C C . PRO B 1 336 ? -3.463 -1.828 -10.734 1 91.56 336 PRO B C 1
ATOM 5684 O O . PRO B 1 336 ? -3.24 -0.624 -10.875 1 91.56 336 PRO B O 1
ATOM 5687 N N . THR B 1 337 ? -2.502 -2.623 -10.82 1 94.75 337 THR B N 1
ATOM 5688 C CA . THR B 1 337 ? -1.105 -2.203 -10.875 1 94.75 337 THR B CA 1
ATOM 5689 C C . THR B 1 337 ? -0.757 -1.669 -12.258 1 94.75 337 THR B C 1
ATOM 5691 O O . THR B 1 337 ? 0.323 -1.111 -12.461 1 94.75 337 THR B O 1
ATOM 5694 N N . GLY B 1 338 ? -1.658 -1.851 -13.25 1 94.19 338 GLY B N 1
ATOM 5695 C CA . GLY B 1 338 ? -1.414 -1.3 -14.578 1 94.19 338 GLY B CA 1
ATOM 5696 C C . GLY B 1 338 ? -1.361 -2.357 -15.664 1 94.19 338 GLY B C 1
ATOM 5697 O O . GLY B 1 338 ? -1.371 -2.035 -16.859 1 94.19 338 GLY B O 1
ATOM 5698 N N . ARG B 1 339 ? -1.307 -3.682 -15.266 1 96.69 339 ARG B N 1
ATOM 5699 C CA . ARG B 1 339 ? -1.25 -4.766 -16.234 1 96.69 339 ARG B CA 1
ATOM 5700 C C . ARG B 1 339 ? -2.561 -4.879 -17.016 1 96.69 339 ARG B C 1
ATOM 5702 O O . ARG B 1 339 ? -3.633 -4.988 -16.406 1 96.69 339 ARG B O 1
ATOM 5709 N N . PRO B 1 340 ? -2.527 -4.867 -18.359 1 96.44 340 PRO B N 1
ATOM 5710 C CA . PRO B 1 340 ? -3.764 -4.953 -19.141 1 96.44 340 PRO B CA 1
ATOM 5711 C C . PRO B 1 340 ? -4.453 -6.309 -19 1 96.44 340 PRO B C 1
ATOM 5713 O O . PRO B 1 340 ? -3.844 -7.27 -18.531 1 96.44 340 PRO B O 1
ATOM 5716 N N . ALA B 1 341 ? -5.719 -6.27 -19.422 1 96 341 ALA B N 1
ATOM 5717 C CA . ALA B 1 341 ? -6.469 -7.523 -19.453 1 96 341 ALA B CA 1
ATOM 5718 C C . ALA B 1 341 ? -5.809 -8.531 -20.391 1 96 341 ALA B C 1
ATOM 5720 O O . ALA B 1 341 ? -5.207 -8.148 -21.406 1 96 341 ALA B O 1
ATOM 5721 N N . GLY B 1 342 ? -5.859 -9.773 -20 1 97.12 342 GLY B N 1
ATOM 5722 C CA . GLY B 1 342 ? -5.445 -10.852 -20.891 1 97.12 342 GLY B CA 1
ATOM 5723 C C . GLY B 1 342 ? -3.986 -11.227 -20.719 1 97.12 342 GLY B C 1
ATOM 5724 O O . GLY B 1 342 ? -3.436 -11.961 -21.547 1 97.12 342 GLY B O 1
ATOM 5725 N N . GLN B 1 343 ? -3.34 -10.703 -19.672 1 98 343 GLN B N 1
ATOM 5726 C CA . GLN B 1 343 ? -1.917 -10.984 -19.516 1 98 343 GLN B CA 1
ATOM 5727 C C . GLN B 1 343 ? -1.678 -12.07 -18.469 1 98 343 GLN B C 1
ATOM 5729 O O . GLN B 1 343 ? -2.611 -12.5 -17.797 1 98 343 GLN B O 1
ATOM 5734 N N . LEU B 1 344 ? -0.434 -12.516 -18.438 1 98.69 344 LEU B N 1
ATOM 5735 C CA . LEU B 1 344 ? -0.099 -13.742 -17.719 1 98.69 344 LEU B CA 1
ATOM 5736 C C . LEU B 1 344 ? 0.601 -13.43 -16.391 1 98.69 344 LEU B C 1
ATOM 5738 O O . LEU B 1 344 ? 1.347 -12.453 -16.297 1 98.69 344 LEU B O 1
ATOM 5742 N N . MET B 1 345 ? 0.365 -14.305 -15.422 1 98.38 345 MET B N 1
ATOM 5743 C CA . MET B 1 345 ? 1.062 -14.195 -14.148 1 98.38 345 MET B CA 1
ATOM 5744 C C . MET B 1 345 ? 1.045 -15.523 -13.398 1 98.38 345 MET B C 1
ATOM 5746 O O . MET B 1 345 ? 0.206 -16.391 -13.68 1 98.38 345 MET B O 1
ATOM 5750 N N . TRP B 1 346 ? 1.981 -15.68 -12.523 1 98.38 346 TRP B N 1
ATOM 5751 C CA . TRP B 1 346 ? 1.851 -16.672 -11.461 1 98.38 346 TRP B CA 1
ATOM 5752 C C . TRP B 1 346 ? 2.805 -16.375 -10.312 1 98.38 346 TRP B C 1
ATOM 5754 O O . TRP B 1 346 ? 3.297 -15.242 -10.188 1 98.38 346 TRP B O 1
ATOM 5764 N N . ALA B 1 347 ? 2.873 -17.344 -9.375 1 98.44 347 ALA B N 1
ATOM 5765 C CA . ALA B 1 347 ? 3.594 -17.109 -8.125 1 98.44 347 ALA B CA 1
ATOM 5766 C C . ALA B 1 347 ? 4.172 -18.422 -7.574 1 98.44 347 ALA B C 1
ATOM 5768 O O . ALA B 1 347 ? 3.875 -19.5 -8.086 1 98.44 347 ALA B O 1
ATOM 5769 N N . GLY B 1 348 ? 5.09 -18.297 -6.648 1 98.44 348 GLY B N 1
ATOM 5770 C CA . GLY B 1 348 ? 5.648 -19.391 -5.867 1 98.44 348 GLY B CA 1
ATOM 5771 C C . GLY B 1 348 ? 5.441 -19.234 -4.375 1 98.44 348 GLY B C 1
ATOM 5772 O O . GLY B 1 348 ? 5.379 -18.109 -3.871 1 98.44 348 GLY B O 1
ATOM 5773 N N . LEU B 1 349 ? 5.34 -20.297 -3.643 1 97.75 349 LEU B N 1
ATOM 5774 C CA . LEU B 1 349 ? 4.887 -20.422 -2.262 1 97.75 349 LEU B CA 1
ATOM 5775 C C . LEU B 1 349 ? 5.676 -19.5 -1.339 1 97.75 349 LEU B C 1
ATOM 5777 O O . LEU B 1 349 ? 5.121 -18.938 -0.394 1 97.75 349 LEU B O 1
ATOM 5781 N N . ALA B 1 350 ? 7.027 -19.328 -1.534 1 98.19 350 ALA B N 1
ATOM 5782 C CA . ALA B 1 350 ? 7.84 -18.469 -0.677 1 98.19 350 ALA B CA 1
ATOM 5783 C C . ALA B 1 350 ? 7.859 -17.031 -1.196 1 98.19 350 ALA B C 1
ATOM 5785 O O . ALA B 1 350 ? 8.883 -16.344 -1.111 1 98.19 350 ALA B O 1
ATOM 5786 N N . ASN B 1 351 ? 6.742 -16.672 -1.747 1 98.75 351 ASN B N 1
ATOM 5787 C CA . ASN B 1 351 ? 6.434 -15.312 -2.17 1 98.75 351 ASN B CA 1
ATOM 5788 C C . ASN B 1 351 ? 7.34 -14.867 -3.314 1 98.75 351 ASN B C 1
ATOM 5790 O O . ASN B 1 351 ? 8.078 -13.883 -3.182 1 98.75 351 ASN B O 1
ATOM 5794 N N . LEU B 1 352 ? 7.219 -15.578 -4.406 1 98.88 352 LEU B N 1
ATOM 5795 C CA . LEU B 1 352 ? 7.738 -15.234 -5.727 1 98.88 352 LEU B CA 1
ATOM 5796 C C . LEU B 1 352 ? 6.602 -14.867 -6.676 1 98.88 352 LEU B C 1
ATOM 5798 O O . LEU B 1 352 ? 5.578 -15.555 -6.723 1 98.88 352 LEU B O 1
ATOM 5802 N N . PHE B 1 353 ? 6.73 -13.75 -7.359 1 98.88 353 PHE B N 1
ATOM 5803 C CA . PHE B 1 353 ? 5.695 -13.273 -8.266 1 98.88 353 PHE B CA 1
ATOM 5804 C C . PHE B 1 353 ? 6.297 -12.891 -9.617 1 98.88 353 PHE B C 1
ATOM 5806 O O . PHE B 1 353 ? 7.301 -12.172 -9.68 1 98.88 353 PHE B O 1
ATOM 5813 N N . TYR B 1 354 ? 5.762 -13.359 -10.711 1 98.88 354 TYR B N 1
ATOM 5814 C CA . TYR B 1 354 ? 6.176 -12.898 -12.031 1 98.88 354 TYR B CA 1
ATOM 5815 C C . TYR B 1 354 ? 4.965 -12.625 -12.922 1 98.88 354 TYR B C 1
ATOM 5817 O O . TYR B 1 354 ? 3.865 -13.109 -12.641 1 98.88 354 TYR B O 1
ATOM 5825 N N . TRP B 1 355 ? 5.105 -11.766 -13.852 1 98.88 355 TRP B N 1
ATOM 5826 C CA . TRP B 1 355 ? 4.066 -11.523 -14.844 1 98.88 355 TRP B CA 1
ATOM 5827 C C . TRP B 1 355 ? 4.672 -11.336 -16.234 1 98.88 355 TRP B C 1
ATOM 5829 O O . TRP B 1 355 ? 5.871 -11.07 -16.359 1 98.88 355 TRP B O 1
ATOM 5839 N N . ILE B 1 356 ? 3.904 -11.633 -17.25 1 98.81 356 ILE B N 1
ATOM 5840 C CA . ILE B 1 356 ? 4.254 -11.5 -18.656 1 98.81 356 ILE B CA 1
ATOM 5841 C C . ILE B 1 356 ? 3.174 -10.695 -19.375 1 98.81 356 ILE B C 1
ATOM 5843 O O . ILE B 1 356 ? 2.049 -11.172 -19.547 1 98.81 356 ILE B O 1
ATOM 5847 N N . ASP B 1 357 ? 3.486 -9.516 -19.719 1 98.62 357 ASP B N 1
ATOM 5848 C CA . ASP B 1 357 ? 2.621 -8.609 -20.484 1 98.62 357 ASP B CA 1
ATOM 5849 C C . ASP B 1 357 ? 2.994 -8.602 -21.953 1 98.62 357 ASP B C 1
ATOM 5851 O O . ASP B 1 357 ? 3.799 -7.773 -22.391 1 98.62 357 ASP B O 1
ATOM 5855 N N . ARG B 1 358 ? 2.363 -9.484 -22.719 1 97.94 358 ARG B N 1
ATOM 5856 C CA . ARG B 1 358 ? 2.676 -9.641 -24.125 1 97.94 358 ARG B CA 1
ATOM 5857 C C . ARG B 1 358 ? 2.236 -8.422 -24.922 1 97.94 358 ARG B C 1
ATOM 5859 O O . ARG B 1 358 ? 2.848 -8.086 -25.938 1 97.94 358 ARG B O 1
ATOM 5866 N N . GLN B 1 359 ? 1.179 -7.777 -24.469 1 97.31 359 GLN B N 1
ATOM 5867 C CA . GLN B 1 359 ? 0.65 -6.602 -25.156 1 97.31 359 GLN B CA 1
ATOM 5868 C C . GLN B 1 359 ? 1.661 -5.457 -25.156 1 97.31 359 GLN B C 1
ATOM 5870 O O . GLN B 1 359 ? 1.927 -4.852 -26.188 1 97.31 359 GLN B O 1
ATOM 5875 N N . ASN B 1 360 ? 2.289 -5.172 -24.031 1 97.5 360 ASN B N 1
ATOM 5876 C CA . ASN B 1 360 ? 3.244 -4.078 -23.906 1 97.5 360 ASN B CA 1
ATOM 5877 C C . ASN B 1 360 ? 4.676 -4.555 -24.125 1 97.5 360 ASN B C 1
ATOM 5879 O O . ASN B 1 360 ? 5.602 -3.74 -24.219 1 97.5 360 ASN B O 1
ATOM 5883 N N . GLY B 1 361 ? 4.895 -5.883 -24.188 1 97.69 361 GLY B N 1
ATOM 5884 C CA . GLY B 1 361 ? 6.211 -6.445 -24.438 1 97.69 361 GLY B CA 1
ATOM 5885 C C . GLY B 1 361 ? 7.141 -6.324 -23.25 1 97.69 361 GLY B C 1
ATOM 5886 O O . GLY B 1 361 ? 8.328 -6.047 -23.406 1 97.69 361 GLY B O 1
ATOM 5887 N N . ILE B 1 362 ? 6.559 -6.441 -22.031 1 98.31 362 ILE B N 1
ATOM 5888 C CA . ILE B 1 362 ? 7.387 -6.398 -20.828 1 98.31 362 ILE B CA 1
ATOM 5889 C C . ILE B 1 362 ? 7.02 -7.559 -19.906 1 98.31 362 ILE B C 1
ATOM 5891 O O . ILE B 1 362 ? 5.938 -8.141 -20.031 1 98.31 362 ILE B O 1
ATOM 5895 N N . GLY B 1 363 ? 7.906 -7.945 -19.062 1 98.62 363 GLY B N 1
ATOM 5896 C CA . GLY B 1 363 ? 7.699 -8.898 -17.984 1 98.62 363 GLY B CA 1
ATOM 5897 C C . GLY B 1 363 ? 8.508 -8.586 -16.734 1 98.62 363 GLY B C 1
ATOM 5898 O O . GLY B 1 363 ? 9.469 -7.82 -16.797 1 98.62 363 GLY B O 1
ATOM 5899 N N . GLY B 1 364 ? 8.141 -9.102 -15.672 1 98.81 364 GLY B N 1
ATOM 5900 C CA . GLY B 1 364 ? 8.828 -8.82 -14.422 1 98.81 364 GLY B CA 1
ATOM 5901 C C . GLY B 1 364 ? 8.781 -9.984 -13.445 1 98.81 364 GLY B C 1
ATOM 5902 O O . GLY B 1 364 ? 8.031 -10.938 -13.648 1 98.81 364 GLY B O 1
ATOM 5903 N N . PHE B 1 365 ? 9.656 -9.938 -12.477 1 98.94 365 PHE B N 1
ATOM 5904 C CA . PHE B 1 365 ? 9.789 -10.922 -11.406 1 98.94 365 PHE B CA 1
ATOM 5905 C C . PHE B 1 365 ? 10.18 -10.242 -10.094 1 98.94 365 PHE B C 1
ATOM 5907 O O . PHE B 1 365 ? 11.094 -9.422 -10.062 1 98.94 365 PHE B O 1
ATOM 5914 N N . PHE B 1 366 ? 9.43 -10.438 -9.016 1 98.94 366 PHE B N 1
ATOM 5915 C CA . PHE B 1 366 ? 9.703 -10.039 -7.637 1 98.94 366 PHE B CA 1
ATOM 5916 C C . PHE B 1 366 ? 9.875 -11.266 -6.742 1 98.94 366 PHE B C 1
ATOM 5918 O O . PHE B 1 366 ? 8.945 -12.047 -6.562 1 98.94 366 PHE B O 1
ATOM 5925 N N . ALA B 1 367 ? 11.125 -11.438 -6.148 1 98.94 367 ALA B N 1
ATOM 5926 C CA . ALA B 1 367 ? 11.422 -12.703 -5.48 1 98.94 367 ALA B CA 1
ATOM 5927 C C . ALA B 1 367 ? 11.898 -12.469 -4.051 1 98.94 367 ALA B C 1
ATOM 5929 O O . ALA B 1 367 ? 12.875 -11.75 -3.824 1 98.94 367 ALA B O 1
ATOM 5930 N N . SER B 1 368 ? 11.172 -13.008 -3.156 1 98.69 368 SER B N 1
ATOM 5931 C CA . SER B 1 368 ? 11.594 -13.172 -1.77 1 98.69 368 SER B CA 1
ATOM 5932 C C . SER B 1 368 ? 11.578 -14.641 -1.354 1 98.69 368 SER B C 1
ATOM 5934 O O . SER B 1 368 ? 11.375 -15.523 -2.188 1 98.69 368 SER B O 1
ATOM 5936 N N . GLN B 1 369 ? 11.992 -15.008 -0.105 1 98.69 369 GLN B N 1
ATOM 5937 C CA . GLN B 1 369 ? 11.945 -16.344 0.483 1 98.69 369 GLN B CA 1
ATOM 5938 C C . GLN B 1 369 ? 11.344 -16.312 1.885 1 98.69 369 GLN B C 1
ATOM 5940 O O . GLN B 1 369 ? 12.039 -16.547 2.871 1 98.69 369 GLN B O 1
ATOM 5945 N N . VAL B 1 370 ? 10 -16.047 1.918 1 98.62 370 VAL B N 1
ATOM 5946 C CA . VAL B 1 370 ? 9.312 -15.867 3.191 1 98.62 370 VAL B CA 1
ATOM 5947 C C . VAL B 1 370 ? 8.016 -16.672 3.197 1 98.62 370 VAL B C 1
ATOM 5949 O O . VAL B 1 370 ? 7.258 -16.641 2.229 1 98.62 370 VAL B O 1
ATOM 5952 N N . PHE B 1 371 ? 7.832 -17.516 4.164 1 98.5 371 PHE B N 1
ATOM 5953 C CA . PHE B 1 371 ? 6.523 -18.062 4.508 1 98.5 371 PHE B CA 1
ATOM 5954 C C . PHE B 1 371 ? 5.828 -17.188 5.547 1 98.5 371 PHE B C 1
ATOM 5956 O O . PHE B 1 371 ? 6.488 -16.531 6.359 1 98.5 371 PHE B O 1
ATOM 5963 N N . PRO B 1 372 ? 4.48 -17.203 5.555 1 98.44 372 PRO B N 1
ATOM 5964 C CA . PRO B 1 372 ? 3.562 -17.906 4.652 1 98.44 372 PRO B CA 1
ATOM 5965 C C . PRO B 1 372 ? 3.402 -17.203 3.309 1 98.44 372 PRO B C 1
ATOM 5967 O O . PRO B 1 372 ? 3.83 -16.047 3.152 1 98.44 372 PRO B O 1
ATOM 5970 N N . PHE B 1 373 ? 2.859 -17.922 2.338 1 98.31 373 PHE B N 1
ATOM 5971 C CA . PHE B 1 373 ? 2.488 -17.312 1.064 1 98.31 373 PHE B CA 1
ATOM 5972 C C . PHE B 1 373 ? 1.484 -16.188 1.275 1 98.31 373 PHE B C 1
ATOM 5974 O O . PHE B 1 373 ? 0.641 -16.266 2.172 1 98.31 373 PHE B O 1
ATOM 5981 N N . GLN B 1 374 ? 1.596 -15.188 0.367 1 97.81 374 GLN B N 1
ATOM 5982 C CA . GLN B 1 374 ? 0.89 -13.922 0.524 1 97.81 374 GLN B CA 1
ATOM 5983 C C . GLN B 1 374 ? 1.298 -13.227 1.817 1 97.81 374 GLN B C 1
ATOM 5985 O O . GLN B 1 374 ? 0.446 -12.719 2.551 1 97.81 374 GLN B O 1
ATOM 5990 N N . ASP B 1 375 ? 2.621 -13.352 2.096 1 98.56 375 ASP B N 1
ATOM 5991 C CA . ASP B 1 375 ? 3.229 -12.609 3.199 1 98.56 375 ASP B CA 1
ATOM 5992 C C . ASP B 1 375 ? 2.961 -11.117 3.072 1 98.56 375 ASP B C 1
ATOM 5994 O O . ASP B 1 375 ? 3.137 -10.539 1.997 1 98.56 375 ASP B O 1
ATOM 5998 N N . VAL B 1 376 ? 2.637 -10.57 4.145 1 97.94 376 VAL B N 1
ATOM 5999 C CA . VAL B 1 376 ? 2.135 -9.203 4.18 1 97.94 376 VAL B CA 1
ATOM 6000 C C . VAL B 1 376 ? 3.172 -8.258 3.578 1 97.94 376 VAL B C 1
ATOM 6002 O O . VAL B 1 376 ? 2.838 -7.406 2.75 1 97.94 376 VAL B O 1
ATOM 6005 N N . ALA B 1 377 ? 4.414 -8.367 3.904 1 98.19 377 ALA B N 1
ATOM 6006 C CA . ALA B 1 377 ? 5.457 -7.453 3.447 1 98.19 377 ALA B CA 1
ATOM 6007 C C . ALA B 1 377 ? 5.895 -7.785 2.023 1 98.19 377 ALA B C 1
ATOM 6009 O O . ALA B 1 377 ? 6.109 -6.883 1.208 1 98.19 377 ALA B O 1
ATOM 6010 N N . SER B 1 378 ? 6.031 -9.062 1.708 1 98.69 378 SER B N 1
ATOM 6011 C CA . SER B 1 378 ? 6.438 -9.469 0.368 1 98.69 378 SER B CA 1
ATOM 6012 C C . SER B 1 378 ? 5.395 -9.07 -0.672 1 98.69 378 SER B C 1
ATOM 6014 O O . SER B 1 378 ? 5.742 -8.531 -1.725 1 98.69 378 SER B O 1
ATOM 6016 N N . TYR B 1 379 ? 4.145 -9.375 -0.359 1 98.62 379 TYR B N 1
ATOM 6017 C CA . TYR B 1 379 ? 3.082 -9.094 -1.316 1 98.62 379 TYR B CA 1
ATOM 6018 C C . TYR B 1 379 ? 2.926 -7.59 -1.527 1 98.62 379 TYR B C 1
ATOM 6020 O O . TYR B 1 379 ? 2.742 -7.133 -2.656 1 98.62 379 TYR B O 1
ATOM 6028 N N . LEU B 1 380 ? 3.018 -6.777 -0.465 1 98.44 380 LEU B N 1
ATOM 6029 C CA . LEU B 1 380 ? 3.01 -5.328 -0.639 1 98.44 380 LEU B CA 1
ATOM 6030 C C . LEU B 1 380 ? 4.164 -4.883 -1.532 1 98.44 380 LEU B C 1
ATOM 6032 O O . LEU B 1 380 ? 3.979 -4.047 -2.42 1 98.44 380 LEU B O 1
ATOM 6036 N N . GLY B 1 381 ? 5.395 -5.41 -1.228 1 98.56 381 GLY B N 1
ATOM 6037 C CA . GLY B 1 381 ? 6.539 -5.09 -2.068 1 98.56 381 GLY B CA 1
ATOM 6038 C C . GLY B 1 381 ? 6.297 -5.379 -3.537 1 98.56 381 GLY B C 1
ATOM 6039 O O . GLY B 1 381 ? 6.641 -4.57 -4.398 1 98.56 381 GLY B O 1
ATOM 6040 N N . PHE B 1 382 ? 5.684 -6.5 -3.789 1 98.81 382 PHE B N 1
ATOM 6041 C CA . PHE B 1 382 ? 5.367 -6.891 -5.156 1 98.81 382 PHE B CA 1
ATOM 6042 C C . PHE B 1 382 ? 4.379 -5.914 -5.785 1 98.81 382 PHE B C 1
ATOM 6044 O O . PHE B 1 382 ? 4.578 -5.461 -6.914 1 98.81 382 PHE B O 1
ATOM 6051 N N . ILE B 1 383 ? 3.238 -5.562 -5.105 1 98.44 383 ILE B N 1
ATOM 6052 C CA . ILE B 1 383 ? 2.217 -4.656 -5.621 1 98.44 383 ILE B CA 1
ATOM 6053 C C . ILE B 1 383 ? 2.842 -3.299 -5.934 1 98.44 383 ILE B C 1
ATOM 6055 O O . ILE B 1 383 ? 2.598 -2.727 -6.996 1 98.44 383 ILE B O 1
ATOM 6059 N N . GLU B 1 384 ? 3.666 -2.785 -4.996 1 98.19 384 GLU B N 1
ATOM 6060 C CA . GLU B 1 384 ? 4.332 -1.503 -5.211 1 98.19 384 GLU B CA 1
ATOM 6061 C C . GLU B 1 384 ? 5.305 -1.576 -6.387 1 98.19 384 GLU B C 1
ATOM 6063 O O . GLU B 1 384 ? 5.402 -0.636 -7.176 1 98.19 384 GLU B O 1
ATOM 6068 N N . PHE B 1 385 ? 6.031 -2.707 -6.496 1 98.75 385 PHE B N 1
ATOM 6069 C CA . PHE B 1 385 ? 7.008 -2.889 -7.566 1 98.75 385 PHE B CA 1
ATOM 6070 C C . PHE B 1 385 ? 6.324 -2.881 -8.93 1 98.75 385 PHE B C 1
ATOM 6072 O O . PHE B 1 385 ? 6.668 -2.078 -9.797 1 98.75 385 PHE B O 1
ATOM 6079 N N . GLU B 1 386 ? 5.289 -3.725 -9.094 1 98.62 386 GLU B N 1
ATOM 6080 C CA . GLU B 1 386 ? 4.59 -3.799 -10.375 1 98.62 386 GLU B CA 1
ATOM 6081 C C . GLU B 1 386 ? 3.922 -2.471 -10.719 1 98.62 386 GLU B C 1
ATOM 6083 O O . GLU B 1 386 ? 4 -2.004 -11.852 1 98.62 386 GLU B O 1
ATOM 6088 N N . SER B 1 387 ? 3.279 -1.827 -9.75 1 97.88 387 SER B N 1
ATOM 6089 C CA . SER B 1 387 ? 2.621 -0.542 -9.969 1 97.88 387 SER B CA 1
ATOM 6090 C C . SER B 1 387 ? 3.619 0.519 -10.43 1 97.88 387 SER B C 1
ATOM 6092 O O . SER B 1 387 ? 3.34 1.281 -11.352 1 97.88 387 SER B O 1
ATOM 6094 N N . ALA B 1 388 ? 4.75 0.55 -9.75 1 97.62 388 ALA B N 1
ATOM 6095 C CA . ALA B 1 388 ? 5.77 1.541 -10.086 1 97.62 388 ALA B CA 1
ATOM 6096 C C . ALA B 1 388 ? 6.32 1.314 -11.492 1 97.62 388 ALA B C 1
ATOM 6098 O O . ALA B 1 388 ? 6.633 2.271 -12.203 1 97.62 388 ALA B O 1
ATOM 6099 N N . VAL B 1 389 ? 6.449 0.053 -11.859 1 98.06 389 VAL B N 1
ATOM 6100 C CA . VAL B 1 389 ? 6.906 -0.27 -13.211 1 98.06 389 VAL B CA 1
ATOM 6101 C C . VAL B 1 389 ? 5.965 0.351 -14.234 1 98.06 389 VAL B C 1
ATOM 6103 O O . VAL B 1 389 ? 6.398 1.103 -15.109 1 98.06 389 VAL B O 1
ATOM 6106 N N . TYR B 1 390 ? 4.684 0.094 -14.133 1 97 390 TYR B N 1
ATOM 6107 C CA . TYR B 1 390 ? 3.715 0.556 -15.117 1 97 390 TYR B CA 1
ATOM 6108 C C . TYR B 1 390 ? 3.586 2.074 -15.086 1 97 390 TYR B C 1
ATOM 6110 O O . TYR B 1 390 ? 3.547 2.721 -16.141 1 97 390 TYR B O 1
ATOM 6118 N N . SER B 1 391 ? 3.525 2.668 -13.906 1 95.31 391 SER B N 1
ATOM 6119 C CA . SER B 1 391 ? 3.395 4.117 -13.797 1 95.31 391 SER B CA 1
ATOM 6120 C C . SER B 1 391 ? 4.59 4.828 -14.414 1 95.31 391 SER B C 1
ATOM 6122 O O . SER B 1 391 ? 4.43 5.816 -15.133 1 95.31 391 SER B O 1
ATOM 6124 N N . THR B 1 392 ? 5.797 4.324 -14.102 1 95.75 392 THR B N 1
ATOM 6125 C CA . THR B 1 392 ? 7.012 4.949 -14.617 1 95.75 392 THR B CA 1
ATOM 6126 C C . THR B 1 392 ? 7.098 4.809 -16.125 1 95.75 392 THR B C 1
ATOM 6128 O O . THR B 1 392 ? 7.383 5.777 -16.844 1 95.75 392 THR B O 1
ATOM 6131 N N . LEU B 1 393 ? 6.816 3.627 -16.656 1 96.25 393 LEU B N 1
ATOM 6132 C CA . LEU B 1 393 ? 6.906 3.395 -18.094 1 96.25 393 LEU B CA 1
ATOM 6133 C C . LEU B 1 393 ? 5.848 4.199 -18.844 1 96.25 393 LEU B C 1
ATOM 6135 O O . LEU B 1 393 ? 6.098 4.684 -19.938 1 96.25 393 LEU B O 1
ATOM 6139 N N . LYS B 1 394 ? 4.645 4.312 -18.25 1 93.56 394 LYS B N 1
ATOM 6140 C CA . LYS B 1 394 ? 3.6 5.137 -18.859 1 93.56 394 LYS B CA 1
ATOM 6141 C C . LYS B 1 394 ? 4.008 6.605 -18.891 1 93.56 394 LYS B C 1
ATOM 6143 O O . LYS B 1 394 ? 3.834 7.277 -19.906 1 93.56 394 LYS B O 1
ATOM 6148 N N . GLN B 1 395 ? 4.508 7.074 -17.812 1 89.75 395 GLN B N 1
ATOM 6149 C CA . GLN B 1 395 ? 4.957 8.461 -17.719 1 89.75 395 GLN B CA 1
ATOM 6150 C C . GLN B 1 395 ? 6.039 8.758 -18.75 1 89.75 395 GLN B C 1
ATOM 6152 O O . GLN B 1 395 ? 6.094 9.867 -19.297 1 89.75 395 GLN B O 1
ATOM 6157 N N . LEU B 1 396 ? 6.832 7.746 -19.031 1 92.19 396 LEU B N 1
ATOM 6158 C CA . LEU B 1 396 ? 7.938 7.914 -19.969 1 92.19 396 LEU B CA 1
ATOM 6159 C C . LEU B 1 396 ? 7.48 7.656 -21.391 1 92.19 396 LEU B C 1
ATOM 6161 O O . LEU B 1 396 ? 8.273 7.738 -22.328 1 92.19 396 LEU B O 1
ATOM 6165 N N . GLY B 1 397 ? 6.219 7.309 -21.641 1 91.5 397 GLY B N 1
ATOM 6166 C CA . GLY B 1 397 ? 5.66 7.094 -22.969 1 91.5 397 GLY B CA 1
ATOM 6167 C C . GLY B 1 397 ? 6.098 5.781 -23.594 1 91.5 397 GLY B C 1
ATOM 6168 O O . GLY B 1 397 ? 6.121 5.652 -24.812 1 91.5 397 GLY B O 1
ATOM 6169 N N . GLN B 1 398 ? 6.551 4.848 -22.719 1 92.38 398 GLN B N 1
ATOM 6170 C CA . GLN B 1 398 ? 7.051 3.572 -23.234 1 92.38 398 GLN B CA 1
ATOM 6171 C C . GLN B 1 398 ? 5.914 2.572 -23.422 1 92.38 398 GLN B C 1
ATOM 6173 O O . GLN B 1 398 ? 6.066 1.576 -24.125 1 92.38 398 GLN B O 1
ATOM 6178 N N . ILE B 1 399 ? 4.809 2.836 -22.688 1 91.06 399 ILE B N 1
ATOM 6179 C CA . ILE B 1 399 ? 3.627 1.997 -22.844 1 91.06 399 ILE B CA 1
ATOM 6180 C C . ILE B 1 399 ? 2.373 2.869 -22.859 1 91.06 399 ILE B C 1
ATOM 6182 O O . ILE B 1 399 ? 2.395 4.008 -22.391 1 91.06 399 ILE B O 1
ATOM 6186 N N . ASP B 1 400 ? 1.239 2.396 -23.547 1 79.31 400 ASP B N 1
ATOM 6187 C CA . ASP B 1 400 ? 0.003 3.156 -23.703 1 79.31 400 ASP B CA 1
ATOM 6188 C C . ASP B 1 400 ? -0.974 2.857 -22.562 1 79.31 400 ASP B C 1
ATOM 6190 O O . ASP B 1 400 ? -1.869 3.656 -22.281 1 79.31 400 ASP B O 1
ATOM 6194 N N . THR B 1 401 ? -0.894 1.709 -22.016 1 70.19 401 THR B N 1
ATOM 6195 C CA . THR B 1 401 ? -1.889 1.321 -21.016 1 70.19 401 THR B CA 1
ATOM 6196 C C . THR B 1 401 ? -1.271 1.269 -19.625 1 70.19 401 THR B C 1
ATOM 6198 O O . THR B 1 401 ? -0.068 1.035 -19.484 1 70.19 401 THR B O 1
#

InterPro domains:
  IPR001466 Beta-lactamase-related [PF00144] (25-373)
  IPR012338 Beta-lactamase/transpeptidase-like [G3DSA:3.40.710.10] (1-395)
  IPR012338 Beta-lactamase/transpeptidase-like [SSF56601] (11-377)
  IPR050789 Diverse Enzymatic Activities [PTHR43283] (11-390)

Secondary structure (DSSP, 8-state):
--HHHHHHHHHHHHHHHHHHHHHSTT--SEEEEEEE-SSSEEEEEEEEBSSTTS-PBP-TT-EEE-GGGGHHHHHHHHHHHHHTTS--TTSBGGGT-GGGGG--EEEEE-TTSPEEEE--SSPPBHHHHHTT-SS---TTT-HHHHHHHHHHTPPPGGG--GGGG---BSS-TTSS---STHHHHHHHHHHHHHTS-HHHHHIIIIITTTT--SEESS--HHHHHTBPPPEEE-TTS-EEE-TT----SS-SS--TTT--EEEHHHHHHHHHHHHTTTBTTB-HHHHHHHTS--STT--B--B--S-TTTB-SB-SSTT--EEE-SSSEEESS--TTSPPTTEEEEEETTTEEEEEETTTTEEEEEE--EESBS-HHHHHHHHHHHHHHHHHHHHTTS---/--HHHHHHHHHHHHHHHHHHHHHSTT--SEEEEEEEESSSEEEEEEEEBSSTTS--B--TT-EEE-GGGGHHHHHHHHHHHHHTTS--TTSBGGGT-GGGGG--EEEEE-TTSPEEEE--SSPPBHHHHHTT-SS---TTT-HHHHHHHHHHTPPPGGG--SGGG---BSS-TTSS---STHHHHHHHHHHHHHTS-HHHHHIIIIITTTT--SEESS--HHHHHTBPPPEEE-TTS-EEE-TT----SS-SS--TTT--EEEHHHHHHHHHHHHTTTBTTB-HHHHHHHTS--STT--B--B--S-TTTB-SB-SSTT--EEE-SSSEEESS--TTSPPTTEEEEEETTTEEEEEETTTTEEEEEE--EESBS-HHHHHHHHHHHHHHHHHHHHTTS---

Sequence (802 aa):
MTSQAIKSTLTDTLDKVLSNAVGRAGGIPGVVAMITDREGNIYEGAAGVREIGKETPMTTDTVFALFSTTKAITGTVLMQLVQEGKVRLDDPVRKYVPEISEIKVLEGFDADGQPKLREPRTNITINMLMLHTAGFGYEFFSHEDRKYRDAKEVPSILTSTFDSVKSVLLFEPGERWNYGVNIDWVGKVVEAVCGKRLGEVMAERIFAPLDMNDIGFTLTPSMMERRATIHRRTQDGNITPLPGLMLPQSPEMDMGGHGLYASIGEYMKFIRMILNEGAGVLNPETVAQMSQNGLGALKSGGWSSSDPSLANDGEFYPGVQKSWAYTFQVNEDPIPTGRPAGQLMWAGLANLFYWIDRQNGIGGFFASQVFPFQDVASYLGFIEFESAVYSTLKQLGQIDTMTSQAIKSTLTDTLDKVLSNAVGRAGGIPGVVAMITDREGNIYEGAAGVREIGKETPMTTDTVFALFSTTKAITGTVLMQLVQEGKVRLDDPVRKYVPEISEIKVLEGFDADGQPKLREPRTNITINMLMLHTAGFGYEFFSHEDRKYRDAKEVPSILTSTFDSVKSVLLFEPGERWNYGVNIDWVGKVVEAVCGKRLGEVMAERIFAPLDMNDIGFTLTPSMMERRATIHRRTQDGNITPLPGLMLPQSPEMDMGGHGLYASIGEYMKFIRMILNEGAGVLNPETVAQMSQNGLGALKSGGWSSSDPSLANDGEFYPGVQKSWAYTFQVNEDPIPTGRPAGQLMWAGLANLFYWIDRQNGIGGFFASQVFPFQDVASYLGFIEFESAVYSTLKQLGQIDT

Radius of gyration: 28.28 Å; Cα contacts (8 Å, |Δi|>4): 1979; chains: 2; bounding box: 60×86×60 Å